Protein AF-0000000068881575 (afdb_homodimer)

InterPro domains:
  IPR038921 Uncharacterized protein YOR389W-like [PTHR35204] (37-245)
  IPR060533 YPL277C-like, N-terminal domain [PF27671] (41-251)

Foldseek 3Di:
DDPPPPPPPPPPPPPPPPPPPPPPPPPPFFDFDLVLLQVLLLVLLLQLQCPQAQLSLAVQQQFFKKWKKKFFAFQKWKAAEADQDDDAFKDKTFNFQLVRQLLAAFAQDDADPDPPDPLPPCVLLLVADASVCCSVVVHPPPPDPDRDTDFGHKMWMKGFRGIFTAMETTGQCVDPDQLANVQLLAQAQQLHPCNSSNCHDVNSLLSSLVRCVVLVGQFYWHHDLHIMTIGGGRVDRMDTPDMGTDDHPVPDPDNCPCSVVVSSVRRCVRNSRPDCNRMNTQQLLMQGPSRGPFQQAGPDPVCRVRTHPCNRPSVNSNSSNVSNSVSSNDDRDSQDSLNQLSVVVCVLPVLLLLQLQDPPRDLVSLLVSLCVSQVVLADQPPPNPALAFDDPVRLVSSLVCQLCPSCVRNVVRVVSGDPSNVSSSSSSSSLSSLVSCLSSVLNRQLSNQVNVCVVVVDPDDDGSNNVSSVVSSVSSNVSCVVSVHSVSVDDDQEPSQWDQAADDPQAAAPCRDVPTDTGGNVPGDDVRRNVCQVVPPPHDDPDPPPDD/DPPPPPPPPPPPPPPPPPPPPPPPPPPPFFDFDLVLLQVLLLVLLLQLQCPQAQQSLAVQQQFFKKWKKKFFAFQKWKAAEADQDDDAFKDKTFNFQLVRQLLAAFAQDDADPDPPDDLPPCVLLLVADASVCCSVVVHPPPPDPDRDTDFGHKMWMKGFRGIFTAMETTGQCVDPDPLANVQLLAQAQQLHSCVSRNCHDVNSLLSSLVRCVVLVGQFYWHHDLHIMTIGGGRVDRMDTPDMGTDDHPVPDPDNCPCSVVVSSVRRCVRNSRPDCNRMNTQQLLMQGPSRGPFAFAGPDPVCRVRTHPCNRPSVNSNSSNVSNSVSSNDDRDSQDSLNQLSVVVCVLPVLLLLLLQDPPRDLVSLLVSLCVSQVVLADQPPPNPALAFDDPVRLVSSLVCQLCPSCVRNVVRVVSGDPSNVSSSSSSSSLSSLVSCLSSVLNRQLSNQVNVCVVVVPPDDDGSNNVSSVVSSVSSNVSCVVSVHSVSVDDDQEPSQWDQAADDPQAAAPCSDVPTDTGGNVPGDDVRRNNCQVVPPPHPDPDPPPDD

Secondary structure (DSSP, 8-state):
---------------------------------HHHHHHTHHHHHHHHHHTT-HHHHHHT-EEEEEEEEEE-TT-EEEEEES-SSPPSS-EEEESSHHHHHTTT--------------SSTTSSSSTTS-HHHHHHH-----SSS---PPPP-EEEEEEESSPEEEEEEEESTT---SSSTTHIIIIIII-S--TT-TTHHHHHHHHHHHHHHTTT-SEEEEEESEEEEEES-TTSSEEEEEEEEPPPGGG-SS--TTHHHHHHHHHHTTTT---TTT-EE-GGG-EEGGGSS-----S-TT-TT---GGGG-HHHHHHHHHHHHHHHTSPP-----HHHHHHHHHHHHHHHHHHHTSTT--HHHHHHHHHHHHHTT----S-TT--PPPPHHHHHHHHHHHHHGGGHHHHTTGGG--HHHHHHHHHHHHHHHHHHHHHHHHHHHHHHHHHHHHHHT--SSS-HHHHHHHHHHHHHHHHHHHH--GGGGSPPSS-TTEEEE--BTTB--HHHHHS-EEEEGGG-STT--HHHHTTSTTS---------/---------------------------------HHHHHHTHHHHHHHHHHTT-HHHHHHT-EEEEEEEEEE-TT-EEEEEES-SSPPSS-EEEESSHHHHHTTT--------------SSTTTTTSTTS-HHHHHHH-----SSS---PPPP-EEEEEEESSPEEEEEEEESTT---SSSTTHIIIIIII-S--GGGTTHHHHHHHHHHHHHHTTT-SEEEEEESEEEEEES-TTSSEEEEEEEEPPPGGG-SS--TTHHHHHHHHHHTTTT---TTT-EE-GGG-EEGGGSS-----S-TT-TT---GGGG-HHHHHHHHHHHHHHHTSPP-----HHHHHHHHHHHHHHHHHHHTSTT--HHHHHHHHHHHHHTT----S-TT--PPPPHHHHHHHHHHHHHGGGHHHHTTGGG--HHHHHHHHHHHHHHHHHHHHHHHHHHHHHHHHHHHHHHT--SSS-HHHHHHHHHHHHHHHHHHHH--GGGGSPPSS-TTEEEE--BTTB--HHHHHS-EEEEGGG-STT--HHHHTTSTTS---------

pLDDT: mean 85.94, std 22.43, range [19.22, 98.94]

Radius of gyration: 34.03 Å; Cα contacts (8 Å, |Δi|>4): 2050; chains: 2; bounding box: 130×112×116 Å

Solvent-accessible surface area (backbone atoms only — not comparable to full-atom values): 57921 Å² total; per-residue (Å²): 136,81,82,74,76,77,75,76,75,78,75,75,75,72,74,73,68,76,74,72,68,69,73,70,69,74,75,82,67,80,55,70,38,65,66,28,13,53,76,35,10,56,64,52,46,49,54,48,58,16,59,67,14,52,47,36,15,42,74,45,26,50,20,54,35,40,28,40,28,33,32,40,49,23,37,66,31,18,33,33,27,80,54,72,64,78,66,83,42,59,48,66,27,18,72,43,62,50,55,13,39,69,54,10,55,18,56,76,66,85,60,77,81,66,81,85,66,79,69,72,74,55,58,72,62,54,73,29,46,39,69,63,42,36,67,71,53,54,58,56,70,65,63,82,94,54,83,63,57,46,70,40,10,13,42,29,36,34,29,28,73,38,68,38,38,26,42,35,40,33,29,20,33,57,22,93,44,66,79,26,18,30,26,48,54,25,30,29,66,62,64,45,77,54,82,75,35,71,72,20,52,67,52,50,50,51,53,39,38,63,53,42,44,75,37,63,29,48,29,36,33,31,18,34,61,39,50,35,36,36,38,44,45,49,85,48,66,46,43,78,78,44,61,26,39,42,39,27,54,69,17,48,86,42,84,64,77,46,55,50,33,53,30,51,52,58,36,52,67,19,32,89,31,66,43,62,78,54,50,34,72,20,57,35,52,39,42,46,59,58,29,29,90,60,52,40,53,43,88,41,86,94,38,70,84,47,46,18,59,59,59,38,34,60,70,58,31,44,52,47,35,61,54,51,44,54,47,48,65,43,79,89,69,59,70,37,65,60,44,60,34,47,45,52,50,42,66,68,40,48,66,57,50,53,36,51,48,42,90,79,58,50,69,65,58,45,41,34,51,33,45,61,78,32,48,85,35,40,62,44,55,96,60,28,51,48,37,60,43,67,54,72,69,57,45,51,51,17,36,51,46,49,41,46,56,59,43,40,46,46,55,65,47,50,91,70,54,41,74,42,34,50,36,52,50,49,8,46,47,52,48,41,38,54,52,30,46,53,44,46,51,33,40,36,45,31,24,39,22,45,37,50,35,61,75,63,66,63,85,64,98,78,44,50,37,54,55,32,47,54,50,34,39,50,52,48,39,52,47,52,64,65,61,59,60,59,73,78,54,52,70,62,66,41,60,77,64,32,40,78,40,55,42,27,46,76,38,19,34,56,55,25,66,80,55,30,41,65,39,44,45,89,66,41,43,89,84,30,21,52,48,49,40,84,42,30,82,84,48,85,72,82,74,80,81,73,83,125,136,82,78,76,77,77,76,76,76,75,75,75,74,72,74,74,68,75,75,72,69,69,73,69,68,75,76,84,66,81,57,71,39,64,66,28,14,53,75,35,11,55,62,50,46,48,54,49,57,17,59,66,14,50,46,37,14,41,73,45,26,49,19,51,37,40,30,42,27,34,33,40,48,22,39,67,32,18,31,33,27,80,53,73,63,77,66,84,44,60,49,66,27,18,69,43,62,50,55,13,39,69,54,10,53,18,57,74,68,86,60,76,84,68,80,86,66,80,71,74,75,55,59,70,63,55,73,27,44,38,70,66,41,35,67,71,51,54,56,52,67,63,62,82,93,53,83,63,59,46,70,41,10,14,42,31,36,33,28,29,73,38,68,38,38,26,40,34,41,34,28,19,35,55,24,93,46,71,78,27,20,30,27,48,54,26,30,30,66,61,62,44,82,53,73,88,36,68,71,19,52,66,54,49,48,49,54,39,36,62,53,41,43,77,36,64,29,49,29,38,33,30,20,32,63,36,51,35,34,36,38,45,45,48,85,49,67,45,42,79,78,45,61,26,37,43,39,27,55,68,17,48,86,42,85,63,76,46,56,52,33,54,30,50,52,57,37,52,68,19,33,88,31,67,44,63,78,53,49,34,71,20,58,34,51,38,43,44,60,57,29,28,90,62,52,40,52,43,87,42,87,92,38,69,84,47,44,18,60,60,59,39,35,59,71,58,31,44,52,47,36,60,54,50,44,54,48,50,63,43,80,87,68,59,69,38,65,59,43,60,35,46,45,50,50,43,65,68,40,48,66,56,50,52,37,52,47,43,90,80,58,49,70,65,58,46,41,34,50,35,47,61,77,33,48,85,36,39,61,42,56,96,60,28,51,48,38,59,43,67,54,72,68,57,46,52,51,17,36,50,45,50,42,44,56,60,43,40,46,48,55,64,48,50,92,68,53,41,74,42,35,51,36,52,50,49,8,45,47,52,48,42,38,54,53,30,45,54,43,46,51,34,39,34,45,31,23,39,21,44,38,49,35,61,74,63,65,64,84,64,98,78,44,50,38,55,55,33,46,54,50,36,41,50,52,46,40,52,47,52,64,66,61,59,62,58,72,78,53,52,70,61,66,42,60,75,64,32,40,79,39,56,41,29,47,76,37,20,34,55,54,24,66,80,56,30,40,65,39,45,47,87,68,41,42,89,82,31,21,52,48,49,42,84,43,32,85,84,47,84,74,84,72,79,80,72,84,124

Sequence (1096 aa):
MRLYSIANFVLAGCIWLPVQHAEGHTDDRLQPTVESARARAHPIFRAINNAGRQWGSAMNHNGFSFFPAIIPAGTVLYHGGLTEERPETFEWLAFEIEHAEAFAIDVAFPVAGGNDVQTEQKSSKMEGLSAAQKILGRRAQVTGGHERHHPAGYIQSHQATKDLHVLYIDGMSGGKTDMGTMDAELYVLYGKTNEDFEDGEFTRARKVCELITKWGYDGYVRMEIGFEYIHCDFSRDVDMIASVALYTHDGLVSDSSMVFFQWARAVAEDYDGIGSDRLRIDYSSMVSGLFYPINITTMDPERPDLMRLATAGMEDCQKLKPEVELLARQPRRFTANWQAVTDTIVRRFANRLDFMNTDDISQAHLLNELETASRTYIKAPGLKDSKSPLTPKLLDEAISRCIAQPLLPATYKKSQWSREDELIGVAIEVVIKNVCSVILQSYNAVRAATEKDILEGVDTTSTQVDKAAKRAHQDVKDLVATLGWSQWKKVQRCPHDELLFTIMWPLGNTEDYFHPGCLPIEKINQSRETYFRNNFAGGPRHGKEGGDMRLYSIANFVLAGCIWLPVQHAEGHTDDRLQPTVESARARAHPIFRAINNAGRQWGSAMNHNGFSFFPAIIPAGTVLYHGGLTEERPETFEWLAFEIEHAEAFAIDVAFPVAGGNDVQTEQKSSKMEGLSAAQKILGRRAQVTGGHERHHPAGYIQSHQATKDLHVLYIDGMSGGKTDMGTMDAELYVLYGKTNEDFEDGEFTRARKVCELITKWGYDGYVRMEIGFEYIHCDFSRDVDMIASVALYTHDGLVSDSSMVFFQWARAVAEDYDGIGSDRLRIDYSSMVSGLFYPINITTMDPERPDLMRLATAGMEDCQKLKPEVELLARQPRRFTANWQAVTDTIVRRFANRLDFMNTDDISQAHLLNELETASRTYIKAPGLKDSKSPLTPKLLDEAISRCIAQPLLPATYKKSQWSREDELIGVAIEVVIKNVCSVILQSYNAVRAATEKDILEGVDTTSTQVDKAAKRAHQDVKDLVATLGWSQWKKVQRCPHDELLFTIMWPLGNTEDYFHPGCLPIEKINQSRETYFRNNFAGGPRHGKEGGD

Structure (mmCIF, N/CA/C/O backbone):
data_AF-0000000068881575-model_v1
#
loop_
_entity.id
_entity.type
_entity.pdbx_description
1 polymer 'Uncharacterized protein'
#
loop_
_atom_site.group_PDB
_atom_site.id
_atom_site.type_symbol
_atom_site.label_atom_id
_atom_site.label_alt_id
_atom_site.label_comp_id
_atom_site.label_asym_id
_atom_site.label_entity_id
_atom_site.label_seq_id
_atom_site.pdbx_PDB_ins_code
_atom_site.Cartn_x
_atom_site.Cartn_y
_atom_site.Cartn_z
_atom_site.occupancy
_atom_site.B_iso_or_equiv
_atom_site.auth_seq_id
_atom_site.auth_comp_id
_atom_site.auth_asym_id
_atom_site.auth_atom_id
_atom_site.pdbx_PDB_model_num
ATOM 1 N N . MET A 1 1 ? 80.688 -4.188 72.312 1 23.83 1 MET A N 1
ATOM 2 C CA . MET A 1 1 ? 81.062 -4.457 70.938 1 23.83 1 MET A CA 1
ATOM 3 C C . MET A 1 1 ? 79.938 -5.043 70.125 1 23.83 1 MET A C 1
ATOM 5 O O . MET A 1 1 ? 79.438 -6.145 70.438 1 23.83 1 MET A O 1
ATOM 9 N N . ARG A 1 2 ? 79.062 -4.137 69.688 1 24.77 2 ARG A N 1
ATOM 10 C CA . ARG A 1 2 ? 77.688 -4.121 69.25 1 24.77 2 ARG A CA 1
ATOM 11 C C . ARG A 1 2 ? 77.5 -4.828 67.875 1 24.77 2 ARG A C 1
ATOM 13 O O . ARG A 1 2 ? 78.188 -4.469 66.938 1 24.77 2 ARG A O 1
ATOM 20 N N . LEU A 1 3 ? 77.375 -6.145 68 1 25.52 3 LEU A N 1
ATOM 21 C CA . LEU A 1 3 ? 77.25 -7.16 66.938 1 25.52 3 LEU A CA 1
ATOM 22 C C . LEU A 1 3 ? 76.25 -6.766 65.875 1 25.52 3 LEU A C 1
ATOM 24 O O . LEU A 1 3 ? 75.062 -6.543 66.188 1 25.52 3 LEU A O 1
ATOM 28 N N . TYR A 1 4 ? 76.625 -5.973 64.875 1 24.09 4 TYR A N 1
ATOM 29 C CA . TYR A 1 4 ? 76.062 -5.367 63.719 1 24.09 4 TYR A CA 1
ATOM 30 C C . TYR A 1 4 ? 75.438 -6.434 62.781 1 24.09 4 TYR A C 1
ATOM 32 O O . TYR A 1 4 ? 76.188 -7.258 62.25 1 24.09 4 TYR A O 1
ATOM 40 N N . SER A 1 5 ? 74.438 -7.125 63.25 1 24.8 5 SER A N 1
ATOM 41 C CA . SER A 1 5 ? 73.812 -8.211 62.5 1 24.8 5 SER A CA 1
ATOM 42 C C . SER A 1 5 ? 73.438 -7.75 61.094 1 24.8 5 SER A C 1
ATOM 44 O O . SER A 1 5 ? 72.812 -6.699 60.938 1 24.8 5 SER A O 1
ATOM 46 N N . ILE A 1 6 ? 74.25 -8.078 60.125 1 24.92 6 ILE A N 1
ATOM 47 C CA . ILE A 1 6 ? 74.312 -7.871 58.688 1 24.92 6 ILE A CA 1
ATOM 48 C C . ILE A 1 6 ? 73 -8.383 58.062 1 24.92 6 ILE A C 1
ATOM 50 O O . ILE A 1 6 ? 72.688 -9.57 58.125 1 24.92 6 ILE A O 1
ATOM 54 N N . ALA A 1 7 ? 71.875 -7.715 58.25 1 24.41 7 ALA A N 1
ATOM 55 C CA . ALA A 1 7 ? 70.562 -8.094 57.688 1 24.41 7 ALA A CA 1
ATOM 56 C C . ALA A 1 7 ? 70.625 -8.242 56.188 1 24.41 7 ALA A C 1
ATOM 58 O O . ALA A 1 7 ? 71 -7.297 55.469 1 24.41 7 ALA A O 1
ATOM 59 N N . ASN A 1 8 ? 71.125 -9.359 55.688 1 22.48 8 ASN A N 1
ATOM 60 C CA . ASN A 1 8 ? 71.25 -9.711 54.281 1 22.48 8 ASN A CA 1
ATOM 61 C C . ASN A 1 8 ? 69.938 -9.516 53.531 1 22.48 8 ASN A C 1
ATOM 63 O O . ASN A 1 8 ? 68.938 -10.141 53.875 1 22.48 8 ASN A O 1
ATOM 67 N N . PHE A 1 9 ? 69.562 -8.289 53.219 1 25.33 9 PHE A N 1
ATOM 68 C CA . PHE A 1 9 ? 68.375 -7.977 52.469 1 25.33 9 PHE A CA 1
ATOM 69 C C . PHE A 1 9 ? 68.375 -8.68 51.125 1 25.33 9 PHE A C 1
ATOM 71 O O . PHE A 1 9 ? 69.312 -8.492 50.344 1 25.33 9 PHE A O 1
ATOM 78 N N . VAL A 1 10 ? 68.062 -9.984 51.125 1 24.89 10 VAL A N 1
ATOM 79 C CA . VAL A 1 10 ? 67.875 -10.727 49.875 1 24.89 10 VAL A CA 1
ATOM 80 C C . VAL A 1 10 ? 67 -9.953 48.938 1 24.89 10 VAL A C 1
ATOM 82 O O . VAL A 1 10 ? 65.812 -9.625 49.25 1 24.89 10 VAL A O 1
ATOM 85 N N . LEU A 1 11 ? 67.562 -9.078 48.094 1 24.59 11 LEU A N 1
ATOM 86 C CA . LEU A 1 11 ? 67 -8.367 46.969 1 24.59 11 LEU A CA 1
ATOM 87 C C . LEU A 1 11 ? 66.25 -9.336 46.031 1 24.59 11 LEU A C 1
ATOM 89 O O . LEU A 1 11 ? 66.875 -10.203 45.438 1 24.59 11 LEU A O 1
ATOM 93 N N . ALA A 1 12 ? 65.125 -9.883 46.469 1 25.75 12 ALA A N 1
ATOM 94 C CA . ALA A 1 12 ? 64.312 -10.656 45.531 1 25.75 12 ALA A CA 1
ATOM 95 C C . ALA A 1 12 ? 64.125 -9.914 44.219 1 25.75 12 ALA A C 1
ATOM 97 O O . ALA A 1 12 ? 63.562 -8.805 44.188 1 25.75 12 ALA A O 1
ATOM 98 N N . GLY A 1 13 ? 65.062 -10 43.312 1 23.56 13 GLY A N 1
ATOM 99 C CA . GLY A 1 13 ? 64.938 -9.531 41.938 1 23.56 13 GLY A CA 1
ATOM 100 C C . GLY A 1 13 ? 63.656 -9.906 41.25 1 23.56 13 GLY A C 1
ATOM 101 O O . GLY A 1 13 ? 63.375 -11.086 41.062 1 23.56 13 GLY A O 1
ATOM 102 N N . CYS A 1 14 ? 62.562 -9.211 41.594 1 27.84 14 CYS A N 1
ATOM 103 C CA . CYS A 1 14 ? 61.344 -9.398 40.812 1 27.84 14 CYS A CA 1
ATOM 104 C C . CYS A 1 14 ? 61.625 -9.242 39.344 1 27.84 14 CYS A C 1
ATOM 106 O O . CYS A 1 14 ? 62.062 -8.188 38.875 1 27.84 14 CYS A O 1
ATOM 108 N N . ILE A 1 15 ? 62.125 -10.281 38.75 1 29.8 15 ILE A N 1
ATOM 109 C CA . ILE A 1 15 ? 62.219 -10.281 37.281 1 29.8 15 ILE A CA 1
ATOM 110 C C . ILE A 1 15 ? 60.875 -9.828 36.688 1 29.8 15 ILE A C 1
ATOM 112 O O . ILE A 1 15 ? 59.844 -10.453 36.938 1 29.8 15 ILE A O 1
ATOM 116 N N . TRP A 1 16 ? 60.719 -8.492 36.5 1 28.45 16 TRP A N 1
ATOM 117 C CA . TRP A 1 16 ? 59.656 -7.969 35.656 1 28.45 16 TRP A CA 1
ATOM 118 C C . TRP A 1 16 ? 59.625 -8.656 34.312 1 28.45 16 TRP A C 1
ATOM 120 O O . TRP A 1 16 ? 60.594 -8.57 33.562 1 28.45 16 TRP A O 1
ATOM 130 N N . LEU A 1 17 ? 59.156 -9.898 34.25 1 32.06 17 LEU A N 1
ATOM 131 C CA . LEU A 1 17 ? 58.938 -10.352 32.875 1 32.06 17 LEU A CA 1
ATOM 132 C C . LEU A 1 17 ? 58.094 -9.328 32.094 1 32.06 17 LEU A C 1
ATOM 134 O O . LEU A 1 17 ? 57.062 -8.867 32.562 1 32.06 17 LEU A O 1
ATOM 138 N N . PRO A 1 18 ? 58.781 -8.57 31.188 1 32.34 18 PRO A N 1
ATOM 139 C CA . PRO A 1 18 ? 57.969 -7.695 30.359 1 32.34 18 PRO A CA 1
ATOM 140 C C . PRO A 1 18 ? 56.781 -8.414 29.75 1 32.34 18 PRO A C 1
ATOM 142 O O . PRO A 1 18 ? 56.906 -9.539 29.266 1 32.34 18 PRO A O 1
ATOM 145 N N . VAL A 1 19 ? 55.625 -8.188 30.359 1 33.62 19 VAL A N 1
ATOM 146 C CA . VAL A 1 19 ? 54.438 -8.594 29.625 1 33.62 19 VAL A CA 1
ATOM 147 C C . VAL A 1 19 ? 54.531 -8.086 28.188 1 33.62 19 VAL A C 1
ATOM 149 O O . VAL A 1 19 ? 54.594 -6.875 27.953 1 33.62 19 VAL A O 1
ATOM 152 N N . GLN A 1 20 ? 55.156 -8.797 27.328 1 30.27 20 GLN A N 1
ATOM 153 C CA . GLN A 1 20 ? 54.969 -8.477 25.922 1 30.27 20 GLN A CA 1
ATOM 154 C C . GLN A 1 20 ? 53.5 -8.172 25.625 1 30.27 20 GLN A C 1
ATOM 156 O O . GLN A 1 20 ? 52.625 -9 25.875 1 30.27 20 GLN A O 1
ATOM 161 N N . HIS A 1 21 ? 53.156 -6.93 25.766 1 28.34 21 HIS A N 1
ATOM 162 C CA . HIS A 1 21 ? 51.875 -6.547 25.125 1 28.34 21 HIS A CA 1
ATOM 163 C C . HIS A 1 21 ? 51.781 -7.16 23.734 1 28.34 21 HIS A C 1
ATOM 165 O O . HIS A 1 21 ? 52.625 -6.945 22.891 1 28.34 21 HIS A O 1
ATOM 171 N N . ALA A 1 22 ? 51.219 -8.32 23.656 1 30.83 22 ALA A N 1
ATOM 172 C CA . ALA A 1 22 ? 50.781 -8.742 22.328 1 30.83 22 ALA A CA 1
ATOM 173 C C . ALA A 1 22 ? 50.312 -7.555 21.484 1 30.83 22 ALA A C 1
ATOM 175 O O . ALA A 1 22 ? 49.531 -6.734 21.953 1 30.83 22 ALA A O 1
ATOM 176 N N . GLU A 1 23 ? 51.156 -7.012 20.688 1 32.81 23 GLU A N 1
ATOM 177 C CA . GLU A 1 23 ? 50.719 -6.098 19.641 1 32.81 23 GLU A CA 1
ATOM 178 C C . GLU A 1 23 ? 49.25 -6.391 19.25 1 32.81 23 GLU A C 1
ATOM 180 O O . GLU A 1 23 ? 48.906 -7.535 18.984 1 32.81 23 GLU A O 1
ATOM 185 N N . GLY A 1 24 ? 48.375 -5.68 19.891 1 31.86 24 GLY A N 1
ATOM 186 C CA . GLY A 1 24 ? 47 -5.738 19.469 1 31.86 24 GLY A CA 1
ATOM 187 C C . GLY A 1 24 ? 46.844 -6.008 17.984 1 31.86 24 GLY A C 1
ATOM 188 O O . GLY A 1 24 ? 47.438 -5.328 17.156 1 31.86 24 GLY A O 1
ATOM 189 N N . HIS A 1 25 ? 46.812 -7.23 17.562 1 34.53 25 HIS A N 1
ATOM 190 C CA . HIS A 1 25 ? 46.312 -7.504 16.234 1 34.53 25 HIS A CA 1
ATOM 191 C C . HIS A 1 25 ? 45.375 -6.398 15.766 1 34.53 25 HIS A C 1
ATOM 193 O O . HIS A 1 25 ? 44.406 -6.082 16.453 1 34.53 25 HIS A O 1
ATOM 199 N N . THR A 1 26 ? 45.844 -5.266 15.25 1 38.78 26 THR A N 1
ATOM 200 C CA . THR A 1 26 ? 44.969 -4.41 14.469 1 38.78 26 THR A CA 1
ATOM 201 C C . THR A 1 26 ? 43.75 -5.203 13.945 1 38.78 26 THR A C 1
ATOM 203 O O . THR A 1 26 ? 43.906 -6.164 13.195 1 38.78 26 THR A O 1
ATOM 206 N N . ASP A 1 27 ? 42.812 -5.566 14.641 1 43.47 27 ASP A N 1
ATOM 207 C CA . ASP A 1 27 ? 41.531 -6.211 14.305 1 43.47 27 ASP A CA 1
ATOM 208 C C . ASP A 1 27 ? 41.094 -5.852 12.883 1 43.47 27 ASP A C 1
ATOM 210 O O . ASP A 1 27 ? 40.781 -4.695 12.602 1 43.47 27 ASP A O 1
ATOM 214 N N . ASP A 1 28 ? 41.688 -6.309 11.883 1 58.69 28 ASP A N 1
ATOM 215 C CA . ASP A 1 28 ? 41.469 -6.324 10.438 1 58.69 28 ASP A CA 1
ATOM 216 C C . ASP A 1 28 ? 40 -6.488 10.086 1 58.69 28 ASP A C 1
ATOM 218 O O . ASP A 1 28 ? 39.656 -6.805 8.945 1 58.69 28 ASP A O 1
ATOM 222 N N . ARG A 1 29 ? 39.125 -6.316 10.992 1 73.06 29 ARG A N 1
ATOM 223 C CA . ARG A 1 29 ? 37.719 -6.531 10.711 1 73.06 29 ARG A CA 1
ATOM 224 C C . ARG A 1 29 ? 37.062 -5.293 10.078 1 73.06 29 ARG A C 1
ATOM 226 O O . ARG A 1 29 ? 37.219 -4.18 10.586 1 73.06 29 ARG A O 1
ATOM 233 N N . LEU A 1 30 ? 36.562 -5.484 8.875 1 88 30 LEU A N 1
ATOM 234 C CA . LEU A 1 30 ? 35.75 -4.477 8.219 1 88 30 LEU A CA 1
ATOM 235 C C . LEU A 1 30 ? 34.531 -4.125 9.07 1 88 30 LEU A C 1
ATOM 237 O O . LEU A 1 30 ? 33.781 -5.012 9.477 1 88 30 LEU A O 1
ATOM 241 N N . GLN A 1 31 ? 34.594 -2.861 9.609 1 93.62 31 GLN A N 1
ATOM 242 C CA . GLN A 1 31 ? 33.469 -2.422 10.461 1 93.62 31 GLN A CA 1
ATOM 243 C C . GLN A 1 31 ? 32.625 -1.376 9.75 1 93.62 31 GLN A C 1
ATOM 245 O O . GLN A 1 31 ? 33.156 -0.537 9.008 1 93.62 31 GLN A O 1
ATOM 250 N N . PRO A 1 32 ? 31.328 -1.499 9.961 1 97.06 32 PRO A N 1
ATOM 251 C CA . PRO A 1 32 ? 30.5 -0.402 9.445 1 97.06 32 PRO A CA 1
ATOM 252 C C . PRO A 1 32 ? 30.766 0.922 10.156 1 97.06 32 PRO A C 1
ATOM 254 O O . PRO A 1 32 ? 31.141 0.933 11.328 1 97.06 32 PRO A O 1
ATOM 257 N N . THR A 1 33 ? 30.625 2.049 9.43 1 97.62 33 THR A N 1
ATOM 258 C CA . THR A 1 33 ? 30.938 3.344 10.023 1 97.62 33 THR A CA 1
ATOM 259 C C . THR A 1 33 ? 29.812 4.348 9.758 1 97.62 33 THR A C 1
ATOM 261 O O . THR A 1 33 ? 29.125 4.262 8.742 1 97.62 33 THR A O 1
ATOM 264 N N . VAL A 1 34 ? 29.703 5.25 10.648 1 98.19 34 VAL A N 1
ATOM 265 C CA . VAL A 1 34 ? 28.766 6.355 10.5 1 98.19 34 VAL A CA 1
ATOM 266 C C . VAL A 1 34 ? 29.141 7.191 9.281 1 98.19 34 VAL A C 1
ATOM 268 O O . VAL A 1 34 ? 28.266 7.691 8.562 1 98.19 34 VAL A O 1
ATOM 271 N N . GLU A 1 35 ? 30.438 7.336 8.977 1 98.12 35 GLU A N 1
ATOM 272 C CA . GLU A 1 35 ? 30.922 8.102 7.832 1 98.12 35 GLU A CA 1
ATOM 273 C C . GLU A 1 35 ? 30.453 7.488 6.516 1 98.12 35 GLU A C 1
ATOM 275 O O . GLU A 1 35 ? 30.016 8.203 5.617 1 98.12 35 GLU A O 1
ATOM 280 N N . SER A 1 36 ? 30.516 6.176 6.441 1 98.06 36 SER A N 1
ATOM 281 C CA . SER A 1 36 ? 30.047 5.5 5.238 1 98.06 36 SER A CA 1
ATOM 282 C C . SER A 1 36 ? 28.531 5.648 5.078 1 98.06 36 SER A C 1
ATOM 284 O O . SER A 1 36 ? 28.047 5.871 3.967 1 98.06 36 SER A O 1
ATOM 286 N N . ALA A 1 37 ? 27.844 5.512 6.215 1 98.56 37 ALA A N 1
ATOM 287 C CA . ALA A 1 37 ? 26.391 5.664 6.18 1 98.56 37 ALA A CA 1
ATOM 288 C C . ALA A 1 37 ? 25.984 7.062 5.715 1 98.56 37 ALA A C 1
ATOM 290 O O . ALA A 1 37 ? 25.031 7.223 4.949 1 98.56 37 ALA A O 1
ATOM 291 N N . ARG A 1 38 ? 26.734 8.086 6.145 1 98.5 38 ARG A N 1
ATOM 292 C CA . ARG A 1 38 ? 26.469 9.453 5.723 1 98.5 38 ARG A CA 1
ATOM 293 C C . ARG A 1 38 ? 26.766 9.641 4.238 1 98.5 38 ARG A C 1
ATOM 295 O O . ARG A 1 38 ? 25.984 10.258 3.516 1 98.5 38 ARG A O 1
ATOM 302 N N . ALA A 1 39 ? 27.875 9.094 3.816 1 97.88 39 ALA A N 1
ATOM 303 C CA . ALA A 1 39 ? 28.328 9.266 2.438 1 97.88 39 ALA A CA 1
ATOM 304 C C . ALA A 1 39 ? 27.391 8.562 1.46 1 97.88 39 ALA A C 1
ATOM 306 O O . ALA A 1 39 ? 27.25 8.992 0.314 1 97.88 39 ALA A O 1
ATOM 307 N N . ARG A 1 40 ? 26.719 7.543 1.953 1 98 40 ARG A N 1
ATOM 308 C CA . ARG A 1 40 ? 25.859 6.742 1.092 1 98 40 ARG A CA 1
ATOM 309 C C . ARG A 1 40 ? 24.406 6.828 1.543 1 98 40 ARG A C 1
ATOM 311 O O . ARG A 1 40 ? 23.672 5.848 1.456 1 98 40 ARG A O 1
ATOM 318 N N . ALA A 1 41 ? 24.016 7.93 2.023 1 98.81 41 ALA A N 1
ATOM 319 C CA . ALA A 1 41 ? 22.703 8.148 2.619 1 98.81 41 ALA A CA 1
ATOM 320 C C . ALA A 1 41 ? 21.594 7.883 1.605 1 98.81 41 ALA A C 1
ATOM 322 O O . ALA A 1 41 ? 20.625 7.195 1.909 1 98.81 41 ALA A O 1
ATOM 323 N N . HIS A 1 42 ? 21.766 8.398 0.38 1 98.25 42 HIS A N 1
ATOM 324 C CA . HIS A 1 42 ? 20.703 8.289 -0.616 1 98.25 42 HIS A CA 1
ATOM 325 C C . HIS A 1 42 ? 20.516 6.844 -1.073 1 98.25 42 HIS A C 1
ATOM 327 O O . HIS A 1 42 ? 19.391 6.34 -1.124 1 98.25 42 HIS A O 1
ATOM 333 N N . PRO A 1 43 ? 21.594 6.062 -1.33 1 97.75 43 PRO A N 1
ATOM 334 C CA . PRO A 1 43 ? 21.422 4.637 -1.627 1 97.75 43 PRO A CA 1
ATOM 335 C C . PRO A 1 43 ? 20.828 3.857 -0.461 1 97.75 43 PRO A C 1
ATOM 337 O O . PRO A 1 43 ? 20.016 2.941 -0.675 1 97.75 43 PRO A O 1
ATOM 340 N N . ILE A 1 44 ? 21.219 4.176 0.747 1 98.75 44 ILE A N 1
ATOM 341 C CA . ILE A 1 44 ? 20.656 3.502 1.917 1 98.75 44 ILE A CA 1
ATOM 342 C C . ILE A 1 44 ? 19.172 3.783 2.018 1 98.75 44 ILE A C 1
ATOM 344 O O . ILE A 1 44 ? 18.375 2.867 2.236 1 98.75 44 ILE A O 1
ATOM 348 N N . PHE A 1 45 ? 18.766 5.082 1.812 1 98.81 45 PHE A N 1
ATOM 349 C CA . PHE A 1 45 ? 17.359 5.465 1.819 1 98.81 45 PHE A CA 1
ATOM 350 C C . PHE A 1 45 ? 16.578 4.652 0.797 1 98.81 45 PHE A C 1
ATOM 352 O O . PHE A 1 45 ? 15.516 4.109 1.112 1 98.81 45 PHE A O 1
ATOM 359 N N . ARG A 1 46 ? 17.078 4.492 -0.389 1 98.19 46 ARG A N 1
ATOM 360 C CA . ARG A 1 46 ? 16.375 3.779 -1.457 1 98.19 46 ARG A CA 1
ATOM 361 C C . ARG A 1 46 ? 16.312 2.283 -1.171 1 98.19 46 ARG A C 1
ATOM 363 O O . ARG A 1 46 ? 15.312 1.632 -1.448 1 98.19 46 ARG A O 1
ATOM 370 N N . ALA A 1 47 ? 17.406 1.725 -0.625 1 98.38 47 ALA A N 1
ATOM 371 C CA . ALA A 1 47 ? 17.406 0.302 -0.295 1 98.38 47 ALA A CA 1
ATOM 372 C C . ALA A 1 47 ? 16.297 -0.037 0.692 1 98.38 47 ALA A C 1
ATOM 374 O O . ALA A 1 47 ? 15.594 -1.032 0.521 1 98.38 47 ALA A O 1
ATOM 375 N N . ILE A 1 48 ? 16.125 0.833 1.648 1 98.69 48 ILE A N 1
ATOM 376 C CA . ILE A 1 48 ? 15.109 0.621 2.672 1 98.69 48 ILE A CA 1
ATOM 377 C C . ILE A 1 48 ? 13.727 0.855 2.078 1 98.69 48 ILE A C 1
ATOM 379 O O . ILE A 1 48 ? 12.82 0.041 2.264 1 98.69 48 ILE A O 1
ATOM 383 N N . ASN A 1 49 ? 13.578 1.911 1.352 1 98.56 49 ASN A N 1
ATOM 384 C CA . ASN A 1 49 ? 12.273 2.273 0.795 1 98.56 49 ASN A CA 1
ATOM 385 C C . ASN A 1 49 ? 11.805 1.249 -0.233 1 98.56 49 ASN A C 1
ATOM 387 O O . ASN A 1 49 ? 10.602 0.991 -0.351 1 98.56 49 ASN A O 1
ATOM 391 N N . ASN A 1 50 ? 12.711 0.591 -0.907 1 98.19 50 ASN A N 1
ATOM 392 C CA . ASN A 1 50 ? 12.383 -0.307 -2.008 1 98.19 50 ASN A CA 1
ATOM 393 C C . ASN A 1 50 ? 12.266 -1.753 -1.535 1 98.19 50 ASN A C 1
ATOM 395 O O . ASN A 1 50 ? 11.766 -2.611 -2.266 1 98.19 50 ASN A O 1
ATOM 399 N N . ALA A 1 51 ? 12.711 -2.062 -0.351 1 98.44 51 ALA A N 1
ATOM 400 C CA . ALA A 1 51 ? 12.742 -3.443 0.123 1 98.44 51 ALA A CA 1
ATOM 401 C C . ALA A 1 51 ? 11.352 -4.07 0.082 1 98.44 51 ALA A C 1
ATOM 403 O O . ALA A 1 51 ? 10.391 -3.486 0.576 1 98.44 51 ALA A O 1
ATOM 404 N N . GLY A 1 52 ? 11.297 -5.234 -0.554 1 98.19 52 GLY A N 1
ATOM 405 C CA . GLY A 1 52 ? 10.031 -5.949 -0.643 1 98.19 52 GLY A CA 1
ATOM 406 C C . GLY A 1 52 ? 9.094 -5.379 -1.691 1 98.19 52 GLY A C 1
ATOM 407 O O . GLY A 1 52 ? 7.926 -5.773 -1.767 1 98.19 52 GLY A O 1
ATOM 408 N N . ARG A 1 53 ? 9.57 -4.414 -2.504 1 98.31 53 ARG A N 1
ATOM 409 C CA . ARG A 1 53 ? 8.766 -3.795 -3.551 1 98.31 53 ARG A CA 1
ATOM 410 C C . ARG A 1 53 ? 9.328 -4.109 -4.934 1 98.31 53 ARG A C 1
ATOM 412 O O . ARG A 1 53 ? 10.5 -3.836 -5.211 1 98.31 53 ARG A O 1
ATOM 419 N N . GLN A 1 54 ? 8.484 -4.668 -5.812 1 98.44 54 GLN A N 1
ATOM 420 C CA . GLN A 1 54 ? 8.914 -5.059 -7.152 1 98.44 54 GLN A CA 1
ATOM 421 C C . GLN A 1 54 ? 9.422 -3.852 -7.941 1 98.44 54 GLN A C 1
ATOM 423 O O . GLN A 1 54 ? 10.445 -3.934 -8.617 1 98.44 54 GLN A O 1
ATOM 428 N N . TRP A 1 55 ? 8.758 -2.682 -7.852 1 98.38 55 TRP A N 1
ATOM 429 C CA . TRP A 1 55 ? 9.078 -1.517 -8.672 1 98.38 55 TRP A CA 1
ATOM 430 C C . TRP A 1 55 ? 10.438 -0.942 -8.297 1 98.38 55 TRP A C 1
ATOM 432 O O . TRP A 1 55 ? 11.336 -0.84 -9.141 1 98.38 55 TRP A O 1
ATOM 442 N N . GLY A 1 56 ? 10.562 -0.614 -7.023 1 98.12 56 GLY A N 1
ATOM 443 C CA . GLY A 1 56 ? 11.805 -0.001 -6.574 1 98.12 56 GLY A CA 1
ATOM 444 C C . GLY A 1 56 ? 13.008 -0.913 -6.723 1 98.12 56 GLY A C 1
ATOM 445 O O . GLY A 1 56 ? 14.094 -0.46 -7.082 1 98.12 56 GLY A O 1
ATOM 446 N N . SER A 1 57 ? 12.812 -2.211 -6.469 1 98 57 SER A N 1
ATOM 447 C CA . SER A 1 57 ? 13.906 -3.176 -6.566 1 98 57 SER A CA 1
ATOM 448 C C . SER A 1 57 ? 14.305 -3.414 -8.016 1 98 57 SER A C 1
ATOM 450 O O . SER A 1 57 ? 15.453 -3.758 -8.305 1 98 57 SER A O 1
ATOM 452 N N . ALA A 1 58 ? 13.352 -3.219 -8.914 1 97.88 58 ALA A N 1
ATOM 453 C CA . ALA A 1 58 ? 13.68 -3.297 -10.336 1 97.88 58 ALA A CA 1
ATOM 454 C C . ALA A 1 58 ? 14.484 -2.08 -10.781 1 97.88 58 ALA A C 1
ATOM 456 O O . ALA A 1 58 ? 15.461 -2.209 -11.516 1 97.88 58 ALA A O 1
ATOM 457 N N . MET A 1 59 ? 14.164 -0.925 -10.25 1 96.38 59 MET A N 1
ATOM 458 C CA . MET A 1 59 ? 14.812 0.323 -10.648 1 96.38 59 MET A CA 1
ATOM 459 C C . MET A 1 59 ? 16.188 0.444 -10.023 1 96.38 59 MET A C 1
ATOM 461 O O . MET A 1 59 ? 17.094 1.074 -10.594 1 96.38 59 MET A O 1
ATOM 465 N N . ASN A 1 60 ? 16.281 -0.102 -8.875 1 95.94 60 ASN A N 1
ATOM 466 C CA . ASN A 1 60 ? 17.547 -0.223 -8.18 1 95.94 60 ASN A CA 1
ATOM 467 C C . ASN A 1 60 ? 17.969 -1.683 -8.016 1 95.94 60 ASN A C 1
ATOM 469 O O . ASN A 1 60 ? 18.078 -2.178 -6.895 1 95.94 60 ASN A O 1
ATOM 473 N N . HIS A 1 61 ? 18.281 -2.238 -9.164 1 96.94 61 HIS A N 1
ATOM 474 C CA . HIS A 1 61 ? 18.281 -3.695 -9.234 1 96.94 61 HIS A CA 1
ATOM 475 C C . HIS A 1 61 ? 19.531 -4.281 -8.609 1 96.94 61 HIS A C 1
ATOM 477 O O . HIS A 1 61 ? 19.578 -5.477 -8.305 1 96.94 61 HIS A O 1
ATOM 483 N N . ASN A 1 62 ? 20.641 -3.506 -8.406 1 97.06 62 ASN A N 1
ATOM 484 C CA . ASN A 1 62 ? 21.828 -4.008 -7.703 1 97.06 62 ASN A CA 1
ATOM 485 C C . ASN A 1 62 ? 21.719 -3.768 -6.199 1 97.06 62 ASN A C 1
ATOM 487 O O . ASN A 1 62 ? 21.953 -2.654 -5.727 1 97.06 62 ASN A O 1
ATOM 491 N N . GLY A 1 63 ? 21.406 -4.82 -5.504 1 97.44 63 GLY A N 1
ATOM 492 C CA . GLY A 1 63 ? 21.234 -4.734 -4.062 1 97.44 63 GLY A CA 1
ATOM 493 C C . GLY A 1 63 ? 22.531 -4.891 -3.299 1 97.44 63 GLY A C 1
ATOM 494 O O . GLY A 1 63 ? 23.422 -5.641 -3.719 1 97.44 63 GLY A O 1
ATOM 495 N N . PHE A 1 64 ? 22.609 -4.238 -2.15 1 97.62 64 PHE A N 1
ATOM 496 C CA . PHE A 1 64 ? 23.812 -4.246 -1.322 1 97.62 64 PHE A CA 1
ATOM 497 C C . PHE A 1 64 ? 23.516 -4.816 0.06 1 97.62 64 PHE A C 1
ATOM 499 O O . PHE A 1 64 ? 24.422 -4.957 0.888 1 97.62 64 PHE A O 1
ATOM 506 N N . SER A 1 65 ? 22.219 -5.168 0.287 1 98.56 65 SER A N 1
ATOM 507 C CA . SER A 1 65 ? 21.781 -5.387 1.664 1 98.56 65 SER A CA 1
ATOM 508 C C . SER A 1 65 ? 21.234 -6.797 1.854 1 98.56 65 SER A C 1
ATOM 510 O O . SER A 1 65 ? 20.766 -7.418 0.901 1 98.56 65 SER A O 1
ATOM 512 N N . PHE A 1 66 ? 21.422 -7.301 3.043 1 98.75 66 PHE A N 1
ATOM 513 C CA . PHE A 1 66 ? 20.812 -8.516 3.57 1 98.75 66 PHE A CA 1
ATOM 514 C C . PHE A 1 66 ? 19.859 -8.195 4.711 1 98.75 66 PHE A C 1
ATOM 516 O O . PHE A 1 66 ? 20.25 -7.59 5.707 1 98.75 66 PHE A O 1
ATOM 523 N N . PHE A 1 67 ? 18.578 -8.602 4.559 1 98.62 67 PHE A N 1
ATOM 524 C CA . PHE A 1 67 ? 17.562 -8.312 5.562 1 98.62 67 PHE A CA 1
ATOM 525 C C . PHE A 1 67 ? 17.094 -9.594 6.238 1 98.62 67 PHE A C 1
ATOM 527 O O . PHE A 1 67 ? 16.469 -10.445 5.598 1 98.62 67 PHE A O 1
ATOM 534 N N . PRO A 1 68 ? 17.344 -9.766 7.512 1 98.62 68 PRO A N 1
ATOM 535 C CA . PRO A 1 68 ? 16.562 -10.797 8.203 1 98.62 68 PRO A CA 1
ATOM 536 C C . PRO A 1 68 ? 15.062 -10.539 8.141 1 98.62 68 PRO A C 1
ATOM 538 O O . PRO A 1 68 ? 14.625 -9.391 8.242 1 98.62 68 PRO A O 1
ATOM 541 N N . ALA A 1 69 ? 14.297 -11.578 7.879 1 98.62 69 ALA A N 1
ATOM 542 C CA . ALA A 1 69 ? 12.852 -11.414 7.707 1 98.62 69 ALA A CA 1
ATOM 543 C C . ALA A 1 69 ? 12.102 -12.664 8.141 1 98.62 69 ALA A C 1
ATOM 545 O O . ALA A 1 69 ? 12.711 -13.68 8.477 1 98.62 69 ALA A O 1
ATOM 546 N N . ILE A 1 70 ? 10.789 -12.539 8.227 1 98.62 70 ILE A N 1
ATOM 547 C CA . ILE A 1 70 ? 9.898 -13.641 8.578 1 98.62 70 ILE A CA 1
ATOM 548 C C . ILE A 1 70 ? 8.812 -13.789 7.516 1 98.62 70 ILE A C 1
ATOM 550 O O . ILE A 1 70 ? 8.188 -12.805 7.117 1 98.62 70 ILE A O 1
ATOM 554 N N . ILE A 1 71 ? 8.648 -14.938 6.984 1 98.75 71 ILE A N 1
ATOM 555 C CA . ILE A 1 71 ? 7.398 -15.328 6.332 1 98.75 71 ILE A CA 1
ATOM 556 C C . ILE A 1 71 ? 6.449 -15.93 7.359 1 98.75 71 ILE A C 1
ATOM 558 O O . ILE A 1 71 ? 6.715 -17 7.91 1 98.75 71 ILE A O 1
ATOM 562 N N . PRO A 1 72 ? 5.375 -15.297 7.613 1 98.06 72 PRO A N 1
ATOM 563 C CA . PRO A 1 72 ? 4.52 -15.719 8.727 1 98.06 72 PRO A CA 1
ATOM 564 C C . PRO A 1 72 ? 3.914 -17.109 8.508 1 98.06 72 PRO A C 1
ATOM 566 O O . PRO A 1 72 ? 3.639 -17.5 7.367 1 98.06 72 PRO A O 1
ATOM 569 N N . ALA A 1 73 ? 3.656 -17.781 9.625 1 98 73 ALA A N 1
ATOM 570 C CA . ALA A 1 73 ? 2.947 -19.062 9.594 1 98 73 ALA A CA 1
ATOM 571 C C . ALA A 1 73 ? 1.608 -18.938 8.875 1 98 73 ALA A C 1
ATOM 573 O O . ALA A 1 73 ? 0.92 -17.922 9.008 1 98 73 ALA A O 1
ATOM 574 N N . GLY A 1 74 ? 1.266 -19.906 8.062 1 97.75 74 GLY A N 1
ATOM 575 C CA . GLY A 1 74 ? -0.001 -19.922 7.348 1 97.75 74 GLY A CA 1
ATOM 576 C C . GLY A 1 74 ? 0.102 -19.359 5.941 1 97.75 74 GLY A C 1
ATOM 577 O O . GLY A 1 74 ? -0.802 -19.547 5.125 1 97.75 74 GLY A O 1
ATOM 578 N N . THR A 1 75 ? 1.2 -18.688 5.629 1 98.25 75 THR A N 1
ATOM 579 C CA . THR A 1 75 ? 1.398 -18.141 4.289 1 98.25 75 THR A CA 1
ATOM 580 C C . THR A 1 75 ? 1.45 -19.25 3.254 1 98.25 75 THR A C 1
ATOM 582 O O . THR A 1 75 ? 2.049 -20.312 3.494 1 98.25 75 THR A O 1
ATOM 585 N N . VAL A 1 76 ? 0.832 -19.016 2.131 1 98.19 76 VAL A N 1
ATOM 586 C CA . VAL A 1 76 ? 0.816 -20 1.051 1 98.19 76 VAL A CA 1
ATOM 587 C C . VAL A 1 76 ? 1.728 -19.531 -0.083 1 98.19 76 VAL A C 1
ATOM 589 O O . VAL A 1 76 ? 1.658 -18.375 -0.509 1 98.19 76 VAL A O 1
ATOM 592 N N . LEU A 1 77 ? 2.578 -20.406 -0.476 1 98.56 77 LEU A N 1
ATOM 593 C CA . LEU A 1 77 ? 3.498 -20.188 -1.587 1 98.56 77 LEU A CA 1
ATOM 594 C C . LEU A 1 77 ? 3.352 -21.281 -2.643 1 98.56 77 LEU A C 1
ATOM 596 O O . LEU A 1 77 ? 2.734 -22.312 -2.389 1 98.56 77 LEU A O 1
ATOM 600 N N . TYR A 1 78 ? 3.938 -21.031 -3.797 1 98.31 78 TYR A N 1
ATOM 601 C CA . TYR A 1 78 ? 3.598 -21.906 -4.922 1 98.31 78 TYR A CA 1
ATOM 602 C C . TYR A 1 78 ? 4.855 -22.391 -5.629 1 98.31 78 TYR A C 1
ATOM 604 O O . TYR A 1 78 ? 5.867 -21.688 -5.668 1 98.31 78 TYR A O 1
ATOM 612 N N . HIS A 1 79 ? 4.773 -23.578 -6.16 1 97.88 79 HIS A N 1
ATOM 613 C CA . HIS A 1 79 ? 5.855 -24.188 -6.93 1 97.88 79 HIS A CA 1
ATOM 614 C C . HIS A 1 79 ? 5.328 -24.828 -8.211 1 97.88 79 HIS A C 1
ATOM 616 O O . HIS A 1 79 ? 4.273 -25.469 -8.203 1 97.88 79 HIS A O 1
ATOM 622 N N . GLY A 1 80 ? 5.945 -24.531 -9.328 1 96.5 80 GLY A N 1
ATOM 623 C CA . GLY A 1 80 ? 5.684 -25.219 -10.586 1 96.5 80 GLY A CA 1
ATOM 624 C C . GLY A 1 80 ? 6.82 -26.125 -11.016 1 96.5 80 GLY A C 1
ATOM 625 O O . GLY A 1 80 ? 7.992 -25.766 -10.875 1 96.5 80 GLY A O 1
ATOM 626 N N . GLY A 1 81 ? 6.48 -27.312 -11.422 1 92.75 81 GLY A N 1
ATOM 627 C CA . GLY A 1 81 ? 7.484 -28.266 -11.875 1 92.75 81 GLY A CA 1
ATOM 628 C C . GLY A 1 81 ? 6.891 -29.453 -12.609 1 92.75 81 GLY A C 1
ATOM 629 O O . GLY A 1 81 ? 5.703 -29.453 -12.938 1 92.75 81 GLY A O 1
ATOM 630 N N . LEU A 1 82 ? 7.746 -30.438 -12.906 1 91.19 82 LEU A N 1
ATOM 631 C CA . LEU A 1 82 ? 7.348 -31.562 -13.742 1 91.19 82 LEU A CA 1
ATOM 632 C C . LEU A 1 82 ? 6.859 -32.719 -12.891 1 91.19 82 LEU A C 1
ATOM 634 O O . LEU A 1 82 ? 6.273 -33.688 -13.414 1 91.19 82 LEU A O 1
ATOM 638 N N . THR A 1 83 ? 7.02 -32.594 -11.602 1 92.44 83 THR A N 1
ATOM 639 C CA . THR A 1 83 ? 6.676 -33.719 -10.742 1 92.44 83 THR A CA 1
ATOM 640 C C . THR A 1 83 ? 5.504 -33.375 -9.828 1 92.44 83 THR A C 1
ATOM 642 O O . THR A 1 83 ? 5.363 -32.219 -9.406 1 92.44 83 THR A O 1
ATOM 645 N N . GLU A 1 84 ? 4.707 -34.344 -9.5 1 94.88 84 GLU A N 1
ATOM 646 C CA . GLU A 1 84 ? 3.549 -34.188 -8.625 1 94.88 84 GLU A CA 1
ATOM 647 C C . GLU A 1 84 ? 3.967 -34.125 -7.156 1 94.88 84 GLU A C 1
ATOM 649 O O . GLU A 1 84 ? 3.318 -33.469 -6.344 1 94.88 84 GLU A O 1
ATOM 654 N N . GLU A 1 85 ? 4.996 -34.812 -6.824 1 96.31 85 GLU A N 1
ATOM 655 C CA . GLU A 1 85 ? 5.453 -34.938 -5.449 1 96.31 85 GLU A CA 1
ATOM 656 C C . GLU A 1 85 ? 6.16 -33.688 -4.965 1 96.31 85 GLU A C 1
ATOM 658 O O . GLU A 1 85 ? 6.707 -32.938 -5.77 1 96.31 85 GLU A O 1
ATOM 663 N N . ARG A 1 86 ? 6.102 -33.531 -3.674 1 95.62 86 ARG A N 1
ATOM 664 C CA . ARG A 1 86 ? 6.852 -32.438 -3.084 1 95.62 86 ARG A CA 1
ATOM 665 C C . ARG A 1 86 ? 8.336 -32.562 -3.393 1 95.62 86 ARG A C 1
ATOM 667 O O . ARG A 1 86 ? 8.883 -33.656 -3.447 1 95.62 86 ARG A O 1
ATOM 674 N N . PRO A 1 87 ? 9.016 -31.438 -3.49 1 94.94 87 PRO A N 1
ATOM 675 C CA . PRO A 1 87 ? 10.469 -31.516 -3.682 1 94.94 87 PRO A CA 1
ATOM 676 C C . PRO A 1 87 ? 11.172 -32.281 -2.568 1 94.94 87 PRO A C 1
ATOM 678 O O . PRO A 1 87 ? 10.75 -32.219 -1.41 1 94.94 87 PRO A O 1
ATOM 681 N N . GLU A 1 88 ? 12.242 -32.938 -2.875 1 92.19 88 GLU A N 1
ATOM 682 C CA . GLU A 1 88 ? 12.953 -33.812 -1.93 1 92.19 88 GLU A CA 1
ATOM 683 C C . GLU A 1 88 ? 13.93 -33 -1.079 1 92.19 88 GLU A C 1
ATOM 685 O O . GLU A 1 88 ? 14.211 -33.375 0.063 1 92.19 88 GLU A O 1
ATOM 690 N N . THR A 1 89 ? 14.492 -31.984 -1.607 1 93.38 89 THR A N 1
ATOM 691 C CA . THR A 1 89 ? 15.516 -31.203 -0.928 1 93.38 89 THR A CA 1
ATOM 692 C C . THR A 1 89 ? 15.109 -29.734 -0.865 1 93.38 89 THR A C 1
ATOM 694 O O . THR A 1 89 ? 13.984 -29.406 -0.464 1 93.38 89 THR A O 1
ATOM 697 N N . PHE A 1 90 ? 16.062 -28.891 -1.244 1 96 90 PHE A N 1
ATOM 698 C CA . PHE A 1 90 ? 15.734 -27.484 -1.35 1 96 90 PHE A CA 1
ATOM 699 C C . PHE A 1 90 ? 15.133 -27.172 -2.715 1 96 90 PHE A C 1
ATOM 701 O O . PHE A 1 90 ? 15.469 -27.812 -3.709 1 96 90 PHE A O 1
ATOM 708 N N . GLU A 1 91 ? 14.18 -26.234 -2.732 1 96.94 91 GLU A N 1
ATOM 709 C CA . GLU A 1 91 ? 13.562 -25.75 -3.963 1 96.94 91 GLU A CA 1
ATOM 710 C C . GLU A 1 91 ? 12.961 -24.359 -3.773 1 96.94 91 GLU A C 1
ATOM 712 O O . GLU A 1 91 ? 12.844 -23.875 -2.646 1 96.94 91 GLU A O 1
ATOM 717 N N . TRP A 1 92 ? 12.641 -23.75 -4.875 1 97.31 92 TRP A N 1
ATOM 718 C CA . TRP A 1 92 ? 12.062 -22.406 -4.84 1 97.31 92 TRP A CA 1
ATOM 719 C C . TRP A 1 92 ? 10.539 -22.484 -4.723 1 97.31 92 TRP A C 1
ATOM 721 O O . TRP A 1 92 ? 9.922 -23.453 -5.172 1 97.31 92 TRP A O 1
ATOM 731 N N . LEU A 1 93 ? 9.977 -21.5 -4.07 1 98.5 93 LEU A N 1
ATOM 732 C CA . LEU A 1 93 ? 8.547 -21.188 -3.986 1 98.5 93 LEU A CA 1
ATOM 733 C C . LEU A 1 93 ? 8.273 -19.75 -4.426 1 98.5 93 LEU A C 1
ATOM 735 O O . LEU A 1 93 ? 9.039 -18.844 -4.105 1 98.5 93 LEU A O 1
ATOM 739 N N . ALA A 1 94 ? 7.219 -19.578 -5.203 1 98.31 94 ALA A N 1
ATOM 740 C CA . ALA A 1 94 ? 6.832 -18.25 -5.672 1 98.31 94 ALA A CA 1
ATOM 741 C C . ALA A 1 94 ? 5.75 -17.656 -4.781 1 98.31 94 ALA A C 1
ATOM 743 O O . ALA A 1 94 ? 4.906 -18.375 -4.246 1 98.31 94 ALA A O 1
ATOM 744 N N . PHE A 1 95 ? 5.781 -16.328 -4.656 1 98.19 95 PHE A N 1
ATOM 745 C CA . PHE A 1 95 ? 4.715 -15.617 -3.953 1 98.19 95 PHE A CA 1
ATOM 746 C C . PHE A 1 95 ? 3.469 -15.508 -4.828 1 98.19 95 PHE A C 1
ATOM 748 O O . PHE A 1 95 ? 2.346 -15.492 -4.316 1 98.19 95 PHE A O 1
ATOM 755 N N . GLU A 1 96 ? 3.66 -15.383 -6.168 1 97.75 96 GLU A N 1
ATOM 756 C CA . GLU A 1 96 ? 2.539 -15.266 -7.098 1 97.75 96 GLU A CA 1
ATOM 757 C C . GLU A 1 96 ? 2.328 -16.562 -7.875 1 97.75 96 GLU A C 1
ATOM 759 O O . GLU A 1 96 ? 3.293 -17.203 -8.297 1 97.75 96 GLU A O 1
ATOM 764 N N . ILE A 1 97 ? 1.143 -16.938 -8.117 1 97.62 97 ILE A N 1
ATOM 765 C CA . ILE A 1 97 ? 0.729 -18.188 -8.734 1 97.62 97 ILE A CA 1
ATOM 766 C C . ILE A 1 97 ? 1.278 -18.266 -10.156 1 97.62 97 ILE A C 1
ATOM 768 O O . ILE A 1 97 ? 1.81 -19.312 -10.562 1 97.62 97 ILE A O 1
ATOM 772 N N . GLU A 1 98 ? 1.15 -17.203 -10.914 1 97.38 98 GLU A N 1
ATOM 773 C CA . GLU A 1 98 ? 1.549 -17.203 -12.32 1 97.38 98 GLU A CA 1
ATOM 774 C C . GLU A 1 98 ? 3.055 -17.391 -12.461 1 97.38 98 GLU A C 1
ATOM 776 O O . GLU A 1 98 ? 3.52 -17.969 -13.453 1 97.38 98 GLU A O 1
ATOM 781 N N . HIS A 1 99 ? 3.754 -16.922 -11.43 1 96.81 99 HIS A N 1
ATOM 782 C CA . HIS A 1 99 ? 5.184 -17.203 -11.398 1 96.81 99 HIS A CA 1
ATOM 783 C C . HIS A 1 99 ? 5.441 -18.703 -11.352 1 96.81 99 HIS A C 1
ATOM 785 O O . HIS A 1 99 ? 6.273 -19.219 -12.102 1 96.81 99 HIS A O 1
ATOM 791 N N . ALA A 1 100 ? 4.789 -19.438 -10.562 1 97 100 ALA A N 1
ATOM 792 C CA . ALA A 1 100 ? 4.906 -20.891 -10.477 1 97 100 ALA A CA 1
ATOM 793 C C . ALA A 1 100 ? 4.387 -21.547 -11.742 1 97 100 ALA A C 1
ATOM 795 O O . ALA A 1 100 ? 5.004 -22.484 -12.258 1 97 100 ALA A O 1
ATOM 796 N N . GLU A 1 101 ? 3.295 -21.047 -12.258 1 95.81 101 GLU A N 1
ATOM 797 C CA . GLU A 1 101 ? 2.695 -21.609 -13.461 1 95.81 101 GLU A CA 1
ATOM 798 C C . GLU A 1 101 ? 3.662 -21.562 -14.641 1 95.81 101 GLU A C 1
ATOM 800 O O . GLU A 1 101 ? 3.684 -22.469 -15.477 1 95.81 101 GLU A O 1
ATOM 805 N N . ALA A 1 102 ? 4.406 -20.547 -14.672 1 92.75 102 ALA A N 1
ATOM 806 C CA . ALA A 1 102 ? 5.34 -20.344 -15.781 1 92.75 102 ALA A CA 1
ATOM 807 C C . ALA A 1 102 ? 6.305 -21.531 -15.891 1 92.75 102 ALA A C 1
ATOM 809 O O . ALA A 1 102 ? 6.848 -21.797 -16.969 1 92.75 102 ALA A O 1
ATOM 810 N N . PHE A 1 103 ? 6.43 -22.297 -14.891 1 92.31 103 PHE A N 1
ATOM 811 C CA . PHE A 1 103 ? 7.387 -23.391 -14.883 1 92.31 103 PHE A CA 1
ATOM 812 C C . PHE A 1 103 ? 6.668 -24.734 -15.016 1 92.31 103 PHE A C 1
ATOM 814 O O . PHE A 1 103 ? 7.301 -25.797 -14.953 1 92.31 103 PHE A O 1
ATOM 821 N N . ALA A 1 104 ? 5.383 -24.641 -15.25 1 93.56 104 ALA A N 1
ATOM 822 C CA . ALA A 1 104 ? 4.617 -25.891 -15.32 1 93.56 104 ALA A CA 1
ATOM 823 C C . ALA A 1 104 ? 3.781 -25.938 -16.594 1 93.56 104 ALA A C 1
ATOM 825 O O . ALA A 1 104 ? 3.35 -27.016 -17.016 1 93.56 104 ALA A O 1
ATOM 826 N N . ILE A 1 105 ? 3.506 -24.828 -17.234 1 91.44 105 ILE A N 1
ATOM 827 C CA . ILE A 1 105 ? 2.605 -24.781 -18.375 1 91.44 105 ILE A CA 1
ATOM 828 C C . ILE A 1 105 ? 3.312 -25.328 -19.625 1 91.44 105 ILE A C 1
ATOM 830 O O . ILE A 1 105 ? 4.535 -25.203 -19.75 1 91.44 105 ILE A O 1
ATOM 834 N N . ASP A 1 106 ? 2.521 -25.938 -20.469 1 86.5 106 ASP A N 1
ATOM 835 C CA . ASP A 1 106 ? 2.963 -26.438 -21.766 1 86.5 106 ASP A CA 1
ATOM 836 C C . ASP A 1 106 ? 2.623 -25.453 -22.875 1 86.5 106 ASP A C 1
ATOM 838 O O . ASP A 1 106 ? 1.577 -25.562 -23.516 1 86.5 106 ASP A O 1
ATOM 842 N N . VAL A 1 107 ? 3.363 -24.484 -23.047 1 74.38 107 VAL A N 1
ATOM 843 C CA . VAL A 1 107 ? 3.131 -23.5 -24.094 1 74.38 107 VAL A CA 1
ATOM 844 C C . VAL A 1 107 ? 4.387 -23.344 -24.953 1 74.38 107 VAL A C 1
ATOM 846 O O . VAL A 1 107 ? 5.5 -23.594 -24.484 1 74.38 107 VAL A O 1
ATOM 849 N N . ALA A 1 108 ? 4.082 -23.188 -26.312 1 61.34 108 ALA A N 1
ATOM 850 C CA . ALA A 1 108 ? 5.184 -22.953 -27.25 1 61.34 108 ALA A CA 1
ATOM 851 C C . ALA A 1 108 ? 5.715 -21.531 -27.109 1 61.34 108 ALA A C 1
ATOM 853 O O . ALA A 1 108 ? 4.938 -20.578 -27.047 1 61.34 108 ALA A O 1
ATOM 854 N N . PHE A 1 109 ? 6.836 -21.406 -26.703 1 56.44 109 PHE A N 1
ATOM 855 C CA . PHE A 1 109 ? 7.43 -20.078 -26.75 1 56.44 109 PHE A CA 1
ATOM 856 C C . PHE A 1 109 ? 8.156 -19.859 -28.062 1 56.44 109 PHE A C 1
ATOM 858 O O . PHE A 1 109 ? 8.789 -20.766 -28.609 1 56.44 109 PHE A O 1
ATOM 865 N N . PRO A 1 110 ? 7.629 -18.828 -28.922 1 49.75 110 PRO A N 1
ATOM 866 C CA . PRO A 1 110 ? 8.234 -18.625 -30.25 1 49.75 110 PRO A CA 1
ATOM 867 C C . PRO A 1 110 ? 9.758 -18.656 -30.203 1 49.75 110 PRO A C 1
ATOM 869 O O . PRO A 1 110 ? 10.367 -18.156 -29.25 1 49.75 110 PRO A O 1
ATOM 872 N N . VAL A 1 111 ? 10.344 -19.609 -30.906 1 40.5 111 VAL A N 1
ATOM 873 C CA . VAL A 1 111 ? 11.789 -19.656 -31.078 1 40.5 111 VAL A CA 1
ATOM 874 C C . VAL A 1 111 ? 12.25 -18.469 -31.938 1 40.5 111 VAL A C 1
ATOM 876 O O . VAL A 1 111 ? 11.633 -18.156 -32.938 1 40.5 111 VAL A O 1
ATOM 879 N N . ALA A 1 112 ? 12.906 -17.578 -31.438 1 38.97 112 ALA A N 1
ATOM 880 C CA . ALA A 1 112 ? 13.562 -16.641 -32.344 1 38.97 112 ALA A CA 1
ATOM 881 C C . ALA A 1 112 ? 14.32 -17.391 -33.438 1 38.97 112 ALA A C 1
ATOM 883 O O . ALA A 1 112 ? 14.953 -18.406 -33.188 1 38.97 112 ALA A O 1
ATOM 884 N N . GLY A 1 113 ? 13.859 -17.297 -34.656 1 35.91 113 GLY A N 1
ATOM 885 C CA . GLY A 1 113 ? 14.516 -17.797 -35.844 1 35.91 113 GLY A CA 1
ATOM 886 C C . GLY A 1 113 ? 16.016 -17.547 -35.844 1 35.91 113 GLY A C 1
ATOM 887 O O . GLY A 1 113 ? 16.484 -16.578 -36.438 1 35.91 113 GLY A O 1
ATOM 888 N N . GLY A 1 114 ? 16.781 -17.531 -34.781 1 34.09 114 GLY A N 1
ATOM 889 C CA . GLY A 1 114 ? 18.172 -17.375 -35.219 1 34.09 114 GLY A CA 1
ATOM 890 C C . GLY A 1 114 ? 18.609 -18.453 -36.188 1 34.09 114 GLY A C 1
ATOM 891 O O . GLY A 1 114 ? 17.984 -19.516 -36.281 1 34.09 114 GLY A O 1
ATOM 892 N N . ASN A 1 115 ? 19.484 -18.094 -37.25 1 32 115 ASN A N 1
ATOM 893 C CA . ASN A 1 115 ? 20.25 -18.953 -38.156 1 32 115 ASN A CA 1
ATOM 894 C C . ASN A 1 115 ? 20.766 -20.203 -37.438 1 32 115 ASN A C 1
ATOM 896 O O . ASN A 1 115 ? 21 -20.172 -36.25 1 32 115 ASN A O 1
ATOM 900 N N . ASP A 1 116 ? 20.703 -21.391 -38.094 1 32.31 116 ASP A N 1
ATOM 901 C CA . ASP A 1 116 ? 21.25 -22.734 -37.875 1 32.31 116 ASP A CA 1
ATOM 902 C C . ASP A 1 116 ? 22.656 -22.656 -37.281 1 32.31 116 ASP A C 1
ATOM 904 O O . ASP A 1 116 ? 23.641 -22.984 -37.938 1 32.31 116 ASP A O 1
ATOM 908 N N . VAL A 1 117 ? 23.203 -21.672 -36.688 1 33.44 117 VAL A N 1
ATOM 909 C CA . VAL A 1 117 ? 24.578 -22.016 -36.312 1 33.44 117 VAL A CA 1
ATOM 910 C C . VAL A 1 117 ? 24.594 -23.312 -35.5 1 33.44 117 VAL A C 1
ATOM 912 O O . VAL A 1 117 ? 23.609 -23.641 -34.844 1 33.44 117 VAL A O 1
ATOM 915 N N . GLN A 1 118 ? 25.844 -24.078 -35.562 1 33.94 118 GLN A N 1
ATOM 916 C CA . GLN A 1 118 ? 26.25 -25.422 -35.156 1 33.94 118 GLN A CA 1
ATOM 917 C C . GLN A 1 118 ? 25.781 -25.703 -33.719 1 33.94 118 GLN A C 1
ATOM 919 O O . GLN A 1 118 ? 26.141 -24.984 -32.781 1 33.94 118 GLN A O 1
ATOM 924 N N . THR A 1 119 ? 24.688 -26.375 -33.562 1 35.62 119 THR A N 1
ATOM 925 C CA . THR A 1 119 ? 23.906 -26.984 -32.469 1 35.62 119 THR A CA 1
ATOM 926 C C . THR A 1 119 ? 24.828 -27.641 -31.453 1 35.62 119 THR A C 1
ATOM 928 O O . THR A 1 119 ? 24.406 -27.891 -30.312 1 35.62 119 THR A O 1
ATOM 931 N N . GLU A 1 120 ? 26.047 -28.141 -31.938 1 32.88 120 GLU A N 1
ATOM 932 C CA . GLU A 1 120 ? 26.812 -29.062 -31.094 1 32.88 120 GLU A CA 1
ATOM 933 C C . GLU A 1 120 ? 27.328 -28.359 -29.844 1 32.88 120 GLU A C 1
ATOM 935 O O . GLU A 1 120 ? 27.391 -28.953 -28.766 1 32.88 120 GLU A O 1
ATOM 940 N N . GLN A 1 121 ? 28.016 -27.234 -30.047 1 31.31 121 GLN A N 1
ATOM 941 C CA . GLN A 1 121 ? 28.797 -26.719 -28.922 1 31.31 121 GLN A CA 1
ATOM 942 C C . GLN A 1 121 ? 27.891 -26.047 -27.891 1 31.31 121 GLN A C 1
ATOM 944 O O . GLN A 1 121 ? 28.328 -25.703 -26.797 1 31.31 121 GLN A O 1
ATOM 949 N N . LYS A 1 122 ? 26.688 -25.734 -28.234 1 37.94 122 LYS A N 1
ATOM 950 C CA . LYS A 1 122 ? 25.875 -24.906 -27.344 1 37.94 122 LYS A CA 1
ATOM 951 C C . LYS A 1 122 ? 25.078 -25.781 -26.375 1 37.94 122 LYS A C 1
ATOM 953 O O . LYS A 1 122 ? 24.312 -25.281 -25.562 1 37.94 122 LYS A O 1
ATOM 958 N N . SER A 1 123 ? 25.062 -27.094 -26.562 1 35.22 123 SER A N 1
ATOM 959 C CA . SER A 1 123 ? 24.406 -27.984 -25.625 1 35.22 123 SER A CA 1
ATOM 960 C C . SER A 1 123 ? 25.047 -27.906 -24.25 1 35.22 123 SER A C 1
ATOM 962 O O . SER A 1 123 ? 24.375 -28.141 -23.234 1 35.22 123 SER A O 1
ATOM 964 N N . SER A 1 124 ? 26.391 -27.812 -24.203 1 34 124 SER A N 1
ATOM 965 C CA . SER A 1 124 ? 27.031 -27.812 -22.891 1 34 124 SER A CA 1
ATOM 966 C C . SER A 1 124 ? 26.703 -26.547 -22.109 1 34 124 SER A C 1
ATOM 968 O O . SER A 1 124 ? 26.797 -26.516 -20.875 1 34 124 SER A O 1
ATOM 970 N N . LYS A 1 125 ? 26.406 -25.484 -22.844 1 41.53 125 LYS A N 1
ATOM 971 C CA . LYS A 1 125 ? 26.219 -24.219 -22.141 1 41.53 125 LYS A CA 1
ATOM 972 C C . LYS A 1 125 ? 24.812 -24.094 -21.578 1 41.53 125 LYS A C 1
ATOM 974 O O . LYS A 1 125 ? 24.5 -23.141 -20.844 1 41.53 125 LYS A O 1
ATOM 979 N N . MET A 1 126 ? 23.938 -24.844 -22.062 1 38.66 126 MET A N 1
ATOM 980 C CA . MET A 1 126 ? 22.562 -24.812 -21.547 1 38.66 126 MET A CA 1
ATOM 981 C C . MET A 1 126 ? 22.5 -25.469 -20.172 1 38.66 126 MET A C 1
ATOM 983 O O . MET A 1 126 ? 21.484 -25.359 -19.484 1 38.66 126 MET A O 1
ATOM 987 N N . GLU A 1 127 ? 23.328 -26.391 -19.844 1 40.84 127 GLU A N 1
ATOM 988 C CA . GLU A 1 127 ? 23.266 -27.062 -18.547 1 40.84 127 GLU A CA 1
ATOM 989 C C . GLU A 1 127 ? 23.344 -26.047 -17.406 1 40.84 127 GLU A C 1
ATOM 991 O O . GLU A 1 127 ? 23 -26.359 -16.266 1 40.84 127 GLU A O 1
ATOM 996 N N . GLY A 1 128 ? 23.828 -24.891 -17.672 1 41.09 128 GLY A N 1
ATOM 997 C CA . GLY A 1 128 ? 24.047 -23.953 -16.594 1 41.09 128 GLY A CA 1
ATOM 998 C C . GLY A 1 128 ? 22.938 -22.922 -16.469 1 41.09 128 GLY A C 1
ATOM 999 O O . GLY A 1 128 ? 23.016 -22.016 -15.648 1 41.09 128 GLY A O 1
ATOM 1000 N N . LEU A 1 129 ? 22.047 -22.938 -17.391 1 46.12 129 LEU A N 1
ATOM 1001 C CA . LEU A 1 129 ? 21.016 -21.891 -17.359 1 46.12 129 LEU A CA 1
ATOM 1002 C C . LEU A 1 129 ? 19.922 -22.25 -16.359 1 46.12 129 LEU A C 1
ATOM 1004 O O . LEU A 1 129 ? 19.656 -23.422 -16.125 1 46.12 129 LEU A O 1
ATOM 1008 N N . SER A 1 130 ? 19.562 -21.297 -15.547 1 46.25 130 SER A N 1
ATOM 1009 C CA . SER A 1 130 ? 18.5 -21.469 -14.562 1 46.25 130 SER A CA 1
ATOM 1010 C C . SER A 1 130 ? 17.219 -21.953 -15.227 1 46.25 130 SER A C 1
ATOM 1012 O O . SER A 1 130 ? 17.047 -21.828 -16.438 1 46.25 130 SER A O 1
ATOM 1014 N N . ALA A 1 131 ? 16.438 -22.719 -14.547 1 44.44 131 ALA A N 1
ATOM 1015 C CA . ALA A 1 131 ? 15.164 -23.219 -15.039 1 44.44 131 ALA A CA 1
ATOM 1016 C C . ALA A 1 131 ? 14.375 -22.125 -15.734 1 44.44 131 ALA A C 1
ATOM 1018 O O . ALA A 1 131 ? 13.766 -22.344 -16.781 1 44.44 131 ALA A O 1
ATOM 1019 N N . ALA A 1 132 ? 14.359 -20.953 -15.18 1 46.5 132 ALA A N 1
ATOM 1020 C CA . ALA A 1 132 ? 13.68 -19.828 -15.797 1 46.5 132 ALA A CA 1
ATOM 1021 C C . ALA A 1 132 ? 14.32 -19.469 -17.141 1 46.5 132 ALA A C 1
ATOM 1023 O O . ALA A 1 132 ? 13.617 -19.219 -18.125 1 46.5 132 ALA A O 1
ATOM 1024 N N . GLN A 1 133 ? 15.648 -19.391 -17.125 1 47.53 133 GLN A N 1
ATOM 1025 C CA . GLN A 1 133 ? 16.375 -19.125 -18.375 1 47.53 133 GLN A CA 1
ATOM 1026 C C . GLN A 1 133 ? 16.156 -20.25 -19.375 1 47.53 133 GLN A C 1
ATOM 1028 O O . GLN A 1 133 ? 16.078 -20.016 -20.578 1 47.53 133 GLN A O 1
ATOM 1033 N N . LYS A 1 134 ? 16.156 -21.406 -18.844 1 48.75 134 LYS A N 1
ATOM 1034 C CA . LYS A 1 134 ? 15.875 -22.562 -19.703 1 48.75 134 LYS A CA 1
ATOM 1035 C C . LYS A 1 134 ? 14.445 -22.5 -20.234 1 48.75 134 LYS A C 1
ATOM 1037 O O . LYS A 1 134 ? 14.195 -22.828 -21.391 1 48.75 134 LYS A O 1
ATOM 1042 N N . ILE A 1 135 ? 13.672 -22.078 -19.281 1 47.62 135 ILE A N 1
ATOM 1043 C CA . ILE A 1 135 ? 12.297 -21.828 -19.703 1 47.62 135 ILE A CA 1
ATOM 1044 C C . ILE A 1 135 ? 12.266 -20.688 -20.719 1 47.62 135 ILE A C 1
ATOM 1046 O O . ILE A 1 135 ? 11.602 -20.797 -21.766 1 47.62 135 ILE A O 1
ATOM 1050 N N . LEU A 1 136 ? 13.109 -19.609 -20.328 1 45.88 136 LEU A N 1
ATOM 1051 C CA . LEU A 1 136 ? 13.18 -18.469 -21.234 1 45.88 136 LEU A CA 1
ATOM 1052 C C . LEU A 1 136 ? 14.141 -18.75 -22.391 1 45.88 136 LEU A C 1
ATOM 1054 O O . LEU A 1 136 ? 13.984 -18.203 -23.484 1 45.88 136 LEU A O 1
ATOM 1058 N N . GLY A 1 137 ? 15.359 -19.375 -22.047 1 42.78 137 GLY A N 1
ATOM 1059 C CA . GLY A 1 137 ? 16.359 -19.734 -23.031 1 42.78 137 GLY A CA 1
ATOM 1060 C C . GLY A 1 137 ? 16.078 -21.062 -23.719 1 42.78 137 GLY A C 1
ATOM 1061 O O . GLY A 1 137 ? 16.906 -21.562 -24.484 1 42.78 137 GLY A O 1
ATOM 1062 N N . ARG A 1 138 ? 15.422 -21.875 -23.016 1 40.94 138 ARG A N 1
ATOM 1063 C CA . ARG A 1 138 ? 15.195 -23.109 -23.781 1 40.94 138 ARG A CA 1
ATOM 1064 C C . ARG A 1 138 ? 14.93 -22.781 -25.25 1 40.94 138 ARG A C 1
ATOM 1066 O O . ARG A 1 138 ? 13.82 -22.391 -25.609 1 40.94 138 ARG A O 1
ATOM 1073 N N . ARG A 1 139 ? 15.961 -22.359 -25.75 1 38 139 ARG A N 1
ATOM 1074 C CA . ARG A 1 139 ? 16.125 -22.422 -27.203 1 38 139 ARG A CA 1
ATOM 1075 C C . ARG A 1 139 ? 15.602 -23.734 -27.766 1 38 139 ARG A C 1
ATOM 1077 O O . ARG A 1 139 ? 15.891 -24.812 -27.219 1 38 139 ARG A O 1
ATOM 1084 N N . ALA A 1 140 ? 14.727 -23.594 -28.578 1 35.69 140 ALA A N 1
ATOM 1085 C CA . ALA A 1 140 ? 14.258 -24.688 -29.438 1 35.69 140 ALA A CA 1
ATOM 1086 C C . ALA A 1 140 ? 15.422 -25.562 -29.906 1 35.69 140 ALA A C 1
ATOM 1088 O O . ALA A 1 140 ? 16.266 -25.094 -30.672 1 35.69 140 ALA A O 1
ATOM 1089 N N . GLN A 1 141 ? 16.094 -26.297 -29.125 1 33.66 141 GLN A N 1
ATOM 1090 C CA . GLN A 1 141 ? 16.812 -27.281 -29.938 1 33.66 141 GLN A CA 1
ATOM 1091 C C . GLN A 1 141 ? 16 -27.656 -31.172 1 33.66 141 GLN A C 1
ATOM 1093 O O . GLN A 1 141 ? 14.93 -28.266 -31.062 1 33.66 141 GLN A O 1
ATOM 1098 N N . VAL A 1 142 ? 16.016 -26.75 -32.125 1 34.75 142 VAL A N 1
ATOM 1099 C CA . VAL A 1 142 ? 15.57 -27.047 -33.469 1 34.75 142 VAL A CA 1
ATOM 1100 C C . VAL A 1 142 ? 16.109 -28.406 -33.906 1 34.75 142 VAL A C 1
ATOM 1102 O O . VAL A 1 142 ? 17.25 -28.516 -34.375 1 34.75 142 VAL A O 1
ATOM 1105 N N . THR A 1 143 ? 16.406 -29.484 -33.125 1 33.88 143 THR A N 1
ATOM 1106 C CA . THR A 1 143 ? 16.594 -30.438 -34.219 1 33.88 143 THR A CA 1
ATOM 1107 C C . THR A 1 143 ? 15.508 -30.25 -35.281 1 33.88 143 THR A C 1
ATOM 1109 O O . THR A 1 143 ? 14.664 -29.359 -35.156 1 33.88 143 THR A O 1
ATOM 1112 N N . GLY A 1 144 ? 14.742 -31.312 -35.938 1 32.69 144 GLY A N 1
ATOM 1113 C CA . GLY A 1 144 ? 13.75 -31.547 -36.969 1 32.69 144 GLY A CA 1
ATOM 1114 C C . GLY A 1 144 ? 12.398 -30.938 -36.625 1 32.69 144 GLY A C 1
ATOM 1115 O O . GLY A 1 144 ? 11.914 -31.031 -35.5 1 32.69 144 GLY A O 1
ATOM 1116 N N . GLY A 1 145 ? 11.922 -29.75 -37.281 1 37.69 145 GLY A N 1
ATOM 1117 C CA . GLY A 1 145 ? 10.711 -28.953 -37.406 1 37.69 145 GLY A CA 1
ATOM 1118 C C . GLY A 1 145 ? 9.852 -28.938 -36.156 1 37.69 145 GLY A C 1
ATOM 1119 O O . GLY A 1 145 ? 8.695 -28.516 -36.188 1 37.69 145 GLY A O 1
ATOM 1120 N N . HIS A 1 146 ? 10.008 -29.703 -35.125 1 39.81 146 HIS A N 1
ATOM 1121 C CA . HIS A 1 146 ? 8.977 -29.891 -34.094 1 39.81 146 HIS A CA 1
ATOM 1122 C C . HIS A 1 146 ? 9.125 -28.859 -32.969 1 39.81 146 HIS A C 1
ATOM 1124 O O . HIS A 1 146 ? 10.227 -28.609 -32.5 1 39.81 146 HIS A O 1
ATOM 1130 N N . GLU A 1 147 ? 8.219 -27.875 -32.844 1 48.09 147 GLU A N 1
ATOM 1131 C CA . GLU A 1 147 ? 7.914 -26.984 -31.734 1 48.09 147 GLU A CA 1
ATOM 1132 C C . GLU A 1 147 ? 8.172 -27.656 -30.391 1 48.09 147 GLU A C 1
ATOM 1134 O O . GLU A 1 147 ? 7.719 -28.781 -30.156 1 48.09 147 GLU A O 1
ATOM 1139 N N . ARG A 1 148 ? 9.312 -27.594 -29.734 1 48.19 148 ARG A N 1
ATOM 1140 C CA . ARG A 1 148 ? 9.586 -28.203 -28.422 1 48.19 148 ARG A CA 1
ATOM 1141 C C . ARG A 1 148 ? 8.633 -27.656 -27.359 1 48.19 148 ARG A C 1
ATOM 1143 O O . ARG A 1 148 ? 8.57 -26.453 -27.141 1 48.19 148 ARG A O 1
ATOM 1150 N N . HIS A 1 149 ? 7.527 -28.297 -27.047 1 59.28 149 HIS A N 1
ATOM 1151 C CA . HIS A 1 149 ? 6.605 -28.078 -25.938 1 59.28 149 HIS A CA 1
ATOM 1152 C C . HIS A 1 149 ? 7.191 -28.578 -24.625 1 59.28 149 HIS A C 1
ATOM 1154 O O . HIS A 1 149 ? 7.906 -29.578 -24.594 1 59.28 149 HIS A O 1
ATOM 1160 N N . HIS A 1 150 ? 7.285 -27.672 -23.625 1 63.28 150 HIS A N 1
ATOM 1161 C CA . HIS A 1 150 ? 7.477 -28.203 -22.281 1 63.28 150 HIS A CA 1
ATOM 1162 C C . HIS A 1 150 ? 6.324 -29.109 -21.875 1 63.28 150 HIS A C 1
ATOM 1164 O O . HIS A 1 150 ? 5.16 -28.797 -22.125 1 63.28 150 HIS A O 1
ATOM 1170 N N . PRO A 1 151 ? 6.785 -30.328 -21.484 1 78.69 151 PRO A N 1
ATOM 1171 C CA . PRO A 1 151 ? 5.656 -31.141 -21.031 1 78.69 151 PRO A CA 1
ATOM 1172 C C . PRO A 1 151 ? 4.859 -30.469 -19.906 1 78.69 151 PRO A C 1
ATOM 1174 O O . PRO A 1 151 ? 5.414 -29.703 -19.125 1 78.69 151 PRO A O 1
ATOM 1177 N N . ALA A 1 152 ? 3.619 -30.641 -19.953 1 86.19 152 ALA A N 1
ATOM 1178 C CA . ALA A 1 152 ? 2.76 -30.141 -18.891 1 86.19 152 ALA A CA 1
ATOM 1179 C C . ALA A 1 152 ? 3.166 -30.703 -17.531 1 86.19 152 ALA A C 1
ATOM 1181 O O . ALA A 1 152 ? 3.479 -31.891 -17.422 1 86.19 152 ALA A O 1
ATOM 1182 N N . GLY A 1 153 ? 3.299 -29.781 -16.594 1 93.62 153 GLY A N 1
ATOM 1183 C CA . GLY A 1 153 ? 3.723 -30.172 -15.266 1 93.62 153 GLY A CA 1
ATOM 1184 C C . GLY A 1 153 ? 2.631 -30.016 -14.227 1 93.62 153 GLY A C 1
ATOM 1185 O O . GLY A 1 153 ? 1.464 -30.312 -14.492 1 93.62 153 GLY A O 1
ATOM 1186 N N . TYR A 1 154 ? 3.068 -29.75 -12.992 1 95.69 154 TYR A N 1
ATOM 1187 C CA . TYR A 1 154 ? 2.201 -29.625 -11.828 1 95.69 154 TYR A CA 1
ATOM 1188 C C . TYR A 1 154 ? 2.395 -28.281 -11.148 1 95.69 154 TYR A C 1
ATOM 1190 O O . TYR A 1 154 ? 3.51 -27.75 -11.109 1 95.69 154 TYR A O 1
ATOM 1198 N N . ILE A 1 155 ? 1.332 -27.719 -10.664 1 97.06 155 ILE A N 1
ATOM 1199 C CA . ILE A 1 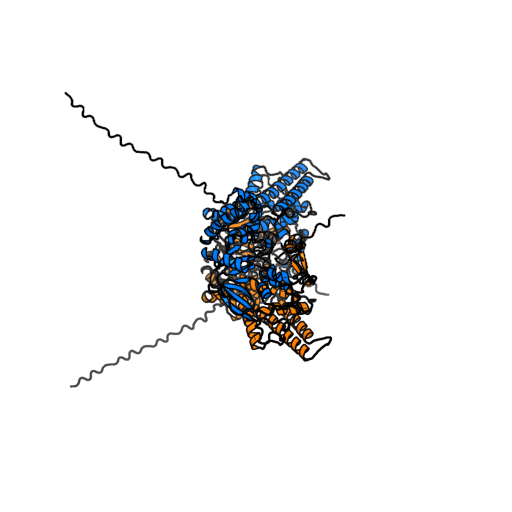155 ? 1.396 -26.578 -9.758 1 97.06 155 ILE A CA 1
ATOM 1200 C C . ILE A 1 155 ? 1.116 -27.031 -8.328 1 97.06 155 ILE A C 1
ATOM 1202 O O . ILE A 1 155 ? 0.086 -27.656 -8.055 1 97.06 155 ILE A O 1
ATOM 1206 N N . GLN A 1 156 ? 2.029 -26.703 -7.473 1 97.75 156 GLN A N 1
ATOM 1207 C CA . GLN A 1 156 ? 1.913 -27.078 -6.07 1 97.75 156 GLN A CA 1
ATOM 1208 C C . GLN A 1 156 ? 1.676 -25.859 -5.188 1 97.75 156 GLN A C 1
ATOM 1210 O O . GLN A 1 156 ? 2.211 -24.781 -5.449 1 97.75 156 GLN A O 1
ATOM 1215 N N . SER A 1 157 ? 0.831 -26.016 -4.184 1 97.94 157 SER A N 1
ATOM 1216 C CA . SER A 1 157 ? 0.65 -25.047 -3.109 1 97.94 157 SER A CA 1
ATOM 1217 C C . SER A 1 157 ? 1.235 -25.562 -1.797 1 97.94 157 SER A C 1
ATOM 1219 O O . SER A 1 157 ? 0.915 -26.672 -1.358 1 97.94 157 SER A O 1
ATOM 1221 N N . HIS A 1 158 ? 2.141 -24.797 -1.251 1 98.44 158 HIS A N 1
ATOM 1222 C CA . HIS A 1 158 ? 2.787 -25.125 0.012 1 98.44 158 HIS A CA 1
ATOM 1223 C C . HIS A 1 158 ? 2.475 -24.078 1.084 1 98.44 158 HIS A C 1
ATOM 1225 O O . HIS A 1 158 ? 2.529 -22.875 0.822 1 98.44 158 HIS A O 1
ATOM 1231 N N . GLN A 1 159 ? 2.104 -24.531 2.275 1 98.56 159 GLN A N 1
ATOM 1232 C CA . GLN A 1 159 ? 1.751 -23.641 3.365 1 98.56 159 GLN A CA 1
ATOM 1233 C C . GLN A 1 159 ? 2.764 -23.719 4.504 1 98.56 159 GLN A C 1
ATOM 1235 O O . GLN A 1 159 ? 3.092 -24.828 4.961 1 98.56 159 GLN A O 1
ATOM 1240 N N . ALA A 1 160 ? 3.273 -22.531 4.941 1 98.75 160 ALA A N 1
ATOM 1241 C CA . ALA A 1 160 ? 4.195 -22.5 6.074 1 98.75 160 ALA A CA 1
ATOM 1242 C C . ALA A 1 160 ? 3.514 -22.969 7.355 1 98.75 160 ALA A C 1
ATOM 1244 O O . ALA A 1 160 ? 2.42 -22.516 7.695 1 98.75 160 ALA A O 1
ATOM 1245 N N . THR A 1 161 ? 4.176 -23.844 8.125 1 98.12 161 THR A N 1
ATOM 1246 C CA . THR A 1 161 ? 3.574 -24.422 9.32 1 98.12 161 THR A CA 1
ATOM 1247 C C . THR A 1 161 ? 4.121 -23.734 10.578 1 98.12 161 THR A C 1
ATOM 1249 O O . THR A 1 161 ? 3.805 -24.141 11.695 1 98.12 161 THR A O 1
ATOM 1252 N N . LYS A 1 162 ? 4.941 -22.797 10.438 1 98.06 162 LYS A N 1
ATOM 1253 C CA . LYS A 1 162 ? 5.5 -21.906 11.445 1 98.06 162 LYS A CA 1
ATOM 1254 C C . LYS A 1 162 ? 5.984 -20.594 10.812 1 98.06 162 LYS A C 1
ATOM 1256 O O . LYS A 1 162 ? 5.934 -20.438 9.594 1 98.06 162 LYS A O 1
ATOM 1261 N N . ASP A 1 163 ? 6.355 -19.719 11.648 1 97.88 163 ASP A N 1
ATOM 1262 C CA . ASP A 1 163 ? 7.09 -18.578 11.125 1 97.88 163 ASP A CA 1
ATOM 1263 C C . ASP A 1 163 ? 8.414 -19.016 10.5 1 97.88 163 ASP A C 1
ATOM 1265 O O . ASP A 1 163 ? 9.266 -19.594 11.172 1 97.88 163 ASP A O 1
ATOM 1269 N N . LEU A 1 164 ? 8.547 -18.766 9.203 1 98.75 164 LEU A N 1
ATOM 1270 C CA . LEU A 1 164 ? 9.812 -19.078 8.539 1 98.75 164 LEU A CA 1
ATOM 1271 C C . LEU A 1 164 ? 10.805 -17.922 8.695 1 98.75 164 LEU A C 1
ATOM 1273 O O . LEU A 1 164 ? 10.508 -16.797 8.312 1 98.75 164 LEU A O 1
ATOM 1277 N N . HIS A 1 165 ? 11.945 -18.219 9.344 1 98.69 165 HIS A N 1
ATOM 1278 C CA . HIS A 1 165 ? 13.039 -17.25 9.414 1 98.69 165 HIS A CA 1
ATOM 1279 C C . HIS A 1 165 ? 13.859 -17.25 8.133 1 98.69 165 HIS A C 1
ATOM 1281 O O . HIS A 1 165 ? 14.477 -18.266 7.785 1 98.69 165 HIS A O 1
ATOM 1287 N N . VAL A 1 166 ? 13.891 -16.094 7.438 1 98.81 166 VAL A N 1
ATOM 1288 C CA . VAL A 1 166 ? 14.469 -16.094 6.098 1 98.81 166 VAL A CA 1
ATOM 1289 C C . VAL A 1 166 ? 15.438 -14.922 5.953 1 98.81 166 VAL A C 1
ATOM 1291 O O . VAL A 1 166 ? 15.375 -13.961 6.727 1 98.81 166 VAL A O 1
ATOM 1294 N N . LEU A 1 167 ? 16.375 -15.07 5.059 1 98.88 167 LEU A N 1
ATOM 1295 C CA . LEU A 1 167 ? 17.266 -13.992 4.637 1 98.88 167 LEU A CA 1
ATOM 1296 C C . LEU A 1 167 ? 16.781 -13.375 3.326 1 98.88 167 LEU A C 1
ATOM 1298 O O . LEU A 1 167 ? 16.75 -14.047 2.293 1 98.88 167 LEU A O 1
ATOM 1302 N N . TYR A 1 168 ? 16.328 -12.141 3.381 1 98.81 168 TYR A N 1
ATOM 1303 C CA . TYR A 1 168 ? 15.938 -11.43 2.172 1 98.81 168 TYR A CA 1
ATOM 1304 C C . TYR A 1 168 ? 17.125 -10.688 1.566 1 98.81 168 TYR A C 1
ATOM 1306 O O . TYR A 1 168 ? 17.703 -9.812 2.211 1 98.81 168 TYR A O 1
ATOM 1314 N N . ILE A 1 169 ? 17.453 -11.023 0.31 1 98.75 169 ILE A N 1
ATOM 1315 C CA . ILE A 1 169 ? 18.562 -10.398 -0.397 1 98.75 169 ILE A CA 1
ATOM 1316 C C . ILE A 1 169 ? 18.047 -9.25 -1.256 1 98.75 169 ILE A C 1
ATOM 1318 O O . ILE A 1 169 ? 17.156 -9.438 -2.102 1 98.75 169 ILE A O 1
ATOM 1322 N N . ASP A 1 170 ? 18.609 -8.164 -1.131 1 96.69 170 ASP A N 1
ATOM 1323 C CA . ASP A 1 170 ? 18.219 -6.859 -1.657 1 96.69 170 ASP A CA 1
ATOM 1324 C C . ASP A 1 170 ? 18.281 -6.844 -3.184 1 96.69 170 ASP A C 1
ATOM 1326 O O . ASP A 1 170 ? 19 -7.641 -3.791 1 96.69 170 ASP A O 1
ATOM 1330 N N . GLY A 1 171 ? 17.422 -5.926 -3.816 1 97.94 171 GLY A N 1
ATOM 1331 C CA . GLY A 1 171 ? 17.469 -5.695 -5.254 1 97.94 171 GLY A CA 1
ATOM 1332 C C . GLY A 1 171 ? 16.859 -6.828 -6.059 1 97.94 171 GLY A C 1
ATOM 1333 O O . GLY A 1 171 ? 15.938 -7.492 -5.598 1 97.94 171 GLY A O 1
ATOM 1334 N N . MET A 1 172 ? 17.234 -6.914 -7.293 1 97.88 172 MET A N 1
ATOM 1335 C CA . MET A 1 172 ? 16.844 -8.008 -8.18 1 97.88 172 MET A CA 1
ATOM 1336 C C . MET A 1 172 ? 17.844 -9.156 -8.094 1 97.88 172 MET A C 1
ATOM 1338 O O . MET A 1 172 ? 18.375 -9.586 -9.117 1 97.88 172 MET A O 1
ATOM 1342 N N . SER A 1 173 ? 17.938 -9.688 -6.973 1 97.31 173 SER A N 1
ATOM 1343 C CA . SER A 1 173 ? 19.047 -10.57 -6.617 1 97.31 173 SER A CA 1
ATOM 1344 C C . SER A 1 173 ? 18.859 -11.961 -7.223 1 97.31 173 SER A C 1
ATOM 1346 O O . SER A 1 173 ? 19.75 -12.812 -7.125 1 97.31 173 SER A O 1
ATOM 1348 N N . GLY A 1 174 ? 17.75 -12.242 -7.809 1 95.25 174 GLY A N 1
ATOM 1349 C CA . GLY A 1 174 ? 17.547 -13.477 -8.555 1 95.25 174 GLY A CA 1
ATOM 1350 C C . GLY A 1 174 ? 17.812 -13.32 -10.039 1 95.25 174 GLY A C 1
ATOM 1351 O O . GLY A 1 174 ? 17.75 -14.297 -10.789 1 95.25 174 GLY A O 1
ATOM 1352 N N . GLY A 1 175 ? 18.094 -12.062 -10.461 1 94 175 GLY A N 1
ATOM 1353 C CA . GLY A 1 175 ? 18.359 -11.82 -11.867 1 94 175 GLY A CA 1
ATOM 1354 C C . GLY A 1 175 ? 19.75 -12.281 -12.297 1 94 175 GLY A C 1
ATOM 1355 O O . GLY A 1 175 ? 20.75 -11.695 -11.906 1 94 175 GLY A O 1
ATOM 1356 N N . LYS A 1 176 ? 19.797 -13.281 -13.102 1 90.69 176 LYS A N 1
ATOM 1357 C CA . LYS A 1 176 ? 21.078 -13.844 -13.555 1 90.69 176 LYS A CA 1
ATOM 1358 C C . LYS A 1 176 ? 21.672 -13.016 -14.695 1 90.69 176 LYS A C 1
ATOM 1360 O O . LYS A 1 176 ? 21.562 -13.398 -15.859 1 90.69 176 LYS A O 1
ATOM 1365 N N . THR A 1 177 ? 22.312 -11.953 -14.25 1 88.56 177 THR A N 1
ATOM 1366 C CA . THR A 1 177 ? 22.953 -11.039 -15.195 1 88.56 177 THR A CA 1
ATOM 1367 C C . THR A 1 177 ? 24.344 -10.656 -14.719 1 88.56 177 THR A C 1
ATOM 1369 O O . THR A 1 177 ? 24.688 -10.875 -13.555 1 88.56 177 THR A O 1
ATOM 1372 N N . ASP A 1 178 ? 25.062 -10.117 -15.617 1 84.94 178 ASP A N 1
ATOM 1373 C CA . ASP A 1 178 ? 26.406 -9.656 -15.258 1 84.94 178 ASP A CA 1
ATOM 1374 C C . ASP A 1 178 ? 26.391 -8.18 -14.867 1 84.94 178 ASP A C 1
ATOM 1376 O O . ASP A 1 178 ? 27.453 -7.551 -14.766 1 84.94 178 ASP A O 1
ATOM 1380 N N . MET A 1 179 ? 25.234 -7.629 -14.633 1 91.19 179 MET A N 1
ATOM 1381 C CA . MET A 1 179 ? 25.109 -6.199 -14.352 1 91.19 179 MET A CA 1
ATOM 1382 C C . MET A 1 179 ? 25.328 -5.918 -12.867 1 91.19 179 MET A C 1
ATOM 1384 O O . MET A 1 179 ? 25.484 -4.762 -12.469 1 91.19 179 MET A O 1
ATOM 1388 N N . GLY A 1 180 ? 25.359 -6.926 -12.062 1 93.25 180 GLY A N 1
ATOM 1389 C CA . GLY A 1 180 ? 25.594 -6.734 -10.641 1 93.25 180 GLY A CA 1
ATOM 1390 C C . GLY A 1 180 ? 24.406 -7.133 -9.781 1 93.25 180 GLY A C 1
ATOM 1391 O O . GLY A 1 180 ? 24.469 -7.031 -8.555 1 93.25 180 GLY A O 1
ATOM 1392 N N . THR A 1 181 ? 23.328 -7.707 -10.375 1 95 181 THR A N 1
ATOM 1393 C CA . THR A 1 181 ? 22.109 -8.078 -9.656 1 95 181 THR A CA 1
ATOM 1394 C C . THR A 1 181 ? 22.406 -9.164 -8.625 1 95 181 THR A C 1
ATOM 1396 O O . THR A 1 181 ? 21.797 -9.188 -7.551 1 95 181 THR A O 1
ATOM 1399 N N . MET A 1 182 ? 23.406 -10.016 -8.828 1 94.5 182 MET A N 1
ATOM 1400 C CA . MET A 1 182 ? 23.656 -11.172 -7.973 1 94.5 182 MET A CA 1
ATOM 1401 C C . MET A 1 182 ? 24.906 -10.961 -7.121 1 94.5 182 MET A C 1
ATOM 1403 O O . MET A 1 182 ? 25.391 -11.883 -6.465 1 94.5 182 MET A O 1
ATOM 1407 N N . ASP A 1 183 ? 25.453 -9.742 -7.102 1 95.94 183 ASP A N 1
ATOM 1408 C CA . ASP A 1 183 ? 26.703 -9.5 -6.398 1 95.94 183 ASP A CA 1
ATOM 1409 C C . ASP A 1 183 ? 26.609 -9.945 -4.938 1 95.94 183 ASP A C 1
ATOM 1411 O O . ASP A 1 183 ? 27.516 -10.609 -4.426 1 95.94 183 ASP A O 1
ATOM 1415 N N . ALA A 1 184 ? 25.578 -9.594 -4.285 1 97 184 ALA A N 1
ATOM 1416 C CA . ALA A 1 184 ? 25.422 -9.93 -2.873 1 97 184 ALA A CA 1
ATOM 1417 C C . ALA A 1 184 ? 25.422 -11.445 -2.666 1 97 184 ALA A C 1
ATOM 1419 O O . ALA A 1 184 ? 26.078 -11.953 -1.752 1 97 184 ALA A O 1
ATOM 1420 N N . GLU A 1 185 ? 24.703 -12.18 -3.49 1 95.94 185 GLU A N 1
ATOM 1421 C CA . GLU A 1 185 ? 24.641 -13.633 -3.373 1 95.94 185 GLU A CA 1
ATOM 1422 C C . GLU A 1 185 ? 25.984 -14.273 -3.732 1 95.94 185 GLU A C 1
ATOM 1424 O O . GLU A 1 185 ? 26.469 -15.148 -3.02 1 95.94 185 GLU A O 1
ATOM 1429 N N . LEU A 1 186 ? 26.641 -13.828 -4.785 1 95.62 186 LEU A N 1
ATOM 1430 C CA . LEU A 1 186 ? 27.828 -14.469 -5.32 1 95.62 186 LEU A CA 1
ATOM 1431 C C . LEU A 1 186 ? 29.047 -14.133 -4.469 1 95.62 186 LEU A C 1
ATOM 1433 O O . LEU A 1 186 ? 29.812 -15.031 -4.082 1 95.62 186 LEU A O 1
ATOM 1437 N N . TYR A 1 187 ? 29.219 -12.891 -4.145 1 96 187 TYR A N 1
ATOM 1438 C CA . TYR A 1 187 ? 30.484 -12.461 -3.557 1 96 187 TYR A CA 1
ATOM 1439 C C . TYR A 1 187 ? 30.453 -12.578 -2.037 1 96 187 TYR A C 1
ATOM 1441 O O . TYR A 1 187 ? 31.484 -12.781 -1.399 1 96 187 TYR A O 1
ATOM 1449 N N . VAL A 1 188 ? 29.281 -12.469 -1.441 1 97.19 188 VAL A N 1
ATOM 1450 C CA . VAL A 1 188 ? 29.219 -12.5 0.016 1 97.19 188 VAL A CA 1
ATOM 1451 C C . VAL A 1 188 ? 28.812 -13.891 0.485 1 97.19 188 VAL A C 1
ATOM 1453 O O . VAL A 1 188 ? 29.516 -14.523 1.28 1 97.19 188 VAL A O 1
ATOM 1456 N N . LEU A 1 189 ? 27.781 -14.445 -0.023 1 97.44 189 LEU A N 1
ATOM 1457 C CA . LEU A 1 189 ? 27.266 -15.711 0.488 1 97.44 189 LEU A CA 1
ATOM 1458 C C . LEU A 1 189 ? 27.984 -16.891 -0.167 1 97.44 189 LEU A C 1
ATOM 1460 O O . LEU A 1 189 ? 28.578 -17.719 0.521 1 97.44 189 LEU A O 1
ATOM 1464 N N . TYR A 1 190 ? 27.938 -16.922 -1.51 1 95.56 190 TYR A N 1
ATOM 1465 C CA . TYR A 1 190 ? 28.5 -18.031 -2.254 1 95.56 190 TYR A CA 1
ATOM 1466 C C . TYR A 1 190 ? 30.016 -18.031 -2.172 1 95.56 190 TYR A C 1
ATOM 1468 O O . TYR A 1 190 ? 30.656 -19.078 -2.055 1 95.56 190 TYR A O 1
ATOM 1476 N N . GLY A 1 191 ? 30.672 -16.844 -2.314 1 92.88 191 GLY A N 1
ATOM 1477 C CA . GLY A 1 191 ? 32.094 -16.688 -2.164 1 92.88 191 GLY A CA 1
ATOM 1478 C C . GLY A 1 191 ? 32.875 -17.016 -3.428 1 92.88 191 GLY A C 1
ATOM 1479 O O . GLY A 1 191 ? 34.031 -17.406 -3.363 1 92.88 191 GLY A O 1
ATOM 1480 N N . LYS A 1 192 ? 32.094 -16.891 -4.574 1 91.38 192 LYS A N 1
ATOM 1481 C CA . LYS A 1 192 ? 32.719 -17.094 -5.875 1 91.38 192 LYS A CA 1
ATOM 1482 C C . LYS A 1 192 ? 32.125 -16.188 -6.934 1 91.38 192 LYS A C 1
ATOM 1484 O O . LYS A 1 192 ? 30.922 -15.938 -6.922 1 91.38 192 LYS A O 1
ATOM 1489 N N . THR A 1 193 ? 32.844 -15.461 -7.867 1 82.56 193 THR A N 1
ATOM 1490 C CA . THR A 1 193 ? 32.406 -14.531 -8.898 1 82.56 193 THR A CA 1
ATOM 1491 C C . THR A 1 193 ? 31.453 -15.234 -9.875 1 82.56 193 THR A C 1
ATOM 1493 O O . THR A 1 193 ? 30.438 -14.672 -10.273 1 82.56 193 THR A O 1
ATOM 1496 N N . ASN A 1 194 ? 31.406 -16.234 -10.031 1 69.75 194 ASN A N 1
ATOM 1497 C CA . ASN A 1 194 ? 30.656 -17.078 -10.969 1 69.75 194 ASN A CA 1
ATOM 1498 C C . ASN A 1 194 ? 30.172 -16.281 -12.164 1 69.75 194 ASN A C 1
ATOM 1500 O O . ASN A 1 194 ? 28.953 -16.172 -12.383 1 69.75 194 ASN A O 1
ATOM 1504 N N . GLU A 1 195 ? 31.047 -15.57 -12.945 1 63.84 195 GLU A N 1
ATOM 1505 C CA . GLU A 1 195 ? 30.781 -14.625 -14.023 1 63.84 195 GLU A CA 1
ATOM 1506 C C . GLU A 1 195 ? 29.891 -15.234 -15.094 1 63.84 195 GLU A C 1
ATOM 1508 O O . GLU A 1 195 ? 29 -14.562 -15.617 1 63.84 195 GLU A O 1
ATOM 1513 N N . ASP A 1 196 ? 29.953 -16.516 -15.266 1 65.5 196 ASP A N 1
ATOM 1514 C CA . ASP A 1 196 ? 29.141 -17.141 -16.312 1 65.5 196 ASP A CA 1
ATOM 1515 C C . ASP A 1 196 ? 28.141 -18.125 -15.703 1 65.5 196 ASP A C 1
ATOM 1517 O O . ASP A 1 196 ? 27.5 -18.891 -16.422 1 65.5 196 ASP A O 1
ATOM 1521 N N . PHE A 1 197 ? 28.031 -17.938 -14.531 1 72.06 197 PHE A N 1
ATOM 1522 C CA . PHE A 1 197 ? 27.109 -18.797 -13.789 1 72.06 197 PHE A CA 1
ATOM 1523 C C . PHE A 1 197 ? 27.391 -20.266 -14.078 1 72.06 197 PHE A C 1
ATOM 1525 O O . PHE A 1 197 ? 26.453 -21.062 -14.195 1 72.06 197 PHE A O 1
ATOM 1532 N N . GLU A 1 198 ? 28.594 -20.562 -14.242 1 70.5 198 GLU A N 1
ATOM 1533 C CA . GLU A 1 198 ? 29.078 -21.875 -14.672 1 70.5 198 GLU A CA 1
ATOM 1534 C C . GLU A 1 198 ? 28.703 -22.953 -13.672 1 70.5 198 GLU A C 1
ATOM 1536 O O . GLU A 1 198 ? 28.484 -24.109 -14.047 1 70.5 198 GLU A O 1
ATOM 1541 N N . ASP A 1 199 ? 28.609 -22.562 -12.445 1 81.88 199 ASP A N 1
ATOM 1542 C CA . ASP A 1 199 ? 28.297 -23.562 -11.422 1 81.88 199 ASP A CA 1
ATOM 1543 C C . ASP A 1 199 ? 26.812 -23.953 -11.477 1 81.88 199 ASP A C 1
ATOM 1545 O O . ASP A 1 199 ? 26.422 -24.984 -10.93 1 81.88 199 ASP A O 1
ATOM 1549 N N . GLY A 1 200 ? 26.047 -23.109 -12.148 1 85.12 200 GLY A N 1
ATOM 1550 C CA . GLY A 1 200 ? 24.625 -23.375 -12.242 1 85.12 200 GLY A CA 1
ATOM 1551 C C . GLY A 1 200 ? 23.859 -22.891 -11.023 1 85.12 200 GLY A C 1
ATOM 1552 O O . GLY A 1 200 ? 24.406 -22.812 -9.922 1 85.12 200 GLY A O 1
ATOM 1553 N N . GLU A 1 201 ? 22.641 -22.719 -11.195 1 88.12 201 GLU A N 1
ATOM 1554 C CA . GLU A 1 201 ? 21.75 -22.188 -10.164 1 88.12 201 GLU A CA 1
ATOM 1555 C C . GLU A 1 201 ? 21.562 -23.188 -9.023 1 88.12 201 GLU A C 1
ATOM 1557 O O . GLU A 1 201 ? 21.531 -22.797 -7.855 1 88.12 201 GLU A O 1
ATOM 1562 N N . PHE A 1 202 ? 21.391 -24.422 -9.367 1 89.81 202 PHE A N 1
ATOM 1563 C CA . PHE A 1 202 ? 21.141 -25.469 -8.375 1 89.81 202 PHE A CA 1
ATOM 1564 C C . PHE A 1 202 ? 22.328 -25.594 -7.422 1 89.81 202 PHE A C 1
ATOM 1566 O O . PHE A 1 202 ? 22.141 -25.688 -6.207 1 89.81 202 PHE A O 1
ATOM 1573 N N . THR A 1 203 ? 23.5 -25.609 -7.996 1 92.88 203 THR A N 1
ATOM 1574 C CA . THR A 1 203 ? 24.703 -25.734 -7.18 1 92.88 203 THR A CA 1
ATOM 1575 C C . THR A 1 203 ? 24.844 -24.531 -6.246 1 92.88 203 THR A C 1
ATOM 1577 O O . THR A 1 203 ? 25.141 -24.688 -5.062 1 92.88 203 THR A O 1
ATOM 1580 N N . ARG A 1 204 ? 24.641 -23.359 -6.711 1 94.25 204 ARG A N 1
ATOM 1581 C CA . ARG A 1 204 ? 24.766 -22.156 -5.898 1 94.25 204 ARG A CA 1
ATOM 1582 C C . ARG A 1 204 ? 23.719 -22.141 -4.785 1 94.25 204 ARG A C 1
ATOM 1584 O O . ARG A 1 204 ? 24.047 -21.859 -3.631 1 94.25 204 ARG A O 1
ATOM 1591 N N . ALA A 1 205 ? 22.5 -22.484 -5.18 1 95.38 205 ALA A N 1
ATOM 1592 C CA . ALA A 1 205 ? 21.438 -22.5 -4.191 1 95.38 205 ALA A CA 1
ATOM 1593 C C . ALA A 1 205 ? 21.719 -23.531 -3.1 1 95.38 205 ALA A C 1
ATOM 1595 O O . ALA A 1 205 ? 21.438 -23.297 -1.923 1 95.38 205 ALA A O 1
ATOM 1596 N N . ARG A 1 206 ? 22.219 -24.703 -3.512 1 96.12 206 ARG A N 1
ATOM 1597 C CA . ARG A 1 206 ? 22.578 -25.734 -2.541 1 96.12 206 ARG A CA 1
ATOM 1598 C C . ARG A 1 206 ? 23.609 -25.219 -1.547 1 96.12 206 ARG A C 1
ATOM 1600 O O . ARG A 1 206 ? 23.453 -25.406 -0.337 1 96.12 206 ARG A O 1
ATOM 1607 N N . LYS A 1 207 ? 24.609 -24.578 -2.076 1 96.19 207 LYS A N 1
ATOM 1608 C CA . LYS A 1 207 ? 25.688 -24.078 -1.231 1 96.19 207 LYS A CA 1
ATOM 1609 C C . LYS A 1 207 ? 25.188 -22.969 -0.307 1 96.19 207 LYS A C 1
ATOM 1611 O O . LYS A 1 207 ? 25.578 -22.906 0.863 1 96.19 207 LYS A O 1
ATOM 1616 N N . VAL A 1 208 ? 24.391 -22.094 -0.809 1 97.56 208 VAL A N 1
ATOM 1617 C CA . VAL A 1 208 ? 23.828 -21.016 0.003 1 97.56 208 VAL A CA 1
ATOM 1618 C C . VAL A 1 208 ? 22.938 -21.594 1.09 1 97.56 208 VAL A C 1
ATOM 1620 O O . VAL A 1 208 ? 23 -21.188 2.25 1 97.56 208 VAL A O 1
ATOM 1623 N N . CYS A 1 209 ? 22.078 -22.578 0.751 1 98.31 209 CYS A N 1
ATOM 1624 C CA . CYS A 1 209 ? 21.203 -23.234 1.726 1 98.31 209 CYS A CA 1
ATOM 1625 C C . CYS A 1 209 ? 22.031 -23.906 2.816 1 98.31 209 CYS A C 1
ATOM 1627 O O . CYS A 1 209 ? 21.703 -23.797 4 1 98.31 209 CYS A O 1
ATOM 1629 N N . GLU A 1 210 ? 23.109 -24.625 2.4 1 97.94 210 GLU A N 1
ATOM 1630 C CA . GLU A 1 210 ? 23.984 -25.281 3.367 1 97.94 210 GLU A CA 1
ATOM 1631 C C . GLU A 1 210 ? 24.578 -24.281 4.348 1 97.94 210 GLU A C 1
ATOM 1633 O O . GLU A 1 210 ? 24.719 -24.562 5.539 1 97.94 210 GLU A O 1
ATOM 1638 N N . LEU A 1 211 ? 24.859 -23.188 3.834 1 98.12 211 LEU A N 1
ATOM 1639 C CA . LEU A 1 211 ? 25.484 -22.125 4.621 1 98.12 211 LEU A CA 1
ATOM 1640 C C . LEU A 1 211 ? 24.484 -21.516 5.598 1 98.12 211 LEU A C 1
ATOM 1642 O O . LEU A 1 211 ? 24.719 -21.5 6.809 1 98.12 211 LEU A O 1
ATOM 1646 N N . ILE A 1 212 ? 23.344 -21.031 5.152 1 98.5 212 ILE A N 1
ATOM 1647 C CA . ILE A 1 212 ? 22.484 -20.172 5.953 1 98.5 212 ILE A CA 1
ATOM 1648 C C . ILE A 1 212 ? 21.641 -21 6.906 1 98.5 212 ILE A C 1
ATOM 1650 O O . ILE A 1 212 ? 21.156 -20.5 7.922 1 98.5 212 ILE A O 1
ATOM 1654 N N . THR A 1 213 ? 21.391 -22.281 6.562 1 98.19 213 THR A N 1
ATOM 1655 C CA . THR A 1 213 ? 20.688 -23.141 7.5 1 98.19 213 THR A CA 1
ATOM 1656 C C . THR A 1 213 ? 21.469 -23.297 8.797 1 98.19 213 THR A C 1
ATOM 1658 O O . THR A 1 213 ? 20.891 -23.406 9.875 1 98.19 213 THR A O 1
ATOM 1661 N N . LYS A 1 214 ? 22.797 -23.281 8.68 1 97.94 214 LYS A N 1
ATOM 1662 C CA . LYS A 1 214 ? 23.656 -23.328 9.867 1 97.94 214 LYS A CA 1
ATOM 1663 C C . LYS A 1 214 ? 23.484 -22.078 10.711 1 97.94 214 LYS A C 1
ATOM 1665 O O . LYS A 1 214 ? 23.797 -22.078 11.906 1 97.94 214 LYS A O 1
ATOM 1670 N N . TRP A 1 215 ? 23.078 -21.047 10.055 1 98.19 215 TRP A N 1
ATOM 1671 C CA . TRP A 1 215 ? 22.906 -19.781 10.75 1 98.19 215 TRP A CA 1
ATOM 1672 C C . TRP A 1 215 ? 21.5 -19.672 11.352 1 98.19 215 TRP A C 1
ATOM 1674 O O . TRP A 1 215 ? 21.219 -18.719 12.094 1 98.19 215 TRP A O 1
ATOM 1684 N N . GLY A 1 216 ? 20.578 -20.594 11.031 1 97.44 216 GLY A N 1
ATOM 1685 C CA . GLY A 1 216 ? 19.25 -20.609 11.625 1 97.44 216 GLY A CA 1
ATOM 1686 C C . GLY A 1 216 ? 18.156 -20.203 10.656 1 97.44 216 GLY A C 1
ATOM 1687 O O . GLY A 1 216 ? 17 -20.078 11.039 1 97.44 216 GLY A O 1
ATOM 1688 N N . TYR A 1 217 ? 18.5 -20 9.414 1 98.5 217 TYR A N 1
ATOM 1689 C CA . TYR A 1 217 ? 17.5 -19.625 8.43 1 98.5 217 TYR A CA 1
ATOM 1690 C C . TYR A 1 217 ? 16.844 -20.859 7.809 1 98.5 217 TYR A C 1
ATOM 1692 O O . TYR A 1 217 ? 17.516 -21.875 7.586 1 98.5 217 TYR A O 1
ATOM 1700 N N . ASP A 1 218 ? 15.562 -20.75 7.547 1 98.69 218 ASP A N 1
ATOM 1701 C CA . ASP A 1 218 ? 14.828 -21.797 6.836 1 98.69 218 ASP A CA 1
ATOM 1702 C C . ASP A 1 218 ? 15.031 -21.672 5.324 1 98.69 218 ASP A C 1
ATOM 1704 O O . ASP A 1 218 ? 14.797 -22.641 4.586 1 98.69 218 ASP A O 1
ATOM 1708 N N . GLY A 1 219 ? 15.398 -20.578 4.82 1 98.81 219 GLY A N 1
ATOM 1709 C CA . GLY A 1 219 ? 15.625 -20.281 3.412 1 98.81 219 GLY A CA 1
ATOM 1710 C C . GLY A 1 219 ? 15.922 -18.812 3.148 1 98.81 219 GLY A C 1
ATOM 1711 O O . GLY A 1 219 ? 16.266 -18.062 4.07 1 98.81 219 GLY A O 1
ATOM 1712 N N . TYR A 1 220 ? 15.922 -18.359 1.9 1 98.81 220 TYR A N 1
ATOM 1713 C CA . TYR A 1 220 ? 16.156 -16.969 1.56 1 98.81 220 TYR A CA 1
ATOM 1714 C C . TYR A 1 220 ? 15.242 -16.516 0.438 1 98.81 220 TYR A C 1
ATOM 1716 O O . TYR A 1 220 ? 14.75 -17.328 -0.344 1 98.81 220 TYR A O 1
ATOM 1724 N N . VAL A 1 221 ? 14.922 -15.211 0.435 1 98.81 221 VAL A N 1
ATOM 1725 C CA . VAL A 1 221 ? 14.039 -14.57 -0.535 1 98.81 221 VAL A CA 1
ATOM 1726 C C . VAL A 1 221 ? 14.859 -13.727 -1.503 1 98.81 221 VAL A C 1
ATOM 1728 O O . VAL A 1 221 ? 15.82 -13.062 -1.099 1 98.81 221 VAL A O 1
ATOM 1731 N N . ARG A 1 222 ? 14.539 -13.727 -2.742 1 98.31 222 ARG A N 1
ATOM 1732 C CA . ARG A 1 222 ? 15.125 -12.875 -3.768 1 98.31 222 ARG A CA 1
ATOM 1733 C C . ARG A 1 222 ? 14.094 -12.5 -4.828 1 98.31 222 ARG A C 1
ATOM 1735 O O . ARG A 1 222 ? 12.945 -12.93 -4.758 1 98.31 222 ARG A O 1
ATOM 1742 N N . MET A 1 223 ? 14.516 -11.609 -5.773 1 97.94 223 MET A N 1
ATOM 1743 C CA . MET A 1 223 ? 13.523 -11.07 -6.699 1 97.94 223 MET A CA 1
ATOM 1744 C C . MET A 1 223 ? 14.016 -11.148 -8.141 1 97.94 223 MET A C 1
ATOM 1746 O O . MET A 1 223 ? 15.203 -10.93 -8.406 1 97.94 223 MET A O 1
ATOM 1750 N N . GLU A 1 224 ? 13.273 -11.516 -9.094 1 96.81 224 GLU A N 1
ATOM 1751 C CA . GLU A 1 224 ? 13.352 -11.406 -10.547 1 96.81 224 GLU A CA 1
ATOM 1752 C C . GLU A 1 224 ? 12.023 -10.938 -11.141 1 96.81 224 GLU A C 1
ATOM 1754 O O . GLU A 1 224 ? 11.516 -9.875 -10.773 1 96.81 224 GLU A O 1
ATOM 1759 N N . ILE A 1 225 ? 11.406 -11.664 -12.039 1 97.12 225 ILE A N 1
ATOM 1760 C CA . ILE A 1 225 ? 10.008 -11.406 -12.375 1 97.12 225 ILE A CA 1
ATOM 1761 C C . ILE A 1 225 ? 9.102 -12.016 -11.312 1 97.12 225 ILE A C 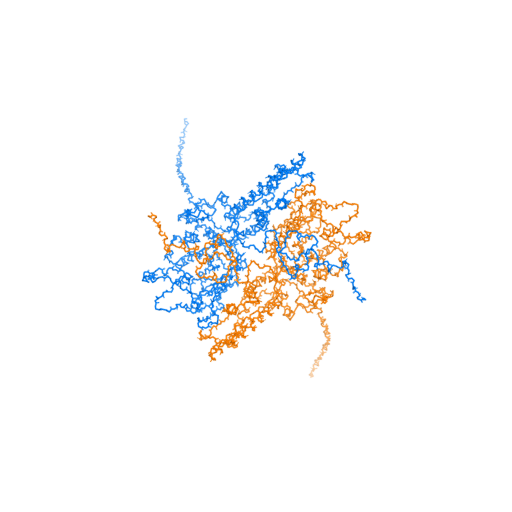1
ATOM 1763 O O . ILE A 1 225 ? 8.5 -13.07 -11.531 1 97.12 225 ILE A O 1
ATOM 1767 N N . GLY A 1 226 ? 9.07 -11.234 -10.148 1 98 226 GLY A N 1
ATOM 1768 C CA . GLY A 1 226 ? 8.391 -11.688 -8.945 1 98 226 GLY A CA 1
ATOM 1769 C C . GLY A 1 226 ? 9.352 -12.094 -7.84 1 98 226 GLY A C 1
ATOM 1770 O O . GLY A 1 226 ? 10.539 -12.305 -8.086 1 98 226 GLY A O 1
ATOM 1771 N N . PHE A 1 227 ? 8.852 -12.203 -6.672 1 98.38 227 PHE A N 1
ATOM 1772 C CA . PHE A 1 227 ? 9.633 -12.664 -5.531 1 98.38 227 PHE A CA 1
ATOM 1773 C C . PHE A 1 227 ? 9.57 -14.188 -5.414 1 98.38 227 PHE A C 1
ATOM 1775 O O . PHE A 1 227 ? 8.531 -14.789 -5.672 1 98.38 227 PHE A O 1
ATOM 1782 N N . GLU A 1 228 ? 10.695 -14.781 -5.121 1 98.19 228 GLU A N 1
ATOM 1783 C CA . GLU A 1 228 ? 10.734 -16.219 -4.836 1 98.19 228 GLU A CA 1
ATOM 1784 C C . GLU A 1 228 ? 11.43 -16.5 -3.506 1 98.19 228 GLU A C 1
ATOM 1786 O O . GLU A 1 228 ? 12.25 -15.695 -3.051 1 98.19 228 GLU A O 1
ATOM 1791 N N . TYR A 1 229 ? 10.984 -17.469 -2.896 1 98.69 229 TYR A N 1
ATOM 1792 C CA . TYR A 1 229 ? 11.523 -18.016 -1.651 1 98.69 229 TYR A CA 1
ATOM 1793 C C . TYR A 1 229 ? 12.164 -19.375 -1.876 1 98.69 229 TYR A C 1
ATOM 1795 O O . TYR A 1 229 ? 11.492 -20.312 -2.307 1 98.69 229 TYR A O 1
ATOM 1803 N N . ILE A 1 230 ? 13.484 -19.422 -1.665 1 98.69 230 ILE A N 1
ATOM 1804 C CA . ILE A 1 230 ? 14.148 -20.719 -1.685 1 98.69 230 ILE A CA 1
ATOM 1805 C C . ILE A 1 230 ? 14.047 -21.375 -0.308 1 98.69 230 ILE A C 1
ATOM 1807 O O . ILE A 1 230 ? 14.695 -20.938 0.644 1 98.69 230 ILE A O 1
ATOM 1811 N N . HIS A 1 231 ? 13.242 -22.375 -0.223 1 98.81 231 HIS A N 1
ATOM 1812 C CA . HIS A 1 231 ? 13.133 -23.156 1.007 1 98.81 231 HIS A CA 1
ATOM 1813 C C . HIS A 1 231 ? 14.195 -24.25 1.066 1 98.81 231 HIS A C 1
ATOM 1815 O O . HIS A 1 231 ? 14.289 -25.078 0.162 1 98.81 231 HIS A O 1
ATOM 1821 N N . CYS A 1 232 ? 14.961 -24.281 2.102 1 98.56 232 CYS A N 1
ATOM 1822 C CA . CYS A 1 232 ? 16.203 -25.062 2.094 1 98.56 232 CYS A CA 1
ATOM 1823 C C . CYS A 1 232 ? 15.938 -26.516 2.441 1 98.56 232 CYS A C 1
ATOM 1825 O O . CYS A 1 232 ? 16.797 -27.375 2.217 1 98.56 232 CYS A O 1
ATOM 1827 N N . ASP A 1 233 ? 14.781 -26.812 2.986 1 98 233 ASP A N 1
ATOM 1828 C CA . ASP A 1 233 ? 14.484 -28.203 3.344 1 98 233 ASP A CA 1
ATOM 1829 C C . ASP A 1 233 ? 12.984 -28.469 3.314 1 98 233 ASP A C 1
ATOM 1831 O O . ASP A 1 233 ? 12.281 -28.203 4.293 1 98 233 ASP A O 1
ATOM 1835 N N . PHE A 1 234 ? 12.492 -29.156 2.303 1 97.69 234 PHE A N 1
ATOM 1836 C CA . PHE A 1 234 ? 11.062 -29.359 2.098 1 97.69 234 PHE A CA 1
ATOM 1837 C C . PHE A 1 234 ? 10.539 -30.484 2.998 1 97.69 234 PHE A C 1
ATOM 1839 O O . PHE A 1 234 ? 9.336 -30.703 3.076 1 97.69 234 PHE A O 1
ATOM 1846 N N . SER A 1 235 ? 11.359 -31.125 3.684 1 96 235 SER A N 1
ATOM 1847 C CA . SER A 1 235 ? 10.914 -32.188 4.586 1 96 235 SER A CA 1
ATOM 1848 C C . SER A 1 235 ? 10.312 -31.609 5.859 1 96 235 SER A C 1
ATOM 1850 O O . SER A 1 235 ? 9.664 -32.312 6.629 1 96 235 SER A O 1
ATOM 1852 N N . ARG A 1 236 ? 10.508 -30.344 6.02 1 96.19 236 ARG A N 1
ATOM 1853 C CA . ARG A 1 236 ? 9.992 -29.75 7.254 1 96.19 236 ARG A CA 1
ATOM 1854 C C . ARG A 1 236 ? 9.477 -28.344 7.016 1 96.19 236 ARG A C 1
ATOM 1856 O O . ARG A 1 236 ? 9.812 -27.719 6.008 1 96.19 236 ARG A O 1
ATOM 1863 N N . ASP A 1 237 ? 8.594 -27.828 7.859 1 97.62 237 ASP A N 1
ATOM 1864 C CA . ASP A 1 237 ? 8.195 -26.438 8.102 1 97.62 237 ASP A CA 1
ATOM 1865 C C . ASP A 1 237 ? 7.234 -25.953 7.027 1 97.62 237 ASP A C 1
ATOM 1867 O O . ASP A 1 237 ? 6.742 -24.812 7.098 1 97.62 237 ASP A O 1
ATOM 1871 N N . VAL A 1 238 ? 6.984 -26.688 5.953 1 98.25 238 VAL A N 1
ATOM 1872 C CA . VAL A 1 238 ? 5.957 -26.406 4.957 1 98.25 238 VAL A CA 1
ATOM 1873 C C . VAL A 1 238 ? 5.16 -27.672 4.668 1 98.25 238 VAL A C 1
ATOM 1875 O O . VAL A 1 238 ? 5.723 -28.766 4.621 1 98.25 238 VAL A O 1
ATOM 1878 N N . ASP A 1 239 ? 3.877 -27.531 4.473 1 97.75 239 ASP A N 1
ATOM 1879 C CA . ASP A 1 239 ? 3.002 -28.625 4.066 1 97.75 239 ASP A CA 1
ATOM 1880 C C . ASP A 1 239 ? 2.479 -28.406 2.646 1 97.75 239 ASP A C 1
ATOM 1882 O O . ASP A 1 239 ? 2.008 -27.312 2.311 1 97.75 239 ASP A O 1
ATOM 1886 N N . MET A 1 240 ? 2.662 -29.375 1.821 1 97.5 240 MET A N 1
ATOM 1887 C CA . MET A 1 240 ? 2.023 -29.312 0.51 1 97.5 240 MET A CA 1
ATOM 1888 C C . MET A 1 240 ? 0.514 -29.5 0.631 1 97.5 240 MET A C 1
ATOM 1890 O O . MET A 1 240 ? 0.046 -30.562 1.029 1 97.5 240 MET A O 1
ATOM 1894 N N . ILE A 1 241 ? -0.246 -28.562 0.234 1 96 241 ILE A N 1
ATOM 1895 C CA . ILE A 1 241 ? -1.694 -28.562 0.413 1 96 241 ILE A CA 1
ATOM 1896 C C . ILE A 1 241 ? -2.369 -29.047 -0.869 1 96 241 ILE A C 1
ATOM 1898 O O . ILE A 1 241 ? -3.516 -29.5 -0.841 1 96 241 ILE A O 1
ATOM 1902 N N . ALA A 1 242 ? -1.703 -28.828 -1.975 1 95.69 242 ALA A N 1
ATOM 1903 C CA . ALA A 1 242 ? -2.256 -29.25 -3.256 1 95.69 242 ALA A CA 1
ATOM 1904 C C . ALA A 1 242 ? -1.152 -29.469 -4.289 1 95.69 242 ALA A C 1
ATOM 1906 O O . ALA A 1 242 ? -0.099 -28.828 -4.219 1 95.69 242 ALA A O 1
ATOM 1907 N N . SER A 1 243 ? -1.31 -30.359 -5.156 1 96.12 243 SER A N 1
ATOM 1908 C CA . SER A 1 243 ? -0.533 -30.594 -6.367 1 96.12 243 SER A CA 1
ATOM 1909 C C . SER A 1 243 ? -1.44 -30.891 -7.559 1 96.12 243 SER A C 1
ATOM 1911 O O . SER A 1 243 ? -2.047 -31.953 -7.637 1 96.12 243 SER A O 1
ATOM 1913 N N . VAL A 1 244 ? -1.499 -29.953 -8.492 1 95.25 244 VAL A N 1
ATOM 1914 C CA . VAL A 1 244 ? -2.488 -30 -9.562 1 95.25 244 VAL A CA 1
ATOM 1915 C C . VAL A 1 244 ? -1.789 -30.203 -10.898 1 95.25 244 VAL A C 1
ATOM 1917 O O . VAL A 1 244 ? -0.908 -29.422 -11.273 1 95.25 244 VAL A O 1
ATOM 1920 N N . ALA A 1 245 ? -2.246 -31.297 -11.625 1 95.69 245 ALA A N 1
ATOM 1921 C CA . ALA A 1 245 ? -1.724 -31.547 -12.961 1 95.69 245 ALA A CA 1
ATOM 1922 C C . ALA A 1 245 ? -2.299 -30.547 -13.969 1 95.69 245 ALA A C 1
ATOM 1924 O O . ALA A 1 245 ? -3.494 -30.25 -13.945 1 95.69 245 ALA A O 1
ATOM 1925 N N . LEU A 1 246 ? -1.472 -30.047 -14.875 1 95.19 246 LEU A N 1
ATOM 1926 C CA . LEU A 1 246 ? -1.916 -29.094 -15.891 1 95.19 246 LEU A CA 1
ATOM 1927 C C . LEU A 1 246 ? -2.182 -29.797 -17.219 1 95.19 246 LEU A C 1
ATOM 1929 O O . LEU A 1 246 ? -1.68 -30.891 -17.453 1 95.19 246 LEU A O 1
ATOM 1933 N N . TYR A 1 247 ? -3.02 -29.188 -18.078 1 93.75 247 TYR A N 1
ATOM 1934 C CA . TYR A 1 247 ? -3.256 -29.672 -19.422 1 93.75 247 TYR A CA 1
ATOM 1935 C C . TYR A 1 247 ? -2.012 -29.5 -20.297 1 93.75 247 TYR A C 1
ATOM 1937 O O . TYR A 1 247 ? -1.224 -28.578 -20.078 1 93.75 247 TYR A O 1
ATOM 1945 N N . THR A 1 248 ? -1.869 -30.422 -21.25 1 91.88 248 THR A N 1
ATOM 1946 C CA . THR A 1 248 ? -0.881 -30.188 -22.297 1 91.88 248 THR A CA 1
ATOM 1947 C C . THR A 1 248 ? -1.344 -29.078 -23.234 1 91.88 248 THR A C 1
ATOM 1949 O O . THR A 1 248 ? -2.486 -28.625 -23.156 1 91.88 248 THR A O 1
ATOM 1952 N N . HIS A 1 249 ? -0.482 -28.656 -24.031 1 88.62 249 HIS A N 1
ATOM 1953 C CA . HIS A 1 249 ? -0.783 -27.609 -25.016 1 88.62 249 HIS A CA 1
ATOM 1954 C C . HIS A 1 249 ? -2.061 -27.938 -25.781 1 88.62 249 HIS A C 1
ATOM 1956 O O . HIS A 1 249 ? -2.881 -27.047 -26.031 1 88.62 249 HIS A O 1
ATOM 1962 N N . ASP A 1 250 ? -2.223 -29.172 -26.203 1 88.94 250 ASP A N 1
ATOM 1963 C CA . ASP A 1 250 ? -3.359 -29.594 -27.016 1 88.94 250 ASP A CA 1
ATOM 1964 C C . ASP A 1 250 ? -4.656 -29.547 -26.203 1 88.94 250 ASP A C 1
ATOM 1966 O O . ASP A 1 250 ? -5.746 -29.516 -26.781 1 88.94 250 ASP A O 1
ATOM 1970 N N . GLY A 1 251 ? -4.496 -29.578 -24.922 1 92.12 251 GLY A N 1
ATOM 1971 C CA . GLY A 1 251 ? -5.672 -29.547 -24.062 1 92.12 251 GLY A CA 1
ATOM 1972 C C . GLY A 1 251 ? -6.121 -28.156 -23.703 1 92.12 251 GLY A C 1
ATOM 1973 O O . GLY A 1 251 ? -7.152 -27.969 -23.047 1 92.12 251 GLY A O 1
ATOM 1974 N N . LEU A 1 252 ? -5.406 -27.172 -24.078 1 91.69 252 LEU A N 1
ATOM 1975 C CA . LEU A 1 252 ? -5.75 -25.781 -23.797 1 91.69 252 LEU A CA 1
ATOM 1976 C C . LEU A 1 252 ? -6.816 -25.281 -24.766 1 91.69 252 LEU A C 1
ATOM 1978 O O . LEU A 1 252 ? -6.883 -25.734 -25.922 1 91.69 252 LEU A O 1
ATOM 1982 N N . VAL A 1 253 ? -7.625 -24.406 -24.266 1 92.69 253 VAL A N 1
ATOM 1983 C CA . VAL A 1 253 ? -8.672 -23.812 -25.094 1 92.69 253 VAL A CA 1
ATOM 1984 C C . VAL A 1 253 ? -8.195 -22.484 -25.656 1 92.69 253 VAL A C 1
ATOM 1986 O O . VAL A 1 253 ? -8.539 -22.125 -26.781 1 92.69 253 VAL A O 1
ATOM 1989 N N . SER A 1 254 ? -7.422 -21.734 -24.922 1 92.88 254 SER A N 1
ATOM 1990 C CA . SER A 1 254 ? -6.891 -20.453 -25.359 1 92.88 254 SER A CA 1
ATOM 1991 C C . SER A 1 254 ? -5.68 -20.641 -26.266 1 92.88 254 SER A C 1
ATOM 1993 O O . SER A 1 254 ? -5.156 -21.75 -26.391 1 92.88 254 SER A O 1
ATOM 1995 N N . ASP A 1 255 ? -5.301 -19.562 -26.922 1 91.38 255 ASP A N 1
ATOM 1996 C CA . ASP A 1 255 ? -4.109 -19.578 -27.766 1 91.38 255 ASP A CA 1
ATOM 1997 C C . ASP A 1 255 ? -2.859 -19.25 -26.953 1 91.38 255 ASP A C 1
ATOM 1999 O O . ASP A 1 255 ? -1.771 -19.109 -27.516 1 91.38 255 ASP A O 1
ATOM 2003 N N . SER A 1 256 ? -2.963 -19.031 -25.625 1 91.31 256 SER A N 1
ATOM 2004 C CA . SER A 1 256 ? -1.873 -18.812 -24.688 1 91.31 256 SER A CA 1
ATOM 2005 C C . SER A 1 256 ? -1.088 -17.547 -25.047 1 91.31 256 SER A C 1
ATOM 2007 O O . SER A 1 256 ? 0.082 -17.422 -24.688 1 91.31 256 SER A O 1
ATOM 2009 N N . SER A 1 257 ? -1.731 -16.609 -25.75 1 91.62 257 SER A N 1
ATOM 2010 C CA . SER A 1 257 ? -1.038 -15.43 -26.25 1 91.62 257 SER A CA 1
ATOM 2011 C C . SER A 1 257 ? -0.759 -14.445 -25.109 1 91.62 257 SER A C 1
ATOM 2013 O O . SER A 1 257 ? 0.059 -13.531 -25.266 1 91.62 257 SER A O 1
ATOM 2015 N N . MET A 1 258 ? -1.388 -14.656 -23.922 1 95.62 258 MET A N 1
ATOM 2016 C CA . MET A 1 258 ? -1.292 -13.648 -22.875 1 95.62 258 MET A CA 1
ATOM 2017 C C . MET A 1 258 ? -0.442 -14.148 -21.703 1 95.62 258 MET A C 1
ATOM 2019 O O . MET A 1 258 ? -0.347 -13.484 -20.672 1 95.62 258 MET A O 1
ATOM 2023 N N . VAL A 1 259 ? 0.212 -15.258 -21.828 1 93.62 259 VAL A N 1
ATOM 2024 C CA . VAL A 1 259 ? 0.852 -15.938 -20.703 1 93.62 259 VAL A CA 1
ATOM 2025 C C . VAL A 1 259 ? 1.868 -15 -20.047 1 93.62 259 VAL A C 1
ATOM 2027 O O . VAL A 1 259 ? 1.871 -14.836 -18.828 1 93.62 259 VAL A O 1
ATOM 2030 N N . PHE A 1 260 ? 2.693 -14.312 -20.812 1 94.56 260 PHE A N 1
ATOM 2031 C CA . PHE A 1 260 ? 3.727 -13.438 -20.25 1 94.56 260 PHE A CA 1
ATOM 2032 C C . PHE A 1 260 ? 3.113 -12.18 -19.672 1 94.56 260 PHE A C 1
ATOM 2034 O O . PHE A 1 260 ? 3.547 -11.703 -18.625 1 94.56 260 PHE A O 1
ATOM 2041 N N . PHE A 1 261 ? 2.143 -11.68 -20.328 1 97.12 261 PHE A N 1
ATOM 2042 C CA . PHE A 1 261 ? 1.43 -10.508 -19.828 1 97.12 261 PHE A CA 1
ATOM 2043 C C . PHE A 1 261 ? 0.788 -10.797 -18.484 1 97.12 261 PHE A C 1
ATOM 2045 O O . PHE A 1 261 ? 0.891 -9.992 -17.562 1 97.12 261 PHE A O 1
ATOM 2052 N N . GLN A 1 262 ? 0.117 -11.938 -18.406 1 97.69 262 GLN A N 1
ATOM 2053 C CA . GLN A 1 262 ? -0.59 -12.305 -17.188 1 97.69 262 GLN A CA 1
ATOM 2054 C C . GLN A 1 262 ? 0.388 -12.586 -16.047 1 97.69 262 GLN A C 1
ATOM 2056 O O . GLN A 1 262 ? 0.101 -12.273 -14.883 1 97.69 262 GLN A O 1
ATOM 2061 N N . TRP A 1 263 ? 1.54 -13.148 -16.359 1 97.25 263 TRP A N 1
ATOM 2062 C CA . TRP A 1 263 ? 2.604 -13.305 -15.375 1 97.25 263 TRP A CA 1
ATOM 2063 C C . TRP A 1 263 ? 3.104 -11.953 -14.875 1 97.25 263 TRP A C 1
ATOM 2065 O O . TRP A 1 263 ? 3.141 -11.703 -13.672 1 97.25 263 TRP A O 1
ATOM 2075 N N . ALA A 1 264 ? 3.406 -11.07 -15.797 1 98.12 264 ALA A N 1
ATOM 2076 C CA . ALA A 1 264 ? 3.9 -9.742 -15.453 1 98.12 264 ALA A CA 1
ATOM 2077 C C . ALA A 1 264 ? 2.871 -8.969 -14.641 1 98.12 264 ALA A C 1
ATOM 2079 O O . ALA A 1 264 ? 3.223 -8.266 -13.688 1 98.12 264 ALA A O 1
ATOM 2080 N N . ARG A 1 265 ? 1.645 -9.07 -15.008 1 97.94 265 ARG A N 1
ATOM 2081 C CA . ARG A 1 265 ? 0.59 -8.367 -14.289 1 97.94 265 ARG A CA 1
ATOM 2082 C C . ARG A 1 265 ? 0.477 -8.875 -12.852 1 97.94 265 ARG A C 1
ATOM 2084 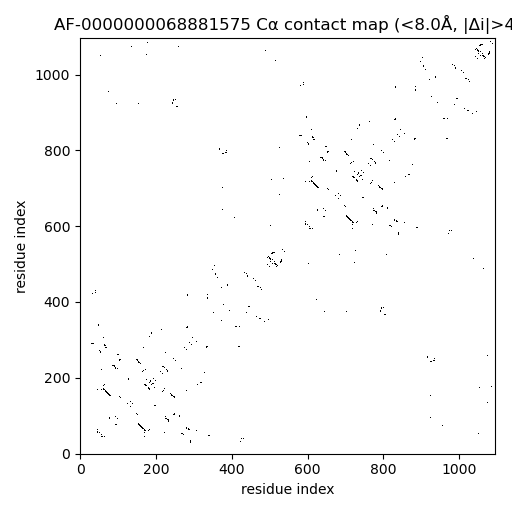O O . ARG A 1 265 ? 0.293 -8.086 -11.922 1 97.94 265 ARG A O 1
ATOM 2091 N N . ALA A 1 266 ? 0.542 -10.227 -12.68 1 98 266 ALA A N 1
ATOM 2092 C CA . ALA A 1 266 ? 0.479 -10.797 -11.336 1 98 266 ALA A CA 1
ATOM 2093 C C . ALA A 1 266 ? 1.615 -10.273 -10.469 1 98 266 ALA A C 1
ATOM 2095 O O . ALA A 1 266 ? 1.398 -9.906 -9.312 1 98 266 ALA A O 1
ATOM 2096 N N . VAL A 1 267 ? 2.75 -10.18 -11.023 1 97.69 267 VAL A N 1
ATOM 2097 C CA . VAL A 1 267 ? 3.932 -9.703 -10.312 1 97.69 267 VAL A CA 1
ATOM 2098 C C . VAL A 1 267 ? 3.803 -8.211 -10.039 1 97.69 267 VAL A C 1
ATOM 2100 O O . VAL A 1 267 ? 4.207 -7.73 -8.977 1 97.69 267 VAL A O 1
ATOM 2103 N N . ALA A 1 268 ? 3.234 -7.477 -10.953 1 97.81 268 ALA A N 1
ATOM 2104 C CA . ALA A 1 268 ? 3.082 -6.027 -10.844 1 97.81 268 ALA A CA 1
ATOM 2105 C C . ALA A 1 268 ? 2.139 -5.66 -9.703 1 97.81 268 ALA A C 1
ATOM 2107 O O . ALA A 1 268 ? 2.137 -4.52 -9.227 1 97.81 268 ALA A O 1
ATOM 2108 N N . GLU A 1 269 ? 1.326 -6.617 -9.234 1 96.94 269 GLU A N 1
ATOM 2109 C CA . GLU A 1 269 ? 0.495 -6.367 -8.055 1 96.94 269 GLU A CA 1
ATOM 2110 C C . GLU A 1 269 ? 1.351 -6.094 -6.824 1 96.94 269 GLU A C 1
ATOM 2112 O O . GLU A 1 269 ? 0.86 -5.559 -5.828 1 96.94 269 GLU A O 1
ATOM 2117 N N . ASP A 1 270 ? 2.658 -6.414 -6.902 1 97.44 270 ASP A N 1
ATOM 2118 C CA . ASP A 1 270 ? 3.576 -6.199 -5.789 1 97.44 270 ASP A CA 1
ATOM 2119 C C . ASP A 1 270 ? 4.5 -5.016 -6.059 1 97.44 270 ASP A C 1
ATOM 2121 O O . ASP A 1 270 ? 5.539 -4.871 -5.41 1 97.44 270 ASP A O 1
ATOM 2125 N N . TYR A 1 271 ? 4.152 -4.152 -7.035 1 97.69 271 TYR A N 1
ATOM 2126 C CA . TYR A 1 271 ? 4.98 -2.982 -7.312 1 97.69 271 TYR A CA 1
ATOM 2127 C C . TYR A 1 271 ? 5.227 -2.178 -6.043 1 97.69 271 TYR A C 1
ATOM 2129 O O . TYR A 1 271 ? 6.336 -1.695 -5.809 1 97.69 271 TYR A O 1
ATOM 2137 N N . ASP A 1 272 ? 4.211 -2.102 -5.223 1 95.75 272 ASP A N 1
ATOM 2138 C CA . ASP A 1 272 ? 4.316 -1.229 -4.059 1 95.75 272 ASP A CA 1
ATOM 2139 C C . ASP A 1 272 ? 4.508 -2.043 -2.779 1 95.75 272 ASP A C 1
ATOM 2141 O O . ASP A 1 272 ? 4.434 -1.501 -1.675 1 95.75 272 ASP A O 1
ATOM 2145 N N . GLY A 1 273 ? 4.629 -3.357 -2.992 1 95.75 273 GLY A N 1
ATOM 2146 C CA . GLY A 1 273 ? 5.051 -4.148 -1.846 1 95.75 273 GLY A CA 1
ATOM 2147 C C . GLY A 1 273 ? 4.367 -5.5 -1.77 1 95.75 273 GLY A C 1
ATOM 2148 O O . GLY A 1 273 ? 3.162 -5.605 -2.004 1 95.75 273 GLY A O 1
ATOM 2149 N N . ILE A 1 274 ? 5.078 -6.465 -1.324 1 95.44 274 ILE A N 1
ATOM 2150 C CA . ILE A 1 274 ? 4.566 -7.812 -1.088 1 95.44 274 ILE A CA 1
ATOM 2151 C C . ILE A 1 274 ? 3.695 -7.82 0.166 1 95.44 274 ILE A C 1
ATOM 2153 O O . ILE A 1 274 ? 2.809 -8.664 0.306 1 95.44 274 ILE A O 1
ATOM 2157 N N . GLY A 1 275 ? 3.963 -6.855 1.021 1 93.25 275 GLY A N 1
ATOM 2158 C CA . GLY A 1 275 ? 3.195 -6.734 2.25 1 93.25 275 GLY A CA 1
ATOM 2159 C C . GLY A 1 275 ? 3.836 -7.453 3.426 1 93.25 275 GLY A C 1
ATOM 2160 O O . GLY A 1 275 ? 4.43 -8.516 3.26 1 93.25 275 GLY A O 1
ATOM 2161 N N . SER A 1 276 ? 3.648 -6.93 4.617 1 93.81 276 SER A N 1
ATOM 2162 C CA . SER A 1 276 ? 4.258 -7.484 5.82 1 93.81 276 SER A CA 1
ATOM 2163 C C . SER A 1 276 ? 3.547 -8.758 6.266 1 93.81 276 SER A C 1
ATOM 2165 O O . SER A 1 276 ? 4.07 -9.516 7.086 1 93.81 276 SER A O 1
ATOM 2167 N N . ASP A 1 277 ? 2.334 -9.008 5.73 1 94.19 277 ASP A N 1
ATOM 2168 C CA . ASP A 1 277 ? 1.594 -10.227 6.043 1 94.19 277 ASP A CA 1
ATOM 2169 C C . ASP A 1 277 ? 2.201 -11.43 5.34 1 94.19 277 ASP A C 1
ATOM 2171 O O . ASP A 1 277 ? 1.917 -12.578 5.699 1 94.19 277 ASP A O 1
ATOM 2175 N N . ARG A 1 278 ? 3.037 -11.156 4.359 1 97.5 278 ARG A N 1
ATOM 2176 C CA . ARG A 1 278 ? 3.66 -12.25 3.621 1 97.5 278 ARG A CA 1
ATOM 2177 C C . ARG A 1 278 ? 5.172 -12.258 3.824 1 97.5 278 ARG A C 1
ATOM 2179 O O . ARG A 1 278 ? 5.805 -13.312 3.76 1 97.5 278 ARG A O 1
ATOM 2186 N N . LEU A 1 279 ? 5.758 -11.086 4.031 1 98.38 279 LEU A N 1
ATOM 2187 C CA . LEU A 1 279 ? 7.184 -10.93 4.297 1 98.38 279 LEU A CA 1
ATOM 2188 C C . LEU A 1 279 ? 7.438 -9.766 5.25 1 98.38 279 LEU A C 1
ATOM 2190 O O . LEU A 1 279 ? 7.445 -8.609 4.832 1 98.38 279 LEU A O 1
ATOM 2194 N N . ARG A 1 280 ? 7.691 -10.102 6.5 1 97.94 280 ARG A N 1
ATOM 2195 C CA . ARG A 1 280 ? 7.977 -9.078 7.508 1 97.94 280 ARG A CA 1
ATOM 2196 C C . ARG A 1 280 ? 9.477 -8.867 7.656 1 97.94 280 ARG A C 1
ATOM 2198 O O . ARG A 1 280 ? 10.195 -9.75 8.141 1 97.94 280 ARG A O 1
ATOM 2205 N N . ILE A 1 281 ? 10 -7.668 7.336 1 98.44 281 ILE A N 1
ATOM 2206 C CA . ILE A 1 281 ? 11.43 -7.402 7.246 1 98.44 281 ILE A CA 1
ATOM 2207 C C . ILE A 1 281 ? 11.914 -6.738 8.531 1 98.44 281 ILE A C 1
ATOM 2209 O O . ILE A 1 281 ? 11.273 -5.816 9.039 1 98.44 281 ILE A O 1
ATOM 2213 N N . ASP A 1 282 ? 12.977 -7.215 9.094 1 98.5 282 ASP A N 1
ATOM 2214 C CA . ASP A 1 282 ? 13.617 -6.645 10.273 1 98.5 282 ASP A CA 1
ATOM 2215 C C . ASP A 1 282 ? 14.758 -5.711 9.883 1 98.5 282 ASP A C 1
ATOM 2217 O O . ASP A 1 282 ? 15.922 -6.117 9.867 1 98.5 282 ASP A O 1
ATOM 2221 N N . TYR A 1 283 ? 14.508 -4.523 9.758 1 98.31 283 TYR A N 1
ATOM 2222 C CA . TYR A 1 283 ? 15.492 -3.531 9.336 1 98.31 283 TYR A CA 1
ATOM 2223 C C . TYR A 1 283 ? 16.547 -3.318 10.414 1 98.31 283 TYR A C 1
ATOM 2225 O O . TYR A 1 283 ? 17.703 -2.98 10.109 1 98.31 283 TYR A O 1
ATOM 2233 N N . SER A 1 284 ? 16.219 -3.553 11.586 1 98.19 284 SER A N 1
ATOM 2234 C CA . SER A 1 284 ? 17.094 -3.291 12.727 1 98.19 284 SER A CA 1
ATOM 2235 C C . SER A 1 284 ? 18.234 -4.297 12.789 1 98.19 284 SER A C 1
ATOM 2237 O O . SER A 1 284 ? 19.188 -4.113 13.539 1 98.19 284 SER A O 1
ATOM 2239 N N . SER A 1 285 ? 18.172 -5.309 11.906 1 97.81 285 SER A N 1
ATOM 2240 C CA . SER A 1 285 ? 19.203 -6.336 11.852 1 97.81 285 SER A CA 1
ATOM 2241 C C . SER A 1 285 ? 19.797 -6.461 10.453 1 97.81 285 SER A C 1
ATOM 2243 O O . SER A 1 285 ? 20.344 -7.5 10.094 1 97.81 285 SER A O 1
ATOM 2245 N N . MET A 1 286 ? 19.656 -5.453 9.68 1 97.88 286 MET A N 1
ATOM 2246 C CA . MET A 1 286 ? 20.125 -5.516 8.297 1 97.88 286 MET A CA 1
ATOM 2247 C C . MET A 1 286 ? 21.656 -5.43 8.234 1 97.88 286 MET A C 1
ATOM 2249 O O . MET A 1 286 ? 22.281 -4.805 9.094 1 97.88 286 MET A O 1
ATOM 2253 N N . VAL A 1 287 ? 22.266 -6.086 7.293 1 98.12 287 VAL A N 1
ATOM 2254 C CA . VAL A 1 287 ? 23.656 -5.895 6.906 1 98.12 287 VAL A CA 1
ATOM 2255 C C . VAL A 1 287 ? 23.719 -5.336 5.488 1 98.12 287 VAL A C 1
ATOM 2257 O O . VAL A 1 287 ? 23.047 -5.832 4.582 1 98.12 287 VAL A O 1
ATOM 2260 N N . SER A 1 288 ? 24.484 -4.273 5.332 1 98.44 288 SER A N 1
ATOM 2261 C CA . SER A 1 288 ? 24.547 -3.672 4.004 1 98.44 288 SER A CA 1
ATOM 2262 C C . SER A 1 288 ? 25.969 -3.246 3.66 1 98.44 288 SER A C 1
ATOM 2264 O O . SER A 1 288 ? 26.656 -2.623 4.477 1 98.44 288 SER A O 1
ATOM 2266 N N . GLY A 1 289 ? 26.391 -3.604 2.465 1 98.25 289 GLY A N 1
ATOM 2267 C CA . GLY A 1 289 ? 27.672 -3.102 1.98 1 98.25 289 GLY A CA 1
ATOM 2268 C C . GLY A 1 289 ? 27.75 -1.587 1.983 1 98.25 289 GLY A C 1
ATOM 2269 O O . GLY A 1 289 ? 28.859 -1.022 2.006 1 98.25 289 GLY A O 1
ATOM 2270 N N . LEU A 1 290 ? 26.688 -0.912 2.07 1 98.38 290 LEU A N 1
ATOM 2271 C CA . LEU A 1 290 ? 26.609 0.545 2.029 1 98.38 290 LEU A CA 1
ATOM 2272 C C . LEU A 1 290 ? 27.125 1.148 3.336 1 98.38 290 LEU A C 1
ATOM 2274 O O . LEU A 1 290 ? 27.469 2.33 3.385 1 98.38 290 LEU A O 1
ATOM 2278 N N . PHE A 1 291 ? 27.156 0.34 4.414 1 98.44 291 PHE A N 1
ATOM 2279 C CA . PHE A 1 291 ? 27.547 0.822 5.73 1 98.44 291 PHE A CA 1
ATOM 2280 C C . PHE A 1 291 ? 29.062 0.777 5.887 1 98.44 291 PHE A C 1
ATOM 2282 O O . PHE A 1 291 ? 29.609 1.317 6.848 1 98.44 291 PHE A O 1
ATOM 2289 N N . TYR A 1 292 ? 29.812 0.167 4.961 1 97.81 292 TYR A N 1
ATOM 2290 C CA . TYR A 1 292 ? 31.219 -0.139 5.137 1 97.81 292 TYR A CA 1
ATOM 2291 C C . TYR A 1 292 ? 32.094 0.702 4.199 1 97.81 292 TYR A C 1
ATOM 2293 O O . TYR A 1 292 ? 31.656 1.062 3.104 1 97.81 292 TYR A O 1
ATOM 2301 N N . PRO A 1 293 ? 33.25 1.054 4.645 1 97.19 293 PRO A N 1
ATOM 2302 C CA . PRO A 1 293 ? 34.156 1.829 3.793 1 97.19 293 PRO A CA 1
ATOM 2303 C C . PRO A 1 293 ? 34.812 0.981 2.705 1 97.19 293 PRO A C 1
ATOM 2305 O O . PRO A 1 293 ? 36.062 0.83 2.691 1 97.19 293 PRO A O 1
ATOM 2308 N N . ILE A 1 294 ? 34 0.533 1.786 1 97 294 ILE A N 1
ATOM 2309 C CA . ILE A 1 294 ? 34.469 -0.271 0.659 1 97 294 ILE A CA 1
ATOM 2310 C C . ILE A 1 294 ? 34.125 0.436 -0.651 1 97 294 ILE A C 1
ATOM 2312 O O . ILE A 1 294 ? 33.281 1.318 -0.683 1 97 294 ILE A O 1
ATOM 2316 N N . ASN A 1 295 ? 34.844 0.072 -1.684 1 96.38 295 ASN A N 1
ATOM 2317 C CA . ASN A 1 295 ? 34.562 0.637 -3 1 96.38 295 ASN A CA 1
ATOM 2318 C C . ASN A 1 295 ? 33.344 -0.023 -3.645 1 96.38 295 ASN A C 1
ATOM 2320 O O . ASN A 1 295 ? 33.312 -1.243 -3.809 1 96.38 295 ASN A O 1
ATOM 2324 N N . ILE A 1 296 ? 32.312 0.745 -4.008 1 95.44 296 ILE A N 1
ATOM 2325 C CA . ILE A 1 296 ? 31.109 0.176 -4.602 1 95.44 296 ILE A CA 1
ATOM 2326 C C . ILE A 1 296 ? 30.812 0.883 -5.922 1 95.44 296 ILE A C 1
ATOM 2328 O O . ILE A 1 296 ? 29.656 0.914 -6.363 1 95.44 296 ILE A O 1
ATOM 2332 N N . THR A 1 297 ? 31.75 1.545 -6.531 1 94.69 297 THR A N 1
ATOM 2333 C CA . THR A 1 297 ? 31.547 2.258 -7.789 1 94.69 297 THR A CA 1
ATOM 2334 C C . THR A 1 297 ? 31.25 1.282 -8.922 1 94.69 297 THR A C 1
ATOM 2336 O O . THR A 1 297 ? 31.281 0.066 -8.727 1 94.69 297 THR A O 1
ATOM 2339 N N . THR A 1 298 ? 30.938 1.801 -10.078 1 92.12 298 THR A N 1
ATOM 2340 C CA . THR A 1 298 ? 30.578 0.996 -11.242 1 92.12 298 THR A CA 1
ATOM 2341 C C . THR A 1 298 ? 31.797 0.241 -11.766 1 92.12 298 THR A C 1
ATOM 2343 O O . THR A 1 298 ? 32.938 0.654 -11.539 1 92.12 298 THR A O 1
ATOM 2346 N N . MET A 1 299 ? 31.469 -0.856 -12.336 1 89.38 299 MET A N 1
ATOM 2347 C CA . MET A 1 299 ? 32.5 -1.601 -13.062 1 89.38 299 MET A CA 1
ATOM 2348 C C . MET A 1 299 ? 32.375 -1.356 -14.562 1 89.38 299 MET A C 1
ATOM 2350 O O . MET A 1 299 ? 33.219 -1.812 -15.336 1 89.38 299 MET A O 1
ATOM 2354 N N . ASP A 1 300 ? 31.297 -0.677 -14.953 1 87.62 300 ASP A N 1
ATOM 2355 C CA . ASP A 1 300 ? 31.031 -0.336 -16.344 1 87.62 300 ASP A CA 1
ATOM 2356 C C . ASP A 1 300 ? 31.078 1.175 -16.562 1 87.62 300 ASP A C 1
ATOM 2358 O O . ASP A 1 300 ? 30.172 1.897 -16.156 1 87.62 300 ASP A O 1
ATOM 2362 N N . PRO A 1 301 ? 32.062 1.641 -17.281 1 89.56 301 PRO A N 1
ATOM 2363 C CA . PRO A 1 301 ? 32.188 3.086 -17.484 1 89.56 301 PRO A CA 1
ATOM 2364 C C . PRO A 1 301 ? 30.984 3.689 -18.219 1 89.56 301 PRO A C 1
ATOM 2366 O O . PRO A 1 301 ? 30.719 4.887 -18.078 1 89.56 301 PRO A O 1
ATOM 2369 N N . GLU A 1 302 ? 30.328 2.859 -19.016 1 88.81 302 GLU A N 1
ATOM 2370 C CA . GLU A 1 302 ? 29.172 3.359 -19.781 1 88.81 302 GLU A CA 1
ATOM 2371 C C . GLU A 1 302 ? 27.938 3.461 -18.891 1 88.81 302 GLU A C 1
ATOM 2373 O O . GLU A 1 302 ? 26.938 4.078 -19.281 1 88.81 302 GLU A O 1
ATOM 2378 N N . ARG A 1 303 ? 28.078 2.939 -17.703 1 91.19 303 ARG A N 1
ATOM 2379 C CA . ARG A 1 303 ? 26.969 2.969 -16.75 1 91.19 303 ARG A CA 1
ATOM 2380 C C . ARG A 1 303 ? 27.438 3.455 -15.383 1 91.19 303 ARG A C 1
ATOM 2382 O O . ARG A 1 303 ? 27.422 2.699 -14.414 1 91.19 303 ARG A O 1
ATOM 2389 N N . PRO A 1 304 ? 27.781 4.684 -15.344 1 89.31 304 PRO A N 1
ATOM 2390 C CA . PRO A 1 304 ? 28.281 5.215 -14.07 1 89.31 304 PRO A CA 1
ATOM 2391 C C . PRO A 1 304 ? 27.219 5.188 -12.969 1 89.31 304 PRO A C 1
ATOM 2393 O O . PRO A 1 304 ? 27.547 5.301 -11.781 1 89.31 304 PRO A O 1
ATOM 2396 N N . ASP A 1 305 ? 26.016 5.012 -13.344 1 87.12 305 ASP A N 1
ATOM 2397 C CA . ASP A 1 305 ? 24.906 4.996 -12.391 1 87.12 305 ASP A CA 1
ATOM 2398 C C . ASP A 1 305 ? 24.812 3.641 -11.695 1 87.12 305 ASP A C 1
ATOM 2400 O O . ASP A 1 305 ? 24.141 3.516 -10.664 1 87.12 305 ASP A O 1
ATOM 2404 N N . LEU A 1 306 ? 25.5 2.639 -12.18 1 93.31 306 LEU A N 1
ATOM 2405 C CA . LEU A 1 306 ? 25.328 1.278 -11.68 1 93.31 306 LEU A CA 1
ATOM 2406 C C . LEU A 1 306 ? 26.422 0.918 -10.688 1 93.31 306 LEU A C 1
ATOM 2408 O O . LEU A 1 306 ? 27.422 0.28 -11.062 1 93.31 306 LEU A O 1
ATOM 2412 N N . MET A 1 307 ? 26.172 1.182 -9.477 1 95.12 307 MET A N 1
ATOM 2413 C CA . MET A 1 307 ? 27.078 0.754 -8.414 1 95.12 307 MET A CA 1
ATOM 2414 C C . MET A 1 307 ? 27.047 -0.763 -8.258 1 95.12 307 MET A C 1
ATOM 2416 O O . MET A 1 307 ? 26.016 -1.396 -8.477 1 95.12 307 MET A O 1
ATOM 2420 N N . ARG A 1 308 ? 28.25 -1.315 -7.832 1 96.06 308 ARG A N 1
ATOM 2421 C CA . ARG A 1 308 ? 28.375 -2.764 -7.699 1 96.06 308 ARG A CA 1
ATOM 2422 C C . ARG A 1 308 ? 29.062 -3.145 -6.398 1 96.06 308 ARG A C 1
ATOM 2424 O O . ARG A 1 308 ? 30.094 -2.568 -6.047 1 96.06 308 ARG A O 1
ATOM 2431 N N . LEU A 1 309 ? 28.469 -4.102 -5.719 1 96.75 309 LEU A N 1
ATOM 2432 C CA . LEU A 1 309 ? 29.125 -4.645 -4.539 1 96.75 309 LEU A CA 1
ATOM 2433 C C . LEU A 1 309 ? 30.406 -5.367 -4.922 1 96.75 309 LEU A C 1
ATOM 2435 O O . LEU A 1 309 ? 31.391 -5.344 -4.172 1 96.75 309 LEU A O 1
ATOM 2439 N N . ALA A 1 310 ? 30.469 -5.906 -6.074 1 95.25 310 ALA A N 1
ATOM 2440 C CA . ALA A 1 310 ? 31.609 -6.68 -6.57 1 95.25 310 ALA A CA 1
ATOM 2441 C C . ALA A 1 310 ? 32.844 -5.805 -6.711 1 95.25 310 ALA A C 1
ATOM 2443 O O . ALA A 1 310 ? 33.969 -6.309 -6.699 1 95.25 310 ALA A O 1
ATOM 2444 N N . THR A 1 311 ? 32.656 -4.512 -6.91 1 96.06 311 THR A N 1
ATOM 2445 C CA . THR A 1 311 ? 33.781 -3.604 -7.066 1 96.06 311 THR A CA 1
ATOM 2446 C C . THR A 1 311 ? 34.656 -3.604 -5.816 1 96.06 311 THR A C 1
ATOM 2448 O O . THR A 1 311 ? 35.875 -3.328 -5.887 1 96.06 311 THR A O 1
ATOM 2451 N N . ALA A 1 312 ? 34.125 -3.957 -4.672 1 96.56 312 ALA A N 1
ATOM 2452 C CA . ALA A 1 312 ? 34.875 -4.035 -3.422 1 96.56 312 ALA A CA 1
ATOM 2453 C C . ALA A 1 312 ? 35.906 -5.16 -3.469 1 96.56 312 ALA A C 1
ATOM 2455 O O . ALA A 1 312 ? 36.906 -5.133 -2.732 1 96.56 312 ALA A O 1
ATOM 2456 N N . GLY A 1 313 ? 35.688 -6.148 -4.301 1 95.31 313 GLY A N 1
ATOM 2457 C CA . GLY A 1 313 ? 36.531 -7.324 -4.375 1 95.31 313 GLY A CA 1
ATOM 2458 C C . GLY A 1 313 ? 36.094 -8.445 -3.455 1 95.31 313 GLY A C 1
ATOM 2459 O O . GLY A 1 313 ? 35.406 -8.203 -2.461 1 95.31 313 GLY A O 1
ATOM 2460 N N . MET A 1 314 ? 36.531 -9.641 -3.758 1 95.19 314 MET A N 1
ATOM 2461 C CA . MET A 1 314 ? 36.125 -10.844 -3.033 1 95.19 314 MET A CA 1
ATOM 2462 C C . MET A 1 314 ? 36.562 -10.766 -1.57 1 95.19 314 MET A C 1
ATOM 2464 O O . MET A 1 314 ? 35.781 -11.148 -0.68 1 95.19 314 MET A O 1
ATOM 2468 N N . GLU A 1 315 ? 37.688 -10.273 -1.328 1 95.06 315 GLU A N 1
ATOM 2469 C CA . GLU A 1 315 ? 38.219 -10.219 0.03 1 95.06 315 GLU A CA 1
ATOM 2470 C C . GLU A 1 315 ? 37.344 -9.375 0.939 1 95.06 315 GLU A C 1
ATOM 2472 O O . GLU A 1 315 ? 36.938 -9.828 2.012 1 95.06 315 GLU A O 1
ATOM 2477 N N . ASP A 1 316 ? 37.031 -8.195 0.493 1 95.75 316 ASP A N 1
ATOM 2478 C CA . ASP A 1 316 ? 36.219 -7.301 1.295 1 95.75 316 ASP A CA 1
ATOM 2479 C C . ASP A 1 316 ? 34.781 -7.84 1.413 1 95.75 316 ASP A C 1
ATOM 2481 O O . ASP A 1 316 ? 34.156 -7.738 2.473 1 95.75 316 ASP A O 1
ATOM 2485 N N . CYS A 1 317 ? 34.25 -8.383 0.364 1 96.88 317 CYS A N 1
ATOM 2486 C CA . CYS A 1 317 ? 32.906 -8.945 0.389 1 96.88 317 CYS A CA 1
ATOM 2487 C C . CYS A 1 317 ? 32.844 -10.102 1.377 1 96.88 317 CYS A C 1
ATOM 2489 O O . CYS A 1 317 ? 31.844 -10.234 2.1 1 96.88 317 CYS A O 1
ATOM 2491 N N . GLN A 1 318 ? 33.844 -10.898 1.447 1 96.81 318 GLN A N 1
ATOM 2492 C CA . GLN A 1 318 ? 33.844 -12.055 2.338 1 96.81 318 GLN A CA 1
ATOM 2493 C C . GLN A 1 318 ? 33.938 -11.625 3.799 1 96.81 318 GLN A C 1
ATOM 2495 O O . GLN A 1 318 ? 33.562 -12.375 4.699 1 96.81 318 GLN A O 1
ATOM 2500 N N . LYS A 1 319 ? 34.375 -10.43 3.99 1 96.06 319 LYS A N 1
ATOM 2501 C CA . LYS A 1 319 ? 34.406 -9.891 5.348 1 96.06 319 LYS A CA 1
ATOM 2502 C C . LYS A 1 319 ? 33 -9.531 5.824 1 96.06 319 LYS A C 1
ATOM 2504 O O . LYS A 1 319 ? 32.75 -9.383 7.023 1 96.06 319 LYS A O 1
ATOM 2509 N N . LEU A 1 320 ? 32.062 -9.359 4.926 1 97 320 LEU A N 1
ATOM 2510 C CA . LEU A 1 320 ? 30.672 -9.078 5.285 1 97 320 LEU A CA 1
ATOM 2511 C C . LEU A 1 320 ? 29.969 -10.344 5.762 1 97 320 LEU A C 1
ATOM 2513 O O . LEU A 1 320 ? 29.016 -10.273 6.535 1 97 320 LEU A O 1
ATOM 2517 N N . LYS A 1 321 ? 30.422 -11.469 5.324 1 97 321 LYS A N 1
ATOM 2518 C CA . LYS A 1 321 ? 29.766 -12.75 5.566 1 97 321 LYS A CA 1
ATOM 2519 C C . LYS A 1 321 ? 29.656 -13.039 7.059 1 97 321 LYS A C 1
ATOM 2521 O O . LYS A 1 321 ? 28.594 -13.406 7.551 1 97 321 LYS A O 1
ATOM 2526 N N . PRO A 1 322 ? 30.703 -12.867 7.855 1 96.56 322 PRO A N 1
ATOM 2527 C CA . PRO A 1 322 ? 30.562 -13.102 9.297 1 96.56 322 PRO A CA 1
ATOM 2528 C C . PRO A 1 322 ? 29.547 -12.172 9.953 1 96.56 322 PRO A C 1
ATOM 2530 O O . PRO A 1 322 ? 28.922 -12.547 10.938 1 96.56 322 PRO A O 1
ATOM 2533 N N . GLU A 1 323 ? 29.438 -10.969 9.398 1 96.44 323 GLU A N 1
ATOM 2534 C CA . GLU A 1 323 ? 28.438 -10.039 9.93 1 96.44 323 GLU A CA 1
ATOM 2535 C C . GLU A 1 323 ? 27.031 -10.539 9.672 1 96.44 323 GLU A C 1
ATOM 2537 O O . GLU A 1 323 ? 26.156 -10.414 10.523 1 96.44 323 GLU A O 1
ATOM 2542 N N . VAL A 1 324 ? 26.797 -11.047 8.477 1 98 324 VAL A N 1
ATOM 2543 C CA . VAL A 1 324 ? 25.5 -11.617 8.141 1 98 324 VAL A CA 1
ATOM 2544 C C . VAL A 1 324 ? 25.188 -12.789 9.07 1 98 324 VAL A C 1
ATOM 2546 O O . VAL A 1 324 ? 24.078 -12.922 9.578 1 98 324 VAL A O 1
ATOM 2549 N N . GLU A 1 325 ? 26.219 -13.602 9.328 1 97.94 325 GLU A N 1
ATOM 2550 C CA . GLU A 1 325 ? 26.062 -14.734 10.234 1 97.94 325 GLU A CA 1
ATOM 2551 C C . GLU A 1 325 ? 25.734 -14.266 11.656 1 97.94 325 GLU A C 1
ATOM 2553 O O . GLU A 1 325 ? 24.859 -14.812 12.312 1 97.94 325 GLU A O 1
ATOM 2558 N N . LEU A 1 326 ? 26.484 -13.312 12.047 1 96.25 326 LEU A N 1
ATOM 2559 C CA . LEU A 1 326 ? 26.312 -12.797 13.406 1 96.25 326 LEU A CA 1
ATOM 2560 C C . LEU A 1 326 ? 24.875 -12.32 13.633 1 96.25 326 LEU A C 1
ATOM 2562 O O . LEU A 1 326 ? 24.266 -12.664 14.641 1 96.25 326 LEU A O 1
ATOM 2566 N N . LEU A 1 327 ? 24.359 -11.602 12.719 1 95.19 327 LEU A N 1
ATOM 2567 C CA . LEU A 1 327 ? 23.016 -11.039 12.883 1 95.19 327 LEU A CA 1
ATOM 2568 C C . LEU A 1 327 ? 21.953 -12.109 12.672 1 95.19 327 LEU A C 1
ATOM 2570 O O . LEU A 1 327 ? 20.844 -12.008 13.227 1 95.19 327 LEU A O 1
ATOM 2574 N N . ALA A 1 328 ? 22.266 -13.094 11.898 1 96.31 328 ALA A N 1
ATOM 2575 C CA . ALA A 1 328 ? 21.344 -14.219 11.703 1 96.31 328 ALA A CA 1
ATOM 2576 C C . ALA A 1 328 ? 21.078 -14.938 13.016 1 96.31 328 ALA A C 1
ATOM 2578 O O . ALA A 1 328 ? 19.969 -15.422 13.258 1 96.31 328 ALA A O 1
ATOM 2579 N N . ARG A 1 329 ? 22.062 -14.969 13.875 1 95.25 329 ARG A N 1
ATOM 2580 C CA . ARG A 1 329 ? 21.984 -15.758 15.102 1 95.25 329 ARG A CA 1
ATOM 2581 C C . ARG A 1 329 ? 21.344 -14.969 16.234 1 95.25 329 ARG A C 1
ATOM 2583 O O . ARG A 1 329 ? 21 -15.531 17.266 1 95.25 329 ARG A O 1
ATOM 2590 N N . GLN A 1 330 ? 21.125 -13.758 15.977 1 94.5 330 GLN A N 1
ATOM 2591 C CA . GLN A 1 330 ? 20.438 -12.93 16.969 1 94.5 330 GLN A CA 1
ATOM 2592 C C . GLN A 1 330 ? 18.922 -13 16.797 1 94.5 330 GLN A C 1
ATOM 2594 O O . GLN A 1 330 ? 18.438 -13.234 15.688 1 94.5 330 GLN A O 1
ATOM 2599 N N . PRO A 1 331 ? 18.234 -12.836 17.922 1 94.12 331 PRO A N 1
ATOM 2600 C CA . PRO A 1 331 ? 16.781 -12.75 17.766 1 94.12 331 PRO A CA 1
ATOM 2601 C C . PRO A 1 331 ? 16.344 -11.578 16.891 1 94.12 331 PRO A C 1
ATOM 2603 O O . PRO A 1 331 ? 17 -10.539 16.875 1 94.12 331 PRO A O 1
ATOM 2606 N N . ARG A 1 332 ? 15.195 -11.828 16.188 1 94.12 332 ARG A N 1
ATOM 2607 C CA . ARG A 1 332 ? 14.625 -10.719 15.43 1 94.12 332 ARG A CA 1
ATOM 2608 C C . ARG A 1 332 ? 14.266 -9.555 16.344 1 94.12 332 ARG A C 1
ATOM 2610 O O . ARG A 1 332 ? 13.742 -9.758 17.453 1 94.12 332 ARG A O 1
ATOM 2617 N N . ARG A 1 333 ? 14.5 -8.328 15.859 1 94.62 333 ARG A N 1
ATOM 2618 C CA . ARG A 1 333 ? 14.328 -7.156 16.719 1 94.62 333 ARG A CA 1
ATOM 2619 C C . ARG A 1 333 ? 13.055 -6.398 16.359 1 94.62 333 ARG A C 1
ATOM 2621 O O . ARG A 1 333 ? 12.18 -6.211 17.203 1 94.62 333 ARG A O 1
ATOM 2628 N N . PHE A 1 334 ? 12.875 -6.043 15.164 1 95.69 334 PHE A N 1
ATOM 2629 C CA . PHE A 1 334 ? 11.75 -5.242 14.695 1 95.69 334 PHE A CA 1
ATOM 2630 C C . PHE A 1 334 ? 11.594 -3.979 15.531 1 95.69 334 PHE A C 1
ATOM 2632 O O . PHE A 1 334 ? 10.469 -3.564 15.836 1 95.69 334 PHE A O 1
ATOM 2639 N N . THR A 1 335 ? 12.695 -3.342 15.906 1 96.69 335 THR A N 1
ATOM 2640 C CA . THR A 1 335 ? 12.695 -2.184 16.797 1 96.69 335 THR A CA 1
ATOM 2641 C C . THR A 1 335 ? 12.102 -0.964 16.094 1 96.69 335 THR A C 1
ATOM 2643 O O . THR A 1 335 ? 11.141 -0.367 16.578 1 96.69 335 THR A O 1
ATOM 2646 N N . ALA A 1 336 ? 12.727 -0.603 15.031 1 96.19 336 ALA A N 1
ATOM 2647 C CA . ALA A 1 336 ? 12.227 0.53 14.25 1 96.19 336 ALA A CA 1
ATOM 2648 C C . ALA A 1 336 ? 11.742 0.081 12.883 1 96.19 336 ALA A C 1
ATOM 2650 O O . ALA A 1 336 ? 12.398 -0.714 12.211 1 96.19 336 ALA A O 1
ATOM 2651 N N . ASN A 1 337 ? 10.492 0.517 12.531 1 96.81 337 ASN A N 1
ATOM 2652 C CA . ASN A 1 337 ? 10.016 0.32 11.172 1 96.81 337 ASN A CA 1
ATOM 2653 C C . ASN A 1 337 ? 10.555 1.39 10.227 1 96.81 337 ASN A C 1
ATOM 2655 O O . ASN A 1 337 ? 9.828 2.309 9.836 1 96.81 337 ASN A O 1
ATOM 2659 N N . TRP A 1 338 ? 11.773 1.235 9.773 1 98.62 338 TRP A N 1
ATOM 2660 C CA . TRP A 1 338 ? 12.484 2.248 8.992 1 98.62 338 TRP A CA 1
ATOM 2661 C C . TRP A 1 338 ? 11.82 2.451 7.637 1 98.62 338 TRP A C 1
ATOM 2663 O O . TRP A 1 338 ? 11.898 3.535 7.055 1 98.62 338 TRP A O 1
ATOM 2673 N N . GLN A 1 339 ? 11.18 1.422 7.082 1 98.25 339 GLN A N 1
ATOM 2674 C CA . GLN A 1 339 ? 10.461 1.637 5.828 1 98.25 339 GLN A CA 1
ATOM 2675 C C . GLN A 1 339 ? 9.266 2.564 6.027 1 98.25 339 GLN A C 1
ATOM 2677 O O . GLN A 1 339 ? 8.969 3.398 5.168 1 98.25 339 GLN A O 1
ATOM 2682 N N . ALA A 1 340 ? 8.586 2.455 7.168 1 97.56 340 ALA A N 1
ATOM 2683 C CA . ALA A 1 340 ? 7.5 3.387 7.477 1 97.56 340 ALA A CA 1
ATOM 2684 C C . ALA A 1 340 ? 8.016 4.82 7.566 1 97.56 340 ALA A C 1
ATOM 2686 O O . ALA A 1 340 ? 7.328 5.762 7.164 1 97.56 340 ALA A O 1
ATOM 2687 N N . VAL A 1 341 ? 9.227 5.004 8.086 1 98.5 341 VAL A N 1
ATOM 2688 C CA . VAL A 1 341 ? 9.836 6.324 8.18 1 98.5 341 VAL A CA 1
ATOM 2689 C C . VAL A 1 341 ? 10.094 6.879 6.781 1 98.5 341 VAL A C 1
ATOM 2691 O O . VAL A 1 341 ? 9.711 8.016 6.48 1 98.5 341 VAL A O 1
ATOM 2694 N N . THR A 1 342 ? 10.711 6.074 5.906 1 98.62 342 THR A N 1
ATOM 2695 C CA . THR A 1 342 ? 10.969 6.539 4.547 1 98.62 342 THR A CA 1
ATOM 2696 C C . THR A 1 342 ? 9.664 6.785 3.797 1 98.62 342 THR A C 1
ATOM 2698 O O . THR A 1 342 ? 9.562 7.727 3.008 1 98.62 342 THR A O 1
ATOM 2701 N N . ASP A 1 343 ? 8.664 5.949 4.062 1 97.62 343 ASP A N 1
ATOM 2702 C CA . ASP A 1 343 ? 7.355 6.156 3.436 1 97.62 343 ASP A CA 1
ATOM 2703 C C . ASP A 1 343 ? 6.742 7.48 3.871 1 97.62 343 ASP A C 1
ATOM 2705 O O . ASP A 1 343 ? 6.062 8.148 3.084 1 97.62 343 ASP A O 1
ATOM 2709 N N . THR A 1 344 ? 6.902 7.816 5.113 1 97.69 344 THR A N 1
ATOM 2710 C CA . THR A 1 344 ? 6.395 9.086 5.613 1 97.69 344 THR A CA 1
ATOM 2711 C C . THR A 1 344 ? 7.031 10.258 4.863 1 97.69 344 THR A C 1
ATOM 2713 O O . THR A 1 344 ? 6.348 11.211 4.496 1 97.69 344 THR A O 1
ATOM 2716 N N . ILE A 1 345 ? 8.281 10.164 4.617 1 98.62 345 ILE A N 1
ATOM 2717 C CA . ILE A 1 345 ? 9.016 11.195 3.902 1 98.62 345 ILE A CA 1
ATOM 2718 C C . ILE A 1 345 ? 8.547 11.25 2.451 1 98.62 345 ILE A C 1
ATOM 2720 O O . ILE A 1 345 ? 8.227 12.328 1.937 1 98.62 345 ILE A O 1
ATOM 2724 N N . VAL A 1 346 ? 8.406 10.117 1.839 1 98.19 346 VAL A N 1
ATOM 2725 C CA . VAL A 1 346 ? 7.996 10.039 0.442 1 98.19 346 VAL A CA 1
ATOM 2726 C C . VAL A 1 346 ? 6.559 10.531 0.3 1 98.19 346 VAL A C 1
ATOM 2728 O O . VAL A 1 346 ? 6.246 11.305 -0.612 1 98.19 346 VAL A O 1
ATOM 2731 N N . ARG A 1 347 ? 5.719 10.133 1.179 1 96.44 347 ARG A N 1
ATOM 2732 C CA . ARG A 1 347 ? 4.32 10.531 1.158 1 96.44 347 ARG A CA 1
ATOM 2733 C C . ARG A 1 347 ? 4.184 12.047 1.228 1 96.44 347 ARG A C 1
ATOM 2735 O O . ARG A 1 347 ? 3.346 12.633 0.54 1 96.44 347 ARG A O 1
ATOM 2742 N N . ARG A 1 348 ? 4.98 12.656 1.966 1 97.44 348 ARG A N 1
ATOM 2743 C CA . ARG A 1 348 ? 4.859 14.094 2.16 1 97.44 348 ARG A CA 1
ATOM 2744 C C . ARG A 1 348 ? 5.453 14.859 0.98 1 97.44 348 ARG A C 1
ATOM 2746 O O . ARG A 1 348 ? 4.891 15.867 0.541 1 97.44 348 ARG A O 1
ATOM 2753 N N . PHE A 1 349 ? 6.57 14.367 0.354 1 98.5 349 PHE A N 1
ATOM 2754 C CA . PHE A 1 349 ? 7.355 15.273 -0.477 1 98.5 349 PHE A CA 1
ATOM 2755 C C . PHE A 1 349 ? 7.371 14.797 -1.926 1 98.5 349 PHE A C 1
ATOM 2757 O O . PHE A 1 349 ? 7.641 15.586 -2.836 1 98.5 349 PHE A O 1
ATOM 2764 N N . ALA A 1 350 ? 7.113 13.508 -2.184 1 98.12 350 ALA A N 1
ATOM 2765 C CA . ALA A 1 350 ? 7.355 12.969 -3.521 1 98.12 350 ALA A CA 1
ATOM 2766 C C . ALA A 1 350 ? 6.527 13.711 -4.566 1 98.12 350 ALA A C 1
ATOM 2768 O O . ALA A 1 350 ? 7.066 14.219 -5.551 1 98.12 350 ALA A O 1
ATOM 2769 N N . ASN A 1 351 ? 5.23 13.82 -4.383 1 97.56 351 ASN A N 1
ATOM 2770 C CA . ASN A 1 351 ? 4.363 14.453 -5.367 1 97.56 351 ASN A CA 1
ATOM 2771 C C . ASN A 1 351 ? 4.582 15.961 -5.418 1 97.56 351 ASN A C 1
ATOM 2773 O O . ASN A 1 351 ? 4.48 16.578 -6.484 1 97.56 351 ASN A O 1
ATOM 2777 N N . ARG A 1 352 ? 4.891 16.578 -4.281 1 98.06 352 ARG A N 1
ATOM 2778 C CA . ARG A 1 352 ? 5.195 18.016 -4.234 1 98.06 352 ARG A CA 1
ATOM 2779 C C . ARG A 1 352 ? 6.441 18.328 -5.055 1 98.06 352 ARG A C 1
ATOM 2781 O O . ARG A 1 352 ? 6.438 19.25 -5.867 1 98.06 352 ARG A O 1
ATOM 2788 N N . LEU A 1 353 ? 7.414 17.547 -4.789 1 98.75 353 LEU A N 1
ATOM 2789 C CA . LEU A 1 353 ? 8.68 17.766 -5.492 1 98.75 353 LEU A CA 1
ATOM 2790 C C . LEU A 1 353 ? 8.523 17.484 -6.984 1 98.75 353 LEU A C 1
ATOM 2792 O O . LEU A 1 353 ? 9.086 18.203 -7.812 1 98.75 353 LEU A O 1
ATOM 2796 N N . ASP A 1 354 ? 7.77 16.469 -7.281 1 98.19 354 ASP A N 1
ATOM 2797 C CA . ASP A 1 354 ? 7.535 16.125 -8.68 1 98.19 354 ASP A CA 1
ATOM 2798 C C . ASP A 1 354 ? 6.832 17.266 -9.414 1 98.19 354 ASP A C 1
ATOM 2800 O O . ASP A 1 354 ? 7.211 17.625 -10.531 1 98.19 354 ASP A O 1
ATOM 2804 N N . PHE A 1 355 ? 5.84 17.859 -8.836 1 98.5 355 PHE A N 1
ATOM 2805 C CA . PHE A 1 355 ? 5.117 18.984 -9.422 1 98.5 355 PHE A CA 1
ATOM 2806 C C . PHE A 1 355 ? 6.031 20.188 -9.586 1 98.5 355 PHE A C 1
ATOM 2808 O O . PHE A 1 355 ? 6.086 20.797 -10.656 1 98.5 355 PHE A O 1
ATOM 2815 N N . MET A 1 356 ? 6.84 20.484 -8.578 1 98.69 356 MET A N 1
ATOM 2816 C CA . MET A 1 356 ? 7.75 21.625 -8.625 1 98.69 356 MET A CA 1
ATOM 2817 C C . MET A 1 356 ? 8.859 21.406 -9.648 1 98.69 356 MET A C 1
ATOM 2819 O O . MET A 1 356 ? 9.453 22.359 -10.148 1 98.69 356 MET A O 1
ATOM 2823 N N . ASN A 1 357 ? 9.07 20.172 -9.953 1 98.38 357 ASN A N 1
ATOM 2824 C CA . ASN A 1 357 ? 10.133 19.781 -10.867 1 98.38 357 ASN A CA 1
ATOM 2825 C C . ASN A 1 357 ? 9.719 19.969 -12.328 1 98.38 357 ASN A C 1
ATOM 2827 O O . ASN A 1 357 ? 10.555 19.906 -13.227 1 98.38 357 ASN A O 1
ATOM 2831 N N . THR A 1 358 ? 8.398 20.094 -12.586 1 98 358 THR A N 1
ATOM 2832 C CA . THR A 1 358 ? 7.941 20.219 -13.961 1 98 358 THR A CA 1
ATOM 2833 C C . THR A 1 358 ? 8.461 21.516 -14.586 1 98 358 THR A C 1
ATOM 2835 O O . THR A 1 358 ? 8.562 22.531 -13.906 1 98 358 THR A O 1
ATOM 2838 N N . ASP A 1 359 ? 8.688 21.547 -15.867 1 96.69 359 ASP A N 1
ATOM 2839 C CA . ASP A 1 359 ? 9.289 22.688 -16.547 1 96.69 359 ASP A CA 1
ATOM 2840 C C . ASP A 1 359 ? 8.289 23.844 -16.688 1 96.69 359 ASP A C 1
ATOM 2842 O O . ASP A 1 359 ? 8.68 25.016 -16.703 1 96.69 359 ASP A O 1
ATOM 2846 N N . ASP A 1 360 ? 7.09 23.531 -16.734 1 95.69 360 ASP A N 1
ATOM 2847 C CA . ASP A 1 360 ? 6.098 24.562 -17.062 1 95.69 360 ASP A CA 1
ATOM 2848 C C . ASP A 1 360 ? 5.312 24.984 -15.828 1 95.69 360 ASP A C 1
ATOM 2850 O O . ASP A 1 360 ? 4.242 25.594 -15.945 1 95.69 360 ASP A O 1
ATOM 2854 N N . ILE A 1 361 ? 5.742 24.672 -14.617 1 97.81 361 ILE A N 1
ATOM 2855 C CA . ILE A 1 361 ? 5.027 25.078 -13.414 1 97.81 361 ILE A CA 1
ATOM 2856 C C . ILE A 1 361 ? 4.957 26.609 -13.359 1 97.81 361 ILE A C 1
ATOM 2858 O O . ILE A 1 361 ? 5.941 27.297 -13.648 1 97.81 361 ILE A O 1
ATOM 2862 N N . SER A 1 362 ? 3.791 27.141 -13 1 97.5 362 SER A N 1
ATOM 2863 C CA . SER A 1 362 ? 3.676 28.578 -12.836 1 97.5 362 SER A CA 1
ATOM 2864 C C . SER A 1 362 ? 4.383 29.047 -11.562 1 97.5 362 SER A C 1
ATOM 2866 O O . SER A 1 362 ? 4.559 28.266 -10.625 1 97.5 362 SER A O 1
ATOM 2868 N N . GLN A 1 363 ? 4.809 30.281 -11.555 1 96.75 363 GLN A N 1
ATOM 2869 C CA . GLN A 1 363 ? 5.418 30.844 -10.359 1 96.75 363 GLN A CA 1
ATOM 2870 C C . GLN A 1 363 ? 4.469 30.766 -9.164 1 96.75 363 GLN A C 1
ATOM 2872 O O . GLN A 1 363 ? 4.891 30.453 -8.047 1 96.75 363 GLN A O 1
ATOM 2877 N N . ALA A 1 364 ? 3.197 31.062 -9.367 1 96.81 364 ALA A N 1
ATOM 2878 C CA . ALA A 1 364 ? 2.199 31.016 -8.305 1 96.81 364 ALA A CA 1
ATOM 2879 C C . ALA A 1 364 ? 2.127 29.625 -7.68 1 96.81 364 ALA A C 1
ATOM 2881 O O . ALA A 1 364 ? 2.088 29.484 -6.453 1 96.81 364 ALA A O 1
ATOM 2882 N N . HIS A 1 365 ? 2.1 28.578 -8.508 1 98.06 365 HIS A N 1
ATOM 2883 C CA . HIS A 1 365 ? 2.033 27.219 -8.008 1 98.06 365 HIS A CA 1
ATOM 2884 C C . HIS A 1 365 ? 3.311 26.828 -7.273 1 98.06 365 HIS A C 1
ATOM 2886 O O . HIS A 1 365 ? 3.262 26.141 -6.258 1 98.06 365 HIS A O 1
ATOM 2892 N N . LEU A 1 366 ? 4.449 27.25 -7.828 1 98.62 366 LEU A N 1
ATOM 2893 C CA . LEU A 1 366 ? 5.723 26.984 -7.176 1 98.62 366 LEU A CA 1
ATOM 2894 C C . LEU A 1 366 ? 5.754 27.594 -5.777 1 98.62 366 LEU A C 1
ATOM 2896 O O . LEU A 1 366 ? 6.164 26.938 -4.816 1 98.62 366 LEU A O 1
ATOM 2900 N N . LEU A 1 367 ? 5.316 28.859 -5.641 1 98 367 LEU A N 1
ATOM 2901 C CA . LEU A 1 367 ? 5.316 29.547 -4.355 1 98 367 LEU A CA 1
ATOM 2902 C C . LEU A 1 367 ? 4.344 28.891 -3.383 1 98 367 LEU A C 1
ATOM 2904 O O . LEU A 1 367 ? 4.641 28.766 -2.191 1 98 367 LEU A O 1
ATOM 2908 N N . ASN A 1 368 ? 3.166 28.453 -3.879 1 97.75 368 ASN A N 1
ATOM 2909 C CA . ASN A 1 368 ? 2.211 27.734 -3.049 1 97.75 368 ASN A CA 1
ATOM 2910 C C . ASN A 1 368 ? 2.811 26.438 -2.5 1 97.75 368 ASN A C 1
ATOM 2912 O O . ASN A 1 368 ? 2.635 26.125 -1.323 1 97.75 368 ASN A O 1
ATOM 2916 N N . GLU A 1 369 ? 3.523 25.688 -3.312 1 98.56 369 GLU A N 1
ATOM 2917 C CA . GLU A 1 369 ? 4.137 24.438 -2.889 1 98.56 369 GLU A CA 1
ATOM 2918 C C . GLU A 1 369 ? 5.199 24.672 -1.816 1 98.56 369 GLU A C 1
ATOM 2920 O O . GLU A 1 369 ? 5.211 24 -0.786 1 98.56 369 GLU A O 1
ATOM 2925 N N . LEU A 1 370 ? 6.043 25.672 -2.074 1 98.62 370 LEU A N 1
ATOM 2926 C CA . LEU A 1 370 ? 7.113 25.969 -1.132 1 98.62 370 LEU A CA 1
ATOM 2927 C C . LEU A 1 370 ? 6.551 26.406 0.214 1 98.62 370 LEU A C 1
ATOM 2929 O O . LEU A 1 370 ? 7.02 25.969 1.265 1 98.62 370 LEU A O 1
ATOM 2933 N N . GLU A 1 371 ? 5.609 27.219 0.157 1 97.56 371 GLU A N 1
ATOM 2934 C CA . GLU A 1 371 ? 5.016 27.766 1.377 1 97.56 371 GLU A CA 1
ATOM 2935 C C . GLU A 1 371 ? 4.34 26.656 2.193 1 97.56 371 GLU A C 1
ATOM 2937 O O . GLU A 1 371 ? 4.555 26.562 3.402 1 97.56 371 GLU A O 1
ATOM 2942 N N . THR A 1 372 ? 3.539 25.828 1.536 1 97.44 372 THR A N 1
ATOM 2943 C CA . THR A 1 372 ? 2.83 24.766 2.244 1 97.44 372 THR A CA 1
ATOM 2944 C C . THR A 1 372 ? 3.811 23.719 2.783 1 97.44 372 THR A C 1
ATOM 2946 O O . THR A 1 372 ? 3.652 23.234 3.904 1 97.44 372 THR A O 1
ATOM 2949 N N . ALA A 1 373 ? 4.789 23.375 2.012 1 98.25 373 ALA A N 1
ATOM 2950 C CA . ALA A 1 373 ? 5.781 22.391 2.438 1 98.25 373 ALA A CA 1
ATOM 2951 C C . ALA A 1 373 ? 6.574 22.906 3.639 1 98.25 373 ALA A C 1
ATOM 2953 O O . ALA A 1 373 ? 7.129 22.109 4.402 1 98.25 373 ALA A O 1
ATOM 2954 N N . SER A 1 374 ? 6.605 24.25 3.902 1 97.94 374 SER A N 1
ATOM 2955 C CA . SER A 1 374 ? 7.422 24.859 4.945 1 97.94 374 SER A CA 1
ATOM 2956 C C . SER A 1 374 ? 6.586 25.203 6.168 1 97.94 374 SER A C 1
ATOM 2958 O O . SER A 1 374 ? 7.113 25.344 7.277 1 97.94 374 SER A O 1
ATOM 2960 N N . ARG A 1 375 ? 5.352 25.344 6.035 1 95.69 375 ARG A N 1
ATOM 2961 C CA . ARG A 1 375 ? 4.438 26.031 6.941 1 95.69 375 ARG A CA 1
ATOM 2962 C C . ARG A 1 375 ? 4.504 25.438 8.344 1 95.69 375 ARG A C 1
ATOM 2964 O O . ARG A 1 375 ? 4.637 26.172 9.328 1 95.69 375 ARG A O 1
ATOM 2971 N N . THR A 1 376 ? 4.508 24.141 8.414 1 95.56 376 THR A N 1
ATOM 2972 C CA . THR A 1 376 ? 4.375 23.453 9.695 1 95.56 376 THR A CA 1
ATOM 2973 C C . THR A 1 376 ? 5.691 23.5 10.469 1 95.56 376 THR A C 1
ATOM 2975 O O . THR A 1 376 ? 5.723 23.219 11.664 1 95.56 376 THR A O 1
ATOM 2978 N N . TYR A 1 377 ? 6.75 23.969 9.859 1 97.62 377 TYR A N 1
ATOM 2979 C CA . TYR A 1 377 ? 8.055 23.938 10.508 1 97.62 377 TYR A CA 1
ATOM 2980 C C . TYR A 1 377 ? 8.5 25.328 10.922 1 97.62 377 TYR A C 1
ATOM 2982 O O . TYR A 1 377 ? 9.438 25.484 11.711 1 97.62 377 TYR A O 1
ATOM 2990 N N . ILE A 1 378 ? 7.836 26.359 10.375 1 96.75 378 ILE A N 1
ATOM 2991 C CA . ILE A 1 378 ? 8.219 27.75 10.609 1 96.75 378 ILE A CA 1
ATOM 2992 C C . ILE A 1 378 ? 7.383 28.312 11.75 1 96.75 378 ILE A C 1
ATOM 2994 O O . ILE A 1 378 ? 6.152 28.328 11.688 1 96.75 378 ILE A O 1
ATOM 2998 N N . LYS A 1 379 ? 8.031 28.797 12.742 1 94.12 379 LYS A N 1
ATOM 2999 C CA . LYS A 1 379 ? 7.367 29.594 13.773 1 94.12 379 LYS A CA 1
ATOM 3000 C C . LYS A 1 379 ? 7.34 31.078 13.383 1 94.12 379 LYS A C 1
ATOM 3002 O O . LYS A 1 379 ? 8.367 31.75 13.422 1 94.12 379 LYS A O 1
ATOM 3007 N N . ALA A 1 380 ? 6.137 31.5 13 1 91.81 380 ALA A N 1
ATOM 3008 C CA . ALA A 1 380 ? 6.02 32.906 12.609 1 91.81 380 ALA A CA 1
ATOM 3009 C C . ALA A 1 380 ? 6.438 33.812 13.75 1 91.81 380 ALA A C 1
ATOM 3011 O O . ALA A 1 380 ? 5.98 33.656 14.883 1 91.81 380 ALA A O 1
ATOM 3012 N N . PRO A 1 381 ? 7.27 34.75 13.398 1 84.06 381 PRO A N 1
ATOM 3013 C CA . PRO A 1 381 ? 7.719 35.688 14.445 1 84.06 381 PRO A CA 1
ATOM 3014 C C . PRO A 1 381 ? 6.617 36.625 14.914 1 84.06 381 PRO A C 1
ATOM 3016 O O . PRO A 1 381 ? 5.492 36.562 14.406 1 84.06 381 PRO A O 1
ATOM 3019 N N . GLY A 1 382 ? 6.887 37.438 15.906 1 75.5 382 GLY A N 1
ATOM 3020 C CA . GLY A 1 382 ? 5.941 38.344 16.547 1 75.5 382 GLY A CA 1
ATOM 3021 C C . GLY A 1 382 ? 5.152 39.188 15.547 1 75.5 382 GLY A C 1
ATOM 3022 O O . GLY A 1 382 ? 3.98 39.469 15.781 1 75.5 382 GLY A O 1
ATOM 3023 N N . LEU A 1 383 ? 5.727 39.5 14.43 1 71.44 383 LEU A N 1
ATOM 3024 C CA . LEU A 1 383 ? 4.992 40.219 13.383 1 71.44 383 LEU A CA 1
ATOM 3025 C C . LEU A 1 383 ? 4.434 39.219 12.359 1 71.44 383 LEU A C 1
ATOM 3027 O O . LEU A 1 383 ? 5.016 39.062 11.281 1 71.44 383 LEU A O 1
ATOM 3031 N N . LYS A 1 384 ? 3.4 38.688 12.602 1 82.06 384 LYS A N 1
ATOM 3032 C CA . LYS A 1 384 ? 2.84 37.562 11.844 1 82.06 384 LYS A CA 1
ATOM 3033 C C . LYS A 1 384 ? 2.326 38.031 10.484 1 82.06 384 LYS A C 1
ATOM 3035 O O . LYS A 1 384 ? 2.047 37.219 9.609 1 82.06 384 LYS A O 1
ATOM 3040 N N . ASP A 1 385 ? 2.385 39.344 10.25 1 86.75 385 ASP A N 1
ATOM 3041 C CA . ASP A 1 385 ? 1.895 39.875 8.992 1 86.75 385 ASP A CA 1
ATOM 3042 C C . ASP A 1 385 ? 3.053 40.281 8.078 1 86.75 385 ASP A C 1
ATOM 3044 O O . ASP A 1 385 ? 2.834 40.781 6.969 1 86.75 385 ASP A O 1
ATOM 3048 N N . SER A 1 386 ? 4.23 40.062 8.57 1 89.31 386 SER A N 1
ATOM 3049 C CA . SER A 1 386 ? 5.406 40.438 7.797 1 89.31 386 SER A CA 1
ATOM 3050 C C . SER A 1 386 ? 5.781 39.375 6.797 1 89.31 386 SER A C 1
ATOM 3052 O O . SER A 1 386 ? 5.699 38.156 7.105 1 89.31 386 SER A O 1
ATOM 3054 N N . LYS A 1 387 ? 6.238 39.781 5.668 1 91.94 387 LYS A N 1
ATOM 3055 C CA . LYS A 1 387 ? 6.727 38.875 4.652 1 91.94 387 LYS A CA 1
ATOM 3056 C C . LYS A 1 387 ? 8.25 38.781 4.672 1 91.94 387 LYS A C 1
ATOM 3058 O O . LYS A 1 387 ? 8.852 38.156 3.787 1 91.94 387 LYS A O 1
ATOM 3063 N N . SER A 1 388 ? 8.883 39.375 5.672 1 93.44 388 SER A N 1
ATOM 3064 C CA . SER A 1 388 ? 10.336 39.375 5.816 1 93.44 388 SER A CA 1
ATOM 3065 C C . SER A 1 388 ? 10.859 37.938 5.977 1 93.44 388 SER A C 1
ATOM 3067 O O . SER A 1 388 ? 10.156 37.062 6.492 1 93.44 388 SER A O 1
ATOM 3069 N N . PRO A 1 389 ? 12.062 37.688 5.492 1 95.75 389 PRO A N 1
ATOM 3070 C CA . PRO A 1 389 ? 12.656 36.375 5.727 1 95.75 389 PRO A CA 1
ATOM 3071 C C . PRO A 1 389 ? 12.914 36.094 7.207 1 95.75 389 PRO A C 1
ATOM 3073 O O . PRO A 1 389 ? 13 37.031 8.008 1 95.75 389 PRO A O 1
ATOM 3076 N N . LEU A 1 390 ? 12.992 34.844 7.516 1 96.38 390 LEU A N 1
ATOM 3077 C CA . LEU A 1 390 ? 13.391 34.438 8.859 1 96.38 390 LEU A CA 1
ATOM 3078 C C . LEU A 1 390 ? 14.828 34.844 9.148 1 96.38 390 LEU A C 1
ATOM 3080 O O . LEU A 1 390 ? 15.664 34.844 8.25 1 96.38 390 LEU A O 1
ATOM 3084 N N . THR A 1 391 ? 15.086 35.188 10.438 1 95.56 391 THR A N 1
ATOM 3085 C CA . THR A 1 391 ? 16.484 35.281 10.852 1 95.56 391 THR A CA 1
ATOM 3086 C C . THR A 1 391 ? 17.188 33.969 10.688 1 95.56 391 THR A C 1
ATOM 3088 O O . THR A 1 391 ? 16.547 32.906 10.641 1 95.56 391 THR A O 1
ATOM 3091 N N . PRO A 1 392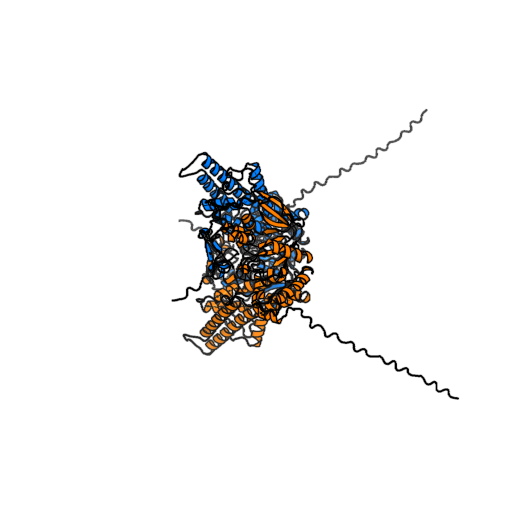 ? 18.5 33.969 10.57 1 96.88 392 PRO A N 1
ATOM 3092 C CA . PRO A 1 392 ? 19.234 32.719 10.445 1 96.88 392 PRO A CA 1
ATOM 3093 C C . PRO A 1 392 ? 18.906 31.719 11.562 1 96.88 392 PRO A C 1
ATOM 3095 O O . PRO A 1 392 ? 18.781 30.516 11.305 1 96.88 392 PRO A O 1
ATOM 3098 N N . LYS A 1 393 ? 18.766 32.188 12.766 1 96.88 393 LYS A N 1
ATOM 3099 C CA . LYS A 1 393 ? 18.453 31.312 13.898 1 96.88 393 LYS A CA 1
ATOM 3100 C C . LYS A 1 393 ? 17.094 30.641 13.719 1 96.88 393 LYS A C 1
ATOM 3102 O O . LYS A 1 393 ? 16.969 29.438 13.922 1 96.88 393 LYS A O 1
ATOM 3107 N N . LEU A 1 394 ? 16.062 31.406 13.352 1 96 394 LEU A N 1
ATOM 3108 C CA . LEU A 1 394 ? 14.719 30.875 13.172 1 96 394 LEU A CA 1
ATOM 3109 C C . LEU A 1 394 ? 14.664 29.906 12 1 96 394 LEU A C 1
ATOM 3111 O O . LEU A 1 394 ? 13.922 28.922 12.031 1 96 394 LEU A O 1
ATOM 3115 N N . LEU A 1 395 ? 15.414 30.234 10.961 1 98 395 LEU A N 1
ATOM 3116 C CA . LEU A 1 395 ? 15.484 29.328 9.812 1 98 395 LEU A CA 1
ATOM 3117 C C . LEU A 1 395 ? 16.109 28 10.211 1 98 395 LEU A C 1
ATOM 3119 O O . LEU A 1 395 ? 15.609 26.938 9.82 1 98 395 LEU A O 1
ATOM 3123 N N . ASP A 1 396 ? 17.188 28.047 10.977 1 98.19 396 ASP A N 1
ATOM 3124 C CA . ASP A 1 396 ? 17.844 26.828 11.438 1 98.19 396 ASP A CA 1
ATOM 3125 C C . ASP A 1 396 ? 16.922 26 12.32 1 98.19 396 ASP A C 1
ATOM 3127 O O . ASP A 1 396 ? 16.922 24.766 12.25 1 98.19 396 ASP A O 1
ATOM 3131 N N . GLU A 1 397 ? 16.172 26.672 13.156 1 97.62 397 GLU A N 1
ATOM 3132 C CA . GLU A 1 397 ? 15.211 25.984 13.992 1 97.62 397 GLU A CA 1
ATOM 3133 C C . GLU A 1 397 ? 14.133 25.297 13.148 1 97.62 397 GLU A C 1
ATOM 3135 O O . GLU A 1 397 ? 13.727 24.172 13.445 1 97.62 397 GLU A O 1
ATOM 3140 N N . ALA A 1 398 ? 13.656 26 12.148 1 98.25 398 ALA A N 1
ATOM 3141 C CA . ALA A 1 398 ? 12.656 25.422 11.25 1 98.25 398 ALA A CA 1
ATOM 3142 C C . ALA A 1 398 ? 13.195 24.188 10.531 1 98.25 398 ALA A C 1
ATOM 3144 O O . ALA A 1 398 ? 12.508 23.172 10.422 1 98.25 398 ALA A O 1
ATOM 3145 N N . ILE A 1 399 ? 14.398 24.312 10.031 1 98.75 399 ILE A N 1
ATOM 3146 C CA . ILE A 1 399 ? 15.031 23.203 9.344 1 98.75 399 ILE A CA 1
ATOM 3147 C C . ILE A 1 399 ? 15.188 22.016 10.305 1 98.75 399 ILE A C 1
ATOM 3149 O O . ILE A 1 399 ? 14.914 20.875 9.945 1 98.75 399 ILE A O 1
ATOM 3153 N N . SER A 1 400 ? 15.578 22.266 11.523 1 98.38 400 SER A N 1
ATOM 3154 C CA . SER A 1 400 ? 15.742 21.219 12.531 1 98.38 400 SER A CA 1
ATOM 3155 C C . SER A 1 400 ? 14.414 20.531 12.828 1 98.38 400 SER A C 1
ATOM 3157 O O . SER A 1 400 ? 14.367 19.312 12.977 1 98.38 400 SER A O 1
ATOM 3159 N N . ARG A 1 401 ? 13.344 21.266 12.93 1 97.69 401 ARG A N 1
ATOM 3160 C CA . ARG A 1 401 ? 12.023 20.688 13.156 1 97.69 401 ARG A CA 1
ATOM 3161 C C . ARG A 1 401 ? 11.602 19.797 11.992 1 97.69 401 ARG A C 1
ATOM 3163 O O . ARG A 1 401 ? 11.039 18.719 12.195 1 97.69 401 ARG A O 1
ATOM 3170 N N . CYS A 1 402 ? 11.859 20.297 10.82 1 98.38 402 CYS A N 1
ATOM 3171 C CA . CYS A 1 402 ? 11.547 19.562 9.602 1 98.38 402 CYS A CA 1
ATOM 3172 C C . CYS A 1 402 ? 12.281 18.234 9.562 1 98.38 402 CYS A C 1
ATOM 3174 O O . CYS A 1 402 ? 11.703 17.203 9.203 1 98.38 402 CYS A O 1
ATOM 3176 N N . ILE A 1 403 ? 13.539 18.219 9.961 1 98.62 403 ILE A N 1
ATOM 3177 C CA . ILE A 1 403 ? 14.367 17.016 9.961 1 98.62 403 ILE A CA 1
ATOM 3178 C C . ILE A 1 403 ? 13.859 16.031 11.008 1 98.62 403 ILE A C 1
ATOM 3180 O O . ILE A 1 403 ? 13.758 14.836 10.75 1 98.62 403 ILE A O 1
ATOM 3184 N N . ALA A 1 404 ? 13.477 16.469 12.125 1 97.94 404 ALA A N 1
ATOM 3185 C CA . ALA A 1 404 ? 13.133 15.625 13.266 1 97.94 404 ALA A CA 1
ATOM 3186 C C . ALA A 1 404 ? 11.781 14.953 13.062 1 97.94 404 ALA A C 1
ATOM 3188 O O . ALA A 1 404 ? 11.57 13.82 13.508 1 97.94 404 ALA A O 1
ATOM 3189 N N . GLN A 1 405 ? 10.945 15.609 12.438 1 97.25 405 GLN A N 1
ATOM 3190 C CA . GLN A 1 405 ? 9.531 15.25 12.445 1 97.25 405 GLN A CA 1
ATOM 3191 C C . GLN A 1 405 ? 9.32 13.836 11.914 1 97.25 405 GLN A C 1
ATOM 3193 O O . GLN A 1 405 ? 8.688 13.008 12.57 1 97.25 405 GLN A O 1
ATOM 3198 N N . PRO A 1 406 ? 9.797 13.445 10.742 1 97.56 406 PRO A N 1
ATOM 3199 C CA . PRO A 1 406 ? 9.531 12.094 10.234 1 97.56 406 PRO A CA 1
ATOM 3200 C C . PRO A 1 406 ? 10.281 11.016 11.016 1 97.56 406 PRO A C 1
ATOM 3202 O O . PRO A 1 406 ? 9.961 9.828 10.891 1 97.56 406 PRO A O 1
ATOM 3205 N N . LEU A 1 407 ? 11.242 11.367 11.844 1 98.31 407 LEU A N 1
ATOM 3206 C CA . LEU A 1 407 ? 12.086 10.414 12.555 1 98.31 407 LEU A CA 1
ATOM 3207 C C . LEU A 1 407 ? 11.516 10.109 13.938 1 98.31 407 LEU A C 1
ATOM 3209 O O . LEU A 1 407 ? 11.938 9.164 14.602 1 98.31 407 LEU A O 1
ATOM 3213 N N . LEU A 1 408 ? 10.523 10.867 14.328 1 97.94 408 LEU A N 1
ATOM 3214 C CA . LEU A 1 408 ? 10.039 10.836 15.703 1 97.94 408 LEU A CA 1
ATOM 3215 C C . LEU A 1 408 ? 9.555 9.445 16.078 1 97.94 408 LEU A C 1
ATOM 3217 O O . LEU A 1 408 ? 9.891 8.938 17.156 1 97.94 408 LEU A O 1
ATOM 3221 N N . PRO A 1 409 ? 8.82 8.719 15.188 1 97.25 409 PRO A N 1
ATOM 3222 C CA . PRO A 1 409 ? 8.383 7.375 15.578 1 97.25 409 PRO A CA 1
ATOM 3223 C C . PRO A 1 409 ? 9.547 6.422 15.828 1 97.25 409 PRO A C 1
ATOM 3225 O O . PRO A 1 409 ? 9.484 5.578 16.719 1 97.25 409 PRO A O 1
ATOM 3228 N N . ALA A 1 410 ? 10.578 6.535 15.055 1 97.94 410 ALA A N 1
ATOM 3229 C CA . ALA A 1 410 ? 11.742 5.672 15.227 1 97.94 410 ALA A CA 1
ATOM 3230 C C . ALA A 1 410 ? 12.555 6.086 16.453 1 97.94 410 ALA A C 1
ATOM 3232 O O . ALA A 1 410 ? 13.039 5.234 17.203 1 97.94 410 ALA A O 1
ATOM 3233 N N . THR A 1 411 ? 12.703 7.422 16.672 1 97.38 411 THR A N 1
ATOM 3234 C CA . THR A 1 411 ? 13.547 7.898 17.766 1 97.38 411 THR A CA 1
ATOM 3235 C C . THR A 1 411 ? 12.852 7.703 19.109 1 97.38 411 THR A C 1
ATOM 3237 O O . THR A 1 411 ? 13.5 7.738 20.156 1 97.38 411 THR A O 1
ATOM 3240 N N . TYR A 1 412 ? 11.539 7.52 19.047 1 96.81 412 TYR A N 1
ATOM 3241 C CA . TYR A 1 412 ? 10.805 7.188 20.266 1 96.81 412 TYR A CA 1
ATOM 3242 C C . TYR A 1 412 ? 11.383 5.953 20.938 1 96.81 412 TYR A C 1
ATOM 3244 O O . TYR A 1 412 ? 11.367 5.844 22.172 1 96.81 412 TYR A O 1
ATOM 3252 N N . LYS A 1 413 ? 11.992 5.051 20.188 1 95.94 413 LYS A N 1
ATOM 3253 C CA . LYS A 1 413 ? 12.586 3.816 20.703 1 95.94 413 LYS A CA 1
ATOM 3254 C C . LYS A 1 413 ? 14.109 3.865 20.609 1 95.94 413 LYS A C 1
ATOM 3256 O O . LYS A 1 413 ? 14.758 2.832 20.453 1 95.94 413 LYS A O 1
ATOM 3261 N N . LYS A 1 414 ? 14.688 4.949 20.719 1 97.31 414 LYS A N 1
ATOM 3262 C CA . LYS A 1 414 ? 16.109 5.145 20.469 1 97.31 414 LYS A CA 1
ATOM 3263 C C . LYS A 1 414 ? 16.953 4.316 21.438 1 97.31 414 LYS A C 1
ATOM 3265 O O . LYS A 1 414 ? 18.016 3.809 21.078 1 97.31 414 LYS A O 1
ATOM 3270 N N . SER A 1 415 ? 16.547 4.09 22.656 1 97.38 415 SER A N 1
ATOM 3271 C CA . SER A 1 415 ? 17.297 3.352 23.672 1 97.38 415 SER A CA 1
ATOM 3272 C C . SER A 1 415 ? 17.438 1.88 23.297 1 97.38 415 SER A C 1
ATOM 3274 O O . SER A 1 415 ? 18.328 1.183 23.797 1 97.38 415 SER A O 1
ATOM 3276 N N . GLN A 1 416 ? 16.594 1.447 22.375 1 97.62 416 GLN A N 1
ATOM 3277 C CA . GLN A 1 416 ? 16.594 0.045 21.969 1 97.62 416 GLN A CA 1
ATOM 3278 C C . GLN A 1 416 ? 17.266 -0.129 20.609 1 97.62 416 GLN A C 1
ATOM 3280 O O . GLN A 1 416 ? 17.312 -1.233 20.062 1 97.62 416 GLN A O 1
ATOM 3285 N N . TRP A 1 417 ? 17.828 0.927 2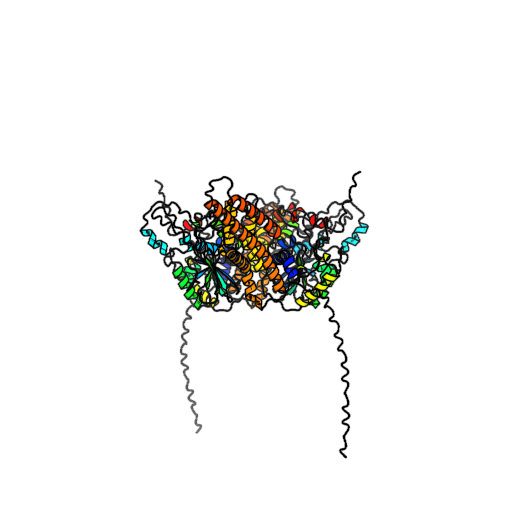0.094 1 98 417 TRP A N 1
ATOM 3286 C CA . TRP A 1 417 ? 18.422 0.881 18.766 1 98 417 TRP A CA 1
ATOM 3287 C C . TRP A 1 417 ? 19.641 -0.04 18.75 1 98 417 TRP A C 1
ATOM 3289 O O . TRP A 1 417 ? 20.438 -0.052 19.688 1 98 417 TRP A O 1
ATOM 3299 N N . SER A 1 418 ? 19.719 -0.778 17.688 1 97.62 418 SER A N 1
ATOM 3300 C CA . SER A 1 418 ? 20.953 -1.496 17.359 1 97.62 418 SER A CA 1
ATOM 3301 C C . SER A 1 418 ? 21.969 -0.588 16.672 1 97.62 418 SER A C 1
ATOM 3303 O O . SER A 1 418 ? 21.656 0.571 16.375 1 97.62 418 SER A O 1
ATOM 3305 N N . ARG A 1 419 ? 23.125 -1.138 16.453 1 96.88 419 ARG A N 1
ATOM 3306 C CA . ARG A 1 419 ? 24.125 -0.447 15.648 1 96.88 419 ARG A CA 1
ATOM 3307 C C . ARG A 1 419 ? 23.594 -0.137 14.258 1 96.88 419 ARG A C 1
ATOM 3309 O O . ARG A 1 419 ? 23.828 0.945 13.719 1 96.88 419 ARG A O 1
ATOM 3316 N N . GLU A 1 420 ? 22.906 -1.12 13.695 1 97.81 420 GLU A N 1
ATOM 3317 C CA . GLU A 1 420 ? 22.312 -0.964 12.367 1 97.81 420 GLU A CA 1
ATOM 3318 C C . GLU A 1 420 ? 21.25 0.125 12.359 1 97.81 420 GLU A C 1
ATOM 3320 O O . GLU A 1 420 ? 21.141 0.894 11.398 1 97.81 420 GLU A O 1
ATOM 3325 N N . ASP A 1 421 ? 20.469 0.219 13.406 1 98.56 421 ASP A N 1
ATOM 3326 C CA . ASP A 1 421 ? 19.5 1.295 13.523 1 98.56 421 ASP A CA 1
ATOM 3327 C C . ASP A 1 421 ? 20.172 2.662 13.484 1 98.56 421 ASP A C 1
ATOM 3329 O O . ASP A 1 421 ? 19.672 3.592 12.852 1 98.56 421 ASP A O 1
ATOM 3333 N N . GLU A 1 422 ? 21.25 2.77 14.195 1 98.56 422 GLU A N 1
ATOM 3334 C CA . GLU A 1 422 ? 21.984 4.031 14.227 1 98.56 422 GLU A CA 1
ATOM 3335 C C . GLU A 1 422 ? 22.484 4.422 12.836 1 98.56 422 GLU A C 1
ATOM 3337 O O . GLU A 1 422 ? 22.375 5.586 12.438 1 98.56 422 GLU A O 1
ATOM 3342 N N . LEU A 1 423 ? 23 3.465 12.109 1 98.81 423 LEU A N 1
ATOM 3343 C CA . LEU A 1 423 ? 23.5 3.713 10.758 1 98.81 423 LEU A CA 1
ATOM 3344 C C . LEU A 1 423 ? 22.375 4.117 9.82 1 98.81 423 LEU A C 1
ATOM 3346 O O . LEU A 1 423 ? 22.531 5.051 9.031 1 98.81 423 LEU A O 1
ATOM 3350 N N . ILE A 1 424 ? 21.219 3.43 9.898 1 98.88 424 ILE A N 1
ATOM 3351 C CA . ILE A 1 424 ? 20.062 3.777 9.094 1 98.88 424 ILE A CA 1
ATOM 3352 C C . ILE A 1 424 ? 19.578 5.18 9.461 1 98.88 424 ILE A C 1
ATOM 3354 O O . ILE A 1 424 ? 19.312 6.004 8.578 1 98.88 424 ILE A O 1
ATOM 3358 N N . GLY A 1 425 ? 19.516 5.445 10.805 1 98.75 425 GLY A N 1
ATOM 3359 C CA . GLY A 1 425 ? 19.062 6.742 11.273 1 98.75 425 GLY A CA 1
ATOM 3360 C C . GLY A 1 425 ? 19.891 7.898 10.742 1 98.75 425 GLY A C 1
ATOM 3361 O O . GLY A 1 425 ? 19.328 8.906 10.289 1 98.75 425 GLY A O 1
ATOM 3362 N N . VAL A 1 426 ? 21.156 7.715 10.703 1 98.44 426 VAL A N 1
ATOM 3363 C CA . VAL A 1 426 ? 22.062 8.766 10.234 1 98.44 426 VAL A CA 1
ATOM 3364 C C . VAL A 1 426 ? 21.859 8.992 8.742 1 98.44 426 VAL A C 1
ATOM 3366 O O . VAL A 1 426 ? 21.844 10.133 8.281 1 98.44 426 VAL A O 1
ATOM 3369 N N . ALA A 1 427 ? 21.734 7.922 8 1 98.88 427 ALA A N 1
ATOM 3370 C CA . ALA A 1 427 ? 21.531 8.031 6.555 1 98.88 427 ALA A CA 1
ATOM 3371 C C . ALA A 1 427 ? 20.219 8.75 6.234 1 98.88 427 ALA A C 1
ATOM 3373 O O . ALA A 1 427 ? 20.203 9.664 5.41 1 98.88 427 ALA A O 1
ATOM 3374 N N . ILE A 1 428 ? 19.141 8.367 6.898 1 98.94 428 ILE A N 1
ATOM 3375 C CA . ILE A 1 428 ? 17.844 8.953 6.629 1 98.94 428 ILE A CA 1
ATOM 3376 C C . ILE A 1 428 ? 17.828 10.422 7.047 1 98.94 428 ILE A C 1
ATOM 3378 O O . ILE A 1 428 ? 17.219 11.266 6.387 1 98.94 428 ILE A O 1
ATOM 3382 N N . GLU A 1 429 ? 18.547 10.742 8.094 1 98.81 429 GLU A N 1
ATOM 3383 C CA . GLU A 1 429 ? 18.688 12.125 8.523 1 98.81 429 GLU A CA 1
ATOM 3384 C C . GLU A 1 429 ? 19.328 12.984 7.445 1 98.81 429 GLU A C 1
ATOM 3386 O O . GLU A 1 429 ? 18.906 14.125 7.215 1 98.81 429 GLU A O 1
ATOM 3391 N N . VAL A 1 430 ? 20.344 12.492 6.793 1 98.88 430 VAL A N 1
ATOM 3392 C CA . VAL A 1 430 ? 21 13.219 5.715 1 98.88 430 VAL A CA 1
ATOM 3393 C C . VAL A 1 430 ? 20.016 13.492 4.59 1 98.88 430 VAL A C 1
ATOM 3395 O O . VAL A 1 430 ? 19.953 14.609 4.055 1 98.88 430 VAL A O 1
ATOM 3398 N N . VAL A 1 431 ? 19.234 12.5 4.207 1 98.94 431 VAL A N 1
ATOM 3399 C CA . VAL A 1 431 ? 18.297 12.633 3.102 1 98.94 431 VAL A CA 1
ATOM 3400 C C . VAL A 1 431 ? 17.25 13.68 3.443 1 98.94 431 VAL A C 1
ATOM 3402 O O . VAL A 1 431 ? 16.984 14.586 2.648 1 98.94 431 VAL A O 1
ATOM 3405 N N . ILE A 1 432 ? 16.625 13.57 4.641 1 98.88 432 ILE A N 1
ATOM 3406 C CA . ILE A 1 432 ? 15.578 14.508 5.008 1 98.88 432 ILE A CA 1
ATOM 3407 C C . ILE A 1 432 ? 16.172 15.898 5.227 1 98.88 432 ILE A C 1
ATOM 3409 O O . ILE A 1 432 ? 15.531 16.906 4.93 1 98.88 432 ILE A O 1
ATOM 3413 N N . LYS A 1 433 ? 17.391 15.984 5.668 1 98.81 433 LYS A N 1
ATOM 3414 C CA . LYS A 1 433 ? 18.062 17.281 5.773 1 98.81 433 LYS A CA 1
ATOM 3415 C C . LYS A 1 433 ? 18.203 17.938 4.406 1 98.81 433 LYS A C 1
ATOM 3417 O O . LYS A 1 433 ? 18.016 19.156 4.277 1 98.81 433 LYS A O 1
ATOM 3422 N N . ASN A 1 434 ? 18.562 17.188 3.402 1 98.81 434 ASN A N 1
ATOM 3423 C CA . ASN A 1 434 ? 18.641 17.719 2.047 1 98.81 434 ASN A CA 1
ATOM 3424 C C . ASN A 1 434 ? 17.297 18.297 1.591 1 98.81 434 ASN A C 1
ATOM 3426 O O . ASN A 1 434 ? 17.25 19.391 1.042 1 98.81 434 ASN A O 1
ATOM 3430 N N . VAL A 1 435 ? 16.25 17.562 1.852 1 98.94 435 VAL A N 1
ATOM 3431 C CA . VAL A 1 435 ? 14.906 17.984 1.452 1 98.94 435 VAL A CA 1
ATOM 3432 C C . VAL A 1 435 ? 14.523 19.25 2.217 1 98.94 435 VAL A C 1
ATOM 3434 O O . VAL A 1 435 ? 14.141 20.25 1.611 1 98.94 435 VAL A O 1
ATOM 3437 N N . CYS A 1 436 ? 14.672 19.219 3.545 1 98.88 436 CYS A N 1
ATOM 3438 C CA . CYS A 1 436 ? 14.25 20.312 4.418 1 98.88 436 CYS A CA 1
ATOM 3439 C C . CYS A 1 436 ? 15.047 21.578 4.121 1 98.88 436 CYS A C 1
ATOM 3441 O O . CYS A 1 436 ? 14.484 22.672 4.074 1 98.88 436 CYS A O 1
ATOM 3443 N N . SER A 1 437 ? 16.344 21.406 3.887 1 98.88 437 SER A N 1
ATOM 3444 C CA . SER A 1 437 ? 17.188 22.562 3.611 1 98.88 437 SER A CA 1
ATOM 3445 C C . SER A 1 437 ? 16.781 23.25 2.314 1 98.88 437 SER A C 1
ATOM 3447 O O . SER A 1 437 ? 16.625 24.484 2.279 1 98.88 437 SER A O 1
ATOM 3449 N N . VAL A 1 438 ? 16.625 22.484 1.26 1 98.88 438 VAL A N 1
ATOM 3450 C CA . VAL A 1 438 ? 16.266 23.078 -0.03 1 98.88 438 VAL A CA 1
ATOM 3451 C C . VAL A 1 438 ? 14.914 23.75 0.063 1 98.88 438 VAL A C 1
ATOM 3453 O O . VAL A 1 438 ? 14.75 24.891 -0.38 1 98.88 438 VAL A O 1
ATOM 3456 N N . ILE A 1 439 ? 13.93 23.141 0.665 1 98.88 439 ILE A N 1
ATOM 3457 C CA . ILE A 1 439 ? 12.562 23.656 0.729 1 98.88 439 ILE A CA 1
ATOM 3458 C C . ILE A 1 439 ? 12.531 24.922 1.571 1 98.88 439 ILE A C 1
ATOM 3460 O O . ILE A 1 439 ? 12.039 25.969 1.118 1 98.88 439 ILE A O 1
ATOM 3464 N N . LEU A 1 440 ? 13.094 24.875 2.746 1 98.88 440 LEU A N 1
ATOM 3465 C CA . LEU A 1 440 ? 12.977 25.984 3.689 1 98.88 440 LEU A CA 1
ATOM 3466 C C . LEU A 1 440 ? 13.883 27.141 3.283 1 98.88 440 LEU A C 1
ATOM 3468 O O . LEU A 1 440 ? 13.516 28.312 3.439 1 98.88 440 LEU A O 1
ATOM 3472 N N . GLN A 1 441 ? 15.078 26.891 2.734 1 98.81 441 GLN A N 1
ATOM 3473 C CA . GLN A 1 441 ? 15.961 27.953 2.264 1 98.81 441 GLN A CA 1
ATOM 3474 C C . GLN A 1 441 ? 15.383 28.641 1.025 1 98.81 441 GLN A C 1
ATOM 3476 O O . GLN A 1 441 ? 15.477 29.859 0.882 1 98.81 441 GLN A O 1
ATOM 3481 N N . SER A 1 442 ? 14.844 27.828 0.112 1 98.81 442 SER A N 1
ATOM 3482 C CA . SER A 1 442 ? 14.211 28.391 -1.068 1 98.81 442 SER A CA 1
ATOM 3483 C C . SER A 1 442 ? 13.031 29.281 -0.684 1 98.81 442 SER A C 1
ATOM 3485 O O . SER A 1 442 ? 12.875 30.391 -1.214 1 98.81 442 SER A O 1
ATOM 3487 N N . TYR A 1 443 ? 12.211 28.828 0.204 1 98.44 443 TYR A N 1
ATOM 3488 C CA . TYR A 1 443 ? 11.07 29.625 0.641 1 98.44 443 TYR A CA 1
ATOM 3489 C C . TYR A 1 443 ? 11.523 30.906 1.32 1 98.44 443 TYR A C 1
ATOM 3491 O O . TYR A 1 443 ? 10.961 31.984 1.086 1 98.44 443 TYR A O 1
ATOM 3499 N N . ASN A 1 444 ? 12.523 30.75 2.168 1 98.19 444 ASN A N 1
ATOM 3500 C CA . ASN A 1 444 ? 13.055 31.922 2.857 1 98.19 444 ASN A CA 1
ATOM 3501 C C . ASN A 1 444 ? 13.633 32.938 1.876 1 98.19 444 ASN A C 1
ATOM 3503 O O . ASN A 1 444 ? 13.523 34.156 2.09 1 98.19 444 ASN A O 1
ATOM 3507 N N . ALA A 1 445 ? 14.312 32.469 0.827 1 98.25 445 ALA A N 1
ATOM 3508 C CA . ALA A 1 445 ? 14.844 33.344 -0.211 1 98.25 445 ALA A CA 1
ATOM 3509 C C . ALA A 1 445 ? 13.719 34.062 -0.934 1 98.25 445 ALA A C 1
ATOM 3511 O O . ALA A 1 445 ? 13.852 35.25 -1.273 1 98.25 445 ALA A O 1
ATOM 3512 N N . VAL A 1 446 ? 12.672 33.375 -1.184 1 97.44 446 VAL A N 1
ATOM 3513 C CA . VAL A 1 446 ? 11.516 34 -1.833 1 97.44 446 VAL A CA 1
ATOM 3514 C C . VAL A 1 446 ? 10.914 35.062 -0.924 1 97.44 446 VAL A C 1
ATOM 3516 O O . VAL A 1 446 ? 10.516 36.125 -1.394 1 97.44 446 VAL A O 1
ATOM 3519 N N . ARG A 1 447 ? 10.805 34.812 0.377 1 96.5 447 ARG A N 1
ATOM 3520 C CA . ARG A 1 447 ? 10.328 35.812 1.333 1 96.5 447 ARG A CA 1
ATOM 3521 C C . ARG A 1 447 ? 11.211 37.062 1.324 1 96.5 447 ARG A C 1
ATOM 3523 O O . ARG A 1 447 ? 10.711 38.188 1.3 1 96.5 447 ARG A O 1
ATOM 3530 N N . ALA A 1 448 ? 12.516 36.844 1.313 1 96.69 448 ALA A N 1
ATOM 3531 C CA . ALA A 1 448 ? 13.461 37.938 1.265 1 96.69 448 ALA A CA 1
ATOM 3532 C C . ALA A 1 448 ? 13.25 38.781 0.011 1 96.69 448 ALA A C 1
ATOM 3534 O O . ALA A 1 448 ? 13.281 40.031 0.073 1 96.69 448 ALA A O 1
ATOM 3535 N N . ALA A 1 449 ? 13.117 38.094 -1.079 1 96.19 449 ALA A N 1
ATOM 3536 C CA . ALA A 1 449 ? 12.906 38.781 -2.348 1 96.19 449 ALA A CA 1
ATOM 3537 C C . ALA A 1 449 ? 11.594 39.562 -2.338 1 96.19 449 ALA A C 1
ATOM 3539 O O . ALA A 1 449 ? 11.516 40.688 -2.857 1 96.19 449 ALA A O 1
ATOM 3540 N N . THR A 1 450 ? 10.57 38.938 -1.8 1 93.81 450 THR A N 1
ATOM 3541 C CA . THR A 1 450 ? 9.266 39.594 -1.71 1 93.81 450 THR A CA 1
ATOM 3542 C C . THR A 1 450 ? 9.344 40.875 -0.872 1 93.81 450 THR A C 1
ATOM 3544 O O . THR A 1 450 ? 8.805 41.906 -1.256 1 93.81 450 THR A O 1
ATOM 3547 N N . GLU A 1 451 ? 9.992 40.781 0.258 1 91.62 451 GLU A N 1
ATOM 3548 C CA . GLU A 1 451 ? 10.172 41.938 1.131 1 91.62 451 GLU A CA 1
ATOM 3549 C C . GLU A 1 451 ? 10.922 43.062 0.419 1 91.62 451 GLU A C 1
ATOM 3551 O O . GLU A 1 451 ? 10.57 44.219 0.546 1 91.62 451 GLU A O 1
ATOM 3556 N N . LYS A 1 452 ? 11.898 42.688 -0.258 1 92.62 452 LYS A N 1
ATOM 3557 C CA . LYS A 1 452 ? 12.688 43.688 -1.004 1 92.62 452 LYS A CA 1
ATOM 3558 C C . LYS A 1 452 ? 11.836 44.375 -2.072 1 92.62 452 LYS A C 1
ATOM 3560 O O . LYS A 1 452 ? 11.938 45.562 -2.27 1 92.62 452 LYS A O 1
ATOM 3565 N N . ASP A 1 453 ? 11.117 43.562 -2.818 1 91.19 453 ASP A N 1
ATOM 3566 C CA . ASP A 1 453 ? 10.25 44.156 -3.842 1 91.19 453 ASP A CA 1
ATOM 3567 C C . ASP A 1 453 ? 9.242 45.125 -3.23 1 91.19 453 ASP A C 1
ATOM 3569 O O . ASP A 1 453 ? 8.945 46.156 -3.816 1 91.19 453 ASP A O 1
ATOM 3573 N N . ILE A 1 454 ? 8.688 44.781 -2.082 1 88.31 454 ILE A N 1
ATOM 3574 C CA . ILE A 1 454 ? 7.738 45.656 -1.38 1 88.31 454 ILE A CA 1
ATOM 3575 C C . ILE A 1 454 ? 8.422 46.938 -0.986 1 88.31 454 ILE A C 1
ATOM 3577 O O . ILE A 1 454 ? 7.879 48.031 -1.21 1 88.31 454 ILE A O 1
ATOM 3581 N N . LEU A 1 455 ? 9.531 46.938 -0.477 1 88.25 455 LEU A N 1
ATOM 3582 C CA . LEU A 1 455 ? 10.273 48.094 -0.002 1 88.25 455 LEU A CA 1
ATOM 3583 C C . LEU A 1 455 ? 10.672 49 -1.165 1 88.25 455 LEU A C 1
ATOM 3585 O O . LEU A 1 455 ? 10.719 50.219 -1.018 1 88.25 455 LEU A O 1
ATOM 3589 N N . GLU A 1 456 ? 10.93 48.344 -2.271 1 87.62 456 GLU A N 1
ATOM 3590 C CA . GLU A 1 456 ? 11.383 49.094 -3.432 1 87.62 456 GLU A CA 1
ATOM 3591 C C . GLU A 1 456 ? 10.203 49.625 -4.254 1 87.62 456 GLU A C 1
ATOM 3593 O O . GLU A 1 456 ? 10.383 50.406 -5.172 1 87.62 456 GLU A O 1
ATOM 3598 N N . GLY A 1 457 ? 8.984 49.375 -3.887 1 78.06 457 GLY A N 1
ATOM 3599 C CA . GLY A 1 457 ? 7.816 49.844 -4.621 1 78.06 457 GLY A CA 1
ATOM 3600 C C . GLY A 1 457 ? 7.785 49.344 -6.055 1 78.06 457 GLY A C 1
ATOM 3601 O O . GLY A 1 457 ? 7.391 50.094 -6.961 1 78.06 457 GLY A O 1
ATOM 3602 N N . VAL A 1 458 ? 8.5 48.281 -6.395 1 64.25 458 VAL A N 1
ATOM 3603 C CA . VAL A 1 458 ? 8.766 47.812 -7.742 1 64.25 458 VAL A CA 1
ATOM 3604 C C . VAL A 1 458 ? 7.453 47.375 -8.398 1 64.25 458 VAL A C 1
ATOM 3606 O O . VAL A 1 458 ? 6.688 46.594 -7.828 1 64.25 458 VAL A O 1
ATOM 3609 N N . ASP A 1 459 ? 6.809 48.219 -9.203 1 57.41 459 ASP A N 1
ATOM 3610 C CA . ASP A 1 459 ? 5.738 47.906 -10.141 1 57.41 459 ASP A CA 1
ATOM 3611 C C . ASP A 1 459 ? 6.238 46.969 -11.242 1 57.41 459 ASP A C 1
ATOM 3613 O O . ASP A 1 459 ? 5.512 46.656 -12.195 1 57.41 459 ASP A O 1
ATOM 3617 N N . THR A 1 460 ? 7.582 46.688 -11.516 1 52.34 460 THR A N 1
ATOM 3618 C CA . THR A 1 460 ? 8.219 46.344 -12.781 1 52.34 460 THR A CA 1
ATOM 3619 C C . THR A 1 460 ? 8.078 44.875 -13.078 1 52.34 460 THR A C 1
ATOM 3621 O O . THR A 1 460 ? 7.727 44.062 -12.195 1 52.34 460 THR A O 1
ATOM 3624 N N . THR A 1 461 ? 8.477 44.469 -14.508 1 53.59 461 THR A N 1
ATOM 3625 C CA . THR A 1 461 ? 8.359 43.281 -15.359 1 53.59 461 THR A CA 1
ATOM 3626 C C . THR A 1 461 ? 9.125 42.094 -14.758 1 53.59 461 THR A C 1
ATOM 3628 O O . THR A 1 461 ? 8.789 40.938 -14.992 1 53.59 461 THR A O 1
ATOM 3631 N N . SER A 1 462 ? 10.273 42.375 -14.188 1 63.62 462 SER A N 1
ATOM 3632 C CA . SER A 1 462 ? 11.055 41.312 -13.555 1 63.62 462 SER A CA 1
ATOM 3633 C C . SER A 1 462 ? 11.359 41.656 -12.102 1 63.62 462 SER A C 1
ATOM 3635 O O . SER A 1 462 ? 12.219 42.5 -11.82 1 63.62 462 SER A O 1
ATOM 3637 N N . THR A 1 463 ? 10.695 41.062 -11.156 1 82.38 463 THR A N 1
ATOM 3638 C CA . THR A 1 463 ? 10.766 41.344 -9.727 1 82.38 463 THR A CA 1
ATOM 3639 C C . THR A 1 463 ? 11.789 40.438 -9.055 1 82.38 463 THR A C 1
ATOM 3641 O O . THR A 1 463 ? 12.297 39.5 -9.664 1 82.38 463 THR A O 1
ATOM 3644 N N . GLN A 1 464 ? 12.391 40.875 -8.031 1 92.12 464 GLN A N 1
ATOM 3645 C CA . GLN A 1 464 ? 13.266 40.031 -7.223 1 92.12 464 GLN A CA 1
ATOM 3646 C C . GLN A 1 464 ? 12.625 38.688 -6.938 1 92.12 464 GLN A C 1
ATOM 3648 O O . GLN A 1 464 ? 13.312 37.688 -6.848 1 92.12 464 GLN A O 1
ATOM 3653 N N . VAL A 1 465 ? 11.398 38.688 -6.848 1 94.25 465 VAL A N 1
ATOM 3654 C CA . VAL A 1 465 ? 10.68 37.438 -6.582 1 94.25 465 VAL A CA 1
ATOM 3655 C C . VAL A 1 465 ? 10.805 36.5 -7.781 1 94.25 465 VAL A C 1
ATOM 3657 O O . VAL A 1 465 ? 10.922 35.281 -7.617 1 94.25 465 VAL A O 1
ATOM 3660 N N . ASP A 1 466 ? 10.781 37.062 -9.008 1 94.94 466 ASP A N 1
ATOM 3661 C CA . ASP A 1 466 ? 10.945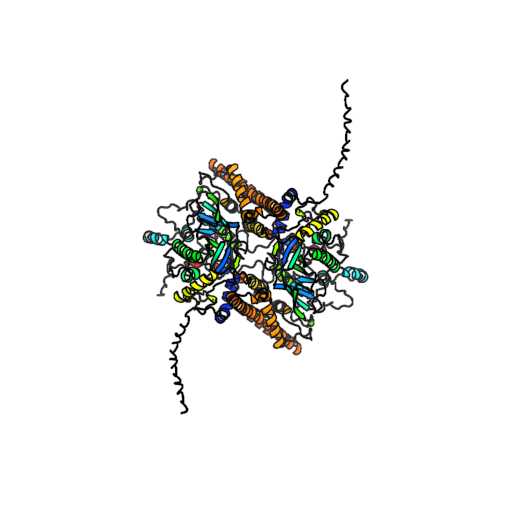 36.25 -10.211 1 94.94 466 ASP A CA 1
ATOM 3662 C C . ASP A 1 466 ? 12.289 35.531 -10.211 1 94.94 466 ASP A C 1
ATOM 3664 O O . ASP A 1 466 ? 12.359 34.312 -10.531 1 94.94 466 ASP A O 1
ATOM 3668 N N . LYS A 1 467 ? 13.281 36.25 -9.859 1 96.06 467 LYS A N 1
ATOM 3669 C CA . LYS A 1 467 ? 14.617 35.688 -9.82 1 96.06 467 LYS A CA 1
ATOM 3670 C C . LYS A 1 467 ? 14.727 34.625 -8.734 1 96.06 467 LYS A C 1
ATOM 3672 O O . LYS A 1 467 ? 15.312 33.562 -8.953 1 96.06 467 LYS A O 1
ATOM 3677 N N . ALA A 1 468 ? 14.195 34.938 -7.559 1 97.62 468 ALA A N 1
ATOM 3678 C CA . ALA A 1 468 ? 14.234 33.969 -6.449 1 97.62 468 ALA A CA 1
ATOM 3679 C C . ALA A 1 468 ? 13.453 32.719 -6.785 1 97.62 468 ALA A C 1
ATOM 3681 O O . ALA A 1 468 ? 13.867 31.609 -6.422 1 97.62 468 ALA A O 1
ATOM 3682 N N . ALA A 1 469 ? 12.352 32.875 -7.434 1 97.81 469 ALA A N 1
ATOM 3683 C CA . ALA A 1 469 ? 11.531 31.734 -7.836 1 97.81 469 ALA A CA 1
ATOM 3684 C C . ALA A 1 469 ? 12.266 30.844 -8.836 1 97.81 469 ALA A C 1
ATOM 3686 O O . ALA A 1 469 ? 12.203 29.625 -8.75 1 97.81 469 ALA A O 1
ATOM 3687 N N . LYS A 1 470 ? 12.875 31.484 -9.805 1 97.88 470 LYS A N 1
ATOM 3688 C CA . LYS A 1 470 ? 13.648 30.734 -10.797 1 97.88 470 LYS A CA 1
ATOM 3689 C C . LYS A 1 470 ? 14.773 29.938 -10.133 1 97.88 470 LYS A C 1
ATOM 3691 O O . LYS A 1 470 ? 15.023 28.797 -10.492 1 97.88 470 LYS A O 1
ATOM 3696 N N . ARG A 1 471 ? 15.422 30.578 -9.219 1 98.44 471 ARG A N 1
ATOM 3697 C CA . ARG A 1 471 ? 16.484 29.891 -8.484 1 98.44 471 ARG A CA 1
ATOM 3698 C C . ARG A 1 471 ? 15.922 28.734 -7.664 1 98.44 471 ARG A C 1
ATOM 3700 O O . ARG A 1 471 ? 16.5 27.656 -7.633 1 98.44 471 ARG A O 1
ATOM 3707 N N . ALA A 1 472 ? 14.828 29 -6.953 1 98.69 472 ALA A N 1
ATOM 3708 C CA . ALA A 1 472 ? 14.172 27.953 -6.172 1 98.69 472 ALA A CA 1
ATOM 3709 C C . ALA A 1 472 ? 13.797 26.766 -7.059 1 98.69 472 ALA A C 1
ATOM 3711 O O . ALA A 1 472 ? 13.953 25.609 -6.656 1 98.69 472 ALA A O 1
ATOM 3712 N N . HIS A 1 473 ? 13.266 27.047 -8.203 1 98.81 473 HIS A N 1
ATOM 3713 C CA . HIS A 1 473 ? 12.898 26.016 -9.164 1 98.81 473 HIS A CA 1
ATOM 3714 C C . HIS A 1 473 ? 14.109 25.156 -9.531 1 98.81 473 HIS A C 1
ATOM 3716 O O . HIS A 1 473 ? 14.023 23.922 -9.531 1 98.81 473 HIS A O 1
ATOM 3722 N N . GLN A 1 474 ? 15.234 25.797 -9.797 1 98.69 474 GLN A N 1
ATOM 3723 C CA . GLN A 1 474 ? 16.453 25.078 -10.133 1 98.69 474 GLN A CA 1
ATOM 3724 C C . GLN A 1 474 ? 16.953 24.25 -8.953 1 98.69 474 GLN A C 1
ATOM 3726 O O . GLN A 1 474 ? 17.422 23.109 -9.133 1 98.69 474 GLN A O 1
ATOM 3731 N N . ASP A 1 475 ? 16.891 24.828 -7.758 1 98.75 475 ASP A N 1
ATOM 3732 C CA . ASP A 1 475 ? 17.297 24.094 -6.562 1 98.75 475 ASP A CA 1
ATOM 3733 C C . ASP A 1 475 ? 16.469 22.828 -6.383 1 98.75 475 ASP A C 1
ATOM 3735 O O . ASP A 1 475 ? 17 21.781 -6 1 98.75 475 ASP A O 1
ATOM 3739 N N . VAL A 1 476 ? 15.172 22.922 -6.621 1 98.81 476 VAL A N 1
ATOM 3740 C CA . VAL A 1 476 ? 14.289 21.766 -6.508 1 98.81 476 VAL A CA 1
ATOM 3741 C C . VAL A 1 476 ? 14.656 20.719 -7.57 1 98.81 476 VAL A C 1
ATOM 3743 O O . VAL A 1 476 ? 14.672 19.531 -7.293 1 98.81 476 VAL A O 1
ATOM 3746 N N . LYS A 1 477 ? 14.891 21.172 -8.773 1 98.69 477 LYS A N 1
ATOM 3747 C CA . LYS A 1 477 ? 15.289 20.266 -9.844 1 98.69 477 LYS A CA 1
ATOM 3748 C C . LYS A 1 477 ? 16.562 19.5 -9.469 1 98.69 477 LYS A C 1
ATOM 3750 O O . LYS A 1 477 ? 16.641 18.281 -9.664 1 98.69 477 LYS A O 1
ATOM 3755 N N . ASP A 1 478 ? 17.531 20.219 -8.898 1 98.69 478 ASP A N 1
ATOM 3756 C CA . ASP A 1 478 ? 18.766 19.578 -8.453 1 98.69 478 ASP A CA 1
ATOM 3757 C C . ASP A 1 478 ? 18.5 18.594 -7.324 1 98.69 478 ASP A C 1
ATOM 3759 O O . ASP A 1 478 ? 19.125 17.531 -7.266 1 98.69 478 ASP A O 1
ATOM 3763 N N . LEU A 1 479 ? 17.609 18.969 -6.414 1 98.81 479 LEU A N 1
ATOM 3764 C CA . LEU A 1 479 ? 17.25 18.094 -5.305 1 98.81 479 LEU A CA 1
ATOM 3765 C C . LEU A 1 479 ? 16.625 16.797 -5.816 1 98.81 479 LEU A C 1
ATOM 3767 O O . LEU A 1 479 ? 17 15.711 -5.363 1 98.81 479 LEU A O 1
ATOM 3771 N N . VAL A 1 480 ? 15.656 16.891 -6.746 1 98.69 480 VAL A N 1
ATOM 3772 C CA . VAL A 1 480 ? 14.977 15.727 -7.305 1 98.69 480 VAL A CA 1
ATOM 3773 C C . VAL A 1 480 ? 15.992 14.805 -7.969 1 98.69 480 VAL A C 1
ATOM 3775 O O . VAL A 1 480 ? 15.93 13.586 -7.801 1 98.69 480 VAL A O 1
ATOM 3778 N N . ALA A 1 481 ? 16.953 15.406 -8.68 1 97.44 481 ALA A N 1
ATOM 3779 C CA . ALA A 1 481 ? 18.016 14.625 -9.32 1 97.44 481 ALA A CA 1
ATOM 3780 C C . ALA A 1 481 ? 18.859 13.898 -8.289 1 97.44 481 ALA A C 1
ATOM 3782 O O . ALA A 1 481 ? 19.25 12.742 -8.492 1 97.44 481 ALA A O 1
ATOM 3783 N N . THR A 1 482 ? 19.125 14.539 -7.207 1 97.38 482 THR A N 1
ATOM 3784 C CA . THR A 1 482 ? 19.953 13.977 -6.141 1 97.38 482 THR A CA 1
ATOM 3785 C C . THR A 1 482 ? 19.203 12.844 -5.434 1 97.38 482 THR A C 1
ATOM 3787 O O . THR A 1 482 ? 19.797 11.797 -5.148 1 97.38 482 THR A O 1
ATOM 3790 N N . LEU A 1 483 ? 17.922 13.047 -5.098 1 98.25 483 LEU A N 1
ATOM 3791 C CA . LEU A 1 483 ? 17.141 12.047 -4.383 1 98.25 483 LEU A CA 1
ATOM 3792 C C . LEU A 1 483 ? 16.938 10.797 -5.234 1 98.25 483 LEU A C 1
ATOM 3794 O O . LEU A 1 483 ? 17.156 9.68 -4.758 1 98.25 483 LEU A O 1
ATOM 3798 N N . GLY A 1 484 ? 16.562 10.953 -6.516 1 96.5 484 GLY A N 1
ATOM 3799 C CA . GLY A 1 484 ? 16.438 9.852 -7.461 1 96.5 484 GLY A CA 1
ATOM 3800 C C . GLY A 1 484 ? 15.422 8.812 -7.043 1 96.5 484 GLY A C 1
ATOM 3801 O O . GLY A 1 484 ? 15.656 7.613 -7.188 1 96.5 484 GLY A O 1
ATOM 3802 N N . TRP A 1 485 ? 14.312 9.203 -6.488 1 97.81 485 TRP A N 1
ATOM 3803 C CA . TRP A 1 485 ? 13.305 8.25 -6.023 1 97.81 485 TRP A CA 1
ATOM 3804 C C . TRP A 1 485 ? 12.625 7.559 -7.199 1 97.81 485 TRP A C 1
ATOM 3806 O O . TRP A 1 485 ? 12.266 8.203 -8.188 1 97.81 485 TRP A O 1
ATOM 3816 N N . SER A 1 486 ? 12.422 6.211 -7.066 1 95.25 486 SER A N 1
ATOM 3817 C CA . SER A 1 486 ? 11.953 5.391 -8.172 1 95.25 486 SER A CA 1
ATOM 3818 C C . SER A 1 486 ? 10.508 5.723 -8.539 1 95.25 486 SER A C 1
ATOM 3820 O O . SER A 1 486 ? 10.086 5.516 -9.68 1 95.25 486 SER A O 1
ATOM 3822 N N . GLN A 1 487 ? 9.75 6.246 -7.629 1 94.38 487 GLN A N 1
ATOM 3823 C CA . GLN A 1 487 ? 8.344 6.523 -7.879 1 94.38 487 GLN A CA 1
ATOM 3824 C C . GLN A 1 487 ? 8.164 7.539 -9 1 94.38 487 GLN A C 1
ATOM 3826 O O . GLN A 1 487 ? 7.137 7.559 -9.68 1 94.38 487 GLN A O 1
ATOM 3831 N N . TRP A 1 488 ? 9.172 8.422 -9.227 1 96.75 488 TRP A N 1
ATOM 3832 C CA . TRP A 1 488 ? 9.062 9.477 -10.227 1 96.75 488 TRP A CA 1
ATOM 3833 C C . TRP A 1 488 ? 9.188 8.906 -11.641 1 96.75 488 TRP A C 1
ATOM 3835 O O . TRP A 1 488 ? 8.891 9.586 -12.617 1 96.75 488 TRP A O 1
ATOM 3845 N N . LYS A 1 489 ? 9.516 7.559 -11.695 1 95.44 489 LYS A N 1
ATOM 3846 C CA . LYS A 1 489 ? 9.617 6.906 -13 1 95.44 489 LYS A CA 1
ATOM 3847 C C . LYS A 1 489 ? 8.297 6.262 -13.398 1 95.44 489 LYS A C 1
ATOM 3849 O O . LYS A 1 489 ? 8.117 5.855 -14.547 1 95.44 489 LYS A O 1
ATOM 3854 N N . LYS A 1 490 ? 7.379 6.172 -12.523 1 95.44 490 LYS A N 1
ATOM 3855 C CA . LYS A 1 490 ? 6.066 5.613 -12.844 1 95.44 490 LYS A CA 1
ATOM 3856 C C . LYS A 1 490 ? 5.277 6.551 -13.75 1 95.44 490 LYS A C 1
ATOM 3858 O O . LYS A 1 490 ? 5.348 7.773 -13.602 1 95.44 490 LYS A O 1
ATOM 3863 N N . VAL A 1 491 ? 4.512 5.914 -14.617 1 94 491 VAL A N 1
ATOM 3864 C CA . VAL A 1 491 ? 3.488 6.684 -15.32 1 94 491 VAL A CA 1
ATOM 3865 C C . VAL A 1 491 ? 2.471 7.223 -14.312 1 94 491 VAL A C 1
ATOM 3867 O O . VAL A 1 491 ? 1.963 6.477 -13.477 1 94 491 VAL A O 1
ATOM 3870 N N . GLN A 1 492 ? 2.254 8.492 -14.422 1 92.06 492 GLN A N 1
ATOM 3871 C CA . GLN A 1 492 ? 1.307 9.102 -13.5 1 92.06 492 GLN A CA 1
ATOM 3872 C C . GLN A 1 492 ? -0.133 8.836 -13.93 1 92.06 492 GLN A C 1
ATOM 3874 O O . GLN A 1 492 ? -0.439 8.82 -15.125 1 92.06 492 GLN A O 1
ATOM 3879 N N . ARG A 1 493 ? -0.973 8.547 -12.945 1 92.88 493 ARG A N 1
ATOM 3880 C CA . ARG A 1 493 ? -2.396 8.367 -13.203 1 92.88 493 ARG A CA 1
ATOM 3881 C C . ARG A 1 493 ? -3.029 9.648 -13.727 1 92.88 493 ARG A C 1
ATOM 3883 O O . ARG A 1 493 ? -3.93 9.609 -14.57 1 92.88 493 ARG A O 1
ATOM 3890 N N . CYS A 1 494 ? -2.668 10.797 -13.086 1 96.5 494 CYS A N 1
ATOM 3891 C CA . CYS A 1 494 ? -3.117 12.141 -13.453 1 96.5 494 CYS A CA 1
ATOM 3892 C C . CYS A 1 494 ? -1.932 13.062 -13.695 1 96.5 494 CYS A C 1
ATOM 3894 O O . CYS A 1 494 ? -0.843 12.836 -13.164 1 96.5 494 CYS A O 1
ATOM 3896 N N . PRO A 1 495 ? -2.174 14.102 -14.531 1 95.62 495 PRO A N 1
ATOM 3897 C CA . PRO A 1 495 ? -1.139 15.133 -14.641 1 95.62 495 PRO A CA 1
ATOM 3898 C C . PRO A 1 495 ? -0.741 15.719 -13.281 1 95.62 495 PRO A C 1
ATOM 3900 O O . PRO A 1 495 ? -1.502 15.617 -12.32 1 95.62 495 PRO A O 1
ATOM 3903 N N . HIS A 1 496 ? 0.418 16.359 -13.219 1 95.81 496 HIS A N 1
ATOM 3904 C CA . HIS A 1 496 ? 0.987 16.844 -11.961 1 95.81 496 HIS A CA 1
ATOM 3905 C C . HIS A 1 496 ? 0.097 17.891 -11.32 1 95.81 496 HIS A C 1
ATOM 3907 O O . HIS A 1 496 ? 0.108 18.062 -10.102 1 95.81 496 HIS A O 1
ATOM 3913 N N . ASP A 1 497 ? -0.633 18.625 -12.102 1 96.88 497 ASP A N 1
ATOM 3914 C CA . ASP A 1 497 ? -1.486 19.688 -11.594 1 96.88 497 ASP A CA 1
ATOM 3915 C C . ASP A 1 497 ? -2.928 19.219 -11.43 1 96.88 497 ASP A C 1
ATOM 3917 O O . ASP A 1 497 ? -3.855 20.031 -11.391 1 96.88 497 ASP A O 1
ATOM 3921 N N . GLU A 1 498 ? -3.105 17.922 -11.453 1 97.81 498 GLU A N 1
ATOM 3922 C CA . GLU A 1 498 ? -4.406 17.297 -11.219 1 97.81 498 GLU A CA 1
ATOM 3923 C C . GLU A 1 498 ? -4.324 16.234 -10.125 1 97.81 498 GLU A C 1
ATOM 3925 O O . GLU A 1 498 ? -3.234 15.781 -9.773 1 97.81 498 GLU A O 1
ATOM 3930 N N . LEU A 1 499 ? -5.453 15.922 -9.539 1 98.12 499 LEU A N 1
ATOM 3931 C CA . LEU A 1 499 ? -5.582 14.898 -8.5 1 98.12 499 LEU A CA 1
ATOM 3932 C C . LEU A 1 499 ? -6.727 13.945 -8.82 1 98.12 499 LEU A C 1
ATOM 3934 O O . LEU A 1 499 ? -7.82 14.383 -9.188 1 98.12 499 LEU A O 1
ATOM 3938 N N . LEU A 1 500 ? -6.43 12.625 -8.852 1 98.19 500 LEU A N 1
ATOM 3939 C CA . LEU A 1 500 ? -7.566 11.711 -8.789 1 98.19 500 LEU A CA 1
ATOM 3940 C C . LEU A 1 500 ? -8.438 12 -7.574 1 98.19 500 LEU A C 1
ATOM 3942 O O . LEU A 1 500 ? -8.023 11.773 -6.438 1 98.19 500 LEU A O 1
ATOM 3946 N N . PHE A 1 501 ? -9.641 12.5 -7.871 1 98.38 501 PHE A N 1
ATOM 3947 C CA . PHE A 1 501 ? -10.438 13.047 -6.785 1 98.38 501 PHE A CA 1
ATOM 3948 C C . PHE A 1 501 ? -11.75 12.297 -6.641 1 98.38 501 PHE A C 1
ATOM 3950 O O . PHE A 1 501 ? -12.383 11.938 -7.641 1 98.38 501 PHE A O 1
ATOM 3957 N N . THR A 1 502 ? -12.086 11.898 -5.418 1 98 502 THR A N 1
ATOM 3958 C CA . THR A 1 502 ? -13.406 11.398 -5.047 1 98 502 THR A CA 1
ATOM 3959 C C . THR A 1 502 ? -13.984 12.211 -3.896 1 98 502 THR A C 1
ATOM 3961 O O . THR A 1 502 ? -13.367 13.164 -3.426 1 98 502 THR A O 1
ATOM 3964 N N . ILE A 1 503 ? -15.195 11.875 -3.48 1 97.19 503 ILE A N 1
ATOM 3965 C CA . ILE A 1 503 ? -15.859 12.625 -2.418 1 97.19 503 ILE A CA 1
ATOM 3966 C C . ILE A 1 503 ? -15.109 12.43 -1.103 1 97.19 503 ILE A C 1
ATOM 3968 O O . ILE A 1 503 ? -14.688 11.312 -0.782 1 97.19 503 ILE A O 1
ATOM 3972 N N . MET A 1 504 ? -14.875 13.469 -0.431 1 96.69 504 MET A N 1
ATOM 3973 C CA . MET A 1 504 ? -14.312 13.547 0.913 1 96.69 504 MET A CA 1
ATOM 3974 C C . MET A 1 504 ? -14.938 14.688 1.704 1 96.69 504 MET A C 1
ATOM 3976 O O . MET A 1 504 ? -14.477 15.828 1.619 1 96.69 504 MET A O 1
ATOM 3980 N N . TRP A 1 505 ? -15.906 14.43 2.496 1 95 505 TRP A N 1
ATOM 3981 C CA . TRP A 1 505 ? -16.688 15.469 3.16 1 95 505 TRP A CA 1
ATOM 3982 C C . TRP A 1 505 ? -15.781 16.516 3.789 1 95 505 TRP A C 1
ATOM 3984 O O . TRP A 1 505 ? -14.852 16.188 4.523 1 95 505 TRP A O 1
ATOM 3994 N N . PRO A 1 506 ? -16.047 17.75 3.49 1 93.25 506 PRO A N 1
ATOM 3995 C CA . PRO A 1 506 ? -17.234 18.297 2.836 1 93.25 506 PRO A CA 1
ATOM 3996 C C . PRO A 1 506 ? -17.047 18.5 1.334 1 93.25 506 PRO A C 1
ATOM 3998 O O . PRO A 1 506 ? -17.938 19.047 0.666 1 93.25 506 PRO A O 1
ATOM 4001 N N . LEU A 1 507 ? -15.938 18.016 0.847 1 95.19 507 LEU A N 1
ATOM 4002 C CA . LEU A 1 507 ? -15.664 18.266 -0.563 1 95.19 507 LEU A CA 1
ATOM 4003 C C . LEU A 1 507 ? -16.219 17.141 -1.431 1 95.19 507 LEU A C 1
ATOM 4005 O O . LEU A 1 507 ? -16.141 15.969 -1.054 1 95.19 507 LEU A O 1
ATOM 4009 N N . GLY A 1 508 ? -16.797 17.531 -2.561 1 96.56 508 GLY A N 1
ATOM 4010 C CA . GLY A 1 508 ? -17.188 16.562 -3.576 1 96.56 508 GLY A CA 1
ATOM 4011 C C . GLY A 1 508 ? -18.484 16.922 -4.273 1 96.56 508 GLY A C 1
ATOM 4012 O O . GLY A 1 508 ? -19.469 17.297 -3.619 1 96.56 508 GLY A O 1
ATOM 4013 N N . ASN A 1 509 ? -18.438 16.938 -5.559 1 96.38 509 ASN A N 1
ATOM 4014 C CA . ASN A 1 509 ? -19.656 17.016 -6.359 1 96.38 509 ASN A CA 1
ATOM 4015 C C . ASN A 1 509 ? -20.219 15.625 -6.668 1 96.38 509 ASN A C 1
ATOM 4017 O O . ASN A 1 509 ? -19.547 14.617 -6.438 1 96.38 509 ASN A O 1
ATOM 4021 N N . THR A 1 510 ? -21.406 15.578 -7.188 1 94.81 510 THR A N 1
ATOM 4022 C CA . THR A 1 510 ? -22.078 14.32 -7.492 1 94.81 510 THR A CA 1
ATOM 4023 C C . THR A 1 510 ? -21.25 13.477 -8.445 1 94.81 510 THR A C 1
ATOM 4025 O O . THR A 1 510 ? -21.141 12.258 -8.273 1 94.81 510 THR A O 1
ATOM 4028 N N . GLU A 1 511 ? -20.625 14.086 -9.406 1 96.06 511 GLU A N 1
ATOM 4029 C CA . GLU A 1 511 ? -19.812 13.359 -10.383 1 96.06 511 GLU A CA 1
ATOM 4030 C C . GLU A 1 511 ? -18.594 12.719 -9.727 1 96.06 511 GLU A C 1
ATOM 4032 O O . GLU A 1 511 ? -18.109 11.68 -10.18 1 96.06 511 GLU A O 1
ATOM 4037 N N . ASP A 1 512 ? -18.125 13.297 -8.625 1 97.38 512 ASP A N 1
ATOM 4038 C CA . ASP A 1 512 ? -16.938 12.797 -7.949 1 97.38 512 ASP A CA 1
ATOM 4039 C C . ASP A 1 512 ? -17.234 11.477 -7.234 1 97.38 512 ASP A C 1
ATOM 4041 O O . ASP A 1 512 ? -16.312 10.734 -6.887 1 97.38 512 ASP A O 1
ATOM 4045 N N . TYR A 1 513 ? -18.5 11.172 -6.953 1 96.31 513 TYR A N 1
ATOM 4046 C CA . TYR A 1 513 ? -18.906 9.898 -6.375 1 96.31 513 TYR A CA 1
ATOM 4047 C C . TYR A 1 513 ? -19.172 8.859 -7.465 1 96.31 513 TYR A C 1
ATOM 4049 O O . TYR A 1 513 ? -18.672 7.73 -7.383 1 96.31 513 TYR A O 1
ATOM 4057 N N . PHE A 1 514 ? -19.875 9.234 -8.469 1 95.12 514 PHE A N 1
ATOM 4058 C CA . PHE A 1 514 ? -20.359 8.273 -9.453 1 95.12 514 PHE A CA 1
ATOM 4059 C C . PHE A 1 514 ? -19.312 8.039 -10.531 1 95.12 514 PHE A C 1
ATOM 4061 O O . PHE A 1 514 ? -19.219 6.953 -11.102 1 95.12 514 PHE A O 1
ATOM 4068 N N . HIS A 1 515 ? -18.5 9.109 -10.82 1 95.56 515 HIS A N 1
ATOM 4069 C CA . HIS A 1 515 ? -17.484 9.047 -11.852 1 95.56 515 HIS A CA 1
ATOM 4070 C C . HIS A 1 515 ? -16.234 9.812 -11.445 1 95.56 515 HIS A C 1
ATOM 4072 O O . HIS A 1 515 ? -15.844 10.789 -12.094 1 95.56 515 HIS A O 1
ATOM 4078 N N . PRO A 1 516 ? -15.547 9.281 -10.414 1 97.62 516 PRO A N 1
ATOM 4079 C CA . PRO A 1 516 ? -14.32 9.977 -10.016 1 97.62 516 PRO A CA 1
ATOM 4080 C C . PRO A 1 516 ? -13.312 10.102 -11.148 1 97.62 516 PRO A C 1
ATOM 4082 O O . PRO A 1 516 ? -13.219 9.211 -12 1 97.62 516 PRO A O 1
ATOM 4085 N N . GLY A 1 517 ? -12.602 11.195 -11.211 1 97.75 517 GLY A N 1
ATOM 4086 C CA . GLY A 1 517 ? -11.617 11.477 -12.242 1 97.75 517 GLY A CA 1
ATOM 4087 C C . GLY A 1 517 ? -10.516 12.406 -11.781 1 97.75 517 GLY A C 1
ATOM 4088 O O . GLY A 1 517 ? -10.414 12.719 -10.594 1 97.75 517 GLY A O 1
ATOM 4089 N N . CYS A 1 518 ? -9.625 12.742 -12.703 1 98.06 518 CYS A N 1
ATOM 4090 C CA . CYS A 1 518 ? -8.555 13.695 -12.43 1 98.06 518 CYS A CA 1
ATOM 4091 C C . CYS A 1 518 ? -9.07 15.125 -12.461 1 98.06 518 CYS A C 1
ATOM 4093 O O . CYS A 1 518 ? -9.586 15.586 -13.484 1 98.06 518 CYS A O 1
ATOM 4095 N N . LEU A 1 519 ? -8.891 15.797 -11.391 1 98.38 519 LEU A N 1
ATOM 4096 C CA . LEU A 1 519 ? -9.367 17.172 -11.289 1 98.38 519 LEU A CA 1
ATOM 4097 C C . LEU A 1 519 ? -8.195 18.156 -11.211 1 98.38 519 LEU A C 1
ATOM 4099 O O . LEU A 1 519 ? -7.254 17.938 -10.445 1 98.38 519 LEU A O 1
ATOM 4103 N N . PRO A 1 520 ? -8.258 19.219 -11.953 1 98 520 PRO A N 1
ATOM 4104 C CA . PRO A 1 520 ? -7.203 20.219 -11.859 1 98 520 PRO A CA 1
ATOM 4105 C C . PRO A 1 520 ? -7.258 21.016 -10.555 1 98 520 PRO A C 1
ATOM 4107 O O . PRO A 1 520 ? -8.297 21.031 -9.883 1 98 520 PRO A O 1
ATOM 4110 N N . ILE A 1 521 ? -6.223 21.688 -10.227 1 97.75 521 ILE A N 1
ATOM 4111 C CA . ILE A 1 521 ? -6.016 22.453 -9 1 97.75 521 ILE A CA 1
ATOM 4112 C C . ILE A 1 521 ? -7.184 23.406 -8.789 1 97.75 521 ILE A C 1
ATOM 4114 O O . ILE A 1 521 ? -7.754 23.469 -7.695 1 97.75 521 ILE A O 1
ATOM 4118 N N . GLU A 1 522 ? -7.656 24.094 -9.797 1 95.56 522 GLU A N 1
ATOM 4119 C CA . GLU A 1 522 ? -8.625 25.188 -9.68 1 95.56 522 GLU A CA 1
ATOM 4120 C C . GLU A 1 522 ? -10.023 24.641 -9.383 1 95.56 522 GLU A C 1
ATOM 4122 O O . GLU A 1 522 ? -10.891 25.375 -8.906 1 95.56 522 GLU A O 1
ATOM 4127 N N . LYS A 1 523 ? -10.164 23.328 -9.625 1 97.06 523 LYS A N 1
ATOM 4128 C CA . LYS A 1 523 ? -11.492 22.75 -9.445 1 97.06 523 LYS A CA 1
ATOM 4129 C C . LYS A 1 523 ? -11.648 22.141 -8.055 1 97.06 523 LYS A C 1
ATOM 4131 O O . LYS A 1 523 ? -12.75 21.75 -7.66 1 97.06 523 LYS A O 1
ATOM 4136 N N . ILE A 1 524 ? -10.602 22.062 -7.34 1 96.75 524 ILE A N 1
ATOM 4137 C CA . ILE A 1 524 ? -10.664 21.547 -5.977 1 96.75 524 ILE A CA 1
ATOM 4138 C C . ILE A 1 524 ? -10.664 22.719 -4.984 1 96.75 524 ILE A C 1
ATOM 4140 O O . ILE A 1 524 ? -9.602 23.188 -4.582 1 96.75 524 ILE A O 1
ATOM 4144 N N . ASN A 1 525 ? -11.859 23.094 -4.629 1 91.75 525 ASN A N 1
ATOM 4145 C CA . ASN A 1 525 ? -12.047 24.219 -3.727 1 91.75 525 ASN A CA 1
ATOM 4146 C C . ASN A 1 525 ? -13.32 24.062 -2.895 1 91.75 525 ASN A C 1
ATOM 4148 O O . ASN A 1 525 ? -14.008 23.047 -2.992 1 91.75 525 ASN A O 1
ATOM 4152 N N . GLN A 1 526 ? -13.625 25 -2.16 1 85.5 526 GLN A N 1
ATOM 4153 C CA . GLN A 1 526 ? -14.688 24.906 -1.159 1 85.5 526 GLN A CA 1
ATOM 4154 C C . GLN A 1 526 ? -16.062 24.828 -1.817 1 85.5 526 GLN A C 1
ATOM 4156 O O . GLN A 1 526 ? -17.031 24.391 -1.194 1 85.5 526 GLN A O 1
ATOM 4161 N N . SER A 1 527 ? -16.188 25.25 -3.031 1 87.44 527 SER A N 1
ATOM 4162 C CA . SER A 1 527 ? -17.484 25.266 -3.697 1 87.44 527 SER A CA 1
ATOM 4163 C C . SER A 1 527 ? -17.844 23.891 -4.25 1 87.44 527 SER A C 1
ATOM 4165 O O . SER A 1 527 ? -18.984 23.656 -4.648 1 87.44 527 SER A O 1
ATOM 4167 N N . ARG A 1 528 ? -16.922 22.984 -4.191 1 92 528 ARG A N 1
ATOM 4168 C CA . ARG A 1 528 ? -17.156 21.641 -4.699 1 92 528 ARG A CA 1
ATOM 4169 C C . ARG A 1 528 ? -17.797 20.766 -3.633 1 92 528 ARG A C 1
ATOM 4171 O O . ARG A 1 528 ? -17.109 19.953 -2.994 1 92 528 ARG A O 1
ATOM 4178 N N . GLU A 1 529 ? -19.062 20.812 -3.453 1 90.81 529 GLU A N 1
ATOM 4179 C CA . GLU A 1 529 ? -19.672 20.156 -2.301 1 90.81 529 GLU A CA 1
ATOM 4180 C C . GLU A 1 529 ? -21.078 19.672 -2.625 1 90.81 529 GLU A C 1
ATOM 4182 O O . GLU A 1 529 ? -21.859 19.375 -1.72 1 90.81 529 GLU A O 1
ATOM 4187 N N . THR A 1 530 ? -21.453 19.547 -3.865 1 91.44 530 THR A N 1
ATOM 4188 C CA . THR A 1 530 ? -22.844 19.344 -4.246 1 91.44 530 THR A CA 1
ATOM 4189 C C . THR A 1 530 ? -23.281 17.922 -3.889 1 91.44 530 THR A C 1
ATOM 4191 O O . THR A 1 530 ? -24.484 17.656 -3.742 1 91.44 530 THR A O 1
ATOM 4194 N N . TYR A 1 531 ? -22.438 17.031 -3.771 1 94.12 531 TYR A N 1
ATOM 4195 C CA . TYR A 1 531 ? -22.812 15.672 -3.385 1 94.12 531 TYR A CA 1
ATOM 4196 C C . TYR A 1 531 ? -23.438 15.656 -1.998 1 94.12 531 TYR A C 1
ATOM 4198 O O . TYR A 1 531 ? -24.391 14.906 -1.752 1 94.12 531 TYR A O 1
ATOM 4206 N N . PHE A 1 532 ? -22.938 16.422 -1.11 1 87.81 532 PHE A N 1
ATOM 4207 C CA . PHE A 1 532 ? -23.391 16.406 0.278 1 87.81 532 PHE A CA 1
ATOM 4208 C C . PHE A 1 532 ? -24.469 17.453 0.513 1 87.81 532 PHE A C 1
ATOM 4210 O O . PHE A 1 532 ? -25.297 17.312 1.422 1 87.81 532 PHE A O 1
ATOM 4217 N N . ARG A 1 533 ? -24.359 18.688 -0.063 1 70.31 533 ARG A N 1
ATOM 4218 C CA . ARG A 1 533 ? -25.312 19.797 0.112 1 70.31 533 ARG A CA 1
ATOM 4219 C C . ARG A 1 533 ? -26.719 19.375 -0.312 1 70.31 533 ARG A C 1
ATOM 4221 O O . ARG A 1 533 ? -27.688 19.672 0.379 1 70.31 533 ARG A O 1
ATOM 4228 N N . ASN A 1 534 ? -26.719 18.938 -1.609 1 56.59 534 ASN A N 1
ATOM 4229 C CA . ASN A 1 534 ? -28.062 18.594 -2.039 1 56.59 534 ASN A CA 1
ATOM 4230 C C . ASN A 1 534 ? -28.703 17.562 -1.101 1 56.59 534 ASN A C 1
ATOM 4232 O O . ASN A 1 534 ? -29.906 17.281 -1.209 1 56.59 534 ASN A O 1
ATOM 4236 N N . ASN A 1 535 ? -27.906 17.203 -0.199 1 49.5 535 ASN A N 1
ATOM 4237 C CA . ASN A 1 535 ? -28.406 16.234 0.775 1 49.5 535 ASN A CA 1
ATOM 4238 C C . ASN A 1 535 ? -28.172 16.719 2.205 1 49.5 535 ASN A C 1
ATOM 4240 O O . ASN A 1 535 ? -28.172 15.914 3.141 1 49.5 535 ASN A O 1
ATOM 4244 N N . PHE A 1 536 ? -27.844 18.078 2.191 1 49.31 536 PHE A N 1
ATOM 4245 C CA . PHE A 1 536 ? -27.703 18.656 3.52 1 49.31 536 PHE A CA 1
ATOM 4246 C C . PHE A 1 536 ? -29.062 19.094 4.062 1 49.31 536 PHE A C 1
ATOM 4248 O O . PHE A 1 536 ? -29.906 19.609 3.314 1 49.31 536 PHE A O 1
ATOM 4255 N N . ALA A 1 537 ? -29.562 18.75 5.02 1 44.38 537 ALA A N 1
ATOM 4256 C CA . ALA A 1 537 ? -30.859 19.094 5.594 1 44.38 537 ALA A CA 1
ATOM 4257 C C . ALA A 1 537 ? -31.188 20.578 5.398 1 44.38 537 ALA A C 1
ATOM 4259 O O . ALA A 1 537 ? -32.344 20.938 5.184 1 44.38 537 ALA A O 1
ATOM 4260 N N . GLY A 1 538 ? -30.312 21.562 5.492 1 38.5 538 GLY A N 1
ATOM 4261 C CA . GLY A 1 538 ? -30.656 22.969 5.508 1 38.5 538 GLY A CA 1
ATOM 4262 C C . GLY A 1 538 ? -30.562 23.625 4.141 1 38.5 538 GLY A C 1
ATOM 4263 O O . GLY A 1 538 ? -30.609 24.859 4.031 1 38.5 538 GLY A O 1
ATOM 4264 N N . GLY A 1 539 ? -30.141 22.875 3.092 1 38.81 539 GLY A N 1
ATOM 4265 C CA . GLY A 1 539 ? -30.156 23.562 1.807 1 38.81 539 GLY A CA 1
ATOM 4266 C C . GLY A 1 539 ? -31.547 23.734 1.244 1 38.81 539 GLY A C 1
ATOM 4267 O O . GLY A 1 539 ? -32.5 23.109 1.719 1 38.81 539 GLY A O 1
ATOM 4268 N N . PRO A 1 540 ? -31.844 24.891 0.454 1 35.28 540 PRO A N 1
ATOM 4269 C CA . PRO A 1 540 ? -33.188 25.109 -0.115 1 35.28 540 PRO A CA 1
ATOM 4270 C C . PRO A 1 540 ? -33.75 23.844 -0.785 1 35.28 540 PRO A C 1
ATOM 4272 O O . PRO A 1 540 ? -33 23.109 -1.426 1 35.28 540 PRO A O 1
ATOM 4275 N N . ARG A 1 541 ? -34.781 23.25 -0.264 1 35.41 541 ARG A N 1
ATOM 4276 C CA . ARG A 1 541 ? -35.625 22.281 -0.962 1 35.41 541 ARG A CA 1
ATOM 4277 C C . ARG A 1 541 ? -35.906 22.734 -2.389 1 35.41 541 ARG A C 1
ATOM 4279 O O . ARG A 1 541 ? -36.312 23.875 -2.613 1 35.41 541 ARG A O 1
ATOM 4286 N N . HIS A 1 542 ? -35.344 22.219 -3.479 1 34.59 542 HIS A N 1
ATOM 4287 C CA . HIS A 1 542 ? -35.906 22.484 -4.805 1 34.59 542 HIS A CA 1
ATOM 4288 C C . HIS A 1 542 ? -37.406 22.297 -4.82 1 34.59 542 HIS A C 1
ATOM 4290 O O . HIS A 1 542 ? -37.938 21.234 -4.469 1 34.59 542 HIS A O 1
ATOM 4296 N N . GLY A 1 543 ? -38.219 23.359 -4.633 1 29.19 543 GLY A N 1
ATOM 4297 C CA . GLY A 1 543 ? -39.625 23.391 -4.934 1 29.19 543 GLY A CA 1
ATOM 4298 C C . GLY A 1 543 ? -39.969 22.797 -6.281 1 29.19 543 GLY A C 1
ATOM 4299 O O . GLY A 1 543 ? -39.188 22.859 -7.219 1 29.19 543 GLY A O 1
ATOM 4300 N N . LYS A 1 544 ? -41.031 21.828 -6.398 1 31.45 544 LYS A N 1
ATOM 4301 C CA . LYS A 1 544 ? -41.781 21.312 -7.539 1 31.45 544 LYS A CA 1
ATOM 4302 C C . LYS A 1 544 ? -42.25 22.438 -8.445 1 31.45 544 LYS A C 1
ATOM 4304 O O . LYS A 1 544 ? -43.031 23.281 -8.023 1 31.45 544 LYS A O 1
ATOM 4309 N N . GLU A 1 545 ? -41.562 23.031 -9.375 1 28.16 545 GLU A N 1
ATOM 4310 C CA . GLU A 1 545 ? -42.281 23.75 -10.43 1 28.16 545 GLU A CA 1
ATOM 4311 C C . GLU A 1 545 ? -43.406 22.938 -11 1 28.16 545 GLU A C 1
ATOM 4313 O O . GLU A 1 545 ? -43.219 21.812 -11.469 1 28.16 545 GLU A O 1
ATOM 4318 N N . GLY A 1 546 ? -44.625 22.953 -10.367 1 23.86 546 GLY A N 1
ATOM 4319 C CA . GLY A 1 546 ? -45.938 22.672 -10.945 1 23.86 546 GLY A CA 1
ATOM 4320 C C . GLY A 1 546 ? -46.094 23.203 -12.359 1 23.86 546 GLY A C 1
ATOM 4321 O O . GLY A 1 546 ? -45.719 24.344 -12.633 1 23.86 546 GLY A O 1
ATOM 4322 N N . GLY A 1 547 ? -45.906 22.391 -13.422 1 22.48 547 GLY A N 1
ATOM 4323 C CA . GLY A 1 547 ? -46.5 22.609 -14.727 1 22.48 547 GLY A CA 1
ATOM 4324 C C . GLY A 1 547 ? -47.938 23.109 -14.656 1 22.48 547 GLY A C 1
ATOM 4325 O O . GLY A 1 547 ? -48.781 22.438 -14.086 1 22.48 547 GLY A O 1
ATOM 4326 N N . ASP A 1 548 ? -48.219 24.422 -14.484 1 19.22 548 ASP A N 1
ATOM 4327 C CA . ASP A 1 548 ? -49.25 24.906 -15.414 1 19.22 548 ASP A CA 1
ATOM 4328 C C . ASP A 1 548 ? -48.688 24.969 -16.844 1 19.22 548 ASP A C 1
ATOM 4330 O O . ASP A 1 548 ? -47.531 25.312 -17.047 1 19.22 548 ASP A O 1
ATOM 4334 N N . MET B 1 1 ? -44.656 -63.531 72.5 1 22.91 1 MET B N 1
ATOM 4335 C CA . MET B 1 1 ? -45.281 -62.219 72.438 1 22.91 1 MET B CA 1
ATOM 4336 C C . MET B 1 1 ? -44.5 -61.312 71.5 1 22.91 1 MET B C 1
ATOM 4338 O O . MET B 1 1 ? -43.438 -60.812 71.875 1 22.91 1 MET B O 1
ATOM 4342 N N . ARG B 1 2 ? -44.5 -61.656 70.25 1 24.73 2 ARG B N 1
ATOM 4343 C CA . ARG B 1 2 ? -43.688 -61.375 69.062 1 24.73 2 ARG B CA 1
ATOM 4344 C C . ARG B 1 2 ? -43.938 -59.969 68.562 1 24.73 2 ARG B C 1
ATOM 4346 O O . ARG B 1 2 ? -45.062 -59.625 68.125 1 24.73 2 ARG B O 1
ATOM 4353 N N . LEU B 1 3 ? -43.406 -59 69.375 1 25.09 3 LEU B N 1
ATOM 4354 C CA . LEU B 1 3 ? -43.625 -57.562 69.312 1 25.09 3 LEU B CA 1
ATOM 4355 C C . LEU B 1 3 ? -43.281 -57 67.938 1 25.09 3 LEU B C 1
ATOM 4357 O O . LEU B 1 3 ? -42.156 -57.188 67.438 1 25.09 3 LEU B O 1
ATOM 4361 N N . TYR B 1 4 ? -44.281 -57.062 67 1 24.38 4 TYR B N 1
ATOM 4362 C CA . TYR B 1 4 ? -44.406 -56.656 65.625 1 24.38 4 TYR B CA 1
ATOM 4363 C C . TYR B 1 4 ? -44.125 -55.156 65.438 1 24.38 4 TYR B C 1
ATOM 4365 O O . TYR B 1 4 ? -44.875 -54.344 66 1 24.38 4 TYR B O 1
ATOM 4373 N N . SER B 1 5 ? -42.875 -54.75 65.688 1 24.41 5 SER B N 1
ATOM 4374 C CA . SER B 1 5 ? -42.531 -53.344 65.688 1 24.41 5 SER B CA 1
ATOM 4375 C C . SER B 1 5 ? -42.906 -52.688 64.375 1 24.41 5 SER B C 1
ATOM 4377 O O . SER B 1 5 ? -42.531 -53.188 63.312 1 24.41 5 SER B O 1
ATOM 4379 N N . ILE B 1 6 ? -44.094 -52.125 64.312 1 25 6 ILE B N 1
ATOM 4380 C CA . ILE B 1 6 ? -44.812 -51.406 63.25 1 25 6 ILE B CA 1
ATOM 4381 C C . ILE B 1 6 ? -43.906 -50.25 62.719 1 25 6 ILE B C 1
ATOM 4383 O O . ILE B 1 6 ? -43.562 -49.344 63.469 1 25 6 ILE B O 1
ATOM 4387 N N . ALA B 1 7 ? -42.906 -50.562 61.969 1 24.84 7 ALA B N 1
ATOM 4388 C CA . ALA B 1 7 ? -42 -49.562 61.406 1 24.84 7 ALA B CA 1
ATOM 4389 C C . ALA B 1 7 ? -42.75 -48.5 60.625 1 24.84 7 ALA B C 1
ATOM 4391 O O . ALA B 1 7 ? -43.438 -48.844 59.656 1 24.84 7 ALA B O 1
ATOM 4392 N N . ASN B 1 8 ? -43.344 -47.531 61.281 1 22.62 8 ASN B N 1
ATOM 4393 C CA . ASN B 1 8 ? -44.094 -46.406 60.719 1 22.62 8 ASN B CA 1
ATOM 4394 C C . ASN B 1 8 ? -43.312 -45.719 59.594 1 22.62 8 ASN B C 1
ATOM 4396 O O . ASN B 1 8 ? -42.188 -45.219 59.844 1 22.62 8 ASN B O 1
ATOM 4400 N N . PHE B 1 9 ? -43.344 -46.219 58.375 1 25.75 9 PHE B N 1
ATOM 4401 C CA . PHE B 1 9 ? -42.75 -45.656 57.188 1 25.75 9 PHE B CA 1
ATOM 4402 C C . PHE B 1 9 ? -43.25 -44.25 56.938 1 25.75 9 PHE B C 1
ATOM 4404 O O . PHE B 1 9 ? -44.438 -44.031 56.719 1 25.75 9 PHE B O 1
ATOM 4411 N N . VAL B 1 10 ? -42.812 -43.312 57.781 1 25.22 10 VAL B N 1
ATOM 4412 C CA . VAL B 1 10 ? -43.188 -41.906 57.562 1 25.22 10 VAL B CA 1
ATOM 4413 C C . VAL B 1 10 ? -42.906 -41.531 56.094 1 25.22 10 VAL B C 1
ATOM 4415 O O . VAL B 1 10 ? -41.781 -41.656 55.625 1 25.22 10 VAL B O 1
ATOM 4418 N N . LEU B 1 11 ? -43.906 -41.688 55.25 1 25.33 11 LEU B N 1
ATOM 4419 C CA . LEU B 1 11 ? -43.969 -41.219 53.875 1 25.33 11 LEU B CA 1
ATOM 4420 C C . LEU B 1 11 ? -43.625 -39.75 53.781 1 25.33 11 LEU B C 1
ATOM 4422 O O . LEU B 1 11 ? -44.344 -38.906 54.312 1 25.33 11 LEU B O 1
ATOM 4426 N N . ALA B 1 12 ? -42.344 -39.375 54 1 25.86 12 ALA B N 1
ATOM 4427 C CA . ALA B 1 12 ? -41.938 -38 53.781 1 25.86 12 ALA B CA 1
ATOM 4428 C C . ALA B 1 12 ? -42.438 -37.469 52.438 1 25.86 12 ALA B C 1
ATOM 4430 O O . ALA B 1 12 ? -42.094 -38.031 51.406 1 25.86 12 ALA B O 1
ATOM 4431 N N . GLY B 1 13 ? -43.688 -37.062 52.375 1 23.78 13 GLY B N 1
ATOM 4432 C CA . GLY B 1 13 ? -44.25 -36.375 51.219 1 23.78 13 GLY B CA 1
ATOM 4433 C C . GLY B 1 13 ? -43.344 -35.281 50.656 1 23.78 13 GLY B C 1
ATOM 4434 O O . GLY B 1 13 ? -43.062 -34.312 51.344 1 23.78 13 GLY B O 1
ATOM 4435 N N . CYS B 1 14 ? -42.312 -35.688 49.938 1 28.08 14 CYS B N 1
ATOM 4436 C CA . CYS B 1 14 ? -41.5 -34.719 49.219 1 28.08 14 CYS B CA 1
ATOM 4437 C C . CYS B 1 14 ? -42.375 -33.781 48.406 1 28.08 14 CYS B C 1
ATOM 4439 O O . CYS B 1 14 ? -43.125 -34.219 47.5 1 28.08 14 CYS B O 1
ATOM 4441 N N . ILE B 1 15 ? -42.969 -32.812 49.062 1 30.44 15 ILE B N 1
ATOM 4442 C CA . ILE B 1 15 ? -43.656 -31.766 48.312 1 30.44 15 ILE B CA 1
ATOM 4443 C C . ILE B 1 15 ? -42.75 -31.281 47.156 1 30.44 15 ILE B C 1
ATOM 4445 O O . ILE B 1 15 ? -41.625 -30.812 47.406 1 30.44 15 ILE B O 1
ATOM 4449 N N . TRP B 1 16 ? -42.906 -31.953 46 1 28.66 16 TRP B N 1
ATOM 4450 C CA . TRP B 1 16 ? -42.344 -31.422 44.75 1 28.66 16 TRP B CA 1
ATOM 4451 C C . TRP B 1 16 ? -42.75 -29.969 44.531 1 28.66 16 TRP B C 1
ATOM 4453 O O . TRP B 1 16 ? -43.938 -29.672 44.406 1 28.66 16 TRP B O 1
ATOM 4463 N N . LEU B 1 17 ? -42.188 -29.062 45.344 1 32.75 17 LEU B N 1
ATOM 4464 C CA . LEU B 1 17 ? -42.469 -27.719 44.844 1 32.75 17 LEU B CA 1
ATOM 4465 C C . LEU B 1 17 ? -42.156 -27.578 43.375 1 32.75 17 LEU B C 1
ATOM 4467 O O . LEU B 1 17 ? -41.062 -27.984 42.938 1 32.75 17 LEU B O 1
ATOM 4471 N N . PRO B 1 18 ? -43.219 -27.531 42.531 1 32.44 18 PRO B N 1
ATOM 4472 C CA . PRO B 1 18 ? -42.906 -27.266 41.125 1 32.44 18 PRO B CA 1
ATOM 4473 C C . PRO B 1 18 ? -41.906 -26.109 40.969 1 32.44 18 PRO B C 1
ATOM 4475 O O . PRO B 1 18 ? -42.062 -25.062 41.594 1 32.44 18 PRO B O 1
ATOM 4478 N N . VAL B 1 19 ? -40.688 -26.469 40.781 1 33.78 19 VAL B N 1
ATOM 4479 C CA . VAL B 1 19 ? -39.781 -25.406 40.312 1 33.78 19 VAL B CA 1
ATOM 4480 C C . VAL B 1 19 ? -40.438 -24.656 39.156 1 33.78 19 VAL B C 1
ATOM 4482 O O . VAL B 1 19 ? -40.75 -25.25 38.125 1 33.78 19 VAL B O 1
ATOM 4485 N N . GLN B 1 20 ? -41.281 -23.719 39.469 1 30.84 20 GLN B N 1
ATOM 4486 C CA . GLN B 1 20 ? -41.625 -22.812 38.375 1 30.84 20 GLN B CA 1
ATOM 4487 C C . GLN B 1 20 ? -40.438 -22.516 37.5 1 30.84 20 GLN B C 1
ATOM 4489 O O . GLN B 1 20 ? -39.406 -22.016 37.969 1 30.84 20 GLN B O 1
ATOM 4494 N N . HIS B 1 21 ? -40.188 -23.344 36.5 1 28.72 21 HIS B N 1
ATOM 4495 C CA . HIS B 1 21 ? -39.312 -22.875 35.438 1 28.72 21 HIS B CA 1
ATOM 4496 C C . HIS B 1 21 ? -39.594 -21.406 35.094 1 28.72 21 HIS B C 1
ATOM 4498 O O . HIS B 1 21 ? -40.719 -21.062 34.719 1 28.72 21 HIS B O 1
ATOM 4504 N N . ALA B 1 22 ? -38.969 -20.516 35.812 1 31.14 22 ALA B N 1
ATOM 4505 C CA . ALA B 1 22 ? -39 -19.172 35.219 1 31.14 22 ALA B CA 1
ATOM 4506 C C . ALA B 1 22 ? -38.969 -19.234 33.688 1 31.14 22 ALA B C 1
ATOM 4508 O O . ALA B 1 22 ? -38.188 -19.953 33.094 1 31.14 22 ALA B O 1
ATOM 4509 N N . GLU B 1 23 ? -40.094 -19.141 33.062 1 32.91 23 GLU B N 1
ATOM 4510 C CA . GLU B 1 23 ? -40.094 -18.859 31.641 1 32.91 23 GLU B CA 1
ATOM 4511 C C . GLU B 1 23 ? -38.844 -18.125 31.203 1 32.91 23 GLU B C 1
ATOM 4513 O O . GLU B 1 23 ? -38.469 -17.109 31.797 1 32.91 23 GLU B O 1
ATOM 4518 N N . GLY B 1 24 ? -37.875 -18.906 30.828 1 31.88 24 GLY B N 1
ATOM 4519 C CA . GLY B 1 24 ? -36.719 -18.297 30.219 1 31.88 24 GLY B CA 1
ATOM 4520 C C . GLY B 1 24 ? -37.031 -17 29.484 1 31.88 24 GLY B C 1
ATOM 4521 O O . GLY B 1 24 ? -37.938 -16.953 28.656 1 31.88 24 GLY B O 1
ATOM 4522 N N . HIS B 1 25 ? -37 -15.906 30.156 1 34.66 25 HIS B N 1
ATOM 4523 C CA . HIS B 1 25 ? -36.938 -14.656 29.406 1 34.66 25 HIS B CA 1
ATOM 4524 C C . HIS B 1 25 ? -36.312 -14.875 28.031 1 34.66 25 HIS B C 1
ATOM 4526 O O . HIS B 1 25 ? -35.219 -15.422 27.906 1 34.66 25 HIS B O 1
ATOM 4532 N N . THR B 1 26 ? -37.062 -15.32 27.031 1 38.72 26 THR B N 1
ATOM 4533 C CA . THR B 1 26 ? -36.594 -15.141 25.656 1 38.72 26 THR B CA 1
ATOM 4534 C C . THR B 1 26 ? -35.531 -14.047 25.594 1 38.72 26 THR B C 1
ATOM 4536 O O . THR B 1 26 ? -35.812 -12.883 25.906 1 38.72 26 THR B O 1
ATOM 4539 N N . ASP B 1 27 ? -34.375 -14.156 26.016 1 43.09 27 ASP B N 1
ATOM 4540 C CA . ASP B 1 27 ? -33.219 -13.266 25.922 1 43.09 27 ASP B CA 1
ATOM 4541 C C . ASP B 1 27 ? -33.312 -12.383 24.672 1 43.09 27 ASP B C 1
ATOM 4543 O O . ASP B 1 27 ? -33.25 -12.875 23.547 1 43.09 27 ASP B O 1
ATOM 4547 N N . ASP B 1 28 ? -34.094 -11.422 24.609 1 58 28 ASP B N 1
ATOM 4548 C CA . ASP B 1 28 ? -34.344 -10.305 23.703 1 58 28 ASP B CA 1
ATOM 4549 C C . ASP B 1 28 ? -33.062 -9.711 23.156 1 58 28 ASP B C 1
ATOM 4551 O O . ASP B 1 28 ? -33.031 -8.602 22.625 1 58 28 ASP B O 1
ATOM 4555 N N . ARG B 1 29 ? -31.969 -10.367 23.281 1 72.94 29 ARG B N 1
ATOM 4556 C CA . ARG B 1 29 ? -30.703 -9.805 22.844 1 72.94 29 ARG B CA 1
ATOM 4557 C C . ARG B 1 29 ? -30.484 -10.039 21.344 1 72.94 29 ARG B C 1
ATOM 4559 O O . ARG B 1 29 ? -30.641 -11.164 20.859 1 72.94 29 ARG B O 1
ATOM 4566 N N . LEU B 1 30 ? -30.375 -8.969 20.641 1 87.88 30 LEU B N 1
ATOM 4567 C CA . LEU B 1 30 ? -29.969 -9.008 19.234 1 87.88 30 LEU B CA 1
ATOM 4568 C C . LEU B 1 30 ? -28.609 -9.695 19.094 1 87.88 30 LEU B C 1
ATOM 4570 O O . LEU B 1 30 ? -27.641 -9.32 19.766 1 87.88 30 LEU B O 1
ATOM 4574 N N . GLN B 1 31 ? -28.672 -10.922 18.469 1 93.56 31 GLN B N 1
ATOM 4575 C CA . GLN B 1 31 ? -27.438 -11.672 18.281 1 93.56 31 GLN B CA 1
ATOM 4576 C C . GLN B 1 31 ? -27.016 -11.688 16.812 1 93.56 31 GLN B C 1
ATOM 4578 O O . GLN B 1 31 ? -27.859 -11.758 15.922 1 93.56 31 GLN B O 1
ATOM 4583 N N . PRO B 1 32 ? -25.703 -11.578 16.609 1 97.12 32 PRO B N 1
ATOM 4584 C CA . PRO B 1 32 ? -25.266 -11.781 15.234 1 97.12 32 PRO B CA 1
ATOM 4585 C C . PRO B 1 32 ? -25.484 -13.211 14.742 1 97.12 32 PRO B C 1
ATOM 4587 O O . PRO B 1 32 ? -25.469 -14.148 15.539 1 97.12 32 PRO B O 1
ATOM 4590 N N . THR B 1 33 ? -25.75 -13.375 13.438 1 97.62 33 THR B N 1
ATOM 4591 C CA . THR B 1 33 ? -26.047 -14.703 12.914 1 97.62 33 THR B CA 1
ATOM 4592 C C . THR B 1 33 ? -25.234 -14.992 11.656 1 97.62 33 THR B C 1
ATOM 4594 O O . THR B 1 33 ? -24.891 -14.07 10.906 1 97.62 33 THR B O 1
ATOM 4597 N N . VAL B 1 34 ? -24.984 -16.219 11.477 1 98.25 34 VAL B N 1
ATOM 4598 C CA . VAL B 1 34 ? -24.312 -16.672 10.258 1 98.25 34 VAL B CA 1
ATOM 4599 C C . VAL B 1 34 ? -25.172 -16.359 9.047 1 98.25 34 VAL B C 1
ATOM 4601 O O . VAL B 1 34 ? -24.656 -16.031 7.977 1 98.25 34 VAL B O 1
ATOM 4604 N N . GLU B 1 35 ? -26.5 -16.438 9.164 1 98.12 35 GLU B N 1
ATOM 4605 C CA . GLU B 1 35 ? -27.438 -16.156 8.078 1 98.12 35 GLU B CA 1
ATOM 4606 C C . GLU B 1 35 ? -27.328 -14.695 7.621 1 98.12 35 GLU B C 1
ATOM 4608 O O . GLU B 1 35 ? -27.297 -14.422 6.422 1 98.12 35 GLU B O 1
ATOM 4613 N N . SER B 1 36 ? -27.219 -13.805 8.578 1 98.06 36 SER B N 1
ATOM 4614 C CA . SER B 1 36 ? -27.062 -12.391 8.234 1 98.06 36 SER B CA 1
ATOM 4615 C C . SER B 1 36 ? -25.719 -12.141 7.547 1 98.06 36 SER B C 1
ATOM 4617 O O . SER B 1 36 ? -25.641 -11.383 6.574 1 98.06 36 SER B O 1
ATOM 4619 N N . ALA B 1 37 ? -24.672 -12.797 8.094 1 98.56 37 ALA B N 1
ATOM 4620 C CA . ALA B 1 37 ? -23.344 -12.656 7.504 1 98.56 37 ALA B CA 1
ATOM 4621 C C . ALA B 1 37 ? -23.328 -13.156 6.062 1 98.56 37 ALA B C 1
ATOM 4623 O O . ALA B 1 37 ? -22.703 -12.539 5.191 1 98.56 37 ALA B O 1
ATOM 4624 N N . ARG B 1 38 ? -24.047 -14.242 5.785 1 98.5 38 ARG B N 1
ATOM 4625 C CA . ARG B 1 38 ? -24.125 -14.773 4.43 1 98.5 38 ARG B CA 1
ATOM 4626 C C . ARG B 1 38 ? -24.906 -13.828 3.52 1 98.5 38 ARG B C 1
ATOM 4628 O O . ARG B 1 38 ? -24.5 -13.57 2.385 1 98.5 38 ARG B O 1
ATOM 4635 N N . ALA B 1 39 ? -26.016 -13.336 4.023 1 97.88 39 ALA B N 1
ATOM 4636 C CA . ALA B 1 39 ? -26.891 -12.484 3.23 1 97.88 39 ALA B CA 1
ATOM 4637 C C . ALA B 1 39 ? -26.219 -11.164 2.889 1 97.88 39 ALA B C 1
ATOM 4639 O O . ALA B 1 39 ? -26.516 -10.562 1.851 1 97.88 39 ALA B O 1
ATOM 4640 N N . ARG B 1 40 ? -25.281 -10.766 3.729 1 98 40 ARG B N 1
ATOM 4641 C CA . ARG B 1 40 ? -24.641 -9.469 3.551 1 98 40 ARG B CA 1
ATOM 4642 C C . ARG B 1 40 ? -23.141 -9.641 3.293 1 98 40 ARG B C 1
ATOM 4644 O O . ARG B 1 40 ? -22.328 -8.828 3.74 1 98 40 ARG B O 1
ATOM 4651 N N . ALA B 1 41 ? -22.797 -10.656 2.627 1 98.81 41 ALA B N 1
ATOM 4652 C CA . ALA B 1 41 ? -21.406 -11.047 2.4 1 98.81 41 ALA B CA 1
ATOM 4653 C C . ALA B 1 41 ? -20.641 -9.953 1.652 1 98.81 41 ALA B C 1
ATOM 4655 O O . ALA B 1 41 ? -19.531 -9.586 2.035 1 98.81 41 ALA B O 1
ATOM 4656 N N . HIS B 1 42 ? -21.266 -9.391 0.601 1 98.25 42 HIS B N 1
ATOM 4657 C CA . HIS B 1 42 ? -20.562 -8.422 -0.235 1 98.25 42 HIS B CA 1
ATOM 4658 C C . HIS B 1 42 ? -20.328 -7.117 0.52 1 98.25 42 HIS B C 1
ATOM 4660 O O . HIS B 1 42 ? -19.219 -6.586 0.512 1 98.25 42 HIS B O 1
ATOM 4666 N N . PRO B 1 43 ? -21.297 -6.578 1.291 1 97.75 43 PRO B N 1
ATOM 4667 C CA . PRO B 1 43 ? -21.031 -5.406 2.131 1 97.75 43 PRO B CA 1
ATOM 4668 C C . PRO B 1 43 ? -19.984 -5.68 3.203 1 97.75 43 PRO B C 1
ATOM 4670 O O . PRO B 1 43 ? -19.156 -4.809 3.512 1 97.75 43 PRO B O 1
ATOM 4673 N N . ILE B 1 44 ? -20 -6.852 3.795 1 98.75 44 ILE B N 1
ATOM 4674 C CA . ILE B 1 44 ? -19.016 -7.207 4.809 1 98.75 44 ILE B CA 1
ATOM 4675 C C . ILE B 1 44 ? -17.625 -7.238 4.188 1 98.75 44 ILE B C 1
ATOM 4677 O O . ILE B 1 44 ? -16.672 -6.691 4.746 1 98.75 44 ILE B O 1
ATOM 4681 N N . PHE B 1 45 ? -17.516 -7.867 2.977 1 98.81 45 PHE B N 1
ATOM 4682 C CA . PHE B 1 45 ? -16.25 -7.914 2.25 1 98.81 45 PHE B CA 1
ATOM 4683 C C . PHE B 1 45 ? -15.719 -6.508 2.008 1 98.81 45 PHE B C 1
ATOM 4685 O O . PHE B 1 45 ? -14.547 -6.23 2.262 1 98.81 45 PHE B O 1
ATOM 4692 N N . ARG B 1 46 ? -16.547 -5.59 1.592 1 98.19 46 ARG B N 1
ATOM 4693 C CA . ARG B 1 46 ? -16.125 -4.227 1.278 1 98.19 46 ARG B CA 1
ATOM 4694 C C . ARG B 1 46 ? -15.75 -3.463 2.545 1 98.19 46 ARG B C 1
ATOM 4696 O O . ARG B 1 46 ? -14.797 -2.682 2.551 1 98.19 46 ARG B O 1
ATOM 4703 N N . ALA B 1 47 ? -16.516 -3.67 3.625 1 98.38 47 ALA B N 1
ATOM 4704 C CA . ALA B 1 47 ? -16.203 -2.996 4.883 1 98.38 47 ALA B CA 1
ATOM 4705 C C . ALA B 1 47 ? -14.797 -3.348 5.363 1 98.38 47 ALA B C 1
ATOM 4707 O O . ALA B 1 47 ? -14.039 -2.469 5.781 1 98.38 47 ALA B O 1
ATOM 4708 N N . ILE B 1 48 ? -14.461 -4.602 5.215 1 98.69 48 ILE B N 1
ATOM 4709 C CA . ILE B 1 48 ? -13.156 -5.078 5.652 1 98.69 48 ILE B CA 1
ATOM 4710 C C . ILE B 1 48 ? -12.078 -4.578 4.688 1 98.69 48 ILE B C 1
ATOM 4712 O O . ILE B 1 48 ? -11.047 -4.055 5.121 1 98.69 48 ILE B O 1
ATOM 4716 N N . ASN B 1 49 ? -12.328 -4.695 3.428 1 98.56 49 ASN B N 1
ATOM 4717 C CA . ASN B 1 49 ? -11.344 -4.316 2.422 1 98.56 49 ASN B CA 1
ATOM 4718 C C . ASN B 1 49 ? -11.07 -2.812 2.439 1 98.56 49 ASN B C 1
ATOM 4720 O O . ASN B 1 49 ? -9.945 -2.377 2.189 1 98.56 49 ASN B O 1
ATOM 4724 N N . ASN B 1 50 ? -12.039 -2.02 2.83 1 98.19 50 ASN B N 1
ATOM 4725 C CA . ASN B 1 50 ? -11.953 -0.565 2.756 1 98.19 50 ASN B CA 1
ATOM 4726 C C . ASN B 1 50 ? -11.477 0.035 4.078 1 98.19 50 ASN B C 1
ATOM 4728 O O . ASN B 1 50 ? -11.117 1.213 4.133 1 98.19 50 ASN B O 1
ATOM 4732 N N . ALA B 1 51 ? -11.461 -0.72 5.141 1 98.44 51 ALA B N 1
ATOM 4733 C CA . ALA B 1 51 ? -11.133 -0.187 6.461 1 98.44 51 ALA B CA 1
ATOM 4734 C C . ALA B 1 51 ? -9.75 0.46 6.465 1 98.44 51 ALA B C 1
ATOM 4736 O O . ALA B 1 51 ? -8.773 -0.143 6.012 1 98.44 51 ALA B O 1
ATOM 4737 N N . GLY B 1 52 ? -9.727 1.707 6.938 1 98.19 52 GLY B N 1
ATOM 4738 C CA . GLY B 1 52 ? -8.469 2.428 7.02 1 98.19 52 GLY B CA 1
ATOM 4739 C C . GLY B 1 52 ? -8.008 2.982 5.684 1 98.19 52 GLY B C 1
ATOM 4740 O O . GLY B 1 52 ? -6.883 3.471 5.562 1 98.19 52 GLY B O 1
ATOM 4741 N N . ARG B 1 53 ? -8.852 2.887 4.641 1 98.31 53 ARG B N 1
ATOM 4742 C CA . ARG B 1 53 ? -8.523 3.385 3.307 1 98.31 53 ARG B CA 1
ATOM 4743 C C . ARG B 1 53 ? -9.445 4.535 2.912 1 98.31 53 ARG B C 1
ATOM 4745 O O . ARG B 1 53 ? -10.672 4.391 2.924 1 98.31 53 ARG B O 1
ATOM 4752 N N . GLN B 1 54 ? -8.852 5.684 2.549 1 98.44 54 GLN B N 1
ATOM 4753 C CA . GLN B 1 54 ? -9.617 6.871 2.193 1 98.44 54 GLN B CA 1
ATOM 4754 C C . GLN B 1 54 ? -10.523 6.598 0.995 1 98.44 54 GLN B C 1
ATOM 4756 O O . GLN B 1 54 ? -11.695 7 0.989 1 98.44 54 GLN B O 1
ATOM 4761 N N . TRP B 1 55 ? -10.055 5.875 -0.034 1 98.44 55 TRP B N 1
ATOM 4762 C CA . TRP B 1 55 ? -10.781 5.688 -1.282 1 98.44 55 TRP B CA 1
ATOM 4763 C C . TRP B 1 55 ? -12.031 4.832 -1.062 1 98.44 55 TRP B C 1
ATOM 4765 O O . TRP B 1 55 ? -13.148 5.266 -1.351 1 98.44 55 TRP B O 1
ATOM 4775 N N . GLY B 1 56 ? -11.797 3.646 -0.53 1 98.12 56 GLY B N 1
ATOM 4776 C CA . GLY B 1 56 ? -12.906 2.729 -0.332 1 98.12 56 GLY B CA 1
ATOM 4777 C C . GLY B 1 56 ? -13.945 3.252 0.641 1 98.12 56 GLY B C 1
ATOM 4778 O O . GLY B 1 56 ? -15.148 3.066 0.432 1 98.12 56 GLY B O 1
ATOM 4779 N N . SER B 1 57 ? -13.492 3.928 1.694 1 98 57 SER B N 1
ATOM 4780 C CA . SER B 1 57 ? -14.398 4.461 2.701 1 98 57 SER B CA 1
ATOM 4781 C C . SER B 1 57 ? -15.203 5.641 2.152 1 98 57 SER B C 1
ATOM 4783 O O . SER B 1 57 ? -16.312 5.898 2.598 1 98 57 SER B O 1
ATOM 4785 N N . ALA B 1 58 ? -14.609 6.336 1.185 1 97.88 58 ALA B N 1
ATOM 4786 C CA . ALA B 1 58 ? -15.359 7.398 0.518 1 97.88 58 ALA B CA 1
ATOM 4787 C C . ALA B 1 58 ? -16.438 6.82 -0.397 1 97.88 58 ALA B C 1
ATOM 4789 O O . ALA B 1 58 ? -17.562 7.312 -0.423 1 97.88 58 ALA B O 1
ATOM 4790 N N . MET B 1 59 ? -16.141 5.719 -1.043 1 96.38 59 MET B N 1
ATOM 4791 C CA . MET B 1 59 ? -17.047 5.109 -2.006 1 96.38 59 MET B CA 1
ATOM 4792 C C . MET B 1 59 ? -18.172 4.348 -1.295 1 96.38 59 MET B C 1
ATOM 4794 O O . MET B 1 59 ? -19.266 4.211 -1.826 1 96.38 59 MET B O 1
ATOM 4798 N N . ASN B 1 60 ? -17.812 3.848 -0.183 1 95.94 60 ASN B N 1
ATOM 4799 C CA . ASN B 1 60 ? -18.766 3.205 0.716 1 95.94 60 ASN B CA 1
ATOM 4800 C C . ASN B 1 60 ? -18.891 3.963 2.035 1 95.94 60 ASN B C 1
ATOM 4802 O O . ASN B 1 60 ? -18.578 3.422 3.098 1 95.94 60 ASN B O 1
ATOM 4806 N N . HIS B 1 61 ? -19.453 5.133 1.88 1 96.94 61 HIS B N 1
ATOM 4807 C CA . HIS B 1 61 ? -19.25 6.133 2.924 1 96.94 61 HIS B CA 1
ATOM 4808 C C . HIS B 1 61 ? -20.141 5.852 4.129 1 96.94 61 HIS B C 1
ATOM 4810 O O . HIS B 1 61 ? -19.906 6.395 5.215 1 96.94 61 HIS B O 1
ATOM 4816 N N . ASN B 1 62 ? -21.219 5.039 4.023 1 97.06 62 ASN B N 1
ATOM 4817 C CA . ASN B 1 62 ? -22.031 4.664 5.184 1 97.06 62 ASN B CA 1
ATOM 4818 C C . ASN B 1 62 ? -21.484 3.402 5.852 1 97.06 62 ASN B C 1
ATOM 4820 O O . ASN B 1 62 ? -21.75 2.289 5.387 1 97.06 62 ASN B O 1
ATOM 4824 N N . GLY B 1 63 ? -20.812 3.609 6.938 1 97.44 63 GLY B N 1
ATOM 4825 C CA . GLY B 1 63 ? -20.203 2.5 7.66 1 97.44 63 GLY B CA 1
ATOM 4826 C C . GLY B 1 63 ? -21.156 1.84 8.641 1 97.44 63 GLY B C 1
ATOM 4827 O O . GLY B 1 63 ? -22 2.508 9.234 1 97.44 63 GLY B O 1
ATOM 4828 N N . PHE B 1 64 ? -20.969 0.551 8.844 1 97.5 64 PHE B N 1
ATOM 4829 C CA . PHE B 1 64 ? -21.844 -0.242 9.719 1 97.5 64 PHE B CA 1
ATOM 4830 C C . PHE B 1 64 ? -21.031 -0.86 10.852 1 97.5 64 PHE B C 1
ATOM 4832 O O . PHE B 1 64 ? -21.594 -1.518 11.734 1 97.5 64 PHE B O 1
ATOM 4839 N N . SER B 1 65 ? -19.688 -0.612 10.828 1 98.5 65 SER B N 1
ATOM 4840 C CA . SER B 1 65 ? -18.828 -1.436 11.664 1 98.5 65 SER B CA 1
ATOM 4841 C C . SER B 1 65 ? -18.047 -0.583 12.656 1 98.5 65 SER B C 1
ATOM 4843 O O . SER B 1 65 ? -17.812 0.602 12.414 1 98.5 65 SER B O 1
ATOM 4845 N N . PHE B 1 66 ? -17.75 -1.18 13.789 1 98.75 66 PHE B N 1
ATOM 4846 C CA . PHE B 1 66 ? -16.828 -0.695 14.812 1 98.75 66 PHE B CA 1
ATOM 4847 C C . PHE B 1 66 ? -15.625 -1.612 14.93 1 98.75 66 PHE B C 1
ATOM 4849 O O . PHE B 1 66 ? -15.773 -2.811 15.188 1 98.75 66 PHE B O 1
ATOM 4856 N N . PHE B 1 67 ? -14.422 -1.041 14.742 1 98.62 67 PHE B N 1
ATOM 4857 C CA . PHE B 1 67 ? -13.195 -1.825 14.789 1 98.62 67 PHE B CA 1
ATOM 4858 C C . PHE B 1 67 ? -12.344 -1.43 15.992 1 98.62 67 PHE B C 1
ATOM 4860 O O . PHE B 1 67 ? -11.836 -0.308 16.062 1 98.62 67 PHE B O 1
ATOM 4867 N N . PRO B 1 68 ? -12.156 -2.307 16.938 1 98.62 68 PRO B N 1
ATOM 4868 C CA . PRO B 1 68 ? -11.055 -2.043 17.875 1 98.62 68 PRO B CA 1
ATOM 4869 C C . PRO B 1 68 ? -9.703 -1.934 17.156 1 98.62 68 PRO B C 1
ATOM 4871 O O . PRO B 1 68 ? -9.438 -2.684 16.219 1 98.62 68 PRO B O 1
ATOM 4874 N N . ALA B 1 69 ? -8.914 -0.958 17.547 1 98.62 69 ALA B N 1
ATOM 4875 C CA . ALA B 1 69 ? -7.645 -0.724 16.859 1 98.62 69 ALA B CA 1
ATOM 4876 C C . ALA B 1 69 ? -6.613 -0.121 17.812 1 98.62 69 ALA B C 1
ATOM 4878 O O . ALA B 1 69 ? -6.93 0.187 18.969 1 98.62 69 ALA B O 1
ATOM 4879 N N . ILE B 1 70 ? -5.367 -0.068 17.359 1 98.69 70 ILE B N 1
ATOM 4880 C CA . ILE B 1 70 ? -4.262 0.519 18.094 1 98.69 70 ILE B CA 1
ATOM 4881 C C . ILE B 1 70 ? -3.562 1.573 17.25 1 98.69 70 ILE B C 1
ATOM 4883 O O . ILE B 1 70 ? -3.25 1.327 16.078 1 98.69 70 ILE B O 1
ATOM 4887 N N . ILE B 1 71 ? -3.396 2.734 17.734 1 98.75 71 ILE B N 1
ATOM 4888 C CA . ILE B 1 71 ? -2.379 3.66 17.25 1 98.75 71 ILE B CA 1
ATOM 4889 C C . ILE B 1 71 ? -1.07 3.428 18 1 98.75 71 ILE B C 1
ATOM 4891 O O . ILE B 1 71 ? -0.986 3.674 19.203 1 98.75 71 ILE B O 1
ATOM 4895 N N . PRO B 1 72 ? -0.083 2.98 17.344 1 98.12 72 PRO B N 1
ATOM 4896 C CA . PRO B 1 72 ? 1.136 2.557 18.031 1 98.12 72 PRO B CA 1
ATOM 4897 C C . PRO B 1 72 ? 1.842 3.707 18.75 1 98.12 72 PRO B C 1
ATOM 4899 O O . PRO B 1 72 ? 1.798 4.848 18.281 1 98.12 72 PRO B O 1
ATOM 4902 N N . ALA B 1 73 ? 2.533 3.359 19.828 1 98.06 73 ALA B N 1
ATOM 4903 C CA . ALA B 1 73 ? 3.375 4.316 20.531 1 98.06 73 ALA B CA 1
ATOM 4904 C C . ALA B 1 73 ? 4.383 4.973 19.594 1 98.06 73 ALA B C 1
ATOM 4906 O O . ALA B 1 73 ? 4.914 4.316 18.688 1 98.06 73 ALA B O 1
ATOM 4907 N N . GLY B 1 74 ? 4.594 6.258 19.75 1 97.81 74 GLY B N 1
ATOM 4908 C CA . GLY B 1 74 ? 5.555 6.992 18.938 1 97.81 74 GLY B CA 1
ATOM 4909 C C . GLY B 1 74 ? 4.926 7.66 17.719 1 97.81 74 GLY B C 1
ATOM 4910 O O . GLY B 1 74 ? 5.539 8.531 17.094 1 97.81 74 GLY B O 1
ATOM 4911 N N . THR B 1 75 ? 3.699 7.289 17.375 1 98.25 75 THR B N 1
ATOM 4912 C CA . THR B 1 75 ? 3.006 7.906 16.25 1 98.25 75 THR B CA 1
ATOM 4913 C C . THR B 1 75 ? 2.797 9.398 16.5 1 98.25 75 THR B C 1
ATOM 4915 O O . THR B 1 75 ? 2.471 9.805 17.625 1 98.25 75 THR B O 1
ATOM 4918 N N . VAL B 1 76 ? 2.986 10.18 15.469 1 98.25 76 VAL B N 1
ATOM 4919 C CA . VAL B 1 76 ? 2.803 11.625 15.57 1 98.25 76 VAL B CA 1
ATOM 4920 C C . VAL B 1 76 ? 1.52 12.031 14.852 1 98.25 76 VAL B C 1
ATOM 4922 O O . VAL B 1 76 ? 1.277 11.617 13.711 1 98.25 76 VAL B O 1
ATOM 4925 N N . LEU B 1 77 ? 0.724 12.766 15.547 1 98.56 77 LEU B N 1
ATOM 4926 C CA . LEU B 1 77 ? -0.524 13.312 15.023 1 98.56 77 LEU B CA 1
ATOM 4927 C C . LEU B 1 77 ? -0.558 14.828 15.172 1 98.56 77 LEU B C 1
ATOM 4929 O O . LEU B 1 77 ? 0.258 15.406 15.898 1 98.56 77 LEU B O 1
ATOM 4933 N N . TYR B 1 78 ? -1.507 15.445 14.508 1 98.31 78 TYR B N 1
ATOM 4934 C CA . TYR B 1 78 ? -1.417 16.891 14.383 1 98.31 78 TYR B CA 1
ATOM 4935 C C . TYR B 1 78 ? -2.744 17.562 14.742 1 98.31 78 TYR B C 1
ATOM 4937 O O . TYR B 1 78 ? -3.811 16.984 14.516 1 98.31 78 TYR B O 1
ATOM 4945 N N . HIS B 1 79 ? -2.658 18.734 15.289 1 97.94 79 HIS B N 1
ATOM 4946 C CA . HIS B 1 79 ? -3.826 19.547 15.625 1 97.94 79 HIS B CA 1
ATOM 4947 C C . HIS B 1 79 ? -3.643 21 15.195 1 97.94 79 HIS B C 1
ATOM 4949 O O . HIS B 1 79 ? -2.555 21.562 15.344 1 97.94 79 HIS B O 1
ATOM 4955 N N . GLY B 1 80 ? -4.621 21.547 14.516 1 96.5 80 GLY B N 1
ATOM 4956 C CA . GLY B 1 80 ? -4.672 22.969 14.219 1 96.5 80 GLY B CA 1
ATOM 4957 C C . GLY B 1 80 ? -5.738 23.703 15.008 1 96.5 80 GLY B C 1
ATOM 4958 O O . GLY B 1 80 ? -6.844 23.203 15.195 1 96.5 80 GLY B O 1
ATOM 4959 N N . GLY B 1 81 ? -5.387 24.844 15.547 1 92.75 81 GLY B N 1
ATOM 4960 C CA . GLY B 1 81 ? -6.324 25.641 16.312 1 92.75 81 GLY B CA 1
ATOM 4961 C C . GLY B 1 81 ? -5.828 27.047 16.594 1 92.75 81 GLY B C 1
ATOM 4962 O O . GLY B 1 81 ? -4.82 27.484 16.016 1 92.75 81 GLY B O 1
ATOM 4963 N N . LEU B 1 82 ? -6.574 27.766 17.422 1 91.19 82 LEU B N 1
ATOM 4964 C CA . LEU B 1 82 ? -6.301 29.188 17.656 1 91.19 82 LEU B CA 1
ATOM 4965 C C . LEU B 1 82 ? -5.398 29.375 18.859 1 91.19 82 LEU B C 1
ATOM 4967 O O . LEU B 1 82 ? -4.879 30.484 19.094 1 91.19 82 LEU B O 1
ATOM 4971 N N . THR B 1 83 ? -5.152 28.312 19.562 1 92.38 83 THR B N 1
ATOM 4972 C CA . THR B 1 83 ? -4.387 28.453 20.797 1 92.38 83 THR B CA 1
ATOM 4973 C C . THR B 1 83 ? -3.057 27.703 20.703 1 92.38 83 THR B C 1
ATOM 4975 O O . THR B 1 83 ? -2.969 26.672 20.047 1 92.38 83 THR B O 1
ATOM 4978 N N . GLU B 1 84 ? -2.059 28.203 21.359 1 94.94 84 GLU B N 1
ATOM 4979 C CA . GLU B 1 84 ? -0.722 27.625 21.391 1 94.94 84 GLU B CA 1
ATOM 4980 C C . GLU B 1 84 ? -0.655 26.438 22.344 1 94.94 84 GLU B C 1
ATOM 4982 O O . GLU B 1 84 ? 0.112 25.5 22.109 1 94.94 84 GLU B O 1
ATOM 4987 N N . GLU B 1 85 ? -1.404 26.469 23.359 1 96.31 85 GLU B N 1
ATOM 4988 C CA . GLU B 1 85 ? -1.376 25.469 24.422 1 96.31 85 GLU B CA 1
ATOM 4989 C C . GLU B 1 85 ? -2.072 24.188 23.984 1 96.31 85 GLU B C 1
ATOM 4991 O O . GLU B 1 85 ? -2.951 24.219 23.125 1 96.31 85 GLU B O 1
ATOM 4996 N N . ARG B 1 86 ? -1.639 23.141 24.609 1 95.69 86 ARG B N 1
ATOM 4997 C CA . ARG B 1 86 ? -2.316 21.859 24.359 1 95.69 86 ARG B CA 1
ATOM 4998 C C . ARG B 1 86 ? -3.791 21.953 24.75 1 95.69 86 ARG B C 1
ATOM 5000 O O . ARG B 1 86 ? -4.148 22.625 25.719 1 95.69 86 ARG B O 1
ATOM 5007 N N . PRO B 1 87 ? -4.621 21.203 24.078 1 94.94 87 PRO B N 1
ATOM 5008 C CA . PRO B 1 87 ? -6.027 21.172 24.484 1 94.94 87 PRO B CA 1
ATOM 5009 C C . PRO B 1 87 ? -6.211 20.734 25.938 1 94.94 87 PRO B C 1
ATOM 5011 O O . PRO B 1 87 ? -5.449 19.891 26.422 1 94.94 87 PRO B O 1
ATOM 5014 N N . GLU B 1 88 ? -7.223 21.219 26.594 1 92.25 88 GLU B N 1
ATOM 5015 C CA . GLU B 1 88 ? -7.449 20.953 28 1 92.25 88 GLU B CA 1
ATOM 5016 C C . GLU B 1 88 ? -8.227 19.656 28.219 1 92.25 88 GLU B C 1
ATOM 5018 O O . GLU B 1 88 ? -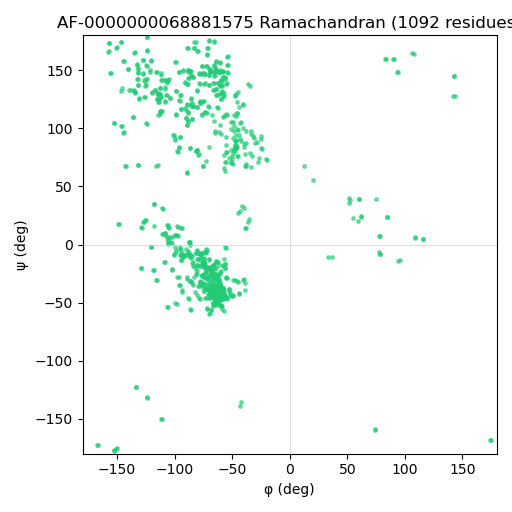8.07 19 29.25 1 92.25 88 GLU B O 1
ATOM 5023 N N . THR B 1 89 ? -9.062 19.312 27.328 1 93.5 89 THR B N 1
ATOM 5024 C CA . THR B 1 89 ? -9.922 18.141 27.469 1 93.5 89 THR B CA 1
ATOM 5025 C C . THR B 1 89 ? -9.734 17.203 26.281 1 93.5 89 THR B C 1
ATOM 5027 O O . THR B 1 89 ? -8.609 16.859 25.922 1 93.5 89 THR B O 1
ATOM 5030 N N . PHE B 1 90 ? -10.883 16.812 25.734 1 96 90 PHE B N 1
ATOM 5031 C CA . PHE B 1 90 ? -10.812 16.031 24.5 1 96 90 PHE B CA 1
ATOM 5032 C C . PHE B 1 90 ? -10.734 16.938 23.281 1 96 90 PHE B C 1
ATOM 5034 O O . PHE B 1 90 ? -11.266 18.047 23.297 1 96 90 PHE B O 1
ATOM 5041 N N . GLU B 1 91 ? -9.992 16.484 22.266 1 96.94 91 GLU B N 1
ATOM 5042 C CA . GLU B 1 91 ? -9.867 17.188 21 1 96.94 91 GLU B CA 1
ATOM 5043 C C . GLU B 1 91 ? -9.453 16.234 19.875 1 96.94 91 GLU B C 1
ATOM 5045 O O . GLU B 1 91 ? -9.055 15.102 20.141 1 96.94 91 GLU B O 1
ATOM 5050 N N . TRP B 1 92 ? -9.594 16.703 18.672 1 97.31 92 TRP B N 1
ATOM 5051 C CA . TRP B 1 92 ? -9.227 15.906 17.5 1 97.31 92 TRP B CA 1
ATOM 5052 C C . TRP B 1 92 ? -7.758 16.094 17.156 1 97.31 92 TRP B C 1
ATOM 5054 O O . TRP B 1 92 ? -7.18 17.141 17.406 1 97.31 92 TRP B O 1
ATOM 5064 N N . LEU B 1 93 ? -7.172 15.047 16.609 1 98.5 93 LEU B N 1
ATOM 5065 C CA . LEU B 1 93 ? -5.859 15 15.984 1 98.5 93 LEU B CA 1
ATOM 5066 C C . LEU B 1 93 ? -5.953 14.438 14.57 1 98.5 93 LEU B C 1
ATOM 5068 O O . LEU B 1 93 ? -6.691 13.484 14.32 1 98.5 93 LEU B O 1
ATOM 5072 N N . ALA B 1 94 ? -5.246 15.07 13.648 1 98.38 94 ALA B N 1
ATOM 5073 C CA . ALA B 1 94 ? -5.23 14.617 12.266 1 98.38 94 ALA B CA 1
ATOM 5074 C C . ALA B 1 94 ? -4.027 13.727 11.992 1 98.38 94 ALA B C 1
ATOM 5076 O O . ALA B 1 94 ? -2.955 13.922 12.57 1 98.38 94 ALA B O 1
ATOM 5077 N N . PHE B 1 95 ? -4.211 12.766 11.07 1 98.19 95 PHE B N 1
ATOM 5078 C CA . PHE B 1 95 ? -3.098 11.945 10.609 1 98.19 95 PHE B CA 1
ATOM 5079 C C . PHE B 1 95 ? -2.227 12.711 9.625 1 98.19 95 PHE B C 1
ATOM 5081 O O . PHE B 1 95 ? -1.013 12.508 9.57 1 98.19 95 PHE B O 1
ATOM 5088 N N . GLU B 1 96 ? -2.848 13.602 8.805 1 97.75 96 GLU B N 1
ATOM 5089 C CA . GLU B 1 96 ? -2.109 14.391 7.82 1 97.75 96 GLU B CA 1
ATOM 5090 C C . GLU B 1 96 ? -1.963 15.844 8.273 1 97.75 96 GLU B C 1
ATOM 5092 O O . GLU B 1 96 ? -2.902 16.422 8.82 1 97.75 96 GLU B O 1
ATOM 5097 N N . ILE B 1 97 ? -0.881 16.438 8.031 1 97.62 97 ILE B N 1
ATOM 5098 C CA . ILE B 1 97 ? -0.501 17.766 8.484 1 97.62 97 ILE B CA 1
ATOM 5099 C C . ILE B 1 97 ? -1.455 18.812 7.887 1 97.62 97 ILE B C 1
ATOM 5101 O O . ILE B 1 97 ? -1.926 19.703 8.594 1 97.62 97 ILE B O 1
ATOM 5105 N N . GLU B 1 98 ? -1.738 18.703 6.598 1 97.38 98 GLU B N 1
ATOM 5106 C CA . GLU B 1 98 ? -2.559 19.688 5.906 1 97.38 98 GLU B CA 1
ATOM 5107 C C . GLU B 1 98 ? -3.986 19.703 6.449 1 97.38 98 GLU B C 1
ATOM 5109 O O . GLU B 1 98 ? -4.648 20.734 6.445 1 97.38 98 GLU B O 1
ATOM 5114 N N . HIS B 1 99 ? -4.371 18.516 6.922 1 96.75 99 HIS B N 1
ATOM 5115 C CA . HIS B 1 99 ? -5.656 18.469 7.609 1 96.75 99 HIS B CA 1
ATOM 5116 C C . HIS B 1 99 ? -5.656 19.375 8.844 1 96.75 99 HIS B C 1
ATOM 5118 O O . HIS B 1 99 ? -6.598 20.141 9.055 1 96.75 99 HIS B O 1
ATOM 5124 N N . ALA B 1 100 ? -4.695 19.344 9.625 1 97 100 ALA B N 1
ATOM 5125 C CA . ALA B 1 100 ? -4.559 20.203 10.805 1 97 100 ALA B CA 1
ATOM 5126 C C . ALA B 1 100 ? -4.371 21.656 10.398 1 97 100 ALA B C 1
ATOM 5128 O O . ALA B 1 100 ? -4.969 22.562 10.992 1 97 100 ALA B O 1
ATOM 5129 N N . GLU B 1 101 ? -3.594 21.875 9.375 1 95.75 101 GLU B N 1
ATOM 5130 C CA . GLU B 1 101 ? -3.322 23.234 8.906 1 95.75 101 GLU B CA 1
ATOM 5131 C C . GLU B 1 101 ? -4.609 23.938 8.484 1 95.75 101 GLU B C 1
ATOM 5133 O O . GLU B 1 101 ? -4.754 25.141 8.68 1 95.75 101 GLU B O 1
ATOM 5138 N N . ALA B 1 102 ? -5.469 23.203 7.934 1 92.62 102 ALA B N 1
ATOM 5139 C CA . ALA B 1 102 ? -6.719 23.766 7.438 1 92.62 102 ALA B CA 1
ATOM 5140 C C . ALA B 1 102 ? -7.484 24.469 8.555 1 92.62 102 ALA B C 1
ATOM 5142 O O . ALA B 1 102 ? -8.289 25.359 8.297 1 92.62 102 ALA B O 1
ATOM 5143 N N . PHE B 1 103 ? -7.172 24.203 9.758 1 92.25 103 PHE B N 1
ATOM 5144 C CA . PHE B 1 103 ? -7.902 24.766 10.891 1 92.25 103 PHE B CA 1
ATOM 5145 C C . PHE B 1 103 ? -7.074 25.828 11.586 1 92.25 103 PHE B C 1
ATOM 5147 O O . PHE B 1 103 ? -7.492 26.375 12.609 1 92.25 103 PHE B O 1
ATOM 5154 N N . ALA B 1 104 ? -5.961 26.141 10.969 1 93.5 104 ALA B N 1
ATOM 5155 C CA . ALA B 1 104 ? -5.078 27.109 11.609 1 93.5 104 ALA B CA 1
ATOM 5156 C C . ALA B 1 104 ? -4.691 28.234 10.648 1 93.5 104 ALA B C 1
ATOM 5158 O O . ALA B 1 104 ? -4.262 29.297 11.07 1 93.5 104 ALA B O 1
ATOM 5159 N N . ILE B 1 105 ? -4.816 28.031 9.359 1 91.44 105 ILE B N 1
ATOM 5160 C CA . ILE B 1 105 ? -4.344 28.984 8.367 1 91.44 105 ILE B CA 1
ATOM 5161 C C . ILE B 1 105 ? -5.316 30.156 8.266 1 91.44 105 ILE B C 1
ATOM 5163 O O . ILE B 1 105 ? -6.52 29.984 8.492 1 91.44 105 ILE B O 1
ATOM 5167 N N . ASP B 1 106 ? -4.742 31.312 7.996 1 86.62 106 ASP B N 1
ATOM 5168 C CA . ASP B 1 106 ? -5.496 32.531 7.75 1 86.62 106 ASP B CA 1
ATOM 5169 C C . ASP B 1 106 ? -5.68 32.781 6.254 1 86.62 106 ASP B C 1
ATOM 5171 O O . ASP B 1 106 ? -4.895 33.5 5.633 1 86.62 106 ASP B O 1
ATOM 5175 N N . VAL B 1 107 ? -6.57 32.156 5.66 1 75.06 107 VAL B N 1
ATOM 5176 C CA . VAL B 1 107 ? -6.84 32.312 4.238 1 75.06 107 VAL B CA 1
ATOM 5177 C C . VAL B 1 107 ? -8.312 32.656 4.031 1 75.06 107 VAL B C 1
ATOM 5179 O O . VAL B 1 107 ? -9.164 32.281 4.848 1 75.06 107 VAL B O 1
ATOM 5182 N N . ALA B 1 108 ? -8.469 33.625 3.035 1 62 108 ALA B N 1
ATOM 5183 C CA . ALA B 1 108 ? -9.836 34 2.672 1 62 108 ALA B CA 1
ATOM 5184 C C . ALA B 1 108 ? -10.508 32.906 1.863 1 62 108 ALA B C 1
ATOM 5186 O O . ALA B 1 108 ? -9.906 32.344 0.938 1 62 108 ALA B O 1
ATOM 5187 N N . PHE B 1 109 ? -11.445 32.344 2.383 1 56.66 109 PHE B N 1
ATOM 5188 C CA . PHE B 1 109 ? -12.211 31.422 1.562 1 56.66 109 PHE B CA 1
ATOM 5189 C C . PHE B 1 109 ? -13.367 32.156 0.873 1 56.66 109 PHE B C 1
ATOM 5191 O O . PHE B 1 109 ? -14 33.031 1.463 1 56.66 109 PHE B O 1
ATOM 5198 N N . PRO B 1 110 ? -13.328 32.188 -0.563 1 48.44 110 PRO B N 1
ATOM 5199 C CA . PRO B 1 110 ? -14.367 32.938 -1.274 1 48.44 110 PRO B CA 1
ATOM 5200 C C . PRO B 1 110 ? -15.766 32.656 -0.733 1 48.44 110 PRO B C 1
ATOM 5202 O O . PRO B 1 110 ? -16.062 31.531 -0.311 1 48.44 110 PRO B O 1
ATOM 5205 N N . VAL B 1 111 ? -16.453 33.688 -0.315 1 39.19 111 VAL B N 1
ATOM 5206 C CA . VAL B 1 111 ? -17.844 33.562 0.076 1 39.19 111 VAL B CA 1
ATOM 5207 C C . VAL B 1 111 ? -18.719 33.344 -1.158 1 39.19 111 VAL B C 1
ATOM 5209 O O . VAL B 1 111 ? -18.516 33.969 -2.199 1 39.19 111 VAL B O 1
ATOM 5212 N N . ALA B 1 112 ? -19.281 32.281 -1.3 1 39.66 112 ALA B N 1
ATOM 5213 C CA . ALA B 1 112 ? -20.328 32.188 -2.32 1 39.66 112 ALA B CA 1
ATOM 5214 C C . ALA B 1 112 ? -21.297 33.375 -2.234 1 39.66 112 ALA B C 1
ATOM 5216 O O . ALA B 1 112 ? -21.656 33.781 -1.138 1 39.66 112 ALA B O 1
ATOM 5217 N N . GLY B 1 113 ? -21.266 34.25 -3.219 1 33.38 113 GLY B N 1
ATOM 5218 C CA . GLY B 1 113 ? -22.203 35.375 -3.371 1 33.38 113 GLY B CA 1
ATOM 5219 C C . GLY B 1 113 ? -23.625 35 -3.002 1 33.38 113 GLY B C 1
ATOM 5220 O O . GLY B 1 113 ? -24.438 34.656 -3.877 1 33.38 113 GLY B O 1
ATOM 5221 N N . GLY B 1 114 ? -23.984 34.125 -2.094 1 33.81 114 GLY B N 1
ATOM 5222 C CA . GLY B 1 114 ? -25.438 34.125 -2.006 1 33.81 114 GLY B CA 1
ATOM 5223 C C . GLY B 1 114 ? -26 35.5 -1.651 1 33.81 114 GLY B C 1
ATOM 5224 O O . GLY B 1 114 ? -25.281 36.375 -1.15 1 33.81 114 GLY B O 1
ATOM 5225 N N . ASN B 1 115 ? -27.219 35.906 -2.314 1 31.78 115 ASN B N 1
ATOM 5226 C CA . ASN B 1 115 ? -28.125 37 -1.991 1 31.78 115 ASN B CA 1
ATOM 5227 C C . ASN B 1 115 ? -28.203 37.219 -0.485 1 31.78 115 ASN B C 1
ATOM 5229 O O . ASN B 1 115 ? -28.047 36.281 0.302 1 31.78 115 ASN B O 1
ATOM 5233 N N . ASP B 1 116 ? -28.172 38.5 -0.032 1 32.16 116 ASP B N 1
ATOM 5234 C CA . ASP B 1 116 ? -28.453 39.156 1.235 1 32.16 116 ASP B CA 1
ATOM 5235 C C . ASP B 1 116 ? -29.594 38.5 1.97 1 32.16 116 ASP B C 1
ATOM 5237 O O . ASP B 1 116 ? -30.688 39.062 2.086 1 32.16 116 ASP B O 1
ATOM 5241 N N . VAL B 1 117 ? -30.031 37.312 1.819 1 33.34 117 VAL B N 1
ATOM 5242 C CA . VAL B 1 117 ? -31.156 37.062 2.721 1 33.34 117 VAL B CA 1
ATOM 5243 C C . VAL B 1 117 ? -30.734 37.375 4.156 1 33.34 117 VAL B C 1
ATOM 5245 O O . VAL B 1 117 ? -29.547 37.281 4.5 1 33.34 117 VAL B O 1
ATOM 5248 N N . GLN B 1 118 ? -31.812 37.75 5.078 1 33.59 118 GLN B N 1
ATOM 5249 C CA . GLN B 1 118 ? -31.875 38.25 6.438 1 33.59 118 GLN B CA 1
ATOM 5250 C C . GLN B 1 118 ? -30.938 37.5 7.367 1 33.59 118 GLN B C 1
ATOM 5252 O O . GLN B 1 118 ? -31.078 36.281 7.531 1 33.59 118 GLN B O 1
ATOM 5257 N N . THR B 1 119 ? -29.781 38 7.66 1 35.62 119 THR B N 1
ATOM 5258 C CA . THR B 1 119 ? -28.625 37.75 8.516 1 35.62 119 THR B CA 1
ATOM 5259 C C . THR B 1 119 ? -29.078 37.281 9.898 1 35.62 119 THR B C 1
ATOM 5261 O O . THR B 1 119 ? -28.281 36.688 10.648 1 35.62 119 THR B O 1
ATOM 5264 N N . GLU B 1 120 ? -30.281 37.75 10.352 1 32.66 120 GLU B N 1
ATOM 5265 C CA . GLU B 1 120 ? -30.594 37.656 11.773 1 32.66 120 GLU B CA 1
ATOM 5266 C C . GLU B 1 120 ? -30.75 36.188 12.195 1 32.66 120 GLU B C 1
ATOM 5268 O O . GLU B 1 120 ? -30.359 35.812 13.305 1 32.66 120 GLU B O 1
ATOM 5273 N N . GLN B 1 121 ? -31.578 35.469 11.484 1 31.09 121 GLN B N 1
ATOM 5274 C CA . GLN B 1 121 ? -32 34.219 12.055 1 31.09 121 GLN B CA 1
ATOM 5275 C C . GLN B 1 121 ? -30.922 33.156 11.891 1 31.09 121 GLN B C 1
ATOM 5277 O O . GLN B 1 121 ? -31.016 32.062 12.461 1 31.09 121 GLN B O 1
ATOM 5282 N N . LYS B 1 122 ? -29.891 33.344 11.07 1 37.09 122 LYS B N 1
ATOM 5283 C CA . LYS B 1 122 ? -28.984 32.25 10.742 1 37.09 122 LYS B CA 1
ATOM 5284 C C . LYS B 1 122 ? -27.797 32.25 11.688 1 37.09 122 LYS B C 1
ATOM 5286 O O . LYS B 1 122 ? -26.906 31.391 11.562 1 37.09 122 LYS B O 1
ATOM 5291 N N . SER B 1 123 ? -27.625 33.25 12.508 1 34.91 123 SER B N 1
ATOM 5292 C CA . SER B 1 123 ? -26.547 33.219 13.492 1 34.91 123 SER B CA 1
ATOM 5293 C C . SER B 1 123 ? -26.703 32.062 14.461 1 34.91 123 SER B C 1
ATOM 5295 O O . SER B 1 123 ? -25.703 31.562 14.984 1 34.91 123 SER B O 1
ATOM 5297 N N . SER B 1 124 ? -27.953 31.766 14.859 1 33.97 124 SER B N 1
ATOM 5298 C CA . SER B 1 124 ? -28.125 30.703 15.852 1 33.97 124 SER B CA 1
ATOM 5299 C C . SER B 1 124 ? -27.75 29.344 15.266 1 33.97 124 SER B C 1
ATOM 5301 O O . SER B 1 124 ? -27.438 28.406 16 1 33.97 124 SER B O 1
ATOM 5303 N N . LYS B 1 125 ? -27.844 29.219 13.945 1 40.97 125 LYS B N 1
ATOM 5304 C CA . LYS B 1 125 ? -27.641 27.891 13.367 1 40.97 125 LYS B CA 1
ATOM 5305 C C . LYS B 1 125 ? -26.141 27.609 13.156 1 40.97 125 LYS B C 1
ATOM 5307 O O . LYS B 1 125 ? -25.766 26.5 12.789 1 40.97 125 LYS B O 1
ATOM 5312 N N . MET B 1 126 ? -25.406 28.609 13.156 1 38.41 126 MET B N 1
ATOM 5313 C CA . MET B 1 126 ? -23.953 28.438 13.008 1 38.41 126 MET B CA 1
ATOM 5314 C C . MET B 1 126 ? -23.344 27.828 14.258 1 38.41 126 MET B C 1
ATOM 5316 O O . MET B 1 126 ? -22.188 27.375 14.242 1 38.41 126 MET B O 1
ATOM 5320 N N . GLU B 1 127 ? -23.891 28.062 15.414 1 40.44 127 GLU B N 1
ATOM 5321 C CA . GLU B 1 127 ? -23.312 27.516 16.641 1 40.44 127 GLU B CA 1
ATOM 5322 C C . GLU B 1 127 ? -23.188 26 16.562 1 40.44 127 GLU B C 1
ATOM 5324 O O . GLU B 1 127 ? -22.469 25.391 17.359 1 40.44 127 GLU B O 1
ATOM 5329 N N . GLY B 1 128 ? -23.922 25.391 15.711 1 40.47 128 GLY B N 1
ATOM 5330 C CA . GLY B 1 128 ? -23.922 23.938 15.703 1 40.47 128 GLY B CA 1
ATOM 5331 C C . GLY B 1 128 ? -23.031 23.344 14.633 1 40.47 128 GLY B C 1
ATOM 5332 O O . GLY B 1 128 ? -23 22.125 14.445 1 40.47 128 GLY B O 1
ATOM 5333 N N . LEU B 1 129 ? -22.469 24.188 13.812 1 45.62 129 LEU B N 1
ATOM 5334 C CA . LEU B 1 129 ? -21.672 23.641 12.711 1 45.62 129 LEU B CA 1
ATOM 5335 C C . LEU B 1 129 ? -20.281 23.25 13.188 1 45.62 129 LEU B C 1
ATOM 5337 O O . LEU B 1 129 ? -19.75 23.859 14.133 1 45.62 129 LEU B O 1
ATOM 5341 N N . SER B 1 130 ? -19.875 22.094 12.828 1 45.72 130 SER B N 1
ATOM 5342 C CA . SER B 1 130 ? -18.547 21.594 13.172 1 45.72 130 SER B CA 1
ATOM 5343 C C . SER B 1 130 ? -17.469 22.578 12.734 1 45.72 130 SER B C 1
ATOM 5345 O O . SER B 1 130 ? -17.703 23.438 11.883 1 45.72 130 SER B O 1
ATOM 5347 N N . ALA B 1 131 ? -16.391 22.672 13.453 1 44.16 131 ALA B N 1
ATOM 5348 C CA . ALA B 1 131 ? -15.273 23.547 13.133 1 44.16 131 ALA B CA 1
ATOM 5349 C C . ALA B 1 131 ? -14.93 23.469 11.648 1 44.16 131 ALA B C 1
ATOM 5351 O O . ALA B 1 131 ? -14.641 24.5 11.023 1 44.16 131 ALA B O 1
ATOM 5352 N N . ALA B 1 132 ? -14.938 22.312 11.078 1 45.88 132 ALA B N 1
ATOM 5353 C CA . ALA B 1 132 ? -14.68 22.156 9.648 1 45.88 132 ALA B CA 1
ATOM 5354 C C . ALA B 1 132 ? -15.758 22.859 8.828 1 45.88 132 ALA B C 1
ATOM 5356 O O . ALA B 1 132 ? -15.453 23.547 7.852 1 45.88 132 ALA B O 1
ATOM 5357 N N . GLN B 1 133 ? -17.031 22.625 9.219 1 46.75 133 GLN B N 1
ATOM 5358 C CA . GLN B 1 133 ? -18.141 23.297 8.562 1 46.75 133 GLN B CA 1
ATOM 5359 C C . GLN B 1 133 ? -18.062 24.812 8.773 1 46.75 133 GLN B C 1
ATOM 5361 O O . GLN B 1 133 ? -18.406 25.578 7.879 1 46.75 133 GLN B O 1
ATOM 5366 N N . LYS B 1 134 ? -17.719 25.156 9.953 1 47.84 134 LYS B N 1
ATOM 5367 C CA . LYS B 1 134 ? -17.531 26.578 10.219 1 47.84 134 LYS B CA 1
ATOM 5368 C C . LYS B 1 134 ? -16.375 27.141 9.398 1 47.84 134 LYS B C 1
ATOM 5370 O O . LYS B 1 134 ? -16.438 28.266 8.906 1 47.84 134 LYS B O 1
ATOM 5375 N N . ILE B 1 135 ? -15.406 26.297 9.375 1 46.59 135 ILE B N 1
ATOM 5376 C CA . ILE B 1 135 ? -14.297 26.641 8.492 1 46.59 135 ILE B CA 1
ATOM 5377 C C . ILE B 1 135 ? -14.781 26.672 7.047 1 46.59 135 ILE B C 1
ATOM 5379 O O . ILE B 1 135 ? -14.469 27.609 6.309 1 46.59 135 ILE B O 1
ATOM 5383 N N . LEU B 1 136 ? -15.633 25.578 6.746 1 45.47 136 LEU B N 1
ATOM 5384 C CA . LEU B 1 136 ? -16.188 25.531 5.395 1 45.47 136 LEU B CA 1
ATOM 5385 C C . LEU B 1 136 ? -17.406 26.422 5.277 1 45.47 136 LEU B C 1
ATOM 5387 O O . LEU B 1 136 ? -17.719 26.938 4.195 1 45.47 136 LEU B O 1
ATOM 5391 N N . GLY B 1 137 ? -18.328 26.422 6.371 1 42.91 137 GLY B N 1
ATOM 5392 C CA . GLY B 1 137 ? -19.516 27.25 6.418 1 42.91 137 GLY B CA 1
ATOM 5393 C C . GLY B 1 137 ? -19.25 28.656 6.918 1 42.91 137 GLY B C 1
ATOM 5394 O O . GLY B 1 137 ? -20.188 29.453 7.09 1 42.91 137 GLY B O 1
ATOM 5395 N N . ARG B 1 138 ? -18.359 28.797 7.809 1 36.72 138 ARG B N 1
ATOM 5396 C CA . ARG B 1 138 ? -18.219 30.203 8.156 1 36.72 138 ARG B CA 1
ATOM 5397 C C . ARG B 1 138 ? -18.469 31.094 6.941 1 36.72 138 ARG B C 1
ATOM 5399 O O . ARG B 1 138 ? -17.578 31.266 6.102 1 36.72 138 ARG B O 1
ATOM 5406 N N . ARG B 1 139 ? -19.641 30.984 6.641 1 37.06 139 ARG B N 1
ATOM 5407 C CA . ARG B 1 139 ? -20.203 32.031 5.816 1 37.06 139 ARG B CA 1
ATOM 5408 C C . ARG B 1 139 ? -19.703 33.406 6.262 1 37.06 139 ARG B C 1
ATOM 5410 O O . ARG B 1 139 ? -19.719 33.719 7.453 1 37.06 139 ARG B O 1
ATOM 5417 N N . ALA B 1 140 ? -19.109 33.969 5.355 1 34.34 140 ALA B N 1
ATOM 5418 C CA . ALA B 1 140 ? -18.781 35.375 5.496 1 34.34 140 ALA B CA 1
ATOM 5419 C C . ALA B 1 140 ? -19.906 36.125 6.195 1 34.34 140 ALA B C 1
ATOM 5421 O O . ALA B 1 140 ? -20.984 36.312 5.637 1 34.34 140 ALA B O 1
ATOM 5422 N N . GLN B 1 141 ? -20.188 35.906 7.43 1 33.31 141 GLN B N 1
ATOM 5423 C CA . GLN B 1 141 ? -20.984 37.031 7.871 1 33.31 141 GLN B CA 1
ATOM 5424 C C . GLN B 1 141 ? -20.531 38.312 7.184 1 33.31 141 GLN B C 1
ATOM 5426 O O . GLN B 1 141 ? -19.422 38.781 7.41 1 33.31 141 GLN B O 1
ATOM 5431 N N . VAL B 1 142 ? -20.984 38.406 5.957 1 35.19 142 VAL B N 1
ATOM 5432 C CA . VAL B 1 142 ? -20.938 39.656 5.23 1 35.19 142 VAL B CA 1
ATOM 5433 C C . VAL B 1 142 ? -21.422 40.812 6.133 1 35.19 142 VAL B C 1
ATOM 5435 O O . VAL B 1 142 ? -22.625 41.062 6.234 1 35.19 142 VAL B O 1
ATOM 5438 N N . THR B 1 143 ? -21.344 40.844 7.484 1 33.25 143 THR B N 1
ATOM 5439 C CA . THR B 1 143 ? -21.734 42.25 7.609 1 33.25 143 THR B CA 1
ATOM 5440 C C . THR B 1 143 ? -21.016 43.094 6.562 1 33.25 143 THR B C 1
ATOM 5442 O O . THR B 1 143 ? -20.172 42.594 5.82 1 33.25 143 THR B O 1
ATOM 5445 N N . GLY B 1 144 ? -20.406 44.438 6.711 1 31.55 144 GLY B N 1
ATOM 5446 C CA . GLY B 1 144 ? -19.75 45.5 5.996 1 31.55 144 GLY B CA 1
ATOM 5447 C C . GLY B 1 144 ? -18.453 45.094 5.328 1 31.55 144 GLY B C 1
ATOM 5448 O O . GLY B 1 144 ? -17.625 44.406 5.945 1 31.55 144 GLY B O 1
ATOM 5449 N N . GLY B 1 145 ? -18.344 44.844 3.898 1 37.56 145 GLY B N 1
ATOM 5450 C CA . GLY B 1 145 ? -17.344 44.625 2.861 1 37.56 145 GLY B CA 1
ATOM 5451 C C . GLY B 1 145 ? -16.156 43.812 3.334 1 37.56 145 GLY B C 1
ATOM 5452 O O . GLY B 1 145 ? -15.133 43.75 2.65 1 37.56 145 GLY B O 1
ATOM 5453 N N . HIS B 1 146 ? -15.883 43.5 4.574 1 39.66 146 HIS B N 1
ATOM 5454 C CA . HIS B 1 146 ? -14.578 43 5 1 39.66 146 HIS B CA 1
ATOM 5455 C C . HIS B 1 146 ? -14.508 41.469 4.934 1 39.66 146 HIS B C 1
ATOM 5457 O O . HIS B 1 146 ? -15.43 40.781 5.383 1 39.66 146 HIS B O 1
ATOM 5463 N N . GLU B 1 147 ? -13.766 40.875 3.992 1 48.03 147 GLU B N 1
ATOM 5464 C CA . GLU B 1 147 ? -13.258 39.5 3.893 1 48.03 147 GLU B CA 1
ATOM 5465 C C . GLU B 1 147 ? -12.977 38.938 5.273 1 48.03 147 GLU B C 1
ATOM 5467 O O . GLU B 1 147 ? -12.305 39.562 6.09 1 48.03 147 GLU B O 1
ATOM 5472 N N . ARG B 1 148 ? -13.852 38.219 5.969 1 47.91 148 ARG B N 1
ATOM 5473 C CA . ARG B 1 148 ? -13.594 37.625 7.273 1 47.91 148 ARG B CA 1
ATOM 5474 C C . ARG B 1 148 ? -12.453 36.625 7.191 1 47.91 148 ARG B C 1
ATOM 5476 O O . ARG B 1 148 ? -12.5 35.688 6.406 1 47.91 148 ARG B O 1
ATOM 5483 N N . HIS B 1 149 ? -11.211 36.969 7.508 1 59.41 149 HIS B N 1
ATOM 5484 C CA . HIS B 1 149 ? -10.031 36.125 7.695 1 59.41 149 HIS B CA 1
ATOM 5485 C C . HIS B 1 149 ? -10.086 35.375 9.023 1 59.41 149 HIS B C 1
ATOM 5487 O O . HIS B 1 149 ? -10.586 35.906 10.016 1 59.41 149 HIS B O 1
ATOM 5493 N N . HIS B 1 150 ? -9.992 34.031 8.961 1 63.47 150 HIS B N 1
ATOM 5494 C CA . HIS B 1 150 ? -9.656 33.344 10.195 1 63.47 150 HIS B CA 1
ATOM 5495 C C . HIS B 1 150 ? -8.312 33.812 10.742 1 63.47 150 HIS B C 1
ATOM 5497 O O . HIS B 1 150 ? -7.352 33.969 9.984 1 63.47 150 HIS B O 1
ATOM 5503 N N . PRO B 1 151 ? -8.43 34.25 12.031 1 78.75 151 PRO B N 1
ATOM 5504 C CA . PRO B 1 151 ? -7.102 34.625 12.539 1 78.75 151 PRO B CA 1
ATOM 5505 C C . PRO B 1 151 ? -6.102 33.469 12.43 1 78.75 151 PRO B C 1
ATOM 5507 O O . PRO B 1 151 ? -6.488 32.312 12.5 1 78.75 151 PRO B O 1
ATOM 5510 N N . ALA B 1 152 ? -4.922 33.781 12.148 1 86.44 152 ALA B N 1
ATOM 5511 C CA . ALA B 1 152 ? -3.855 32.781 12.117 1 86.44 152 ALA B CA 1
ATOM 5512 C C . ALA B 1 152 ? -3.717 32.094 13.461 1 86.44 152 ALA B C 1
ATOM 5514 O O . ALA B 1 152 ? -3.797 32.719 14.516 1 86.44 152 ALA B O 1
ATOM 5515 N N . GLY B 1 153 ? -3.676 30.781 13.367 1 93.69 153 GLY B N 1
ATOM 5516 C CA . GLY B 1 153 ? -3.59 29.969 14.57 1 93.69 153 GLY B CA 1
ATOM 5517 C C . GLY B 1 153 ? -2.258 29.266 14.719 1 93.69 153 GLY B C 1
ATOM 5518 O O . GLY B 1 153 ? -1.207 29.828 14.414 1 93.69 153 GLY B O 1
ATOM 5519 N N . TYR B 1 154 ? -2.316 28.094 15.375 1 95.75 154 TYR B N 1
ATOM 5520 C CA . TYR B 1 154 ? -1.151 27.281 15.688 1 95.75 154 TYR B CA 1
ATOM 5521 C C . TYR B 1 154 ? -1.318 25.859 15.141 1 95.75 154 TYR B C 1
ATOM 5523 O O . TYR B 1 154 ? -2.43 25.328 15.117 1 95.75 154 TYR B O 1
ATOM 5531 N N . ILE B 1 155 ? -0.253 25.297 14.664 1 97.06 155 ILE B N 1
ATOM 5532 C CA . ILE B 1 155 ? -0.198 23.875 14.359 1 97.06 155 ILE B CA 1
ATOM 5533 C C . ILE B 1 155 ? 0.586 23.141 15.445 1 97.06 155 ILE B C 1
ATOM 5535 O O . ILE B 1 155 ? 1.731 23.5 15.734 1 97.06 155 ILE B O 1
ATOM 5539 N N . GLN B 1 156 ? -0.047 22.156 15.977 1 97.81 156 GLN B N 1
ATOM 5540 C CA . GLN B 1 156 ? 0.564 21.375 17.047 1 97.81 156 GLN B CA 1
ATOM 5541 C C . GLN B 1 156 ? 0.886 19.953 16.578 1 97.81 156 GLN B C 1
ATOM 5543 O O . GLN B 1 156 ? 0.146 19.375 15.773 1 97.81 156 GLN B O 1
ATOM 5548 N N . SER B 1 157 ? 2.016 19.438 17.016 1 98 157 SER B N 1
ATOM 5549 C CA . SER B 1 157 ? 2.381 18.031 16.859 1 98 157 SER B CA 1
ATOM 5550 C C . SER B 1 157 ? 2.326 17.281 18.203 1 98 157 SER B C 1
ATOM 5552 O O . SER B 1 157 ? 2.928 17.734 19.172 1 98 157 SER B O 1
ATOM 5554 N N . HIS B 1 158 ? 1.545 16.25 18.219 1 98.44 158 HIS B N 1
ATOM 5555 C CA . HIS B 1 158 ? 1.389 15.422 19.422 1 98.44 158 HIS B CA 1
ATOM 5556 C C . HIS B 1 158 ? 1.866 13.992 19.172 1 98.44 158 HIS B C 1
ATOM 5558 O O . HIS B 1 158 ? 1.538 13.398 18.141 1 98.44 158 HIS B O 1
ATOM 5564 N N . GLN B 1 159 ? 2.662 13.461 20.078 1 98.62 159 GLN B N 1
ATOM 5565 C CA . GLN B 1 159 ? 3.203 12.117 19.938 1 98.62 159 GLN B CA 1
ATOM 5566 C C . GLN B 1 159 ? 2.629 11.172 21 1 98.62 159 GLN B C 1
ATOM 5568 O O . GLN B 1 159 ? 2.627 11.492 22.188 1 98.62 159 GLN B O 1
ATOM 5573 N N . ALA B 1 160 ? 2.119 10 20.516 1 98.75 160 ALA B N 1
ATOM 5574 C CA . ALA B 1 160 ? 1.608 8.984 21.438 1 98.75 160 ALA B CA 1
ATOM 5575 C C . ALA B 1 160 ? 2.723 8.445 22.328 1 98.75 160 ALA B C 1
ATOM 5577 O O . ALA B 1 160 ? 3.783 8.055 21.844 1 98.75 160 ALA B O 1
ATOM 5578 N N . THR B 1 161 ? 2.477 8.328 23.641 1 98.12 161 THR B N 1
ATOM 5579 C CA . THR B 1 161 ? 3.504 7.895 24.578 1 98.12 161 THR B CA 1
ATOM 5580 C C . THR B 1 161 ? 3.283 6.441 24.984 1 98.12 161 THR B C 1
ATOM 5582 O O . THR B 1 161 ? 3.982 5.922 25.859 1 98.12 161 THR B O 1
ATOM 5585 N N . LYS B 1 162 ? 2.336 5.805 24.469 1 98.12 162 LYS B N 1
ATOM 5586 C CA . LYS B 1 162 ? 1.999 4.387 24.562 1 98.12 162 LYS B CA 1
ATOM 5587 C C . LYS B 1 162 ? 1.155 3.943 23.375 1 98.12 162 LYS B C 1
ATOM 5589 O O . LYS B 1 162 ? 0.793 4.758 22.516 1 98.12 162 LYS B O 1
ATOM 5594 N N . ASP B 1 163 ? 0.938 2.697 23.312 1 97.88 163 ASP B N 1
ATOM 5595 C CA . ASP B 1 163 ? -0.084 2.236 22.391 1 97.88 163 ASP B CA 1
ATOM 5596 C C . ASP B 1 163 ? -1.458 2.789 22.766 1 97.88 163 ASP B C 1
ATOM 5598 O O . ASP B 1 163 ? -1.956 2.539 23.859 1 97.88 163 ASP B O 1
ATOM 5602 N N . LEU B 1 164 ? -2.029 3.584 21.875 1 98.75 164 LEU B N 1
ATOM 5603 C CA . LEU B 1 164 ? -3.377 4.09 22.109 1 98.75 164 LEU B CA 1
ATOM 5604 C C . LEU B 1 164 ? -4.426 3.074 21.656 1 98.75 164 LEU B C 1
ATOM 5606 O O . LEU B 1 164 ? -4.441 2.668 20.5 1 98.75 164 LEU B O 1
ATOM 5610 N N . HIS B 1 165 ? -5.246 2.617 22.625 1 98.62 165 HIS B N 1
ATOM 5611 C CA . HIS B 1 165 ? -6.387 1.77 22.297 1 98.62 165 HIS B CA 1
ATOM 5612 C C . HIS B 1 165 ? -7.566 2.602 21.812 1 98.62 165 HIS B C 1
ATOM 5614 O O . HIS B 1 165 ? -8.109 3.42 22.547 1 98.62 165 HIS B O 1
ATOM 5620 N N . VAL B 1 166 ? -7.992 2.357 20.547 1 98.75 166 VAL B N 1
ATOM 5621 C CA . VAL B 1 166 ? -8.961 3.271 19.953 1 98.75 166 VAL B CA 1
ATOM 5622 C C . VAL B 1 166 ? -10.086 2.473 19.297 1 98.75 166 VAL B C 1
ATOM 5624 O O . VAL B 1 166 ? -9.93 1.283 19.016 1 98.75 166 VAL B O 1
ATOM 5627 N N . LEU B 1 167 ? -11.227 3.1 19.172 1 98.88 167 LEU B N 1
ATOM 5628 C CA . LEU B 1 167 ? -12.352 2.582 18.406 1 98.88 167 LEU B CA 1
ATOM 5629 C C . LEU B 1 167 ? -12.406 3.232 17.016 1 98.88 167 LEU B C 1
ATOM 5631 O O . LEU B 1 167 ? -12.609 4.445 16.906 1 98.88 167 LEU B O 1
ATOM 5635 N N . TYR B 1 168 ? -12.156 2.461 15.992 1 98.81 168 TYR B N 1
ATOM 5636 C CA . TYR B 1 168 ? -12.273 2.961 14.625 1 98.81 168 TYR B CA 1
ATOM 5637 C C . TYR B 1 168 ? -13.688 2.756 14.094 1 98.81 168 TYR B C 1
ATOM 5639 O O . TYR B 1 168 ? -14.164 1.624 14.008 1 98.81 168 TYR B O 1
ATOM 5647 N N . ILE B 1 169 ? -14.336 3.877 13.727 1 98.75 169 ILE B N 1
ATOM 5648 C CA . ILE B 1 169 ? -15.695 3.836 13.195 1 98.75 169 ILE B CA 1
ATOM 5649 C C . ILE B 1 169 ? -15.656 3.811 11.664 1 98.75 169 ILE B C 1
ATOM 5651 O O . ILE B 1 169 ? -15.062 4.695 11.039 1 98.75 169 ILE B O 1
ATOM 5655 N N . ASP B 1 170 ? -16.312 2.922 11.102 1 96.88 170 ASP B N 1
ATOM 5656 C CA . ASP B 1 170 ? -16.297 2.531 9.695 1 96.88 170 ASP B CA 1
ATOM 5657 C C . ASP B 1 170 ? -16.844 3.654 8.812 1 96.88 170 ASP B C 1
ATOM 5659 O O . ASP B 1 170 ? -17.594 4.516 9.281 1 96.88 170 ASP B O 1
ATOM 5663 N N . GLY B 1 171 ? -16.391 3.66 7.488 1 97.94 171 GLY B N 1
ATOM 5664 C CA . GLY B 1 171 ? -16.938 4.578 6.496 1 97.94 171 GLY B CA 1
ATOM 5665 C C . GLY B 1 171 ? -16.453 6.004 6.676 1 97.94 171 GLY B C 1
ATOM 5666 O O . GLY B 1 171 ? -15.328 6.23 7.137 1 97.94 171 GLY B O 1
ATOM 5667 N N . MET B 1 172 ? -17.172 6.926 6.137 1 97.94 172 MET B N 1
ATOM 5668 C CA . MET B 1 172 ? -16.922 8.359 6.309 1 97.94 172 MET B CA 1
ATOM 5669 C C . MET B 1 172 ? -17.656 8.891 7.531 1 97.94 172 MET B C 1
ATOM 5671 O O . MET B 1 172 ? -18.422 9.852 7.43 1 97.94 172 MET B O 1
ATOM 5675 N N . SER B 1 173 ? -17.312 8.383 8.625 1 97.31 173 SER B N 1
ATOM 5676 C CA . SER B 1 173 ? -18.094 8.523 9.844 1 97.31 173 SER B CA 1
ATOM 5677 C C . SER B 1 173 ? -17.906 9.906 10.469 1 97.31 173 SER B C 1
ATOM 5679 O O . SER B 1 173 ? -18.578 10.25 11.445 1 97.31 173 SER B O 1
ATOM 5681 N N . GLY B 1 174 ? -17.016 10.68 9.977 1 95.38 174 GLY B N 1
ATOM 5682 C CA . GLY B 1 174 ? -16.875 12.07 10.398 1 95.38 174 GLY B CA 1
ATOM 5683 C C . GLY B 1 174 ? -17.609 13.039 9.492 1 95.38 174 GLY B C 1
ATOM 5684 O O . GLY B 1 174 ? -17.641 14.242 9.758 1 95.38 174 GLY B O 1
ATOM 5685 N N . GLY B 1 175 ? -18.203 12.5 8.398 1 94.12 175 GLY B N 1
ATOM 5686 C CA . GLY B 1 175 ? -18.938 13.352 7.473 1 94.12 175 GLY B CA 1
ATOM 5687 C C . GLY B 1 175 ? -20.297 13.766 8.008 1 94.12 175 GLY B C 1
ATOM 5688 O O . GLY B 1 175 ? -21.203 12.938 8.102 1 94.12 175 GLY B O 1
ATOM 5689 N N . LYS B 1 176 ? -20.469 15 8.312 1 90.81 176 LYS B N 1
ATOM 5690 C CA . LYS B 1 176 ? -21.703 15.508 8.875 1 90.81 176 LYS B CA 1
ATOM 5691 C C . LYS B 1 176 ? -22.75 15.734 7.781 1 90.81 176 LYS B C 1
ATOM 5693 O O . LYS B 1 176 ? -22.969 16.875 7.352 1 90.81 176 LYS B O 1
ATOM 5698 N N . THR B 1 177 ? -23.375 14.625 7.438 1 88.81 177 THR B N 1
ATOM 5699 C CA . THR B 1 177 ? -24.406 14.641 6.406 1 88.81 177 THR B CA 1
ATOM 5700 C C . THR B 1 177 ? -25.625 13.836 6.848 1 88.81 177 THR B C 1
ATOM 5702 O O . THR B 1 177 ? -25.547 13.062 7.805 1 88.81 177 THR B O 1
ATOM 5705 N N . ASP B 1 178 ? -26.656 14.039 6.148 1 85.06 178 ASP B N 1
ATOM 5706 C CA . ASP B 1 178 ? -27.875 13.281 6.438 1 85.06 178 ASP B CA 1
ATOM 5707 C C . ASP B 1 178 ? -27.969 12.031 5.562 1 85.06 178 ASP B C 1
ATOM 5709 O O . ASP B 1 178 ? -29.016 11.391 5.484 1 85.06 178 ASP B O 1
ATOM 5713 N N . MET B 1 179 ? -26.891 11.664 4.922 1 91.19 179 MET B N 1
ATOM 5714 C CA . MET B 1 179 ? -26.906 10.547 3.982 1 91.19 179 MET B CA 1
ATOM 5715 C C . MET B 1 179 ? -26.672 9.227 4.707 1 91.19 179 MET B C 1
ATOM 5717 O O . MET B 1 179 ? -26.875 8.156 4.133 1 91.19 179 MET B O 1
ATOM 5721 N N . GLY B 1 180 ? -26.297 9.281 5.926 1 93.25 180 GLY B N 1
ATOM 5722 C CA . GLY B 1 180 ? -26.094 8.055 6.691 1 93.25 180 GLY B CA 1
ATOM 5723 C C . GLY B 1 180 ? -24.656 7.852 7.117 1 93.25 180 GLY B C 1
ATOM 5724 O O . GLY B 1 180 ? -24.328 6.863 7.781 1 93.25 180 GLY B O 1
ATOM 5725 N N . THR B 1 181 ? -23.734 8.82 6.852 1 95.06 181 THR B N 1
ATOM 5726 C CA . THR B 1 181 ? -22.312 8.711 7.164 1 95.06 181 THR B CA 1
ATOM 5727 C C . THR B 1 181 ? -22.109 8.602 8.672 1 95.06 181 THR B C 1
ATOM 5729 O O . THR B 1 181 ? -21.203 7.902 9.125 1 95.06 181 THR B O 1
ATOM 5732 N N . MET B 1 182 ? -22.969 9.156 9.508 1 94.62 182 MET B N 1
ATOM 5733 C CA . MET B 1 182 ? -22.766 9.227 10.953 1 94.62 182 MET B CA 1
ATOM 5734 C C . MET B 1 182 ? -23.703 8.266 11.68 1 94.62 182 MET B C 1
ATOM 5736 O O . MET B 1 182 ? -23.797 8.305 12.914 1 94.62 182 MET B O 1
ATOM 5740 N N . ASP B 1 183 ? -24.391 7.383 10.961 1 96.06 183 ASP B N 1
ATOM 5741 C CA . ASP B 1 183 ? -25.375 6.508 11.594 1 96.06 183 ASP B CA 1
ATOM 5742 C C . ASP B 1 183 ? -24.766 5.719 12.742 1 96.06 183 ASP B C 1
ATOM 5744 O O . ASP B 1 183 ? -25.344 5.637 13.828 1 96.06 183 ASP B O 1
ATOM 5748 N N . ALA B 1 184 ? -23.641 5.16 12.539 1 97 184 ALA B N 1
ATOM 5749 C CA . ALA B 1 184 ? -22.984 4.352 13.57 1 97 184 ALA B CA 1
ATOM 5750 C C . ALA B 1 184 ? -22.703 5.176 14.82 1 97 184 ALA B C 1
ATOM 5752 O O . ALA B 1 184 ? -22.953 4.723 15.938 1 97 184 ALA B O 1
ATOM 5753 N N . GLU B 1 185 ? -22.172 6.375 14.656 1 96.06 185 GLU B N 1
ATOM 5754 C CA . GLU B 1 185 ? -21.859 7.234 15.789 1 96.06 185 GLU B CA 1
ATOM 5755 C C . GLU B 1 185 ? -23.125 7.719 16.484 1 96.06 185 GLU B C 1
ATOM 5757 O O . GLU B 1 185 ? -23.219 7.684 17.719 1 96.06 185 GLU B O 1
ATOM 5762 N N . LEU B 1 186 ? -24.141 8.117 15.742 1 95.69 186 LEU B N 1
ATOM 5763 C CA . LEU B 1 186 ? -25.328 8.758 16.297 1 95.69 186 LEU B CA 1
ATOM 5764 C C . LEU B 1 186 ? -26.266 7.727 16.922 1 95.69 186 LEU B C 1
ATOM 5766 O O . LEU B 1 186 ? -26.703 7.906 18.062 1 95.69 186 LEU B O 1
ATOM 5770 N N . TYR B 1 187 ? -26.516 6.656 16.25 1 96.06 187 TYR B N 1
ATOM 5771 C CA . TYR B 1 187 ? -27.562 5.746 16.672 1 96.06 187 TYR B CA 1
ATOM 5772 C C . TYR B 1 187 ? -27.031 4.699 17.641 1 96.06 187 TYR B C 1
ATOM 5774 O O . TYR B 1 187 ? -27.766 4.207 18.5 1 96.06 187 TYR B O 1
ATOM 5782 N N . VAL B 1 188 ? -25.766 4.352 17.516 1 97.19 188 VAL B N 1
ATOM 5783 C CA . VAL B 1 188 ? -25.234 3.293 18.375 1 97.19 188 VAL B CA 1
ATOM 5784 C C . VAL B 1 188 ? -24.5 3.908 19.562 1 97.19 188 VAL B C 1
ATOM 5786 O O . VAL B 1 188 ? -24.812 3.613 20.719 1 97.19 188 VAL B O 1
ATOM 5789 N N . LEU B 1 189 ? -23.625 4.793 19.344 1 97.44 189 LEU B N 1
ATOM 5790 C CA . LEU B 1 189 ? -22.797 5.309 20.438 1 97.44 189 LEU B CA 1
ATOM 5791 C C . LEU B 1 189 ? -23.484 6.457 21.156 1 97.44 189 LEU B C 1
ATOM 5793 O O . LEU B 1 189 ? -23.703 6.391 22.375 1 97.44 189 LEU B O 1
ATOM 5797 N N . TYR B 1 190 ? -23.859 7.48 20.375 1 95.69 190 TYR B N 1
ATOM 5798 C CA . TYR B 1 190 ? -24.453 8.672 20.969 1 95.69 190 TYR B CA 1
ATOM 5799 C C . TYR B 1 190 ? -25.859 8.375 21.484 1 95.69 190 TYR B C 1
ATOM 5801 O O . TYR B 1 190 ? -26.25 8.875 22.547 1 95.69 190 TYR B O 1
ATOM 5809 N N . GLY B 1 191 ? -26.703 7.613 20.719 1 93.12 191 GLY B N 1
ATOM 5810 C CA . GLY B 1 191 ? -28.016 7.176 21.156 1 93.12 191 GLY B CA 1
ATOM 5811 C C . GLY B 1 191 ? -29.094 8.211 20.922 1 93.12 191 GLY B C 1
ATOM 5812 O O . GLY B 1 191 ? -30.109 8.234 21.609 1 93.12 191 GLY B O 1
ATOM 5813 N N . LYS B 1 192 ? -28.766 9.094 19.922 1 91.56 192 LYS B N 1
ATOM 5814 C CA . LYS B 1 192 ? -29.734 10.117 19.531 1 91.56 192 LYS B CA 1
ATOM 5815 C C . LYS B 1 192 ? -29.641 10.422 18.047 1 91.56 192 LYS B C 1
ATOM 5817 O O . LYS B 1 192 ? -28.547 10.453 17.484 1 91.56 192 LYS B O 1
ATOM 5822 N N . THR B 1 193 ? -30.781 10.484 17.172 1 82.38 193 THR B N 1
ATOM 5823 C CA . THR B 1 193 ? -30.828 10.758 15.75 1 82.38 193 THR B CA 1
ATOM 5824 C C . THR B 1 193 ? -30.188 12.102 15.43 1 82.38 193 THR B C 1
ATOM 5826 O O . THR B 1 193 ? -29.422 12.219 14.461 1 82.38 193 THR B O 1
ATOM 5829 N N . ASN B 1 194 ? -29.922 12.891 16.234 1 69.88 194 ASN B N 1
ATOM 5830 C CA . ASN B 1 194 ? -29.422 14.25 16.109 1 69.88 194 ASN B CA 1
ATOM 5831 C C . ASN B 1 194 ? -29.531 14.758 14.664 1 69.88 194 ASN B C 1
ATOM 5833 O O . ASN B 1 194 ? -28.516 14.984 14 1 69.88 194 ASN B O 1
ATOM 5837 N N . GLU B 1 195 ? -30.891 14.898 14.336 1 66.69 195 GLU B N 1
ATOM 5838 C CA . GLU B 1 195 ? -31.188 15.43 13.016 1 66.69 195 GLU B CA 1
ATOM 5839 C C . GLU B 1 195 ? -30.625 16.844 12.844 1 66.69 195 GLU B C 1
ATOM 5841 O O . GLU B 1 195 ? -30.531 17.594 13.805 1 66.69 195 GLU B O 1
ATOM 5846 N N . ASP B 1 196 ? -29.922 17.188 11.867 1 64.94 196 ASP B N 1
ATOM 5847 C CA . ASP B 1 196 ? -29.359 18.484 11.539 1 64.94 196 ASP B CA 1
ATOM 5848 C C . ASP B 1 196 ? -28.125 18.781 12.383 1 64.94 196 ASP B C 1
ATOM 5850 O O . ASP B 1 196 ? -27.594 19.906 12.352 1 64.94 196 ASP B O 1
ATOM 5854 N N . PHE B 1 197 ? -27.859 17.875 13.367 1 73.38 197 PHE B N 1
ATOM 5855 C CA . PHE B 1 197 ? -26.656 17.969 14.188 1 73.38 197 PHE B CA 1
ATOM 5856 C C . PHE B 1 197 ? -26.781 19.094 15.211 1 73.38 197 PHE B C 1
ATOM 5858 O O . PHE B 1 197 ? -25.828 19.812 15.469 1 73.38 197 PHE B O 1
ATOM 5865 N N . GLU B 1 198 ? -27.938 19.25 15.766 1 71.31 198 GLU B N 1
ATOM 5866 C CA . GLU B 1 198 ? -28.344 20.344 16.641 1 71.31 198 GLU B CA 1
ATOM 5867 C C . GLU B 1 198 ? -27.531 20.359 17.922 1 71.31 198 GLU B C 1
ATOM 5869 O O . GLU B 1 198 ? -27.266 21.422 18.5 1 71.31 198 GLU B O 1
ATOM 5874 N N . ASP B 1 199 ? -27.125 19.203 18.344 1 82.62 199 ASP B N 1
ATOM 5875 C CA . ASP B 1 199 ? -26.359 19.141 19.594 1 82.62 199 ASP B CA 1
ATOM 5876 C C . ASP B 1 199 ? -24.938 19.656 19.406 1 82.62 199 ASP B C 1
ATOM 5878 O O . ASP B 1 199 ? -24.25 19.969 20.375 1 82.62 199 ASP B O 1
ATOM 5882 N N . GLY B 1 200 ? -24.562 19.719 18.156 1 85.44 200 GLY B N 1
ATOM 5883 C CA . GLY B 1 200 ? -23.203 20.172 17.859 1 85.44 200 GLY B CA 1
ATOM 5884 C C . GLY B 1 200 ? -22.172 19.062 17.969 1 85.44 200 GLY B C 1
ATOM 5885 O O . GLY B 1 200 ? -22.359 18.109 18.719 1 85.44 200 GLY B O 1
ATOM 5886 N N . GLU B 1 201 ? -21.109 19.266 17.359 1 88.44 201 GLU B N 1
ATOM 5887 C CA . GLU B 1 201 ? -20.031 18.297 17.281 1 88.44 201 GLU B CA 1
ATOM 5888 C C . GLU B 1 201 ? -19.344 18.109 18.641 1 88.44 201 GLU B C 1
ATOM 5890 O O . GLU B 1 201 ? -19 17 19.016 1 88.44 201 GLU B O 1
ATOM 5895 N N . PHE B 1 202 ? -19.109 19.188 19.297 1 90 202 PHE B N 1
ATOM 5896 C CA . PHE B 1 202 ? -18.406 19.172 20.578 1 90 202 PHE B CA 1
ATOM 5897 C C . PHE B 1 202 ? -19.188 18.359 21.609 1 90 202 PHE B C 1
ATOM 5899 O O . PHE B 1 202 ? -18.609 17.531 22.328 1 90 202 PHE B O 1
ATOM 5906 N N . THR B 1 203 ? -20.469 18.625 21.672 1 93.12 203 THR B N 1
ATOM 5907 C CA . THR B 1 203 ? -21.328 17.906 22.609 1 93.12 203 THR B CA 1
ATOM 5908 C C . THR B 1 203 ? -21.344 16.406 22.312 1 93.12 203 THR B C 1
ATOM 5910 O O . THR B 1 203 ? -21.234 15.586 23.219 1 93.12 203 THR B O 1
ATOM 5913 N N . ARG B 1 204 ? -21.484 16.031 21.109 1 94.44 204 ARG B N 1
ATOM 5914 C CA . ARG B 1 204 ? -21.516 14.625 20.719 1 94.44 204 ARG B CA 1
ATOM 5915 C C . ARG B 1 204 ? -20.188 13.938 21.031 1 94.44 204 ARG B C 1
ATOM 5917 O O . ARG B 1 204 ? -20.172 12.844 21.578 1 94.44 204 ARG B O 1
ATOM 5924 N N . ALA B 1 205 ? -19.125 14.648 20.672 1 95.44 205 ALA B N 1
ATOM 5925 C CA . ALA B 1 205 ? -17.797 14.078 20.922 1 95.44 205 ALA B CA 1
ATOM 5926 C C . ALA B 1 205 ? -17.562 13.891 22.422 1 95.44 205 ALA B C 1
ATOM 5928 O O . ALA B 1 205 ? -16.969 12.891 22.844 1 95.44 205 ALA B O 1
ATOM 5929 N N . ARG B 1 206 ? -18 14.883 23.219 1 96.31 206 ARG B N 1
ATOM 5930 C CA . ARG B 1 206 ? -17.875 14.766 24.656 1 96.31 206 ARG B CA 1
ATOM 5931 C C . ARG B 1 206 ? -18.594 13.531 25.188 1 96.31 206 ARG B C 1
ATOM 5933 O O . ARG B 1 206 ? -18.047 12.773 25.984 1 96.31 206 ARG B O 1
ATOM 5940 N N . LYS B 1 207 ? -19.797 13.359 24.703 1 96.31 207 LYS B N 1
ATOM 5941 C CA . LYS B 1 207 ? -20.609 12.242 25.156 1 96.31 207 LYS B CA 1
ATOM 5942 C C . LYS B 1 207 ? -20.031 10.906 24.719 1 96.31 207 LYS B C 1
ATOM 5944 O O . LYS B 1 207 ? -20.031 9.938 25.484 1 96.31 207 LYS B O 1
ATOM 5949 N N . VAL B 1 208 ? -19.547 10.844 23.531 1 97.62 208 VAL B N 1
ATOM 5950 C CA . VAL B 1 208 ? -18.938 9.617 23.016 1 97.62 208 VAL B CA 1
ATOM 5951 C C . VAL B 1 208 ? -17.656 9.32 23.797 1 97.62 208 VAL B C 1
ATOM 5953 O O . VAL B 1 208 ? -17.422 8.172 24.203 1 97.62 208 VAL B O 1
ATOM 5956 N N . CYS B 1 209 ? -16.828 10.336 24.062 1 98.31 209 CYS B N 1
ATOM 5957 C CA . CYS B 1 209 ? -15.609 10.156 24.844 1 98.31 209 CYS B CA 1
ATOM 5958 C C . CYS B 1 209 ? -15.922 9.664 26.25 1 98.31 209 CYS B C 1
ATOM 5960 O O . CYS B 1 209 ? -15.258 8.758 26.75 1 98.31 209 CYS B O 1
ATOM 5962 N N . GLU B 1 210 ? -16.953 10.273 26.875 1 97.94 210 GLU B N 1
ATOM 5963 C CA . GLU B 1 210 ? -17.375 9.844 28.203 1 97.94 210 GLU B CA 1
ATOM 5964 C C . GLU B 1 210 ? -17.766 8.375 28.219 1 97.94 210 GLU B C 1
ATOM 5966 O O . GLU B 1 210 ? -17.469 7.652 29.188 1 97.94 210 GLU B O 1
ATOM 5971 N N . LEU B 1 211 ? -18.359 8.008 27.203 1 98.19 211 LEU B N 1
ATOM 5972 C CA . LEU B 1 211 ? -18.859 6.641 27.078 1 98.19 211 LEU B CA 1
ATOM 5973 C C . LEU B 1 211 ? -17.703 5.668 26.875 1 98.19 211 LEU B C 1
ATOM 5975 O O . LEU B 1 211 ? -17.531 4.723 27.656 1 98.19 211 LEU B O 1
ATOM 5979 N N . ILE B 1 212 ? -16.844 5.855 25.891 1 98.5 212 ILE B N 1
ATOM 5980 C CA . ILE B 1 212 ? -15.922 4.82 25.438 1 98.5 212 ILE B CA 1
ATOM 5981 C C . ILE B 1 212 ? -14.695 4.773 26.359 1 98.5 212 ILE B C 1
ATOM 5983 O O . ILE B 1 212 ? -14 3.762 26.422 1 98.5 212 ILE B O 1
ATOM 5987 N N . THR B 1 213 ? -14.383 5.895 27.016 1 98.19 213 THR B N 1
ATOM 5988 C CA . THR B 1 213 ? -13.297 5.863 27.984 1 98.19 213 THR B CA 1
ATOM 5989 C C . THR B 1 213 ? -13.594 4.871 29.109 1 98.19 213 THR B C 1
ATOM 5991 O O . THR B 1 213 ? -12.68 4.223 29.625 1 98.19 213 THR B O 1
ATOM 5994 N N . LYS B 1 214 ? -14.883 4.754 29.453 1 97.94 214 LYS B N 1
ATOM 5995 C CA . LYS B 1 214 ? -15.289 3.775 30.453 1 97.94 214 LYS B CA 1
ATOM 5996 C C . LYS B 1 214 ? -15.062 2.35 29.953 1 97.94 214 LYS B C 1
ATOM 5998 O O . LYS B 1 214 ? -14.977 1.414 30.766 1 97.94 214 LYS B O 1
ATOM 6003 N N . TRP B 1 215 ? -15.016 2.232 28.672 1 98.19 215 TRP B N 1
ATOM 6004 C CA . TRP B 1 215 ? -14.828 0.914 28.078 1 98.19 215 TRP B CA 1
ATOM 6005 C C . TRP B 1 215 ? -13.344 0.604 27.906 1 98.19 215 TRP B C 1
ATOM 6007 O O . TRP B 1 215 ? -12.977 -0.512 27.531 1 98.19 215 TRP B O 1
ATOM 6017 N N . GLY B 1 216 ? -12.438 1.571 28.109 1 97.44 216 GLY B N 1
ATOM 6018 C CA . GLY B 1 216 ? -11.008 1.34 28.047 1 97.44 216 GLY B CA 1
ATOM 6019 C C . GLY B 1 216 ? -10.359 1.965 26.812 1 97.44 216 GLY B C 1
ATOM 6020 O O . GLY B 1 216 ? -9.164 1.781 26.578 1 97.44 216 GLY B O 1
ATOM 6021 N N . TYR B 1 217 ? -11.109 2.719 26.062 1 98.5 217 TYR B N 1
ATOM 6022 C CA . TYR B 1 217 ? -10.539 3.365 24.891 1 98.5 217 TYR B CA 1
ATOM 6023 C C . TYR B 1 217 ? -9.945 4.723 25.25 1 98.5 217 TYR B C 1
ATOM 6025 O O . TYR B 1 217 ? -10.484 5.441 26.094 1 98.5 217 TYR B O 1
ATOM 6033 N N . ASP B 1 218 ? -8.836 5.047 24.609 1 98.69 218 ASP B N 1
ATOM 6034 C CA . ASP B 1 218 ? -8.219 6.363 24.734 1 98.69 218 ASP B CA 1
ATOM 6035 C C . ASP B 1 218 ? -8.914 7.387 23.844 1 98.69 218 ASP B C 1
ATOM 6037 O O . ASP B 1 218 ? -8.781 8.594 24.047 1 98.69 218 ASP B O 1
ATOM 6041 N N . GLY B 1 219 ? -9.578 6.984 22.828 1 98.81 219 GLY B N 1
ATOM 6042 C CA . GLY B 1 219 ? -10.281 7.812 21.859 1 98.81 219 GLY B CA 1
ATOM 6043 C C . GLY B 1 219 ? -10.859 7.02 20.703 1 98.81 219 GLY B C 1
ATOM 6044 O O . GLY B 1 219 ? -10.984 5.797 20.797 1 98.81 219 GLY B O 1
ATOM 6045 N N . TYR B 1 220 ? -11.32 7.664 19.641 1 98.81 220 TYR B N 1
ATOM 6046 C CA . TYR B 1 220 ? -11.859 6.98 18.484 1 98.81 220 TYR B CA 1
ATOM 6047 C C . TYR B 1 220 ? -11.422 7.664 17.188 1 98.81 220 TYR B C 1
ATOM 6049 O O . TYR B 1 220 ? -11.086 8.852 17.188 1 98.81 220 TYR B O 1
ATOM 6057 N N . VAL B 1 221 ? -11.32 6.867 16.109 1 98.81 221 VAL B N 1
ATOM 6058 C CA . VAL B 1 221 ? -10.891 7.309 14.789 1 98.81 221 VAL B CA 1
ATOM 6059 C C . VAL B 1 221 ? -12.094 7.363 13.852 1 98.81 221 VAL B C 1
ATOM 6061 O O . VAL B 1 221 ? -12.969 6.488 13.898 1 98.81 221 VAL B O 1
ATOM 6064 N N . ARG B 1 222 ? -12.18 8.344 13.023 1 98.38 222 ARG B N 1
ATOM 6065 C CA . ARG B 1 222 ? -13.188 8.477 11.969 1 98.38 222 ARG B CA 1
ATOM 6066 C C . ARG B 1 222 ? -12.609 9.172 10.742 1 98.38 222 ARG B C 1
ATOM 6068 O O . ARG B 1 222 ? -11.445 9.57 10.742 1 98.38 222 ARG B O 1
ATOM 6075 N N . MET B 1 223 ? -13.438 9.234 9.656 1 97.94 223 MET B N 1
ATOM 6076 C CA . MET B 1 223 ? -12.883 9.719 8.398 1 97.94 223 MET B CA 1
ATOM 6077 C C . MET B 1 223 ? -13.797 10.781 7.781 1 97.94 223 MET B C 1
ATOM 6079 O O . MET B 1 223 ? -15.016 10.656 7.832 1 97.94 223 MET B O 1
ATOM 6083 N N . GLU B 1 224 ? -13.336 11.844 7.262 1 96.81 224 GLU B N 1
ATOM 6084 C CA . GLU B 1 224 ? -13.883 12.844 6.355 1 96.81 224 GLU B CA 1
ATOM 6085 C C . GLU B 1 224 ? -12.898 13.18 5.242 1 96.81 224 GLU B C 1
ATOM 6087 O O . GLU B 1 224 ? -12.445 12.297 4.516 1 96.81 224 GLU B O 1
ATOM 6092 N N . ILE B 1 225 ? -12.5 14.422 5.059 1 97.12 225 ILE B N 1
ATOM 6093 C CA . ILE B 1 225 ? -11.336 14.711 4.227 1 97.12 225 ILE B CA 1
ATOM 6094 C C . ILE B 1 225 ? -10.062 14.445 5.023 1 97.12 225 ILE B C 1
ATOM 6096 O O . ILE B 1 225 ? -9.414 15.375 5.5 1 97.12 225 ILE B O 1
ATOM 6100 N N . GLY B 1 226 ? -9.773 13.07 5.094 1 98 226 GLY B N 1
ATOM 6101 C CA . GLY B 1 226 ? -8.695 12.57 5.926 1 98 226 GLY B CA 1
ATOM 6102 C C . GLY B 1 226 ? -9.188 11.867 7.18 1 98 226 GLY B C 1
ATOM 6103 O O . GLY B 1 226 ? -10.352 12.008 7.562 1 98 226 GLY B O 1
ATOM 6104 N N . PHE B 1 227 ? -8.328 11.148 7.789 1 98.38 227 PHE B N 1
ATOM 6105 C CA . PHE B 1 227 ? -8.633 10.484 9.047 1 98.38 227 PHE B CA 1
ATOM 6106 C C . PHE B 1 227 ? -8.312 11.383 10.234 1 98.38 227 PHE B C 1
ATOM 6108 O O . PHE B 1 227 ? -7.328 12.125 10.203 1 98.38 227 PHE B O 1
ATOM 6115 N N . GLU B 1 228 ? -9.18 11.383 11.203 1 98.19 228 GLU B N 1
ATOM 6116 C CA . GLU B 1 228 ? -8.914 12.086 12.453 1 98.19 228 GLU B CA 1
ATOM 6117 C C . GLU B 1 228 ? -9.102 11.172 13.656 1 98.19 228 GLU B C 1
ATOM 6119 O O . GLU B 1 228 ? -9.844 10.195 13.594 1 98.19 228 GLU B O 1
ATOM 6124 N N . TYR B 1 229 ? -8.352 11.414 14.602 1 98.69 229 TYR B N 1
ATOM 6125 C CA . TYR B 1 229 ? -8.383 10.75 15.898 1 98.69 229 TYR B CA 1
ATOM 6126 C C . TYR B 1 229 ? -8.844 11.711 17 1 98.69 229 TYR B C 1
ATOM 6128 O O . TYR B 1 229 ? -8.211 12.742 17.234 1 98.69 229 TYR B O 1
ATOM 6136 N N . ILE B 1 230 ? -10.008 11.391 17.562 1 98.69 230 ILE B N 1
ATOM 6137 C CA . ILE B 1 230 ? -10.445 12.148 18.734 1 98.69 230 ILE B CA 1
ATOM 6138 C C . ILE B 1 230 ? -9.82 11.555 20 1 98.69 230 ILE B C 1
ATOM 6140 O O . ILE B 1 230 ? -10.195 10.461 20.438 1 98.69 230 ILE B O 1
ATOM 6144 N N . HIS B 1 231 ? -8.891 12.266 20.547 1 98.81 231 HIS B N 1
ATOM 6145 C CA . HIS B 1 231 ? -8.281 11.859 21.812 1 98.81 231 HIS B CA 1
ATOM 6146 C C . HIS B 1 231 ? -9.102 12.359 23 1 98.81 231 HIS B C 1
ATOM 6148 O O . HIS B 1 231 ? -9.352 13.562 23.125 1 98.81 231 HIS B O 1
ATOM 6154 N N . CYS B 1 232 ? -9.477 11.5 23.875 1 98.56 232 CYS B N 1
ATOM 6155 C CA . CYS B 1 232 ? -10.523 11.812 24.844 1 98.56 232 CYS B CA 1
ATOM 6156 C C . CYS B 1 232 ? -9.945 12.539 26.047 1 98.56 232 CYS B C 1
ATOM 6158 O O . CYS B 1 232 ? -10.688 13.133 26.844 1 98.56 232 CYS B O 1
ATOM 6160 N N . ASP B 1 233 ? -8.648 12.5 26.219 1 98 233 ASP B N 1
ATOM 6161 C CA . ASP B 1 233 ? -8.055 13.172 27.375 1 98 233 ASP B CA 1
ATOM 6162 C C . ASP B 1 233 ? -6.617 13.594 27.078 1 98 233 ASP B C 1
ATOM 6164 O O . ASP B 1 233 ? -5.688 12.797 27.234 1 98 233 ASP B O 1
ATOM 6168 N N . PHE B 1 234 ? -6.375 14.875 26.844 1 97.69 234 PHE B N 1
ATOM 6169 C CA . PHE B 1 234 ? -5.07 15.375 26.422 1 97.69 234 PHE B CA 1
ATOM 6170 C C . PHE B 1 234 ? -4.137 15.508 27.609 1 97.69 234 PHE B C 1
ATOM 6172 O O . PHE B 1 234 ? -2.945 15.781 27.453 1 97.69 234 PHE B O 1
ATOM 6179 N N . SER B 1 235 ? -4.586 15.297 28.766 1 96 235 SER B N 1
ATOM 6180 C CA . SER B 1 235 ? -3.727 15.383 29.938 1 96 235 SER B CA 1
ATOM 6181 C C . SER B 1 235 ? -2.842 14.141 30.062 1 96 235 SER B C 1
ATOM 6183 O O . SER B 1 235 ? -1.883 14.133 30.828 1 96 235 SER B O 1
ATOM 6185 N N . ARG B 1 236 ? -3.166 13.172 29.266 1 96.12 236 ARG B N 1
ATOM 6186 C CA . ARG B 1 236 ? -2.371 11.953 29.391 1 96.12 236 ARG B CA 1
ATOM 6187 C C . ARG B 1 236 ? -2.178 11.289 28.031 1 96.12 236 ARG B C 1
ATOM 6189 O O . ARG B 1 236 ? -2.906 11.578 27.078 1 96.12 236 ARG B O 1
ATOM 6196 N N . ASP B 1 237 ? -1.154 10.453 27.859 1 97.62 237 ASP B N 1
ATOM 6197 C CA . ASP B 1 237 ? -0.914 9.43 26.844 1 97.62 237 ASP B CA 1
ATOM 6198 C C . ASP B 1 237 ? -0.426 10.062 25.531 1 97.62 237 ASP B C 1
ATOM 6200 O O . ASP B 1 237 ? -0.106 9.352 24.578 1 97.62 237 ASP B O 1
ATOM 6204 N N . VAL B 1 238 ? -0.429 11.375 25.375 1 98.25 238 VAL B N 1
ATOM 6205 C CA . VAL B 1 238 ? 0.179 12.094 24.266 1 98.25 238 VAL B CA 1
ATOM 6206 C C . VAL B 1 238 ? 1.023 13.25 24.797 1 98.25 238 VAL B C 1
ATOM 6208 O O . VAL B 1 238 ? 0.646 13.914 25.766 1 98.25 238 VAL B O 1
ATOM 6211 N N . ASP B 1 239 ? 2.148 13.492 24.156 1 97.75 239 ASP B N 1
ATOM 6212 C CA . ASP B 1 239 ? 3.004 14.633 24.469 1 97.75 239 ASP B CA 1
ATOM 6213 C C . ASP B 1 239 ? 3.018 15.633 23.312 1 97.75 239 ASP B C 1
ATOM 6215 O O . ASP B 1 239 ? 3.189 15.25 22.156 1 97.75 239 ASP B O 1
ATOM 6219 N N . MET B 1 240 ? 2.727 16.844 23.609 1 97.56 240 MET B N 1
ATOM 6220 C CA . MET B 1 240 ? 2.896 17.875 22.594 1 97.56 240 MET B CA 1
ATOM 6221 C C . MET B 1 240 ? 4.375 18.141 22.312 1 97.56 240 MET B C 1
ATOM 6223 O O . MET B 1 240 ? 5.105 18.594 23.188 1 97.56 240 MET B O 1
ATOM 6227 N N . ILE B 1 241 ? 4.812 17.922 21.141 1 96 241 ILE B N 1
ATOM 6228 C CA . ILE B 1 241 ? 6.223 18.016 20.781 1 96 241 ILE B CA 1
ATOM 6229 C C . ILE B 1 241 ? 6.52 19.391 20.188 1 96 241 ILE B C 1
ATOM 6231 O O . ILE B 1 241 ? 7.668 19.844 20.188 1 96 241 ILE B O 1
ATOM 6235 N N . ALA B 1 242 ? 5.512 19.984 19.594 1 95.75 242 ALA B N 1
ATOM 6236 C CA . ALA B 1 242 ? 5.688 21.297 19 1 95.75 242 ALA B CA 1
ATOM 6237 C C . ALA B 1 242 ? 4.355 22.031 18.906 1 95.75 242 ALA B C 1
ATOM 6239 O O . ALA B 1 242 ? 3.299 21.422 18.797 1 95.75 242 ALA B O 1
ATOM 6240 N N . SER B 1 243 ? 4.363 23.297 19.016 1 96.19 243 SER B N 1
ATOM 6241 C CA . SER B 1 243 ? 3.285 24.234 18.734 1 96.19 243 SER B CA 1
ATOM 6242 C C . SER B 1 243 ? 3.803 25.453 17.969 1 96.19 243 SER B C 1
ATOM 6244 O O . SER B 1 243 ? 4.508 26.297 18.531 1 96.19 243 SER B O 1
ATOM 6246 N N . VAL B 1 244 ? 3.416 25.531 16.703 1 95.38 244 VAL B N 1
ATOM 6247 C CA . VAL B 1 244 ? 4.016 26.516 15.797 1 95.38 244 VAL B CA 1
ATOM 6248 C C . VAL B 1 244 ? 2.969 27.547 15.391 1 95.38 244 VAL B C 1
ATOM 6250 O O . VAL B 1 244 ? 1.907 27.203 14.867 1 95.38 244 VAL B O 1
ATOM 6253 N N . ALA B 1 245 ? 3.338 28.859 15.641 1 95.69 245 ALA B N 1
ATOM 6254 C CA . ALA B 1 245 ? 2.461 29.953 15.219 1 95.69 245 ALA B CA 1
ATOM 6255 C C . ALA B 1 245 ? 2.529 30.156 13.703 1 95.69 245 ALA B C 1
ATOM 6257 O O . ALA B 1 245 ? 3.613 30.125 13.117 1 95.69 245 ALA B O 1
ATOM 6258 N N . LEU B 1 246 ? 1.391 30.391 13.055 1 95.25 246 LEU B N 1
ATOM 6259 C CA . LEU B 1 246 ? 1.34 30.594 11.617 1 95.25 246 LEU B CA 1
ATOM 6260 C C . LEU B 1 246 ? 1.271 32.094 11.289 1 95.25 246 LEU B C 1
ATOM 6262 O O . LEU B 1 246 ? 0.895 32.906 12.133 1 95.25 246 LEU B O 1
ATOM 6266 N N . TYR B 1 247 ? 1.691 32.438 10.062 1 93.88 247 TYR B N 1
ATOM 6267 C CA . TYR B 1 247 ? 1.552 33.812 9.555 1 93.88 247 TYR B CA 1
ATOM 6268 C C . TYR B 1 247 ? 0.086 34.156 9.312 1 93.88 247 TYR B C 1
ATOM 6270 O O . TYR B 1 247 ? -0.722 33.281 9 1 93.88 247 TYR B O 1
ATOM 6278 N N . THR B 1 248 ? -0.21 35.469 9.5 1 91.94 248 THR B N 1
ATOM 6279 C CA . THR B 1 248 ? -1.504 35.938 9.023 1 91.94 248 THR B CA 1
ATOM 6280 C C . THR B 1 248 ? -1.534 36 7.5 1 91.94 248 THR B C 1
ATOM 6282 O O . THR B 1 248 ? -0.504 35.812 6.848 1 91.94 248 THR B O 1
ATOM 6285 N N . HIS B 1 249 ? -2.664 36.188 6.973 1 88.62 249 HIS B N 1
ATOM 6286 C CA . HIS B 1 249 ? -2.852 36.281 5.531 1 88.62 249 HIS B CA 1
ATOM 6287 C C . HIS B 1 249 ? -1.852 37.25 4.918 1 88.62 249 HIS B C 1
ATOM 6289 O O . HIS B 1 249 ? -1.291 37 3.852 1 88.62 249 HIS B O 1
ATOM 6295 N N . ASP B 1 250 ? -1.645 38.406 5.559 1 88.94 250 ASP B N 1
ATOM 6296 C CA . ASP B 1 250 ? -0.776 39.438 5.039 1 88.94 250 ASP B CA 1
ATOM 6297 C C . ASP B 1 250 ? 0.687 39 5.059 1 88.94 250 ASP B C 1
ATOM 6299 O O . ASP B 1 250 ? 1.522 39.594 4.367 1 88.94 250 ASP B O 1
ATOM 6303 N N . GLY B 1 251 ? 0.954 38.031 5.879 1 92.12 251 GLY B N 1
ATOM 6304 C CA . GLY B 1 251 ? 2.322 37.562 5.992 1 92.12 251 GLY B CA 1
ATOM 6305 C C . GLY B 1 251 ? 2.646 36.438 5.016 1 92.12 251 GLY B C 1
ATOM 6306 O O . GLY B 1 251 ? 3.791 35.969 4.945 1 92.12 251 GLY B O 1
ATOM 6307 N N . LEU B 1 252 ? 1.711 35.969 4.273 1 91.69 252 LEU B N 1
ATOM 6308 C CA . LEU B 1 252 ? 1.912 34.938 3.291 1 91.69 252 LEU B CA 1
ATOM 6309 C C . LEU B 1 252 ? 2.529 35.469 2.012 1 91.69 252 LEU B C 1
ATOM 6311 O O . LEU B 1 252 ? 2.293 36.625 1.656 1 91.69 252 LEU B O 1
ATOM 6315 N N . VAL B 1 253 ? 3.322 34.656 1.405 1 92.69 253 VAL B N 1
ATOM 6316 C CA . VAL B 1 253 ? 3.955 35.062 0.151 1 92.69 253 VAL B CA 1
ATOM 6317 C C . VAL B 1 253 ? 3.131 34.531 -1.027 1 92.69 253 VAL B C 1
ATOM 6319 O O . VAL B 1 253 ? 3.035 35.188 -2.062 1 92.69 253 VAL B O 1
ATOM 6322 N N . SER B 1 254 ? 2.535 33.375 -0.9 1 93 254 SER B N 1
ATOM 6323 C CA . SER B 1 254 ? 1.704 32.812 -1.95 1 93 254 SER B CA 1
ATOM 6324 C C . SER B 1 254 ? 0.31 33.406 -1.956 1 93 254 SER B C 1
ATOM 6326 O O . SER B 1 254 ? -0.048 34.156 -1.04 1 93 254 SER B O 1
ATOM 6328 N N . ASP B 1 255 ? -0.411 33.156 -3.033 1 91.31 255 ASP B N 1
ATOM 6329 C CA . ASP B 1 255 ? -1.79 33.625 -3.127 1 91.31 255 ASP B CA 1
ATOM 6330 C C . ASP B 1 255 ? -2.756 32.625 -2.504 1 91.31 255 ASP B C 1
ATOM 6332 O O . ASP B 1 255 ? -3.975 32.781 -2.596 1 91.31 255 ASP B O 1
ATOM 6336 N N . SER B 1 256 ? -2.27 31.5 -1.924 1 91.31 256 SER B N 1
ATOM 6337 C CA . SER B 1 256 ? -3.027 30.484 -1.197 1 91.31 256 SER B CA 1
ATOM 6338 C C . SER B 1 256 ? -4.066 29.812 -2.096 1 91.31 256 SER B C 1
ATOM 6340 O O . SER B 1 256 ? -5.062 29.281 -1.611 1 91.31 256 SER B O 1
ATOM 6342 N N . SER B 1 257 ? -3.824 29.844 -3.414 1 91.62 257 SER B N 1
ATOM 6343 C CA . SER B 1 257 ? -4.809 29.344 -4.367 1 91.62 257 SER B CA 1
ATOM 6344 C C . SER B 1 257 ? -4.855 27.812 -4.355 1 91.62 257 SER B C 1
ATOM 6346 O O . SER B 1 257 ? -5.805 27.219 -4.871 1 91.62 257 SER B O 1
ATOM 6348 N N . MET B 1 258 ? -3.859 27.156 -3.689 1 95.62 258 MET B N 1
ATOM 6349 C CA . MET B 1 258 ? -3.768 25.703 -3.803 1 95.62 258 MET B CA 1
ATOM 6350 C C . MET B 1 258 ? -4.117 25.016 -2.48 1 95.62 258 MET B C 1
ATOM 6352 O O . MET B 1 258 ? -3.973 23.812 -2.34 1 95.62 258 MET B O 1
ATOM 6356 N N . VAL B 1 259 ? -4.598 25.734 -1.523 1 93.5 259 VAL B N 1
ATOM 6357 C CA . VAL B 1 259 ? -4.742 25.234 -0.159 1 93.5 259 VAL B CA 1
ATOM 6358 C C . VAL B 1 259 ? -5.621 23.984 -0.153 1 93.5 259 VAL B C 1
ATOM 6360 O O . VAL B 1 259 ? -5.262 22.969 0.436 1 93.5 259 VAL B O 1
ATOM 6363 N N . PHE B 1 260 ? -6.746 23.984 -0.851 1 94.44 260 PHE B N 1
ATOM 6364 C CA . PHE B 1 260 ? -7.664 22.859 -0.85 1 94.44 260 PHE B CA 1
ATOM 6365 C C . PHE B 1 260 ? -7.094 21.688 -1.646 1 94.44 260 PHE B C 1
ATOM 6367 O O . PHE B 1 260 ? -7.238 20.531 -1.254 1 94.44 260 PHE B O 1
ATOM 6374 N N . PHE B 1 261 ? -6.465 22.016 -2.709 1 97.06 261 PHE B N 1
ATOM 6375 C CA . PHE B 1 261 ? -5.816 21 -3.52 1 97.06 261 PHE B CA 1
ATOM 6376 C C . PHE B 1 261 ? -4.742 20.266 -2.719 1 97.06 261 PHE B C 1
ATOM 6378 O O . PHE B 1 261 ? -4.664 19.031 -2.746 1 97.06 261 PHE B O 1
ATOM 6385 N N . GLN B 1 262 ? -3.92 21.047 -2.035 1 97.69 262 GLN B N 1
ATOM 6386 C CA . GLN B 1 262 ? -2.812 20.484 -1.273 1 97.69 262 GLN B CA 1
ATOM 6387 C C . GLN B 1 262 ? -3.324 19.656 -0.092 1 97.69 262 GLN B C 1
ATOM 6389 O O . GLN B 1 262 ? -2.734 18.641 0.263 1 97.69 262 GLN B O 1
ATOM 6394 N N . TRP B 1 263 ? -4.418 20.078 0.512 1 97.25 263 TRP B N 1
ATOM 6395 C CA . TRP B 1 263 ? -5.078 19.297 1.547 1 97.25 263 TRP B CA 1
ATOM 6396 C C . TRP B 1 263 ? -5.59 17.969 0.981 1 97.25 263 TRP B C 1
ATOM 6398 O O . TRP B 1 263 ? -5.281 16.906 1.507 1 97.25 263 TRP B O 1
ATOM 6408 N N . ALA B 1 264 ? -6.301 18.047 -0.118 1 98.12 264 ALA B N 1
ATOM 6409 C CA . ALA B 1 264 ? -6.852 16.844 -0.753 1 98.12 264 ALA B CA 1
ATOM 6410 C C . ALA B 1 264 ? -5.746 15.891 -1.185 1 98.12 264 ALA B C 1
ATOM 6412 O O . ALA B 1 264 ? -5.875 14.68 -1.04 1 98.12 264 ALA B O 1
ATOM 6413 N N . ARG B 1 265 ? -4.707 16.422 -1.71 1 97.94 265 ARG B N 1
ATOM 6414 C CA . ARG B 1 265 ? -3.594 15.586 -2.148 1 97.94 265 ARG B CA 1
ATOM 6415 C C . ARG B 1 265 ? -2.955 14.859 -0.969 1 97.94 265 ARG B C 1
ATOM 6417 O O . ARG B 1 265 ? -2.607 13.688 -1.074 1 97.94 265 ARG B O 1
ATOM 6424 N N . ALA B 1 266 ? -2.756 15.602 0.162 1 98 266 ALA B N 1
ATOM 6425 C CA . ALA B 1 266 ? -2.186 14.969 1.352 1 98 266 ALA B CA 1
ATOM 6426 C C . ALA B 1 266 ? -3.053 13.812 1.829 1 98 266 ALA B C 1
ATOM 6428 O O . ALA B 1 266 ? -2.539 12.734 2.16 1 98 266 ALA B O 1
ATOM 6429 N N . VAL B 1 267 ? -4.309 14 1.795 1 97.75 267 VAL B N 1
ATOM 6430 C CA . VAL B 1 267 ? -5.262 12.984 2.227 1 97.75 267 VAL B CA 1
ATOM 6431 C C . VAL B 1 267 ? -5.273 11.828 1.229 1 97.75 267 VAL B C 1
ATOM 6433 O O . VAL B 1 267 ? -5.379 10.664 1.621 1 97.75 267 VAL B O 1
ATOM 6436 N N . ALA B 1 268 ? -5.137 12.125 -0.025 1 97.81 268 ALA B N 1
ATOM 6437 C CA . ALA B 1 268 ? -5.176 11.125 -1.091 1 97.81 268 ALA B CA 1
ATOM 6438 C C . ALA B 1 268 ? -3.982 10.18 -0.999 1 97.81 268 ALA B C 1
ATOM 6440 O O . ALA B 1 268 ? -4 9.094 -1.578 1 97.81 268 ALA B O 1
ATOM 6441 N N . GLU B 1 269 ? -2.938 10.562 -0.277 1 96.94 269 GLU B N 1
ATOM 6442 C CA . GLU B 1 269 ? -1.822 9.648 -0.04 1 96.94 269 GLU B CA 1
ATOM 6443 C C . GLU B 1 269 ? -2.271 8.422 0.747 1 96.94 269 GLU B C 1
ATOM 6445 O O . GLU B 1 269 ? -1.576 7.406 0.771 1 96.94 269 GLU B O 1
ATOM 6450 N N . ASP B 1 270 ? -3.469 8.5 1.362 1 97.44 270 ASP B N 1
ATOM 6451 C CA . ASP B 1 270 ? -4.004 7.387 2.143 1 97.44 270 ASP B CA 1
ATOM 6452 C C . ASP B 1 270 ? -5.137 6.688 1.395 1 97.44 270 ASP B C 1
ATOM 6454 O O . ASP B 1 270 ? -5.922 5.957 1.996 1 97.44 270 ASP B O 1
ATOM 6458 N N . TYR B 1 271 ? -5.254 6.91 0.075 1 97.69 271 TYR B N 1
ATOM 6459 C CA . TYR B 1 271 ? -6.293 6.238 -0.697 1 97.69 271 TYR B CA 1
ATOM 6460 C C . TYR B 1 271 ? -6.242 4.73 -0.477 1 97.69 271 TYR B C 1
ATOM 6462 O O . TYR B 1 271 ? -7.281 4.078 -0.346 1 97.69 271 TYR B O 1
ATOM 6470 N N . ASP B 1 272 ? -5.047 4.215 -0.382 1 95.75 272 ASP B N 1
ATOM 6471 C CA . ASP B 1 272 ? -4.91 2.764 -0.315 1 95.75 272 ASP B CA 1
ATOM 6472 C C . ASP B 1 272 ? -4.562 2.309 1.101 1 95.75 272 ASP B C 1
ATOM 6474 O O . ASP B 1 272 ? -4.23 1.143 1.32 1 95.75 272 ASP B O 1
ATOM 6478 N N . GLY B 1 273 ? -4.535 3.311 2.002 1 95.81 273 GLY B N 1
ATOM 6479 C CA . GLY B 1 273 ? -4.445 2.902 3.395 1 95.81 273 GLY B CA 1
ATOM 6480 C C . GLY B 1 273 ? -3.578 3.824 4.23 1 95.81 273 GLY B C 1
ATOM 6481 O O . GLY B 1 273 ? -2.508 4.25 3.791 1 95.81 273 GLY B O 1
ATOM 6482 N N . ILE B 1 274 ? -3.957 4.008 5.445 1 95.5 274 ILE B N 1
ATOM 6483 C CA . ILE B 1 274 ? -3.197 4.777 6.426 1 95.5 274 ILE B CA 1
ATOM 6484 C C . ILE B 1 274 ? -1.979 3.975 6.879 1 95.5 274 ILE B C 1
ATOM 6486 O O . ILE B 1 274 ? -0.973 4.547 7.301 1 95.5 274 ILE B O 1
ATOM 6490 N N . GLY B 1 275 ? -2.107 2.672 6.75 1 93.44 275 GLY B N 1
ATOM 6491 C CA . GLY B 1 275 ? -1.019 1.788 7.133 1 93.44 275 GLY B CA 1
ATOM 6492 C C . GLY B 1 275 ? -1.137 1.276 8.555 1 93.44 275 GLY B C 1
ATOM 6493 O O . GLY B 1 275 ? -1.579 2.004 9.445 1 93.44 275 GLY B O 1
ATOM 6494 N N . SER B 1 276 ? -0.656 0.07 8.797 1 93.88 276 SER B N 1
ATOM 6495 C CA . SER B 1 276 ? -0.758 -0.564 10.109 1 93.88 276 SER B CA 1
ATOM 6496 C C . SER B 1 276 ? 0.24 0.036 11.094 1 93.88 276 SER B C 1
ATOM 6498 O O . SER B 1 276 ? 0.129 -0.171 12.305 1 93.88 276 SER B O 1
ATOM 6500 N N . ASP B 1 277 ? 1.238 0.788 10.578 1 94.31 277 ASP B N 1
ATOM 6501 C CA . ASP B 1 277 ? 2.213 1.457 11.438 1 94.31 277 ASP B CA 1
ATOM 6502 C C . ASP B 1 277 ? 1.595 2.67 12.125 1 94.31 277 ASP B C 1
ATOM 6504 O O . ASP B 1 277 ? 2.146 3.186 13.102 1 94.31 277 ASP B O 1
ATOM 6508 N N . ARG B 1 278 ? 0.454 3.086 11.609 1 97.56 278 ARG B N 1
ATOM 6509 C CA . ARG B 1 278 ? -0.203 4.25 12.195 1 97.56 278 ARG B CA 1
ATOM 6510 C C . ARG B 1 278 ? -1.553 3.875 12.797 1 97.56 278 ARG B C 1
ATOM 6512 O O . ARG B 1 278 ? -2.016 4.512 13.75 1 97.56 278 ARG B O 1
ATOM 6519 N N . LEU B 1 279 ? -2.207 2.883 12.227 1 98.38 279 LEU B N 1
ATOM 6520 C CA . LEU B 1 279 ? -3.484 2.371 12.711 1 98.38 279 LEU B CA 1
ATOM 6521 C C . LEU B 1 279 ? -3.592 0.868 12.484 1 98.38 279 LEU B C 1
ATOM 6523 O O . LEU B 1 279 ? -3.902 0.429 11.367 1 98.38 279 LEU B O 1
ATOM 6527 N N . ARG B 1 280 ? -3.387 0.109 13.531 1 97.94 280 ARG B N 1
ATOM 6528 C CA . ARG B 1 280 ? -3.49 -1.344 13.453 1 97.94 280 ARG B CA 1
ATOM 6529 C C . ARG B 1 280 ? -4.883 -1.818 13.859 1 97.94 280 ARG B C 1
ATOM 6531 O O . ARG B 1 280 ? -5.266 -1.706 15.023 1 97.94 280 ARG B O 1
ATOM 6538 N N . ILE B 1 281 ? -5.645 -2.434 12.945 1 98.44 281 ILE B N 1
ATOM 6539 C CA . ILE B 1 281 ? -7.055 -2.752 13.148 1 98.44 281 ILE B CA 1
ATOM 6540 C C . ILE B 1 281 ? -7.199 -4.215 13.562 1 98.44 281 ILE B C 1
ATOM 6542 O O . ILE B 1 281 ? -6.574 -5.098 12.961 1 98.44 281 ILE B O 1
ATOM 6546 N N . ASP B 1 282 ? -7.941 -4.477 14.578 1 98.5 282 ASP B N 1
ATOM 6547 C CA . ASP B 1 282 ? -8.258 -5.824 15.047 1 98.5 282 ASP B CA 1
ATOM 6548 C C . ASP B 1 282 ? -9.586 -6.309 14.484 1 98.5 282 ASP B C 1
ATOM 6550 O O . ASP B 1 282 ? -10.625 -6.211 15.148 1 98.5 282 ASP B O 1
ATOM 6554 N N . TYR B 1 283 ? -9.57 -6.953 13.445 1 98.31 283 TYR B N 1
ATOM 6555 C CA . TYR B 1 283 ? -10.773 -7.43 12.766 1 98.31 283 TYR B CA 1
ATOM 6556 C C . TYR B 1 283 ? -11.453 -8.531 13.57 1 98.31 283 TYR B C 1
ATOM 6558 O O . TYR B 1 283 ? -12.672 -8.695 13.5 1 98.31 283 TYR B O 1
ATOM 6566 N N . SER B 1 284 ? -10.734 -9.203 14.328 1 98.19 284 SER B N 1
ATOM 6567 C CA . SER B 1 284 ? -11.234 -10.359 15.07 1 98.19 284 SER B CA 1
ATOM 6568 C C . SER B 1 284 ? -12.133 -9.93 16.219 1 98.19 284 SER B C 1
ATOM 6570 O O . SER B 1 284 ? -12.82 -10.758 16.828 1 98.19 284 SER B O 1
ATOM 6572 N N . SER B 1 285 ? -12.211 -8.602 16.438 1 97.81 285 SER B N 1
ATOM 6573 C CA . SER B 1 285 ? -13.047 -8.047 17.5 1 97.81 285 SER B CA 1
ATOM 6574 C C . SER B 1 285 ? -14.016 -7.008 16.969 1 97.81 285 SER B C 1
ATOM 6576 O O . SER B 1 285 ? -14.484 -6.145 17.703 1 97.81 285 SER B O 1
ATOM 6578 N N . MET B 1 286 ? -14.281 -7.062 15.719 1 97.88 286 MET B N 1
ATOM 6579 C CA . MET B 1 286 ? -15.148 -6.059 15.109 1 97.88 286 MET B CA 1
ATOM 6580 C C . MET B 1 286 ? -16.609 -6.301 15.484 1 97.88 286 MET B C 1
ATOM 6582 O O . MET B 1 286 ? -17.016 -7.441 15.711 1 97.88 286 MET B O 1
ATOM 6586 N N . VAL B 1 287 ? -17.375 -5.262 15.617 1 98.12 287 VAL B N 1
ATOM 6587 C CA . VAL B 1 287 ? -18.828 -5.301 15.695 1 98.12 287 VAL B CA 1
ATOM 6588 C C . VAL B 1 287 ? -19.438 -4.613 14.469 1 98.12 287 VAL B C 1
ATOM 6590 O O . VAL B 1 287 ? -19.016 -3.512 14.102 1 98.12 287 VAL B O 1
ATOM 6593 N N . SER B 1 288 ? -20.344 -5.301 13.82 1 98.44 288 SER B N 1
ATOM 6594 C CA . SER B 1 288 ? -20.922 -4.707 12.617 1 98.44 288 SER B CA 1
ATOM 6595 C C . SER B 1 288 ? -22.422 -4.938 12.547 1 98.44 288 SER B C 1
ATOM 6597 O O . SER B 1 288 ? -22.891 -6.055 12.773 1 98.44 288 SER B O 1
ATOM 6599 N N . GLY B 1 289 ? -23.141 -3.865 12.25 1 98.25 289 GLY B N 1
ATOM 6600 C CA . GLY B 1 289 ? -24.562 -4.016 12 1 98.25 289 GLY B CA 1
ATOM 6601 C C . GLY B 1 289 ? -24.859 -5.012 10.898 1 98.25 289 GLY B C 1
ATOM 6602 O O . GLY B 1 289 ? -25.969 -5.559 10.828 1 98.25 289 GLY B O 1
ATOM 6603 N N . LEU B 1 290 ? -23.938 -5.363 10.102 1 98.38 290 LEU B N 1
ATOM 6604 C CA . LEU B 1 290 ? -24.109 -6.27 8.969 1 98.38 290 LEU B CA 1
ATOM 6605 C C . LEU B 1 290 ? -24.266 -7.711 9.438 1 98.38 290 LEU B C 1
ATOM 6607 O O . LEU B 1 290 ? -24.75 -8.562 8.695 1 98.38 290 LEU B O 1
ATOM 6611 N N . PHE B 1 291 ? -23.828 -8 10.688 1 98.38 291 PHE B N 1
ATOM 6612 C CA . PHE B 1 291 ? -23.859 -9.352 11.219 1 98.38 291 PHE B CA 1
ATOM 6613 C C . PHE B 1 291 ? -25.219 -9.672 11.82 1 98.38 291 PHE B C 1
ATOM 6615 O O . PHE B 1 291 ? -25.516 -10.82 12.148 1 98.38 291 PHE B O 1
ATOM 6622 N N . TYR B 1 292 ? -26.125 -8.688 11.977 1 97.81 292 TYR B N 1
ATOM 6623 C CA . TYR B 1 292 ? -27.344 -8.836 12.758 1 97.81 292 TYR B CA 1
ATOM 6624 C C . TYR B 1 292 ? -28.562 -8.812 11.852 1 97.81 292 TYR B C 1
ATOM 6626 O O . TYR B 1 292 ? -28.562 -8.156 10.812 1 97.81 292 TYR B O 1
ATOM 6634 N N . PRO B 1 293 ? -29.594 -9.555 12.227 1 97.12 293 PRO B N 1
ATOM 6635 C CA . PRO B 1 293 ? -30.828 -9.555 11.438 1 97.12 293 PRO B CA 1
ATOM 6636 C C . PRO B 1 293 ? -31.656 -8.289 11.648 1 97.12 293 PRO B C 1
ATOM 6638 O O . PRO B 1 293 ? -32.781 -8.367 12.141 1 97.12 293 PRO B O 1
ATOM 6641 N N . ILE B 1 294 ? -31.109 -7.195 11.188 1 97 294 ILE B N 1
ATOM 6642 C CA . ILE B 1 294 ? -31.781 -5.902 11.273 1 97 294 ILE B CA 1
ATOM 6643 C C . ILE B 1 294 ? -31.984 -5.328 9.875 1 97 294 ILE B C 1
ATOM 6645 O O . ILE B 1 294 ? -31.328 -5.746 8.922 1 97 294 ILE B O 1
ATOM 6649 N N . ASN B 1 295 ? -32.938 -4.426 9.773 1 96.38 295 ASN B N 1
ATOM 6650 C CA . ASN B 1 295 ? -33.156 -3.762 8.492 1 96.38 295 ASN B CA 1
ATOM 6651 C C . ASN B 1 295 ? -32.125 -2.672 8.227 1 96.38 295 ASN B C 1
ATOM 6653 O O . ASN B 1 295 ? -31.969 -1.751 9.023 1 96.38 295 ASN B O 1
ATOM 6657 N N . ILE B 1 296 ? -31.406 -2.744 7.121 1 95.44 296 ILE B N 1
ATOM 6658 C CA . ILE B 1 296 ? -30.391 -1.751 6.82 1 95.44 296 ILE B CA 1
ATOM 6659 C C . ILE B 1 296 ? -30.625 -1.177 5.426 1 95.44 296 ILE B C 1
ATOM 6661 O O . ILE B 1 296 ? -29.688 -0.684 4.785 1 95.44 296 ILE B O 1
ATOM 6665 N N . THR B 1 297 ? -31.781 -1.293 4.863 1 94.62 297 THR B N 1
ATOM 6666 C CA . THR B 1 297 ? -32.094 -0.787 3.531 1 94.62 297 THR B CA 1
ATOM 6667 C C . THR B 1 297 ? -32.031 0.738 3.504 1 94.62 297 THR B C 1
ATOM 6669 O O . THR B 1 297 ? -31.828 1.375 4.539 1 94.62 297 THR B O 1
ATOM 6672 N N . THR B 1 298 ? -32.188 1.301 2.344 1 92.06 298 THR B N 1
ATOM 6673 C CA . THR B 1 298 ? -32.094 2.744 2.15 1 92.06 298 THR B CA 1
ATOM 6674 C C . THR B 1 298 ? -33.312 3.443 2.799 1 92.06 298 THR B C 1
ATOM 6676 O O . THR B 1 298 ? -34.344 2.836 2.988 1 92.06 298 THR B O 1
ATOM 6679 N N . MET B 1 299 ? -33 4.621 3.182 1 89.44 299 MET B N 1
ATOM 6680 C CA . MET B 1 299 ? -34.094 5.496 3.639 1 89.44 299 MET B CA 1
ATOM 6681 C C . MET B 1 299 ? -34.5 6.473 2.545 1 89.44 299 MET B C 1
ATOM 6683 O O . MET B 1 299 ? -35.469 7.215 2.701 1 89.44 299 MET B O 1
ATOM 6687 N N . ASP B 1 300 ? -33.688 6.496 1.47 1 87.5 300 ASP B N 1
ATOM 6688 C CA . ASP B 1 300 ? -33.938 7.355 0.314 1 87.5 300 ASP B CA 1
ATOM 6689 C C . ASP B 1 300 ? -34.281 6.527 -0.924 1 87.5 300 ASP B C 1
ATOM 6691 O O . ASP B 1 300 ? -33.406 5.895 -1.514 1 87.5 300 ASP B O 1
ATOM 6695 N N . PRO B 1 301 ? -35.5 6.613 -1.385 1 89.5 301 PRO B N 1
ATOM 6696 C CA . PRO B 1 301 ? -35.906 5.809 -2.539 1 89.5 301 PRO B CA 1
ATOM 6697 C C . PRO B 1 301 ? -35.125 6.148 -3.801 1 89.5 301 PRO B C 1
ATOM 6699 O O . PRO B 1 301 ? -35 5.316 -4.703 1 89.5 301 PRO B O 1
ATOM 6702 N N . GLU B 1 302 ? -34.625 7.379 -3.861 1 88.88 302 GLU B N 1
ATOM 6703 C CA . GLU B 1 302 ? -33.875 7.793 -5.039 1 88.88 302 GLU B CA 1
ATOM 6704 C C . GLU B 1 302 ? -32.438 7.25 -4.996 1 88.88 302 GLU B C 1
ATOM 6706 O O . GLU B 1 302 ? -31.719 7.281 -6.004 1 88.88 302 GLU B O 1
ATOM 6711 N N . ARG B 1 303 ? -32.094 6.68 -3.879 1 91.19 303 ARG B N 1
ATOM 6712 C CA . ARG B 1 303 ? -30.781 6.117 -3.695 1 91.19 303 ARG B CA 1
ATOM 6713 C C . ARG B 1 303 ? -30.859 4.707 -3.111 1 91.19 303 ARG B C 1
ATOM 6715 O O . ARG B 1 303 ? -30.406 4.473 -1.985 1 91.19 303 ARG B O 1
ATOM 6722 N N . PRO B 1 304 ? -31.344 3.83 -3.893 1 89.31 304 PRO B N 1
ATOM 6723 C CA . PRO B 1 304 ? -31.484 2.463 -3.389 1 89.31 304 PRO B CA 1
ATOM 6724 C C . PRO B 1 304 ? -30.141 1.815 -3.064 1 89.31 304 PRO B C 1
ATOM 6726 O O . PRO B 1 304 ? -30.094 0.807 -2.354 1 89.31 304 PRO B O 1
ATOM 6729 N N . ASP B 1 305 ? -29.109 2.393 -3.529 1 87.06 305 ASP B N 1
ATOM 6730 C CA . ASP B 1 305 ? -27.781 1.857 -3.312 1 87.06 305 ASP B CA 1
ATOM 6731 C C . ASP B 1 305 ? -27.25 2.23 -1.928 1 87.06 305 ASP B C 1
ATOM 6733 O O . ASP B 1 305 ? -26.281 1.643 -1.445 1 87.06 305 ASP B O 1
ATOM 6737 N N . LEU B 1 306 ? -27.891 3.143 -1.243 1 93.25 306 LEU B N 1
ATOM 6738 C CA . LEU B 1 306 ? -27.359 3.676 0.009 1 93.25 306 LEU B CA 1
ATOM 6739 C C . LEU B 1 306 ? -28.031 3.006 1.206 1 93.25 306 LEU B C 1
ATOM 6741 O O . LEU B 1 306 ? -28.984 3.545 1.773 1 93.25 306 LEU B O 1
ATOM 6745 N N . MET B 1 307 ? -27.438 1.972 1.644 1 95.19 307 MET B N 1
ATOM 6746 C CA . MET B 1 307 ? -27.891 1.321 2.869 1 95.19 307 MET B CA 1
ATOM 6747 C C . MET B 1 307 ? -27.609 2.189 4.086 1 95.19 307 MET B C 1
ATOM 6749 O O . MET B 1 307 ? -26.625 2.934 4.102 1 95.19 307 MET B O 1
ATOM 6753 N N . ARG B 1 308 ? -28.5 2.049 5.129 1 96.12 308 ARG B N 1
ATOM 6754 C CA . ARG B 1 308 ? -28.359 2.873 6.324 1 96.12 308 ARG B CA 1
ATOM 6755 C C . ARG B 1 308 ? -28.531 2.041 7.59 1 96.12 308 ARG B C 1
ATOM 6757 O O . ARG B 1 308 ? -29.484 1.257 7.695 1 96.12 308 ARG B O 1
ATOM 6764 N N . LEU B 1 309 ? -27.609 2.23 8.508 1 96.75 309 LEU B N 1
ATOM 6765 C CA . LEU B 1 309 ? -27.781 1.604 9.812 1 96.75 309 LEU B CA 1
ATOM 6766 C C . LEU B 1 309 ? -29 2.164 10.539 1 96.75 309 LEU B C 1
ATOM 6768 O O . LEU B 1 309 ? -29.672 1.441 11.266 1 96.75 309 LEU B O 1
ATOM 6772 N N . ALA B 1 310 ? -29.328 3.367 10.281 1 95.31 310 ALA B N 1
ATOM 6773 C CA . ALA B 1 310 ? -30.438 4.07 10.938 1 95.31 310 ALA B CA 1
ATOM 6774 C C . ALA B 1 310 ? -31.781 3.424 10.594 1 95.31 310 ALA B C 1
ATOM 6776 O O . ALA B 1 310 ? -32.75 3.576 11.336 1 95.31 310 ALA B O 1
ATOM 6777 N N . THR B 1 311 ? -31.859 2.762 9.461 1 96.06 311 THR B N 1
ATOM 6778 C CA . THR B 1 311 ? -33.094 2.125 9.047 1 96.06 311 THR B CA 1
ATOM 6779 C C . THR B 1 311 ? -33.531 1.062 10.062 1 96.06 311 THR B C 1
ATOM 6781 O O . THR B 1 311 ? -34.719 0.763 10.188 1 96.06 311 THR B O 1
ATOM 6784 N N . ALA B 1 312 ? -32.625 0.522 10.82 1 96.5 312 ALA B N 1
ATOM 6785 C CA . ALA B 1 312 ? -32.906 -0.475 11.844 1 96.5 312 ALA B CA 1
ATOM 6786 C C . ALA B 1 312 ? -33.719 0.134 12.984 1 96.5 312 ALA B C 1
ATOM 6788 O O . ALA B 1 312 ? -34.406 -0.58 13.711 1 96.5 312 ALA B O 1
ATOM 6789 N N . GLY B 1 313 ? -33.625 1.435 13.164 1 95.38 313 GLY B N 1
ATOM 6790 C CA . GLY B 1 313 ? -34.281 2.131 14.266 1 95.38 313 GLY B CA 1
ATOM 6791 C C . GLY B 1 313 ? -33.406 2.232 15.5 1 95.38 313 GLY B C 1
ATOM 6792 O O . GLY B 1 313 ? -32.469 1.432 15.68 1 95.38 313 GLY B O 1
ATOM 6793 N N . MET B 1 314 ? -33.719 3.162 16.359 1 95.38 314 MET B N 1
ATOM 6794 C CA . MET B 1 314 ? -32.938 3.463 17.547 1 95.38 314 MET B CA 1
ATOM 6795 C C . MET B 1 314 ? -32.875 2.258 18.484 1 95.38 314 MET B C 1
ATOM 6797 O O . MET B 1 314 ? -31.812 1.956 19.047 1 95.38 314 MET B O 1
ATOM 6801 N N . GLU B 1 315 ? -33.938 1.59 18.609 1 95.12 315 GLU B N 1
ATOM 6802 C CA . GLU B 1 315 ? -34 0.462 19.531 1 95.12 315 GLU B CA 1
ATOM 6803 C C . GLU B 1 315 ? -33 -0.63 19.156 1 95.12 315 GLU B C 1
ATOM 6805 O O . GLU B 1 315 ? -32.219 -1.074 19.984 1 95.12 315 GLU B O 1
ATOM 6810 N N . ASP B 1 316 ? -33.062 -1.024 17.922 1 95.75 316 ASP B N 1
ATOM 6811 C CA . ASP B 1 316 ? -32.156 -2.076 17.453 1 95.75 316 ASP B CA 1
ATOM 6812 C C . ASP B 1 316 ? -30.719 -1.604 17.469 1 95.75 316 ASP B C 1
ATOM 6814 O O . ASP B 1 316 ? -29.812 -2.369 17.812 1 95.75 316 ASP B O 1
ATOM 6818 N N . CYS B 1 317 ? -30.469 -0.396 17.109 1 96.88 317 CYS B N 1
ATOM 6819 C CA . CYS B 1 317 ? -29.125 0.152 17.109 1 96.88 317 CYS B CA 1
ATOM 6820 C C . CYS B 1 317 ? -28.547 0.176 18.531 1 96.88 317 CYS B C 1
ATOM 6822 O O . CYS B 1 317 ? -27.375 -0.129 18.734 1 96.88 317 CYS B O 1
ATOM 6824 N N . GLN B 1 318 ? -29.359 0.488 19.484 1 96.81 318 GLN B N 1
ATOM 6825 C CA . GLN B 1 318 ? -28.906 0.568 20.859 1 96.81 318 GLN B CA 1
ATOM 6826 C C . GLN B 1 318 ? -28.594 -0.818 21.422 1 96.81 318 GLN B C 1
ATOM 6828 O O . GLN B 1 318 ? -27.844 -0.949 22.391 1 96.81 318 GLN B O 1
ATOM 6833 N N . LYS B 1 319 ? -29.125 -1.796 20.781 1 96 319 LYS B N 1
ATOM 6834 C CA . LYS B 1 319 ? -28.797 -3.162 21.188 1 96 319 LYS B CA 1
ATOM 6835 C C . LYS B 1 319 ? -27.391 -3.541 20.75 1 96 319 LYS B C 1
ATOM 6837 O O . LYS B 1 319 ? -26.812 -4.5 21.266 1 96 319 LYS B O 1
ATOM 6842 N N . LEU B 1 320 ? -26.828 -2.846 19.797 1 96.94 320 LEU B N 1
ATOM 6843 C CA . LEU B 1 320 ? -25.453 -3.088 19.359 1 96.94 320 LEU B CA 1
ATOM 6844 C C . LEU B 1 320 ? -24.453 -2.52 20.359 1 96.94 320 LEU B C 1
ATOM 6846 O O . LEU B 1 320 ? -23.328 -3 20.453 1 96.94 320 LEU B O 1
ATOM 6850 N N . LYS B 1 321 ? -24.844 -1.537 21.078 1 97 321 LYS B N 1
ATOM 6851 C CA . LYS B 1 321 ? -23.953 -0.79 21.969 1 97 321 LYS B CA 1
ATOM 6852 C C . LYS B 1 321 ? -23.328 -1.704 23.031 1 97 321 LYS B C 1
ATOM 6854 O O . LYS B 1 321 ? -22.125 -1.67 23.25 1 97 321 LYS B O 1
ATOM 6859 N N . PRO B 1 322 ? -24.078 -2.561 23.688 1 96.56 322 PRO B N 1
ATOM 6860 C CA . PRO B 1 322 ? -23.469 -3.467 24.672 1 96.56 322 PRO B CA 1
ATOM 6861 C C . PRO B 1 322 ? -22.438 -4.406 24.031 1 96.56 322 PRO B C 1
ATOM 6863 O O . PRO B 1 322 ? -21.484 -4.805 24.688 1 96.56 322 PRO B O 1
ATOM 6866 N N . GLU B 1 323 ? -22.688 -4.754 22.766 1 96.44 323 GLU B N 1
ATOM 6867 C CA . GLU B 1 323 ? -21.734 -5.598 22.062 1 96.44 323 GLU B CA 1
ATOM 6868 C C . GLU B 1 323 ? -20.422 -4.867 21.844 1 96.44 323 GLU B C 1
ATOM 6870 O O . GLU B 1 323 ? -19.344 -5.457 21.969 1 96.44 323 GLU B O 1
ATOM 6875 N N . VAL B 1 324 ? -20.5 -3.611 21.453 1 97.94 324 VAL B N 1
ATOM 6876 C CA . VAL B 1 324 ? -19.312 -2.795 21.281 1 97.94 324 VAL B CA 1
ATOM 6877 C C . VAL B 1 324 ? -18.562 -2.684 22.609 1 97.94 324 VAL B C 1
ATOM 6879 O O . VAL B 1 324 ? -17.328 -2.811 22.641 1 97.94 324 VAL B O 1
ATOM 6882 N N . GLU B 1 325 ? -19.297 -2.506 23.688 1 97.88 325 GLU B N 1
ATOM 6883 C CA . GLU B 1 325 ? -18.703 -2.432 25.016 1 97.88 325 GLU B CA 1
ATOM 6884 C C . GLU B 1 325 ? -18.031 -3.748 25.391 1 97.88 325 GLU B C 1
ATOM 6886 O O . GLU B 1 325 ? -16.906 -3.752 25.906 1 97.88 325 GLU B O 1
ATOM 6891 N N . LEU B 1 326 ? -18.734 -4.77 25.141 1 96.19 326 LEU B N 1
ATOM 6892 C CA . LEU B 1 326 ? -18.219 -6.09 25.484 1 96.19 326 LEU B CA 1
ATOM 6893 C C . LEU B 1 326 ? -16.875 -6.348 24.812 1 96.19 326 LEU B C 1
ATOM 6895 O O . LEU B 1 326 ? -15.93 -6.797 25.469 1 96.19 326 LEU B O 1
ATOM 6899 N N . LEU B 1 327 ? -16.781 -6.051 23.578 1 95.12 327 LEU B N 1
ATOM 6900 C CA . LEU B 1 327 ? -15.562 -6.34 22.828 1 95.12 327 LEU B CA 1
ATOM 6901 C C . LEU B 1 327 ? -14.469 -5.332 23.156 1 95.12 327 LEU B C 1
ATOM 6903 O O . LEU B 1 327 ? -13.273 -5.645 23.047 1 95.12 327 LEU B O 1
ATOM 6907 N N . ALA B 1 328 ? -14.867 -4.164 23.547 1 96.19 328 ALA B N 1
ATOM 6908 C CA . ALA B 1 328 ? -13.898 -3.154 23.984 1 96.19 328 ALA B CA 1
ATOM 6909 C C . ALA B 1 328 ? -13.125 -3.633 25.203 1 96.19 328 ALA B C 1
ATOM 6911 O O . ALA B 1 328 ? -11.938 -3.326 25.359 1 96.19 328 ALA B O 1
ATOM 6912 N N . ARG B 1 329 ? -13.758 -4.418 26.031 1 95.19 329 ARG B N 1
ATOM 6913 C CA . ARG B 1 329 ? -13.195 -4.809 27.312 1 95.19 329 ARG B CA 1
ATOM 6914 C C . ARG B 1 329 ? -12.352 -6.07 27.172 1 95.19 329 ARG B C 1
ATOM 6916 O O . ARG B 1 329 ? -11.602 -6.43 28.094 1 95.19 329 ARG B O 1
ATOM 6923 N N . GLN B 1 330 ? -12.398 -6.625 26.062 1 94.5 330 GLN B N 1
ATOM 6924 C CA . GLN B 1 330 ? -11.57 -7.797 25.797 1 94.5 330 GLN B CA 1
ATOM 6925 C C . GLN B 1 330 ? -10.195 -7.395 25.266 1 94.5 330 GLN B C 1
ATOM 6927 O O . GLN B 1 330 ? -10.047 -6.344 24.641 1 94.5 330 GLN B O 1
ATOM 6932 N N . PRO B 1 331 ? -9.219 -8.234 25.578 1 94.19 331 PRO B N 1
ATOM 6933 C CA . PRO B 1 331 ? -7.91 -7.961 24.984 1 94.19 331 PRO B CA 1
ATOM 6934 C C . PRO B 1 331 ? -7.949 -7.996 23.453 1 94.19 331 PRO B C 1
ATOM 6936 O O . PRO B 1 331 ? -8.727 -8.75 22.859 1 94.19 331 PRO B O 1
ATOM 6939 N N . ARG B 1 332 ? -7.066 -7.137 22.875 1 94.19 332 ARG B N 1
ATOM 6940 C CA . ARG B 1 332 ? -6.934 -7.199 21.422 1 94.19 332 ARG B CA 1
ATOM 6941 C C . ARG B 1 332 ? -6.484 -8.586 20.969 1 94.19 332 ARG B C 1
ATOM 6943 O O . ARG B 1 332 ? -5.629 -9.203 21.594 1 94.19 332 ARG B O 1
ATOM 6950 N N . ARG B 1 333 ? -7.043 -9.039 19.828 1 94.62 333 ARG B N 1
ATOM 6951 C CA . ARG B 1 333 ? -6.789 -10.406 19.406 1 94.62 333 ARG B CA 1
ATOM 6952 C C . ARG B 1 333 ? -5.824 -10.438 18.219 1 94.62 333 ARG B C 1
ATOM 6954 O O . ARG B 1 333 ? -4.762 -11.062 18.297 1 94.62 333 ARG B O 1
ATOM 6961 N N . PHE B 1 334 ? -6.09 -9.766 17.203 1 95.69 334 PHE B N 1
ATOM 6962 C CA . PHE B 1 334 ? -5.309 -9.758 15.977 1 95.69 334 PHE B CA 1
ATOM 6963 C C . PHE B 1 334 ? -5.086 -11.18 15.469 1 95.69 334 PHE B C 1
ATOM 6965 O O . PHE B 1 334 ? -4.004 -11.5 14.977 1 95.69 334 PHE B O 1
ATOM 6972 N N . THR B 1 335 ? -6.094 -12.039 15.586 1 96.75 335 THR B N 1
ATOM 6973 C CA . THR B 1 335 ? -5.988 -13.453 15.234 1 96.75 335 THR B CA 1
ATOM 6974 C C . THR B 1 335 ? -5.844 -13.625 13.727 1 96.75 335 THR B C 1
ATOM 6976 O O . THR B 1 335 ? -4.887 -14.25 13.258 1 96.75 335 THR B O 1
ATOM 6979 N N . ALA B 1 336 ? -6.805 -13.148 13.031 1 96.25 336 ALA B N 1
ATOM 6980 C CA . ALA B 1 336 ? -6.75 -13.234 11.57 1 96.25 336 ALA B CA 1
ATOM 6981 C C . ALA B 1 336 ? -6.664 -11.844 10.945 1 96.25 336 ALA B C 1
ATOM 6983 O O . ALA B 1 336 ? -7.375 -10.922 11.359 1 96.25 336 ALA B O 1
ATOM 6984 N N . ASN B 1 337 ? -5.684 -11.688 10.023 1 96.75 337 ASN B N 1
ATOM 6985 C CA . ASN B 1 337 ? -5.637 -10.469 9.219 1 96.75 337 ASN B CA 1
ATOM 6986 C C . ASN B 1 337 ? -6.602 -10.539 8.039 1 96.75 337 ASN B C 1
ATOM 6988 O O . ASN B 1 337 ? -6.18 -10.742 6.898 1 96.75 337 ASN B O 1
ATOM 6992 N N . TRP B 1 338 ? -7.867 -10.289 8.281 1 98.62 338 TRP B N 1
ATOM 6993 C CA . TRP B 1 338 ? -8.922 -10.469 7.293 1 98.62 338 TRP B CA 1
ATOM 6994 C C . TRP B 1 338 ? -8.758 -9.484 6.137 1 98.62 338 TRP B C 1
ATOM 6996 O O . TRP B 1 338 ? -9.18 -9.766 5.012 1 98.62 338 TRP B O 1
ATOM 7006 N N . GLN B 1 339 ? -8.18 -8.305 6.375 1 98.19 339 GLN B N 1
ATOM 7007 C CA . GLN B 1 339 ? -7.938 -7.402 5.258 1 98.19 339 GLN B CA 1
ATOM 7008 C C . GLN B 1 339 ? -6.895 -7.973 4.301 1 98.19 339 GLN B C 1
ATOM 7010 O O . GLN B 1 339 ? -7.012 -7.828 3.084 1 98.19 339 GLN B O 1
ATOM 7015 N N . ALA B 1 340 ? -5.879 -8.641 4.836 1 97.5 340 ALA B N 1
ATOM 7016 C CA . ALA B 1 340 ? -4.906 -9.312 3.977 1 97.5 340 ALA B CA 1
ATOM 7017 C C . ALA B 1 340 ? -5.578 -10.383 3.121 1 97.5 340 ALA B C 1
ATOM 7019 O O . ALA B 1 340 ? -5.199 -10.586 1.964 1 97.5 340 ALA B O 1
ATOM 7020 N N . VAL B 1 341 ? -6.574 -11.078 3.67 1 98.44 341 VAL B N 1
ATOM 7021 C CA . VAL B 1 341 ? -7.309 -12.102 2.93 1 98.44 341 VAL B CA 1
ATOM 7022 C C . VAL B 1 341 ? -8.07 -11.453 1.778 1 98.44 341 VAL B C 1
ATOM 7024 O O . VAL B 1 341 ? -7.98 -11.898 0.633 1 98.44 341 VAL B O 1
ATOM 7027 N N . THR B 1 342 ? -8.812 -10.367 2.061 1 98.62 342 THR B N 1
ATOM 7028 C CA . THR B 1 342 ? -9.555 -9.695 1.005 1 98.62 342 THR B CA 1
ATOM 7029 C C . THR B 1 342 ? -8.609 -9.094 -0.03 1 98.62 342 THR B C 1
ATOM 7031 O O . THR B 1 342 ? -8.906 -9.102 -1.227 1 98.62 342 THR B O 1
ATOM 7034 N N . ASP B 1 343 ? -7.461 -8.602 0.433 1 97.56 343 ASP B N 1
ATOM 7035 C CA . ASP B 1 343 ? -6.469 -8.07 -0.498 1 97.56 343 ASP B CA 1
ATOM 7036 C C . ASP B 1 343 ? -5.953 -9.164 -1.433 1 97.56 343 ASP B C 1
ATOM 7038 O O . ASP B 1 343 ? -5.664 -8.898 -2.604 1 97.56 343 ASP B O 1
ATOM 7042 N N . THR B 1 344 ? -5.762 -10.328 -0.906 1 97.69 344 THR B N 1
ATOM 7043 C CA . THR B 1 344 ? -5.32 -11.445 -1.729 1 97.69 344 THR B CA 1
ATOM 7044 C C . THR B 1 344 ? -6.332 -11.734 -2.838 1 97.69 344 THR B C 1
ATOM 7046 O O . THR B 1 344 ? -5.949 -11.977 -3.986 1 97.69 344 THR B O 1
ATOM 7049 N N . ILE B 1 345 ? -7.562 -11.688 -2.512 1 98.62 345 ILE B N 1
ATOM 7050 C CA . ILE B 1 345 ? -8.641 -11.93 -3.469 1 98.62 345 ILE B CA 1
ATOM 7051 C C . ILE B 1 345 ? -8.664 -10.812 -4.508 1 98.62 345 ILE B C 1
ATOM 7053 O O . ILE B 1 345 ? -8.695 -11.078 -5.71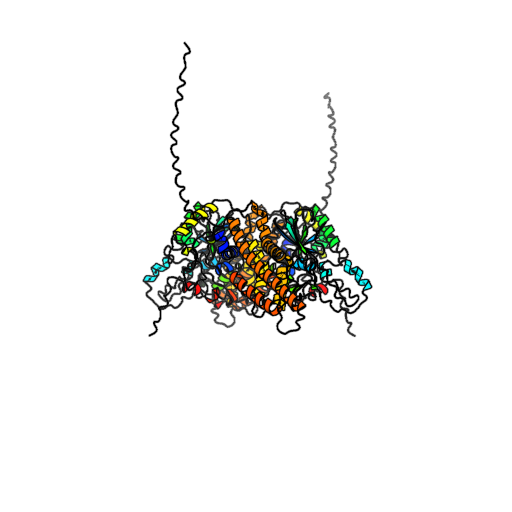1 1 98.62 345 ILE B O 1
ATOM 7057 N N . VAL B 1 346 ? -8.562 -9.602 -4.062 1 98.19 346 VAL B N 1
ATOM 7058 C CA . VAL B 1 346 ? -8.602 -8.438 -4.949 1 98.19 346 VAL B CA 1
ATOM 7059 C C . VAL B 1 346 ? -7.379 -8.438 -5.859 1 98.19 346 VAL B C 1
ATOM 7061 O O . VAL B 1 346 ? -7.492 -8.211 -7.066 1 98.19 346 VAL B O 1
ATOM 7064 N N . ARG B 1 347 ? -6.254 -8.711 -5.312 1 96.44 347 ARG B N 1
ATOM 7065 C CA . ARG B 1 347 ? -5.008 -8.75 -6.07 1 96.44 347 ARG B CA 1
ATOM 7066 C C . ARG B 1 347 ? -5.086 -9.758 -7.207 1 96.44 347 ARG B C 1
ATOM 7068 O O . ARG B 1 347 ? -4.609 -9.5 -8.312 1 96.44 347 ARG B O 1
ATOM 7075 N N . ARG B 1 348 ? -5.688 -10.828 -6.969 1 97.44 348 ARG B N 1
ATOM 7076 C CA . ARG B 1 348 ? -5.73 -11.891 -7.969 1 97.44 348 ARG B CA 1
ATOM 7077 C C . ARG B 1 348 ? -6.773 -11.586 -9.039 1 97.44 348 ARG B C 1
ATOM 7079 O O . ARG B 1 348 ? -6.539 -11.828 -10.227 1 97.44 348 ARG B O 1
ATOM 7086 N N . PHE B 1 349 ? -7.938 -10.961 -8.688 1 98.5 349 PHE B N 1
ATOM 7087 C CA . PHE B 1 349 ? -9.07 -11.047 -9.602 1 98.5 349 PHE B CA 1
ATOM 7088 C C . PHE B 1 349 ? -9.477 -9.664 -10.086 1 98.5 349 PHE B C 1
ATOM 7090 O O . PHE B 1 349 ? -10.141 -9.531 -11.117 1 98.5 349 PHE B O 1
ATOM 7097 N N . ALA B 1 350 ? -9.133 -8.602 -9.352 1 98.12 350 ALA B N 1
ATOM 7098 C CA . ALA B 1 350 ? -9.711 -7.293 -9.656 1 98.12 350 ALA B CA 1
ATOM 7099 C C . ALA B 1 350 ? -9.375 -6.863 -11.086 1 98.12 350 ALA B C 1
ATOM 7101 O O . ALA B 1 350 ? -10.273 -6.543 -11.867 1 98.12 350 ALA B O 1
ATOM 7102 N N . ASN B 1 351 ? -8.125 -6.871 -11.469 1 97.56 351 ASN B N 1
ATOM 7103 C CA . ASN B 1 351 ? -7.719 -6.414 -12.789 1 97.56 351 ASN B CA 1
ATOM 7104 C C . ASN B 1 351 ? -8.172 -7.387 -13.883 1 97.56 351 ASN B C 1
ATOM 7106 O O . ASN B 1 351 ? -8.508 -6.973 -14.992 1 97.56 351 ASN B O 1
ATOM 7110 N N . ARG B 1 352 ? -8.188 -8.688 -13.586 1 98.06 352 ARG B N 1
ATOM 7111 C CA . ARG B 1 352 ? -8.672 -9.695 -14.523 1 98.06 352 ARG B CA 1
ATOM 7112 C C . ARG B 1 352 ? -10.148 -9.477 -14.844 1 98.06 352 ARG B C 1
ATOM 7114 O O . ARG B 1 352 ? -10.539 -9.469 -16.016 1 98.06 352 ARG B O 1
ATOM 7121 N N . LEU B 1 353 ? -10.859 -9.312 -13.805 1 98.75 353 LEU B N 1
ATOM 7122 C CA . LEU B 1 353 ? -12.297 -9.117 -13.969 1 98.75 353 LEU B CA 1
ATOM 7123 C C . LEU B 1 353 ? -12.586 -7.797 -14.68 1 98.75 353 LEU B C 1
ATOM 7125 O O . LEU B 1 353 ? -13.484 -7.727 -15.523 1 98.75 353 LEU B O 1
ATOM 7129 N N . ASP B 1 354 ? -11.812 -6.797 -14.328 1 98.19 354 ASP B N 1
ATOM 7130 C CA . ASP B 1 354 ? -11.992 -5.496 -14.969 1 98.19 354 ASP B CA 1
ATOM 7131 C C . ASP B 1 354 ? -11.734 -5.582 -16.469 1 98.19 354 ASP B C 1
ATOM 7133 O O . ASP B 1 354 ? -12.492 -5.027 -17.266 1 98.19 354 ASP B O 1
ATOM 7137 N N . PHE B 1 355 ? -10.719 -6.258 -16.875 1 98.5 355 PHE B N 1
ATOM 7138 C CA . PHE B 1 355 ? -10.391 -6.438 -18.297 1 98.5 355 PHE B CA 1
ATOM 7139 C C . PHE B 1 355 ? -11.484 -7.234 -19 1 98.5 355 PHE B C 1
ATOM 7141 O O . PHE B 1 355 ? -11.961 -6.832 -20.062 1 98.5 355 PHE B O 1
ATOM 7148 N N . MET B 1 356 ? -11.961 -8.297 -18.391 1 98.69 356 MET B N 1
ATOM 7149 C CA . MET B 1 356 ? -13 -9.141 -18.984 1 98.69 356 MET B CA 1
ATOM 7150 C C . MET B 1 356 ? -14.328 -8.391 -19.062 1 98.69 356 MET B C 1
ATOM 7152 O O . MET B 1 356 ? -15.18 -8.719 -19.891 1 98.69 356 MET B O 1
ATOM 7156 N N . ASN B 1 357 ? -14.445 -7.41 -18.25 1 98.38 357 ASN B N 1
ATOM 7157 C CA . ASN B 1 357 ? -15.68 -6.633 -18.156 1 98.38 357 ASN B CA 1
ATOM 7158 C C . ASN B 1 357 ? -15.773 -5.598 -19.266 1 98.38 357 ASN B C 1
ATOM 7160 O O . ASN B 1 357 ? -16.844 -5.02 -19.5 1 98.38 357 ASN B O 1
ATOM 7164 N N . THR B 1 358 ? -14.633 -5.281 -19.922 1 98 358 THR B N 1
ATOM 7165 C CA . THR B 1 358 ? -14.664 -4.266 -20.969 1 98 358 THR B CA 1
ATOM 7166 C C . THR B 1 358 ? -15.539 -4.715 -22.141 1 98 358 THR B C 1
ATOM 7168 O O . THR B 1 358 ? -15.562 -5.898 -22.484 1 98 358 THR B O 1
ATOM 7171 N N . ASP B 1 359 ? -16.172 -3.818 -22.844 1 96.69 359 ASP B N 1
ATOM 7172 C CA . ASP B 1 359 ? -17.109 -4.137 -23.906 1 96.69 359 ASP B CA 1
ATOM 7173 C C . ASP B 1 359 ? -16.391 -4.637 -25.156 1 96.69 359 ASP B C 1
ATOM 7175 O O . ASP B 1 359 ? -16.938 -5.441 -25.922 1 96.69 359 ASP B O 1
ATOM 7179 N N . ASP B 1 360 ? -15.234 -4.215 -25.359 1 95.56 360 ASP B N 1
ATOM 7180 C CA . ASP B 1 360 ? -14.562 -4.473 -26.625 1 95.56 360 ASP B CA 1
ATOM 7181 C C . ASP B 1 360 ? -13.5 -5.559 -26.469 1 95.56 360 ASP B C 1
ATOM 7183 O O . ASP B 1 360 ? -12.625 -5.707 -27.328 1 95.56 360 ASP B O 1
ATOM 7187 N N . ILE B 1 361 ? -13.477 -6.332 -25.375 1 97.81 361 ILE B N 1
ATOM 7188 C CA . ILE B 1 361 ? -12.484 -7.391 -25.219 1 97.81 361 ILE B CA 1
ATOM 7189 C C . ILE B 1 361 ? -12.625 -8.406 -26.344 1 97.81 361 ILE B C 1
ATOM 7191 O O . ILE B 1 361 ? -13.742 -8.781 -26.719 1 97.81 361 ILE B O 1
ATOM 7195 N N . SER B 1 362 ? -11.5 -8.836 -26.906 1 97.5 362 SER B N 1
ATOM 7196 C CA . SER B 1 362 ? -11.547 -9.883 -27.922 1 97.5 362 SER B CA 1
ATOM 7197 C C . SER B 1 362 ? -11.875 -11.234 -27.312 1 97.5 362 SER B C 1
ATOM 7199 O O . SER B 1 362 ? -11.625 -11.461 -26.125 1 97.5 362 SER B O 1
ATOM 7201 N N . GLN B 1 363 ? -12.461 -12.109 -28.094 1 96.81 363 GLN B N 1
ATOM 7202 C CA . GLN B 1 363 ? -12.734 -13.461 -27.625 1 96.81 363 GLN B CA 1
ATOM 7203 C C . GLN B 1 363 ? -11.461 -14.164 -27.172 1 96.81 363 GLN B C 1
ATOM 7205 O O . GLN B 1 363 ? -11.453 -14.859 -26.156 1 96.81 363 GLN B O 1
ATOM 7210 N N . ALA B 1 364 ? -10.375 -14 -27.906 1 96.88 364 ALA B N 1
ATOM 7211 C CA . ALA B 1 364 ? -9.094 -14.625 -27.562 1 96.88 364 ALA B CA 1
ATOM 7212 C C . ALA B 1 364 ? -8.625 -14.18 -26.188 1 96.88 364 ALA B C 1
ATOM 7214 O O . ALA B 1 364 ? -8.18 -15 -25.391 1 96.88 364 ALA B O 1
ATOM 7215 N N . HIS B 1 365 ? -8.703 -12.883 -25.906 1 98.12 365 HIS B N 1
ATOM 7216 C CA . HIS B 1 365 ? -8.281 -12.359 -24.609 1 98.12 365 HIS B CA 1
ATOM 7217 C C . HIS B 1 365 ? -9.188 -12.852 -23.484 1 98.12 365 HIS B C 1
ATOM 7219 O O . HIS B 1 365 ? -8.719 -13.156 -22.391 1 98.12 365 HIS B O 1
ATOM 7225 N N . LEU B 1 366 ? -10.484 -12.883 -23.766 1 98.62 366 LEU B N 1
ATOM 7226 C CA . LEU B 1 366 ? -11.438 -13.391 -22.781 1 98.62 366 LEU B CA 1
ATOM 7227 C C . LEU B 1 366 ? -11.109 -14.836 -22.406 1 98.62 366 LEU B C 1
ATOM 7229 O O . LEU B 1 366 ? -11.094 -15.188 -21.234 1 98.62 366 LEU B O 1
ATOM 7233 N N . LEU B 1 367 ? -10.852 -15.68 -23.406 1 98 367 LEU B N 1
ATOM 7234 C CA . LEU B 1 367 ? -10.547 -17.094 -23.172 1 98 367 LEU B CA 1
ATOM 7235 C C . LEU B 1 367 ? -9.234 -17.25 -22.422 1 98 367 LEU B C 1
ATOM 7237 O O . LEU B 1 367 ? -9.117 -18.109 -21.547 1 98 367 LEU B O 1
ATOM 7241 N N . ASN B 1 368 ? -8.219 -16.422 -22.766 1 97.75 368 ASN B N 1
ATOM 7242 C CA . ASN B 1 368 ? -6.953 -16.422 -22.047 1 97.75 368 ASN B CA 1
ATOM 7243 C C . ASN B 1 368 ? -7.148 -16.094 -20.578 1 97.75 368 ASN B C 1
ATOM 7245 O O . ASN B 1 368 ? -6.562 -16.75 -19.703 1 97.75 368 ASN B O 1
ATOM 7249 N N . GLU B 1 369 ? -7.965 -15.117 -20.25 1 98.56 369 GLU B N 1
ATOM 7250 C CA . GLU B 1 369 ? -8.219 -14.711 -18.875 1 98.56 369 GLU B CA 1
ATOM 7251 C C . GLU B 1 369 ? -8.906 -15.828 -18.094 1 98.56 369 GLU B C 1
ATOM 7253 O O . GLU B 1 369 ? -8.492 -16.156 -16.984 1 98.56 369 GLU B O 1
ATOM 7258 N N . LEU B 1 370 ? -9.922 -16.391 -18.719 1 98.62 370 LEU B N 1
ATOM 7259 C CA . LEU B 1 370 ? -10.672 -17.453 -18.047 1 98.62 370 LEU B CA 1
ATOM 7260 C C . LEU B 1 370 ? -9.781 -18.656 -17.766 1 98.62 370 LEU B C 1
ATOM 7262 O O . LEU B 1 370 ? -9.828 -19.234 -16.672 1 98.62 370 LEU B O 1
ATOM 7266 N N . GLU B 1 371 ? -9.047 -19 -18.703 1 97.62 371 GLU B N 1
ATOM 7267 C CA . GLU B 1 371 ? -8.18 -20.172 -18.594 1 97.62 371 GLU B CA 1
ATOM 7268 C C . GLU B 1 371 ? -7.125 -19.969 -17.5 1 97.62 371 GLU B C 1
ATOM 7270 O O . GLU B 1 371 ? -6.93 -20.844 -16.656 1 97.62 371 GLU B O 1
ATOM 7275 N N . THR B 1 372 ? -6.453 -18.828 -17.516 1 97.44 372 THR B N 1
ATOM 7276 C CA . THR B 1 372 ? -5.406 -18.562 -16.531 1 97.44 372 THR B CA 1
ATOM 7277 C C . THR B 1 372 ? -6 -18.438 -15.133 1 97.44 372 THR B C 1
ATOM 7279 O O . THR B 1 372 ? -5.426 -18.938 -14.164 1 97.44 372 THR B O 1
ATOM 7282 N N . ALA B 1 373 ? -7.109 -17.797 -15.008 1 98.25 373 ALA B N 1
ATOM 7283 C CA . ALA B 1 373 ? -7.754 -17.625 -13.711 1 98.25 373 ALA B CA 1
ATOM 7284 C C . ALA B 1 373 ? -8.195 -18.969 -13.141 1 98.25 373 ALA B C 1
ATOM 7286 O O . ALA B 1 373 ? -8.359 -19.109 -11.922 1 98.25 373 ALA B O 1
ATOM 7287 N N . SER B 1 374 ? -8.344 -20.031 -13.984 1 97.94 374 SER B N 1
ATOM 7288 C CA . SER B 1 374 ? -8.867 -21.328 -13.57 1 97.94 374 SER B CA 1
ATOM 7289 C C . SER B 1 374 ? -7.75 -22.344 -13.391 1 97.94 374 SER B C 1
ATOM 7291 O O . SER B 1 374 ? -7.914 -23.344 -12.672 1 97.94 374 SER B O 1
ATOM 7293 N N . ARG B 1 375 ? -6.656 -22.141 -13.961 1 95.75 375 ARG B N 1
ATOM 7294 C CA . ARG B 1 375 ? -5.613 -23.125 -14.234 1 95.75 375 ARG B CA 1
ATOM 7295 C C . ARG B 1 375 ? -5.141 -23.797 -12.945 1 95.75 375 ARG B C 1
ATOM 7297 O O . ARG B 1 375 ? -5.055 -25.031 -12.875 1 95.75 375 ARG B O 1
ATOM 7304 N N . THR B 1 376 ? -4.922 -23.016 -11.938 1 95.56 376 THR B N 1
ATOM 7305 C CA . THR B 1 376 ? -4.289 -23.516 -10.719 1 95.56 376 THR B CA 1
ATOM 7306 C C . THR B 1 376 ? -5.285 -24.312 -9.883 1 95.56 376 THR B C 1
ATOM 7308 O O . THR B 1 376 ? -4.891 -25.031 -8.961 1 95.56 376 THR B O 1
ATOM 7311 N N . TYR B 1 377 ? -6.543 -24.328 -10.258 1 97.69 377 TYR B N 1
ATOM 7312 C CA . TYR B 1 377 ? -7.555 -24.969 -9.438 1 97.69 377 TYR B CA 1
ATOM 7313 C C . TYR B 1 377 ? -8.055 -26.25 -10.094 1 97.69 377 TYR B C 1
ATOM 7315 O O . TYR B 1 377 ? -8.695 -27.078 -9.453 1 97.69 377 TYR B O 1
ATOM 7323 N N . ILE B 1 378 ? -7.75 -26.406 -11.391 1 96.75 378 ILE B N 1
ATOM 7324 C CA . ILE B 1 378 ? -8.242 -27.547 -12.164 1 96.75 378 ILE B CA 1
ATOM 7325 C C . ILE B 1 378 ? -7.191 -28.641 -12.195 1 96.75 378 ILE B C 1
ATOM 7327 O O . ILE B 1 378 ? -6.055 -28.422 -12.625 1 96.75 378 ILE B O 1
ATOM 7331 N N . LYS B 1 379 ? -7.559 -29.797 -11.773 1 94.19 379 LYS B N 1
ATOM 7332 C CA . LYS B 1 379 ? -6.73 -30.984 -11.984 1 94.19 379 LYS B CA 1
ATOM 7333 C C . LYS B 1 379 ? -7.051 -31.641 -13.32 1 94.19 379 LYS B C 1
ATOM 7335 O O . LYS B 1 379 ? -8.109 -32.25 -13.484 1 94.19 379 LYS B O 1
ATOM 7340 N N . ALA B 1 380 ? -6.113 -31.453 -14.242 1 92 380 ALA B N 1
ATOM 7341 C CA . ALA B 1 380 ? -6.34 -32.031 -15.555 1 92 380 ALA B CA 1
ATOM 7342 C C . ALA B 1 380 ? -6.504 -33.562 -15.453 1 92 380 ALA B C 1
ATOM 7344 O O . ALA B 1 380 ? -5.688 -34.219 -14.828 1 92 380 ALA B O 1
ATOM 7345 N N . PRO B 1 381 ? -7.543 -34.031 -16.062 1 84.12 381 PRO B N 1
ATOM 7346 C CA . PRO B 1 381 ? -7.766 -35.469 -15.977 1 84.12 381 PRO B CA 1
ATOM 7347 C C . PRO B 1 381 ? -6.738 -36.281 -16.781 1 84.12 381 PRO B C 1
ATOM 7349 O O . PRO B 1 381 ? -5.848 -35.688 -17.406 1 84.12 381 PRO B O 1
ATOM 7352 N N . GLY B 1 382 ? -6.781 -37.562 -16.719 1 75.06 382 GLY B N 1
ATOM 7353 C CA . GLY B 1 382 ? -5.836 -38.5 -17.328 1 75.06 382 GLY B CA 1
ATOM 7354 C C . GLY B 1 382 ? -5.531 -38.188 -18.781 1 75.06 382 GLY B C 1
ATOM 7355 O O . GLY B 1 382 ? -4.41 -38.375 -19.234 1 75.06 382 GLY B O 1
ATOM 7356 N N . LEU B 1 383 ? -6.473 -37.625 -19.5 1 71 383 LEU B N 1
ATOM 7357 C CA . LEU B 1 383 ? -6.219 -37.188 -20.859 1 71 383 LEU B CA 1
ATOM 7358 C C . LEU B 1 383 ? -5.875 -35.719 -20.906 1 71 383 LEU B C 1
ATOM 7360 O O . LEU B 1 383 ? -6.734 -34.875 -21.219 1 71 383 LEU B O 1
ATOM 7364 N N . LYS B 1 384 ? -4.75 -35.375 -20.688 1 82.25 384 LYS B N 1
ATOM 7365 C CA . LYS B 1 384 ? -4.301 -34.031 -20.484 1 82.25 384 LYS B CA 1
ATOM 7366 C C . LYS B 1 384 ? -4.324 -33.219 -21.797 1 82.25 384 LYS B C 1
ATOM 7368 O O . LYS B 1 384 ? -4.203 -32 -21.781 1 82.25 384 LYS B O 1
ATOM 7373 N N . ASP B 1 385 ? -4.656 -33.906 -22.875 1 87 385 ASP B N 1
ATOM 7374 C CA . ASP B 1 385 ? -4.688 -33.25 -24.172 1 87 385 ASP B CA 1
ATOM 7375 C C . ASP B 1 385 ? -6.121 -33 -24.641 1 87 385 ASP B C 1
ATOM 7377 O O . ASP B 1 385 ? -6.352 -32.469 -25.719 1 87 385 ASP B O 1
ATOM 7381 N N . SER B 1 386 ? -7.023 -33.406 -23.812 1 89.31 386 SER B N 1
ATOM 7382 C CA . SER B 1 386 ? -8.43 -33.25 -24.172 1 89.31 386 SER B CA 1
ATOM 7383 C C . SER B 1 386 ? -8.93 -31.844 -23.828 1 89.31 386 SER B C 1
ATOM 7385 O O . SER B 1 386 ? -8.578 -31.281 -22.797 1 89.31 386 SER B O 1
ATOM 7387 N N . LYS B 1 387 ? -9.781 -31.359 -24.672 1 92 387 LYS B N 1
ATOM 7388 C CA . LYS B 1 387 ? -10.422 -30.062 -24.438 1 92 387 LYS B CA 1
ATOM 7389 C C . LYS B 1 387 ? -11.828 -30.25 -23.875 1 92 387 LYS B C 1
ATOM 7391 O O . LYS B 1 387 ? -12.578 -29.281 -23.734 1 92 387 LYS B O 1
ATOM 7396 N N . SER B 1 388 ? -12.195 -31.469 -23.531 1 93.56 388 SER B N 1
ATOM 7397 C CA . SER B 1 388 ? -13.508 -31.781 -22.969 1 93.56 388 SER B CA 1
ATOM 7398 C C . SER B 1 388 ? -13.734 -31.062 -21.641 1 93.56 388 SER B C 1
ATOM 7400 O O . SER B 1 388 ? -12.781 -30.781 -20.922 1 93.56 388 SER B O 1
ATOM 7402 N N . PRO B 1 389 ? -14.969 -30.719 -21.359 1 95.88 389 PRO B N 1
ATOM 7403 C CA . PRO B 1 389 ? -15.258 -30.125 -20.047 1 95.88 389 PRO B CA 1
ATOM 7404 C C . PRO B 1 389 ? -14.984 -31.094 -18.891 1 95.88 389 PRO B C 1
ATOM 7406 O O . PRO B 1 389 ? -14.945 -32.312 -19.094 1 95.88 389 PRO B O 1
ATOM 7409 N N . LEU B 1 390 ? -14.781 -30.531 -17.75 1 96.38 390 LEU B N 1
ATOM 7410 C CA . LEU B 1 390 ? -14.664 -31.328 -16.547 1 96.38 390 LEU B CA 1
ATOM 7411 C C . LEU B 1 390 ? -15.984 -32.031 -16.203 1 96.38 390 LEU B C 1
ATOM 7413 O O . LEU B 1 390 ? -17.062 -31.484 -16.484 1 96.38 390 LEU B O 1
ATOM 7417 N N . THR B 1 391 ? -15.859 -33.25 -15.648 1 95.56 391 THR B N 1
ATOM 7418 C CA . THR B 1 391 ? -17.047 -33.844 -15.039 1 95.56 391 THR B CA 1
ATOM 7419 C C . THR B 1 391 ? -17.562 -32.969 -13.906 1 95.56 391 THR B C 1
ATOM 7421 O O . THR B 1 391 ? -16.828 -32.125 -13.359 1 95.56 391 THR B O 1
ATOM 7424 N N . PRO B 1 392 ? -18.828 -33.062 -13.555 1 96.88 392 PRO B N 1
ATOM 7425 C CA . PRO B 1 392 ? -19.375 -32.281 -12.461 1 96.88 392 PRO B CA 1
ATOM 7426 C C . PRO B 1 392 ? -18.562 -32.406 -11.172 1 96.88 392 PRO B C 1
ATOM 7428 O O . PRO B 1 392 ? -18.344 -31.422 -10.461 1 96.88 392 PRO B O 1
ATOM 7431 N N . LYS B 1 393 ? -18.125 -33.594 -10.859 1 96.88 393 LYS B N 1
ATOM 7432 C CA . LYS B 1 393 ? -17.344 -33.844 -9.656 1 96.88 393 LYS B CA 1
ATOM 7433 C C . LYS B 1 393 ? -16.031 -33.062 -9.688 1 96.88 393 LYS B C 1
ATOM 7435 O O . LYS B 1 393 ? -15.656 -32.406 -8.711 1 96.88 393 LYS B O 1
ATOM 7440 N N . LEU B 1 394 ? -15.289 -33.125 -10.805 1 96 394 LEU B N 1
ATOM 7441 C CA . LEU B 1 394 ? -14 -32.469 -10.938 1 96 394 LEU B CA 1
ATOM 7442 C C . LEU B 1 394 ? -14.18 -30.938 -10.922 1 96 394 LEU B C 1
ATOM 7444 O O . LEU B 1 394 ? -13.32 -30.219 -10.406 1 96 394 LEU B O 1
ATOM 7448 N N . LEU B 1 395 ? -15.258 -30.484 -11.531 1 98 395 LEU B N 1
ATOM 7449 C CA . LEU B 1 395 ? -15.555 -29.062 -11.508 1 98 395 LEU B CA 1
ATOM 7450 C C . LEU B 1 395 ? -15.812 -28.578 -10.086 1 98 395 LEU B C 1
ATOM 7452 O O . LEU B 1 395 ? -15.305 -27.531 -9.68 1 98 395 LEU B O 1
ATOM 7456 N N . ASP B 1 396 ? -16.578 -29.344 -9.328 1 98.19 396 ASP B N 1
ATOM 7457 C CA . ASP B 1 396 ? -16.875 -28.984 -7.941 1 98.19 396 ASP B CA 1
ATOM 7458 C C . ASP B 1 396 ? -15.594 -28.969 -7.102 1 98.19 396 ASP B C 1
ATOM 7460 O O . ASP B 1 396 ? -15.43 -28.125 -6.219 1 98.19 396 ASP B O 1
ATOM 7464 N N . GLU B 1 397 ? -14.734 -29.938 -7.352 1 97.62 397 GLU B N 1
ATOM 7465 C CA . GLU B 1 397 ? -13.453 -29.969 -6.652 1 97.62 397 GLU B CA 1
ATOM 7466 C C . GLU B 1 397 ? -12.609 -28.734 -6.977 1 97.62 397 GLU B C 1
ATOM 7468 O O . GLU B 1 397 ? -11.969 -28.172 -6.094 1 97.62 397 GLU B O 1
ATOM 7473 N N . ALA B 1 398 ? -12.594 -28.375 -8.234 1 98.25 398 ALA B N 1
ATOM 7474 C CA . ALA B 1 398 ? -11.852 -27.188 -8.656 1 98.25 398 ALA B CA 1
ATOM 7475 C C . ALA B 1 398 ? -12.398 -25.922 -7.98 1 98.25 398 ALA B C 1
ATOM 7477 O O . ALA B 1 398 ? -11.625 -25.078 -7.504 1 98.25 398 ALA B O 1
ATOM 7478 N N . ILE B 1 399 ? -13.703 -25.812 -7.984 1 98.75 399 ILE B N 1
ATOM 7479 C CA . ILE B 1 399 ? -14.352 -24.672 -7.348 1 98.75 399 ILE B CA 1
ATOM 7480 C C . ILE B 1 399 ? -14.008 -24.641 -5.859 1 98.75 399 ILE B C 1
ATOM 7482 O O . ILE B 1 399 ? -13.695 -23.594 -5.301 1 98.75 399 ILE B O 1
ATOM 7486 N N . SER B 1 400 ? -14.023 -25.766 -5.207 1 98.38 400 SER B N 1
ATOM 7487 C CA . SER B 1 400 ? -13.703 -25.875 -3.789 1 98.38 400 SER B CA 1
ATOM 7488 C C . SER B 1 400 ? -12.258 -25.453 -3.52 1 98.38 400 SER B C 1
ATOM 7490 O O . SER B 1 400 ? -11.984 -24.766 -2.529 1 98.38 400 SER B O 1
ATOM 7492 N N . ARG B 1 401 ? -11.336 -25.844 -4.34 1 97.69 401 ARG B N 1
ATOM 7493 C CA . ARG B 1 401 ? -9.938 -25.438 -4.199 1 97.69 401 ARG B CA 1
ATOM 7494 C C . ARG B 1 401 ? -9.781 -23.938 -4.352 1 97.69 401 ARG B C 1
ATOM 7496 O O . ARG B 1 401 ? -9.023 -23.312 -3.607 1 97.69 401 ARG B O 1
ATOM 7503 N N . CYS B 1 402 ? -10.469 -23.422 -5.328 1 98.38 402 CYS B N 1
ATOM 7504 C CA . CYS B 1 402 ? -10.453 -21.984 -5.586 1 98.38 402 CYS B CA 1
ATOM 7505 C C . CYS B 1 402 ? -10.961 -21.203 -4.379 1 98.38 402 CYS B C 1
ATOM 7507 O O . CYS B 1 402 ? -10.375 -20.188 -4.004 1 98.38 402 CYS B O 1
ATOM 7509 N N . ILE B 1 403 ? -12.008 -21.672 -3.744 1 98.62 403 ILE B N 1
ATOM 7510 C CA . ILE B 1 403 ? -12.609 -21.016 -2.586 1 98.62 403 ILE B CA 1
ATOM 7511 C C . ILE B 1 403 ? -11.648 -21.094 -1.397 1 98.62 403 ILE B C 1
ATOM 7513 O O . ILE B 1 403 ? -11.461 -20.109 -0.684 1 98.62 403 ILE B O 1
ATOM 7517 N N . ALA B 1 404 ? -11 -22.156 -1.194 1 97.94 404 ALA B N 1
ATOM 7518 C CA . ALA B 1 404 ? -10.195 -22.406 -0.003 1 97.94 404 ALA B CA 1
ATOM 7519 C C . ALA B 1 404 ? -8.891 -21.609 -0.044 1 97.94 404 ALA B C 1
ATOM 7521 O O . ALA B 1 404 ? -8.383 -21.188 0.997 1 97.94 404 ALA B O 1
ATOM 7522 N N . GLN B 1 405 ? -8.398 -21.438 -1.166 1 97.25 405 GLN B N 1
ATOM 7523 C CA . GLN B 1 405 ? -7.02 -21.016 -1.34 1 97.25 405 GLN B CA 1
ATOM 7524 C C . GLN B 1 405 ? -6.777 -19.656 -0.663 1 97.25 405 GLN B C 1
ATOM 7526 O O . GLN B 1 405 ? -5.852 -19.516 0.141 1 97.25 405 GLN B O 1
ATOM 7531 N N . PRO B 1 406 ? -7.535 -18.609 -0.898 1 97.56 406 PRO B N 1
ATOM 7532 C CA . PRO B 1 406 ? -7.25 -17.312 -0.271 1 97.56 406 PRO B CA 1
ATOM 7533 C C . PRO B 1 406 ? -7.539 -17.312 1.229 1 97.56 406 PRO B C 1
ATOM 7535 O O . PRO B 1 406 ? -7.105 -16.406 1.942 1 97.56 406 PRO B O 1
ATOM 7538 N N . LEU B 1 407 ? -8.227 -18.312 1.75 1 98.31 407 LEU B N 1
ATOM 7539 C CA . LEU B 1 407 ? -8.641 -18.344 3.148 1 98.31 407 LEU B CA 1
ATOM 7540 C C . LEU B 1 407 ? -7.625 -19.109 3.996 1 98.31 407 LEU B C 1
ATOM 7542 O O . LEU B 1 407 ? -7.672 -19.047 5.227 1 98.31 407 LEU B O 1
ATOM 7546 N N . LEU B 1 408 ? -6.688 -19.734 3.352 1 97.94 408 LEU B N 1
ATOM 7547 C CA . LEU B 1 408 ? -5.793 -20.672 4.023 1 97.94 408 LEU B CA 1
ATOM 7548 C C . LEU B 1 408 ? -5.012 -19.969 5.133 1 97.94 408 LEU B C 1
ATOM 7550 O O . LEU B 1 408 ? -4.898 -20.5 6.242 1 97.94 408 LEU B O 1
ATOM 7554 N N . PRO B 1 409 ? -4.488 -18.734 4.914 1 97.25 409 PRO B N 1
ATOM 7555 C CA . PRO B 1 409 ? -3.754 -18.094 6.008 1 97.25 409 PRO B CA 1
ATOM 7556 C C . PRO B 1 409 ? -4.625 -17.844 7.234 1 97.25 409 PRO B C 1
ATOM 7558 O O . PRO B 1 409 ? -4.152 -17.953 8.367 1 97.25 409 PRO B O 1
ATOM 7561 N N . ALA B 1 410 ? -5.863 -17.484 7.02 1 97.94 410 ALA B N 1
ATOM 7562 C CA . ALA B 1 410 ? -6.766 -17.219 8.141 1 97.94 410 ALA B CA 1
ATOM 7563 C C . ALA B 1 410 ? -7.203 -18.531 8.797 1 97.94 410 ALA B C 1
ATOM 7565 O O . ALA B 1 410 ? -7.289 -18.609 10.023 1 97.94 410 ALA B O 1
ATOM 7566 N N . THR B 1 411 ? -7.473 -19.578 7.984 1 97.38 411 THR B N 1
ATOM 7567 C CA . THR B 1 411 ? -7.988 -20.828 8.531 1 97.38 411 THR B CA 1
ATOM 7568 C C . THR B 1 411 ? -6.883 -21.609 9.234 1 97.38 411 THR B C 1
ATOM 7570 O O . THR B 1 411 ? -7.16 -22.516 10.031 1 97.38 411 THR B O 1
ATOM 7573 N N . TYR B 1 412 ? -5.645 -21.25 8.93 1 96.81 412 TYR B N 1
ATOM 7574 C CA . TYR B 1 412 ? -4.52 -21.828 9.648 1 96.81 412 TYR B CA 1
ATOM 7575 C C . TYR B 1 412 ? -4.664 -21.625 11.148 1 96.81 412 TYR B C 1
ATOM 7577 O O . TYR B 1 412 ? -4.242 -22.469 11.938 1 96.81 412 TYR B O 1
ATOM 7585 N N . LYS B 1 413 ? -5.328 -20.578 11.586 1 95.88 413 LYS B N 1
ATOM 7586 C CA . LYS B 1 413 ? -5.543 -20.25 12.992 1 95.88 413 LYS B CA 1
ATOM 7587 C C . LYS B 1 413 ? -7.004 -20.438 13.383 1 95.88 413 LYS B C 1
ATOM 7589 O O . LYS B 1 413 ? -7.512 -19.734 14.266 1 95.88 413 LYS B O 1
ATOM 7594 N N . LYS B 1 414 ? -7.68 -21.297 12.805 1 97.31 414 LYS B N 1
ATOM 7595 C CA . LYS B 1 414 ? -9.125 -21.453 12.969 1 97.31 414 LYS B CA 1
ATOM 7596 C C . LYS B 1 414 ? -9.477 -21.766 14.414 1 97.31 414 LYS B C 1
ATOM 7598 O O . LYS B 1 414 ? -10.516 -21.328 14.914 1 97.31 414 LYS B O 1
ATOM 7603 N N . SER B 1 415 ? -8.68 -22.469 15.172 1 97.38 415 SER B N 1
ATOM 7604 C CA . SER B 1 415 ? -8.953 -22.859 16.547 1 97.38 415 SER B CA 1
ATOM 7605 C C . SER B 1 415 ? -8.977 -21.641 17.469 1 97.38 415 SER B C 1
ATOM 7607 O O . SER B 1 415 ? -9.539 -21.703 18.578 1 97.38 415 SER B O 1
ATOM 7609 N N . GLN B 1 416 ? -8.398 -20.562 17 1 97.62 416 GLN B N 1
ATOM 7610 C CA . GLN B 1 416 ? -8.328 -19.344 17.812 1 97.62 416 GLN B CA 1
ATOM 7611 C C . GLN B 1 416 ? -9.367 -18.328 17.359 1 97.62 416 GLN B C 1
ATOM 7613 O O . GLN B 1 416 ? -9.406 -17.203 17.891 1 97.62 416 GLN B O 1
ATOM 7618 N N . TRP B 1 417 ? -10.211 -18.703 16.453 1 98.06 417 TRP B N 1
ATOM 7619 C CA . TRP B 1 417 ? -11.188 -17.781 15.906 1 98.06 417 TRP B CA 1
ATOM 7620 C C . TRP B 1 417 ? -12.195 -17.344 16.969 1 98.06 417 TRP B C 1
ATOM 7622 O O . TRP B 1 417 ? -12.641 -18.172 17.781 1 98.06 417 TRP B O 1
ATOM 7632 N N . SER B 1 418 ? -12.508 -16.078 16.922 1 97.62 418 SER B N 1
ATOM 7633 C CA . SER B 1 418 ? -13.648 -15.57 17.656 1 97.62 418 SER B CA 1
ATOM 7634 C C . SER B 1 418 ? -14.953 -15.781 16.891 1 97.62 418 SER B C 1
ATOM 7636 O O . SER B 1 418 ? -14.938 -16.266 15.758 1 97.62 418 SER B O 1
ATOM 7638 N N . ARG B 1 419 ? -16.031 -15.453 17.547 1 96.94 419 ARG B N 1
ATOM 7639 C CA . ARG B 1 419 ? -17.328 -15.445 16.875 1 96.94 419 ARG B CA 1
ATOM 7640 C C . ARG B 1 419 ? -17.297 -14.523 15.664 1 96.94 419 ARG B C 1
ATOM 7642 O O . ARG B 1 419 ? -17.859 -14.859 14.609 1 96.94 419 ARG B O 1
ATOM 7649 N N . GLU B 1 420 ? -16.688 -13.359 15.852 1 97.81 420 GLU B N 1
ATOM 7650 C CA . GLU B 1 420 ? -16.594 -12.375 14.773 1 97.81 420 GLU B CA 1
ATOM 7651 C C . GLU B 1 420 ? -15.75 -12.914 13.617 1 97.81 420 GLU B C 1
ATOM 7653 O O . GLU B 1 420 ? -16.078 -12.68 12.453 1 97.81 420 GLU B O 1
ATOM 7658 N N . ASP B 1 421 ? -14.703 -13.633 13.914 1 98.56 421 ASP B N 1
ATOM 7659 C CA . ASP B 1 421 ? -13.906 -14.273 12.875 1 98.56 421 ASP B CA 1
ATOM 7660 C C . ASP B 1 421 ? -14.758 -15.234 12.047 1 98.56 421 ASP B C 1
ATOM 7662 O O . ASP B 1 421 ? -14.625 -15.289 10.82 1 98.56 421 ASP B O 1
ATOM 7666 N N . GLU B 1 422 ? -15.57 -16 12.719 1 98.56 422 GLU B N 1
ATOM 7667 C CA . GLU B 1 422 ? -16.438 -16.953 12.016 1 98.56 422 GLU B CA 1
ATOM 7668 C C . GLU B 1 422 ? -17.391 -16.234 11.07 1 98.56 422 GLU B C 1
ATOM 7670 O O . GLU B 1 422 ? -17.594 -16.672 9.938 1 98.56 422 GLU B O 1
ATOM 7675 N N . LEU B 1 423 ? -17.969 -15.148 11.531 1 98.81 423 LEU B N 1
ATOM 7676 C CA . LEU B 1 423 ? -18.906 -14.383 10.719 1 98.81 423 LEU B CA 1
ATOM 7677 C C . LEU B 1 423 ? -18.203 -13.773 9.516 1 98.81 423 LEU B C 1
ATOM 7679 O O . LEU B 1 423 ? -18.734 -13.805 8.398 1 98.81 423 LEU B O 1
ATOM 7683 N N . ILE B 1 424 ? -16.984 -13.203 9.703 1 98.88 424 ILE B N 1
ATOM 7684 C CA . ILE B 1 424 ? -16.203 -12.656 8.602 1 98.88 424 ILE B CA 1
ATOM 7685 C C . ILE B 1 424 ? -15.852 -13.766 7.617 1 98.88 424 ILE B C 1
ATOM 7687 O O . ILE B 1 424 ? -16 -13.602 6.402 1 98.88 424 ILE B O 1
ATOM 7691 N N . GLY B 1 425 ? -15.414 -14.93 8.188 1 98.75 425 GLY B N 1
ATOM 7692 C CA . GLY B 1 425 ? -15.031 -16.047 7.348 1 98.75 425 GLY B CA 1
ATOM 7693 C C . GLY B 1 425 ? -16.141 -16.531 6.43 1 98.75 425 GLY B C 1
ATOM 7694 O O . GLY B 1 425 ? -15.914 -16.75 5.242 1 98.75 425 GLY B O 1
ATOM 7695 N N . VAL B 1 426 ? -17.328 -16.578 6.957 1 98.5 426 VAL B N 1
ATOM 7696 C CA . VAL B 1 426 ? -18.469 -17.047 6.188 1 98.5 426 VAL B CA 1
ATOM 7697 C C . VAL B 1 426 ? -18.797 -16.031 5.078 1 98.5 426 VAL B C 1
ATOM 7699 O O . VAL B 1 426 ? -19.094 -16.422 3.947 1 98.5 426 VAL B O 1
ATOM 7702 N N . ALA B 1 427 ? -18.75 -14.773 5.402 1 98.88 427 ALA B N 1
ATOM 7703 C CA . ALA B 1 427 ? -19.031 -13.742 4.414 1 98.88 427 ALA B CA 1
ATOM 7704 C C . ALA B 1 427 ? -18.016 -13.773 3.275 1 98.88 427 ALA B C 1
ATOM 7706 O O . ALA B 1 427 ? -18.391 -13.742 2.102 1 98.88 427 ALA B O 1
ATOM 7707 N N . ILE B 1 428 ? -16.734 -13.852 3.605 1 98.94 428 ILE B N 1
ATOM 7708 C CA . ILE B 1 428 ? -15.688 -13.836 2.592 1 98.94 428 ILE B CA 1
ATOM 7709 C C . ILE B 1 428 ? -15.773 -15.094 1.739 1 98.94 428 ILE B C 1
ATOM 7711 O O . ILE B 1 428 ? -15.539 -15.055 0.53 1 98.94 428 ILE B O 1
ATOM 7715 N N . GLU B 1 429 ? -16.172 -16.188 2.344 1 98.81 429 GLU B N 1
ATOM 7716 C CA . GLU B 1 429 ? -16.359 -17.438 1.599 1 98.81 429 GLU B CA 1
ATOM 7717 C C . GLU B 1 429 ? -17.438 -17.281 0.53 1 98.81 429 GLU B C 1
ATOM 7719 O O . GLU B 1 429 ? -17.281 -17.781 -0.585 1 98.81 429 GLU B O 1
ATOM 7724 N N . VAL B 1 430 ? -18.516 -16.625 0.841 1 98.88 430 VAL B N 1
ATOM 7725 C CA . VAL B 1 430 ? -19.578 -16.391 -0.121 1 98.88 430 VAL B CA 1
ATOM 7726 C C . VAL B 1 430 ? -19.047 -15.578 -1.299 1 98.88 430 VAL B C 1
ATOM 7728 O O . VAL B 1 430 ? -19.344 -15.891 -2.457 1 98.88 430 VAL B O 1
ATOM 7731 N N . VAL B 1 431 ? -18.297 -14.531 -1.014 1 98.94 431 VAL B N 1
ATOM 7732 C CA . VAL B 1 431 ? -17.781 -13.648 -2.057 1 98.94 431 VAL B CA 1
ATOM 7733 C C . VAL B 1 431 ? -16.844 -14.43 -2.979 1 98.94 431 VAL B C 1
ATOM 7735 O O . VAL B 1 431 ? -17 -14.383 -4.203 1 98.94 431 VAL B O 1
ATOM 7738 N N . ILE B 1 432 ? -15.875 -15.156 -2.398 1 98.88 432 ILE B N 1
ATOM 7739 C CA . ILE B 1 432 ? -14.914 -15.875 -3.221 1 98.88 432 ILE B CA 1
ATOM 7740 C C . ILE B 1 432 ? -15.609 -17.031 -3.941 1 98.88 432 ILE B C 1
ATOM 7742 O O . ILE B 1 432 ? -15.258 -17.359 -5.074 1 98.88 432 ILE B O 1
ATOM 7746 N N . LYS B 1 433 ? -16.625 -17.594 -3.361 1 98.81 433 LYS B N 1
ATOM 7747 C CA . LYS B 1 433 ? -17.422 -18.609 -4.051 1 98.81 433 LYS B CA 1
ATOM 7748 C C . LYS B 1 433 ? -18.078 -18.047 -5.301 1 98.81 433 LYS B C 1
ATOM 7750 O O . LYS B 1 433 ? -18.141 -18.703 -6.34 1 98.81 433 LYS B O 1
ATOM 7755 N N . ASN B 1 434 ? -18.641 -16.875 -5.199 1 98.88 434 ASN B N 1
ATOM 7756 C CA . ASN B 1 434 ? -19.219 -16.219 -6.363 1 98.88 434 ASN B CA 1
ATOM 7757 C C . ASN B 1 434 ? -18.203 -16.047 -7.484 1 98.88 434 ASN B C 1
ATOM 7759 O O . ASN B 1 434 ? -18.484 -16.344 -8.641 1 98.88 434 ASN B O 1
ATOM 7763 N N . VAL B 1 435 ? -17.016 -15.594 -7.125 1 98.94 435 VAL B N 1
ATOM 7764 C CA . VAL B 1 435 ? -15.945 -15.375 -8.102 1 98.94 435 VAL B CA 1
ATOM 7765 C C . VAL B 1 435 ? -15.539 -16.703 -8.727 1 98.94 435 VAL B C 1
ATOM 7767 O O . VAL B 1 435 ? -15.523 -16.844 -9.953 1 98.94 435 VAL B O 1
ATOM 7770 N N . CYS B 1 436 ? -15.242 -17.703 -7.883 1 98.88 436 CYS B N 1
ATOM 7771 C CA . CYS B 1 436 ? -14.742 -19 -8.32 1 98.88 436 CYS B CA 1
ATOM 7772 C C . CYS B 1 436 ? -15.766 -19.703 -9.195 1 98.88 436 CYS B C 1
ATOM 7774 O O . CYS B 1 436 ? -15.414 -20.297 -10.219 1 98.88 436 CYS B O 1
ATOM 7776 N N . SER B 1 437 ? -17.031 -19.625 -8.789 1 98.88 437 SER B N 1
ATOM 7777 C CA . SER B 1 437 ? -18.094 -20.297 -9.539 1 98.88 437 SER B CA 1
ATOM 7778 C C . SER B 1 437 ? -18.219 -19.703 -10.945 1 98.88 437 SER B C 1
ATOM 7780 O O . SER B 1 437 ? -18.266 -20.453 -11.93 1 98.88 437 SER B O 1
ATOM 7782 N N . VAL B 1 438 ? -18.281 -18.406 -11.039 1 98.88 438 VAL B N 1
ATOM 7783 C CA . VAL B 1 438 ? -18.453 -17.766 -12.336 1 98.88 438 VAL B CA 1
ATOM 7784 C C . VAL B 1 438 ? -17.25 -18.078 -13.227 1 98.88 438 VAL B C 1
ATOM 7786 O O . VAL B 1 438 ? -17.422 -18.453 -14.391 1 98.88 438 VAL B O 1
ATOM 7789 N N . ILE B 1 439 ? -16.047 -17.984 -12.727 1 98.88 439 ILE B N 1
ATOM 7790 C CA . ILE B 1 439 ? -14.836 -18.156 -13.508 1 98.88 439 ILE B CA 1
ATOM 7791 C C . ILE B 1 439 ? -14.727 -19.609 -13.977 1 98.88 439 ILE B C 1
ATOM 7793 O O . ILE B 1 439 ? -14.57 -19.875 -15.172 1 98.88 439 ILE B O 1
ATOM 7797 N N . LEU B 1 440 ? -14.867 -20.531 -13.086 1 98.88 440 LEU B N 1
ATOM 7798 C CA . LEU B 1 440 ? -14.625 -21.938 -13.398 1 98.88 440 LEU B CA 1
ATOM 7799 C C . LEU B 1 440 ? -15.781 -22.516 -14.211 1 98.88 440 LEU B C 1
ATOM 7801 O O . LEU B 1 440 ? -15.562 -23.344 -15.109 1 98.88 440 LEU B O 1
ATOM 7805 N N . GLN B 1 441 ? -17.031 -22.125 -13.945 1 98.81 441 GLN B N 1
ATOM 7806 C CA . GLN B 1 441 ? -18.172 -22.594 -14.734 1 98.81 441 GLN B CA 1
ATOM 7807 C C . GLN B 1 441 ? -18.125 -22.016 -16.156 1 98.81 441 GLN B C 1
ATOM 7809 O O . GLN B 1 441 ? -18.438 -22.719 -17.125 1 98.81 441 GLN B O 1
ATOM 7814 N N . SER B 1 442 ? -17.797 -20.734 -16.25 1 98.81 442 SER B N 1
ATOM 7815 C CA . SER B 1 442 ? -17.656 -20.125 -17.578 1 98.81 442 SER B CA 1
ATOM 7816 C C . SER B 1 442 ? -16.562 -20.812 -18.391 1 98.81 442 SER B C 1
ATOM 7818 O O . SER B 1 442 ? -16.75 -21.109 -19.562 1 98.81 442 SER B O 1
ATOM 7820 N N . TYR B 1 443 ? -15.438 -21.062 -17.781 1 98.44 443 TYR B N 1
ATOM 7821 C CA . TYR B 1 443 ? -14.352 -21.734 -18.484 1 98.44 443 TYR B CA 1
ATOM 7822 C C . TYR B 1 443 ? -14.766 -23.141 -18.906 1 98.44 443 TYR B C 1
ATOM 7824 O O . TYR B 1 443 ? -14.469 -23.578 -20.031 1 98.44 443 TYR B O 1
ATOM 7832 N N . ASN B 1 444 ? -15.398 -23.828 -17.984 1 98.25 444 ASN B N 1
ATOM 7833 C CA . ASN B 1 444 ? -15.852 -25.172 -18.281 1 98.25 444 ASN B CA 1
ATOM 7834 C C . ASN B 1 444 ? -16.859 -25.188 -19.422 1 98.25 444 ASN B C 1
ATOM 7836 O O . ASN B 1 444 ? -16.875 -26.109 -20.234 1 98.25 444 ASN B O 1
ATOM 7840 N N . ALA B 1 445 ? -17.766 -24.203 -19.469 1 98.31 445 ALA B N 1
ATOM 7841 C CA . ALA B 1 445 ? -18.734 -24.078 -20.562 1 98.31 445 ALA B CA 1
ATOM 7842 C C . ALA B 1 445 ? -18.016 -23.844 -21.891 1 98.31 445 ALA B C 1
ATOM 7844 O O . ALA B 1 445 ? -18.422 -24.375 -22.922 1 98.31 445 ALA B O 1
ATOM 7845 N N . VAL B 1 446 ? -17.016 -23.047 -21.859 1 97.5 446 VAL B N 1
ATOM 7846 C CA . VAL B 1 446 ? -16.234 -22.781 -23.062 1 97.5 446 VAL B CA 1
ATOM 7847 C C . VAL B 1 446 ? -15.547 -24.078 -23.516 1 97.5 446 VAL B C 1
ATOM 7849 O O . VAL B 1 446 ? -15.484 -24.359 -24.719 1 97.5 446 VAL B O 1
ATOM 7852 N N . ARG B 1 447 ? -14.984 -24.875 -22.609 1 96.56 447 ARG B N 1
ATOM 7853 C CA . ARG B 1 447 ? -14.391 -26.156 -22.953 1 96.56 447 ARG B CA 1
ATOM 7854 C C . ARG B 1 447 ? -15.406 -27.094 -23.594 1 96.56 447 ARG B C 1
ATOM 7856 O O . ARG B 1 447 ? -15.117 -27.734 -24.609 1 96.56 447 ARG B O 1
ATOM 7863 N N . ALA B 1 448 ? -16.594 -27.125 -23.031 1 96.75 448 ALA B N 1
ATOM 7864 C CA . ALA B 1 448 ? -17.672 -27.953 -23.578 1 96.75 448 ALA B CA 1
ATOM 7865 C C . ALA B 1 448 ? -18 -27.531 -25.016 1 96.75 448 ALA B C 1
ATOM 7867 O O . ALA B 1 448 ? -18.188 -28.375 -25.891 1 96.75 448 ALA B O 1
ATOM 7868 N N . ALA B 1 449 ? -18.109 -26.25 -25.172 1 96.25 449 ALA B N 1
ATOM 7869 C CA . ALA B 1 449 ? -18.422 -25.719 -26.484 1 96.25 449 ALA B CA 1
ATOM 7870 C C . ALA B 1 449 ? -17.312 -26.031 -27.484 1 96.25 449 ALA B C 1
ATOM 7872 O O . ALA B 1 449 ? -17.578 -26.359 -28.641 1 96.25 449 ALA B O 1
ATOM 7873 N N . THR B 1 450 ? -16.078 -25.875 -27.047 1 93.88 450 THR B N 1
ATOM 7874 C CA . THR B 1 450 ? -14.93 -26.172 -27.891 1 93.88 450 THR B CA 1
ATOM 7875 C C . THR B 1 450 ? -14.93 -27.641 -28.312 1 93.88 450 THR B C 1
ATOM 7877 O O . THR B 1 450 ? -14.703 -27.938 -29.484 1 93.88 450 THR B O 1
ATOM 7880 N N . GLU B 1 451 ? -15.172 -28.516 -27.375 1 91.75 451 GLU B N 1
ATOM 7881 C CA . GLU B 1 451 ? -15.234 -29.938 -27.672 1 91.75 451 GLU B CA 1
ATOM 7882 C C . GLU B 1 451 ? -16.328 -30.25 -28.688 1 91.75 451 GLU B C 1
ATOM 7884 O O . GLU B 1 451 ? -16.141 -31.047 -29.609 1 91.75 451 GLU B O 1
ATOM 7889 N N . LYS B 1 452 ? -17.422 -29.641 -28.5 1 92.69 452 LYS B N 1
ATOM 7890 C CA . LYS B 1 452 ? -18.531 -29.844 -29.422 1 92.69 452 LYS B CA 1
ATOM 7891 C C . LYS B 1 452 ? -18.188 -29.359 -30.828 1 92.69 452 LYS B C 1
ATOM 7893 O O . LYS B 1 452 ? -18.531 -30.016 -31.812 1 92.69 452 LYS B O 1
ATOM 7898 N N . ASP B 1 453 ? -17.625 -28.188 -30.922 1 91.38 453 ASP B N 1
ATOM 7899 C CA . ASP B 1 453 ? -17.219 -27.656 -32.219 1 91.38 453 ASP B CA 1
ATOM 7900 C C . ASP B 1 453 ? -16.234 -28.609 -32.906 1 91.38 453 ASP B C 1
ATOM 7902 O O . ASP B 1 453 ? -16.297 -28.797 -34.125 1 91.38 453 ASP B O 1
ATOM 7906 N N . ILE B 1 454 ? -15.289 -29.172 -32.156 1 88.31 454 ILE B N 1
ATOM 7907 C CA . ILE B 1 454 ? -14.312 -30.109 -32.688 1 88.31 454 ILE B CA 1
ATOM 7908 C C . ILE B 1 454 ? -15.023 -31.359 -33.219 1 88.31 454 ILE B C 1
ATOM 7910 O O . ILE B 1 454 ? -14.75 -31.812 -34.344 1 88.31 454 ILE B O 1
ATOM 7914 N N . LEU B 1 455 ? -15.898 -31.875 -32.531 1 88.31 455 LEU B N 1
ATOM 7915 C CA . LEU B 1 455 ? -16.625 -33.094 -32.906 1 88.31 455 LEU B CA 1
ATOM 7916 C C . LEU B 1 455 ? -17.5 -32.875 -34.125 1 88.31 455 LEU B C 1
ATOM 7918 O O . LEU B 1 455 ? -17.672 -33.781 -34.938 1 88.31 455 LEU B O 1
ATOM 7922 N N . GLU B 1 456 ? -18 -31.672 -34.219 1 87.69 456 GLU B N 1
ATOM 7923 C CA . GLU B 1 456 ? -18.906 -31.359 -35.312 1 87.69 456 GLU B CA 1
ATOM 7924 C C . GLU B 1 456 ? -18.141 -30.906 -36.531 1 87.69 456 GLU B C 1
ATOM 7926 O O . GLU B 1 456 ? -18.719 -30.781 -37.625 1 87.69 456 GLU B O 1
ATOM 7931 N N . GLY B 1 457 ? -16.828 -30.859 -36.562 1 78 457 GLY B N 1
ATOM 7932 C CA . GLY B 1 457 ? -16.031 -30.422 -37.688 1 78 457 GLY B CA 1
ATOM 7933 C C . GLY B 1 457 ? -16.391 -29.031 -38.188 1 78 457 GLY B C 1
ATOM 7934 O O . GLY B 1 457 ? -16.422 -28.781 -39.375 1 78 457 GLY B O 1
ATOM 7935 N N . VAL B 1 458 ? -17 -28.203 -37.344 1 64.38 458 VAL B N 1
ATOM 7936 C CA . VAL B 1 458 ? -17.609 -26.906 -37.688 1 64.38 458 VAL B CA 1
ATOM 7937 C C . VAL B 1 458 ? -16.516 -25.953 -38.156 1 64.38 458 VAL B C 1
ATOM 7939 O O . VAL B 1 458 ? -15.508 -25.75 -37.5 1 64.38 458 VAL B O 1
ATOM 7942 N N . ASP B 1 459 ? -16.281 -25.828 -39.469 1 57.62 459 ASP B N 1
ATOM 7943 C CA . ASP B 1 459 ? -15.516 -24.766 -40.125 1 57.62 459 ASP B CA 1
ATOM 7944 C C . ASP B 1 459 ? -16.172 -23.406 -39.875 1 57.62 459 ASP B C 1
ATOM 7946 O O . ASP B 1 459 ? -15.742 -22.391 -40.438 1 57.62 459 ASP B O 1
ATOM 7950 N N . THR B 1 460 ? -17.5 -23.203 -39.438 1 52.28 460 THR B N 1
ATOM 7951 C CA . THR B 1 460 ? -18.438 -22.141 -39.75 1 52.28 460 THR B CA 1
ATOM 7952 C C . THR B 1 460 ? -18.188 -20.922 -38.844 1 52.28 460 THR B C 1
ATOM 7954 O O . THR B 1 460 ? -17.484 -21.031 -37.844 1 52.28 460 THR B O 1
ATOM 7957 N N . THR B 1 461 ? -18.953 -19.641 -39.25 1 53.94 461 THR B N 1
ATOM 7958 C CA . THR B 1 461 ? -18.953 -18.219 -38.906 1 53.94 461 THR B CA 1
ATOM 7959 C C . THR B 1 461 ? -19.297 -18.016 -37.438 1 53.94 461 THR B C 1
ATOM 7961 O O . THR B 1 461 ? -18.875 -17.031 -36.812 1 53.94 461 THR B O 1
ATOM 7964 N N . SER B 1 462 ? -20.234 -18.781 -36.938 1 63.56 462 SER B N 1
ATOM 7965 C CA . SER B 1 462 ? -20.594 -18.688 -35.531 1 63.56 462 SER B CA 1
ATOM 7966 C C . SER B 1 462 ? -20.484 -20.031 -34.812 1 63.56 462 SER B C 1
ATOM 7968 O O . SER B 1 462 ? -21.328 -20.906 -35 1 63.56 462 SER B O 1
ATOM 7970 N N . THR B 1 463 ? -19.469 -20.266 -34.031 1 82.12 463 THR B N 1
ATOM 7971 C CA . THR B 1 463 ? -19.125 -21.516 -33.406 1 82.12 463 THR B CA 1
ATOM 7972 C C . THR B 1 463 ? -19.734 -21.594 -32 1 82.12 463 THR B C 1
ATOM 7974 O O . THR B 1 463 ? -20.266 -20.609 -31.5 1 82.12 463 THR B O 1
ATOM 7977 N N . GLN B 1 464 ? -20.047 -22.734 -31.562 1 92.19 464 GLN B N 1
ATOM 7978 C CA . GLN B 1 464 ? -20.484 -22.922 -30.172 1 92.19 464 GLN B CA 1
ATOM 7979 C C . GLN B 1 464 ? -19.594 -22.172 -29.203 1 92.19 464 GLN B C 1
ATOM 7981 O O . GLN B 1 464 ? -20.062 -21.688 -28.172 1 92.19 464 GLN B O 1
ATOM 7986 N N . VAL B 1 465 ? -18.406 -22.062 -29.531 1 94.31 465 VAL B N 1
ATOM 7987 C CA . VAL B 1 465 ? -17.469 -21.344 -28.672 1 94.31 465 VAL B CA 1
ATOM 7988 C C . VAL B 1 465 ? -17.812 -19.859 -28.625 1 94.31 465 VAL B C 1
ATOM 7990 O O . VAL B 1 465 ? -17.688 -19.219 -27.594 1 94.31 465 VAL B O 1
ATOM 7993 N N . ASP B 1 466 ? -18.266 -19.281 -29.766 1 95.06 466 ASP B N 1
ATOM 7994 C CA . ASP B 1 466 ? -18.672 -17.891 -29.812 1 95.06 466 ASP B CA 1
ATOM 7995 C C . ASP B 1 466 ? -19.828 -17.609 -28.844 1 95.06 466 ASP B C 1
ATOM 7997 O O . ASP B 1 466 ? -19.812 -16.625 -28.109 1 95.06 466 ASP B O 1
ATOM 8001 N N . LYS B 1 467 ? -20.75 -18.5 -28.875 1 96.12 467 LYS B N 1
ATOM 8002 C CA . LYS B 1 467 ? -21.906 -18.359 -28 1 96.12 467 LYS B CA 1
ATOM 8003 C C . LYS B 1 467 ? -21.5 -18.5 -26.531 1 96.12 467 LYS B C 1
ATOM 8005 O O . LYS B 1 467 ? -21.969 -17.734 -25.672 1 96.12 467 LYS B O 1
ATOM 8010 N N . ALA B 1 468 ? -20.688 -19.516 -26.25 1 97.62 468 ALA B N 1
ATOM 8011 C CA . ALA B 1 468 ? -20.234 -19.734 -24.875 1 97.62 468 ALA B CA 1
ATOM 8012 C C . ALA B 1 468 ? -19.422 -18.547 -24.375 1 97.62 468 ALA B C 1
ATOM 8014 O O . ALA B 1 468 ? -19.531 -18.156 -23.203 1 97.62 468 ALA B O 1
ATOM 8015 N N . ALA B 1 469 ? -18.609 -18 -25.219 1 97.88 469 ALA B N 1
ATOM 8016 C CA . ALA B 1 469 ? -17.781 -16.844 -24.859 1 97.88 469 ALA B CA 1
ATOM 8017 C C . ALA B 1 469 ? -18.656 -15.625 -24.562 1 97.88 469 ALA B C 1
ATOM 8019 O O . ALA B 1 469 ? -18.391 -14.883 -23.609 1 97.88 469 ALA B O 1
ATOM 8020 N N . LYS B 1 470 ? -19.641 -15.398 -25.406 1 97.88 470 LYS B N 1
ATOM 8021 C CA . LYS B 1 470 ? -20.562 -14.289 -25.172 1 97.88 470 LYS B CA 1
ATOM 8022 C C . LYS B 1 470 ? -21.281 -14.445 -23.828 1 97.88 470 LYS B C 1
ATOM 8024 O O . LYS B 1 470 ? -21.469 -13.469 -23.109 1 97.88 470 LYS B O 1
ATOM 8029 N N . ARG B 1 471 ? -21.688 -15.633 -23.578 1 98.44 471 ARG B N 1
ATOM 8030 C CA . ARG B 1 471 ? -22.344 -15.898 -22.297 1 98.44 471 ARG B CA 1
ATOM 8031 C C . ARG B 1 471 ? -21.391 -15.688 -21.141 1 98.44 471 ARG B C 1
ATOM 8033 O O . ARG B 1 471 ? -21.766 -15.094 -20.125 1 98.44 471 ARG B O 1
ATOM 8040 N N . ALA B 1 472 ? -20.188 -16.219 -21.25 1 98.69 472 ALA B N 1
ATOM 8041 C CA . ALA B 1 472 ? -19.156 -16.031 -20.234 1 98.69 472 ALA B CA 1
ATOM 8042 C C . ALA B 1 472 ? -18.906 -14.539 -19.984 1 98.69 472 ALA B C 1
ATOM 8044 O O . ALA B 1 472 ? -18.766 -14.117 -18.828 1 98.69 472 ALA B O 1
ATOM 8045 N N . HIS B 1 473 ? -18.812 -13.797 -21.031 1 98.81 473 HIS B N 1
ATOM 8046 C CA . HIS B 1 473 ? -18.625 -12.352 -20.938 1 98.81 473 HIS B CA 1
ATOM 8047 C C . HIS B 1 473 ? -19.75 -11.703 -20.125 1 98.81 473 HIS B C 1
ATOM 8049 O O . HIS B 1 473 ? -19.484 -10.891 -19.234 1 98.81 473 HIS B O 1
ATOM 8055 N N . GLN B 1 474 ? -20.984 -12.086 -20.391 1 98.69 474 GLN B N 1
ATOM 8056 C CA . GLN B 1 474 ? -22.125 -11.547 -19.672 1 98.69 474 GLN B CA 1
ATOM 8057 C C . GLN B 1 474 ? -22.094 -11.969 -18.203 1 98.69 474 GLN B C 1
ATOM 8059 O O . GLN B 1 474 ? -22.422 -11.172 -17.312 1 98.69 474 GLN B O 1
ATOM 8064 N N . ASP B 1 475 ? -21.75 -13.227 -17.969 1 98.75 475 ASP B N 1
ATOM 8065 C CA . ASP B 1 475 ? -21.656 -13.711 -16.594 1 98.75 475 ASP B CA 1
ATOM 8066 C C . ASP B 1 475 ? -20.641 -12.898 -15.797 1 98.75 475 ASP B C 1
ATOM 8068 O O . ASP B 1 475 ? -20.859 -12.586 -14.625 1 98.75 475 ASP B O 1
ATOM 8072 N N . VAL B 1 476 ? -19.5 -12.578 -16.422 1 98.81 476 VAL B N 1
ATOM 8073 C CA . VAL B 1 476 ? -18.469 -11.781 -15.766 1 98.81 476 VAL B CA 1
ATOM 8074 C C . VAL B 1 476 ? -19 -10.375 -15.5 1 98.81 476 VAL B C 1
ATOM 8076 O O . VAL B 1 476 ? -18.75 -9.805 -14.43 1 98.81 476 VAL B O 1
ATOM 8079 N N . LYS B 1 477 ? -19.656 -9.805 -16.453 1 98.69 477 LYS B N 1
ATOM 8080 C CA . LYS B 1 477 ? -20.234 -8.469 -16.266 1 98.69 477 LYS B CA 1
ATOM 8081 C C . LYS B 1 477 ? -21.188 -8.445 -15.086 1 98.69 477 LYS B C 1
ATOM 8083 O O . LYS B 1 477 ? -21.156 -7.523 -14.266 1 98.69 477 LYS B O 1
ATOM 8088 N N . ASP B 1 478 ? -22.031 -9.477 -14.977 1 98.69 478 ASP B N 1
ATOM 8089 C CA . ASP B 1 478 ? -22.953 -9.594 -13.852 1 98.69 478 ASP B CA 1
ATOM 8090 C C . ASP B 1 478 ? -22.203 -9.758 -12.539 1 98.69 478 ASP B C 1
ATOM 8092 O O . ASP B 1 478 ? -22.609 -9.203 -11.508 1 98.69 478 ASP B O 1
ATOM 8096 N N . LEU B 1 479 ? -21.125 -10.539 -12.57 1 98.81 479 LEU B N 1
ATOM 8097 C CA . LEU B 1 479 ? -20.312 -10.75 -11.375 1 98.81 479 LEU B CA 1
ATOM 8098 C C . LEU B 1 479 ? -19.703 -9.438 -10.906 1 98.81 479 LEU B C 1
ATOM 8100 O O . LEU B 1 479 ? -19.734 -9.125 -9.711 1 98.81 479 LEU B O 1
ATOM 8104 N N . VAL B 1 480 ? -19.094 -8.656 -11.836 1 98.69 480 VAL B N 1
ATOM 8105 C CA . VAL B 1 480 ? -18.453 -7.383 -11.508 1 98.69 480 VAL B CA 1
ATOM 8106 C C . VAL B 1 480 ? -19.484 -6.441 -10.883 1 98.69 480 VAL B C 1
ATOM 8108 O O . VAL B 1 480 ? -19.188 -5.77 -9.891 1 98.69 480 VAL B O 1
ATOM 8111 N N . ALA B 1 481 ? -20.703 -6.449 -11.43 1 97.44 481 ALA B N 1
ATOM 8112 C CA . ALA B 1 481 ? -21.781 -5.625 -10.891 1 97.44 481 ALA B CA 1
ATOM 8113 C C . ALA B 1 481 ? -22.141 -6.059 -9.469 1 97.44 481 ALA B C 1
ATOM 8115 O O . ALA B 1 481 ? -22.406 -5.219 -8.609 1 97.44 481 ALA B O 1
ATOM 8116 N N . THR B 1 482 ? -22.141 -7.316 -9.242 1 97.38 482 THR B N 1
ATOM 8117 C CA . THR B 1 482 ? -22.484 -7.875 -7.941 1 97.38 482 THR B CA 1
ATOM 8118 C C . THR B 1 482 ? -21.391 -7.555 -6.914 1 97.38 482 THR B C 1
ATOM 8120 O O . THR B 1 482 ? -21.703 -7.18 -5.781 1 97.38 482 THR B O 1
ATOM 8123 N N . LEU B 1 483 ? -20.125 -7.742 -7.281 1 98.19 483 LEU B N 1
ATOM 8124 C CA . LEU B 1 483 ? -19 -7.508 -6.371 1 98.19 483 LEU B CA 1
ATOM 8125 C C . LEU B 1 483 ? -18.906 -6.031 -6 1 98.19 483 LEU B C 1
ATOM 8127 O O . LEU B 1 483 ? -18.781 -5.691 -4.82 1 98.19 483 LEU B O 1
ATOM 8131 N N . GLY B 1 484 ? -18.984 -5.121 -6.98 1 96.5 484 GLY B N 1
ATOM 8132 C CA . GLY B 1 484 ? -19 -3.686 -6.75 1 96.5 484 GLY B CA 1
ATOM 8133 C C . GLY B 1 484 ? -17.75 -3.174 -6.051 1 96.5 484 GLY B C 1
ATOM 8134 O O . GLY B 1 484 ? -17.844 -2.324 -5.164 1 96.5 484 GLY B O 1
ATOM 8135 N N . TRP B 1 485 ? -16.594 -3.668 -6.371 1 97.81 485 TRP B N 1
ATOM 8136 C CA . TRP B 1 485 ? -15.359 -3.248 -5.703 1 97.81 485 TRP B CA 1
ATOM 8137 C C . TRP B 1 485 ? -14.992 -1.82 -6.094 1 97.81 485 TRP B C 1
ATOM 8139 O O . TRP B 1 485 ? -15.055 -1.453 -7.27 1 97.81 485 TRP B O 1
ATOM 8149 N N . SER B 1 486 ? -14.562 -1.018 -5.074 1 95.25 486 SER B N 1
ATOM 8150 C CA . SER B 1 486 ? -14.352 0.415 -5.258 1 95.25 486 SER B CA 1
ATOM 8151 C C . SER B 1 486 ? -13.164 0.687 -6.176 1 95.25 486 SER B C 1
ATOM 8153 O O . SER B 1 486 ? -13.102 1.735 -6.82 1 95.25 486 SER B O 1
ATOM 8155 N N . GLN B 1 487 ? -12.242 -0.216 -6.277 1 94.44 487 GLN B N 1
ATOM 8156 C CA . GLN B 1 487 ? -11.039 0.008 -7.078 1 94.44 487 GLN B CA 1
ATOM 8157 C C . GLN B 1 487 ? -11.391 0.207 -8.547 1 94.44 487 GLN B C 1
ATOM 8159 O O . GLN B 1 487 ? -10.641 0.85 -9.289 1 94.44 487 GLN B O 1
ATOM 8164 N N . TRP B 1 488 ? -12.523 -0.352 -9.008 1 96.75 488 TRP B N 1
ATOM 8165 C CA . TRP B 1 488 ? -12.906 -0.271 -10.414 1 96.75 488 TRP B CA 1
ATOM 8166 C C . TRP B 1 488 ? -13.383 1.133 -10.773 1 96.75 488 TRP B C 1
ATOM 8168 O O . TRP B 1 488 ? -13.523 1.466 -11.953 1 96.75 488 TRP B O 1
ATOM 8178 N N . LYS B 1 489 ? -13.516 1.998 -9.703 1 95.44 489 LYS B N 1
ATOM 8179 C CA . LYS B 1 489 ? -13.93 3.377 -9.945 1 95.44 489 LYS B CA 1
ATOM 8180 C C . LYS B 1 489 ? -12.719 4.293 -10.117 1 95.44 489 LYS B C 1
ATOM 8182 O O . LYS B 1 489 ? -12.859 5.445 -10.539 1 95.44 489 LYS B O 1
ATOM 8187 N N . LYS B 1 490 ? -11.57 3.842 -9.828 1 95.44 490 LYS B N 1
ATOM 8188 C CA . LYS B 1 490 ? -10.359 4.641 -10.016 1 95.44 490 LYS B CA 1
ATOM 8189 C C . LYS B 1 490 ? -10.047 4.824 -11.5 1 95.44 490 LYS B C 1
ATOM 8191 O O . LYS B 1 490 ? -10.25 3.91 -12.297 1 95.44 490 LYS B O 1
ATOM 8196 N N . VAL B 1 491 ? -9.508 6.008 -11.766 1 93.94 491 VAL B N 1
ATOM 8197 C CA . VAL B 1 491 ? -8.898 6.18 -13.078 1 93.94 491 VAL B CA 1
ATOM 8198 C C . VAL B 1 491 ? -7.707 5.23 -13.219 1 93.94 491 VAL B C 1
ATOM 8200 O O . VAL B 1 491 ? -6.852 5.156 -12.336 1 93.94 491 VAL B O 1
ATOM 8203 N N . GLN B 1 492 ? -7.734 4.52 -14.297 1 92.06 492 GLN B N 1
ATOM 8204 C CA . GLN B 1 492 ? -6.648 3.574 -14.531 1 92.06 492 GLN B CA 1
ATOM 8205 C C . GLN B 1 492 ? -5.395 4.285 -15.023 1 92.06 492 GLN B C 1
ATOM 8207 O O . GLN B 1 492 ? -5.48 5.238 -15.805 1 92.06 492 GLN B O 1
ATOM 8212 N N . ARG B 1 493 ? -4.262 3.859 -14.5 1 93 493 ARG B N 1
ATOM 8213 C CA . ARG B 1 493 ? -2.98 4.387 -14.953 1 93 493 ARG B CA 1
ATOM 8214 C C . ARG B 1 493 ? -2.742 4.047 -16.422 1 93 493 ARG B C 1
ATOM 8216 O O . ARG B 1 493 ? -2.16 4.844 -17.156 1 93 493 ARG B O 1
ATOM 8223 N N . CYS B 1 494 ? -3.031 2.779 -16.797 1 96.56 494 CYS B N 1
ATOM 8224 C CA . CYS B 1 494 ? -2.928 2.25 -18.156 1 96.56 494 CYS B CA 1
ATOM 8225 C C . CYS B 1 494 ? -4.254 1.652 -18.609 1 96.56 494 CYS B C 1
ATOM 8227 O O . CYS B 1 494 ? -5.07 1.237 -17.781 1 96.56 494 CYS B O 1
ATOM 8229 N N . PRO B 1 495 ? -4.461 1.639 -19.953 1 95.56 495 PRO B N 1
ATOM 8230 C CA . PRO B 1 495 ? -5.617 0.896 -20.453 1 95.56 495 PRO B CA 1
ATOM 8231 C C . PRO B 1 495 ? -5.645 -0.552 -19.969 1 95.56 495 PRO B C 1
ATOM 8233 O O . PRO B 1 495 ? -4.609 -1.094 -19.578 1 95.56 495 PRO B O 1
ATOM 8236 N N . HIS B 1 496 ? -6.805 -1.198 -20.062 1 95.75 496 HIS B N 1
ATOM 8237 C CA . HIS B 1 496 ? -7.008 -2.531 -19.5 1 95.75 496 HIS B CA 1
ATOM 8238 C C . HIS B 1 496 ? -6.125 -3.561 -20.203 1 95.75 496 HIS B C 1
ATOM 8240 O O . HIS B 1 496 ? -5.77 -4.582 -19.609 1 95.75 496 HIS B O 1
ATOM 8246 N N . ASP B 1 497 ? -5.801 -3.342 -21.422 1 96.88 497 ASP B N 1
ATOM 8247 C CA . ASP B 1 497 ? -5 -4.285 -22.203 1 96.88 497 ASP B CA 1
ATOM 8248 C C . ASP B 1 497 ? -3.529 -3.879 -22.219 1 96.88 497 ASP B C 1
ATOM 8250 O O . ASP B 1 497 ? -2.77 -4.297 -23.094 1 96.88 497 ASP B O 1
ATOM 8254 N N . GLU B 1 498 ? -3.176 -2.992 -21.312 1 97.75 498 GLU B N 1
ATOM 8255 C CA . GLU B 1 498 ? -1.79 -2.568 -21.125 1 97.75 498 GLU B CA 1
ATOM 8256 C C . GLU B 1 498 ? -1.36 -2.711 -19.656 1 97.75 498 GLU B C 1
ATOM 8258 O O . GLU B 1 498 ? -2.203 -2.828 -18.766 1 97.75 498 GLU B O 1
ATOM 8263 N N . LEU B 1 499 ? -0.069 -2.781 -19.438 1 98.12 499 LEU B N 1
ATOM 8264 C CA . LEU B 1 499 ? 0.535 -2.877 -18.109 1 98.12 499 LEU B CA 1
ATOM 8265 C C . LEU B 1 499 ? 1.649 -1.849 -17.953 1 98.12 499 LEU B C 1
ATOM 8267 O O . LEU B 1 499 ? 2.492 -1.692 -18.828 1 98.12 499 LEU B O 1
ATOM 8271 N N . LEU B 1 500 ? 1.562 -1.013 -16.875 1 98.19 500 LEU B N 1
ATOM 8272 C CA . LEU B 1 500 ? 2.781 -0.296 -16.531 1 98.19 500 LEU B CA 1
ATOM 8273 C C . LEU B 1 500 ? 3.941 -1.266 -16.312 1 98.19 500 LEU B C 1
ATOM 8275 O O . LEU B 1 500 ? 3.947 -2.033 -15.352 1 98.19 500 LEU B O 1
ATOM 8279 N N . PHE B 1 501 ? 4.902 -1.188 -17.234 1 98.44 501 PHE B N 1
ATOM 8280 C CA . PHE B 1 501 ? 5.91 -2.24 -17.281 1 98.44 501 PHE B CA 1
ATOM 8281 C C . PHE B 1 501 ? 7.301 -1.664 -17.047 1 98.44 501 PHE B C 1
ATOM 8283 O O . PHE B 1 501 ? 7.625 -0.587 -17.547 1 98.44 501 PHE B O 1
ATOM 8290 N N . THR B 1 502 ? 8.062 -2.275 -16.141 1 98 502 THR B N 1
ATOM 8291 C CA . THR B 1 502 ? 9.484 -2.031 -15.977 1 98 502 THR B CA 1
ATOM 8292 C C . THR B 1 502 ? 10.273 -3.332 -16.094 1 98 502 THR B C 1
ATOM 8294 O O . THR B 1 502 ? 9.703 -4.395 -16.344 1 98 502 THR B O 1
ATOM 8297 N N . ILE B 1 503 ? 11.578 -3.24 -15.984 1 97.19 503 ILE B N 1
ATOM 8298 C CA . ILE B 1 503 ? 12.43 -4.414 -16.125 1 97.19 503 ILE B CA 1
ATOM 8299 C C . ILE B 1 503 ? 12.172 -5.383 -14.977 1 97.19 503 ILE B C 1
ATOM 8301 O O . ILE B 1 503 ? 12.039 -4.965 -13.828 1 97.19 503 ILE B O 1
ATOM 8305 N N . MET B 1 504 ? 12.016 -6.598 -15.289 1 96.75 504 MET B N 1
ATOM 8306 C CA . MET B 1 504 ? 11.898 -7.73 -14.383 1 96.75 504 MET B CA 1
ATOM 8307 C C . MET B 1 504 ? 12.562 -8.969 -14.969 1 96.75 504 MET B C 1
ATOM 8309 O O . MET B 1 504 ? 11.938 -9.727 -15.711 1 96.75 504 MET B O 1
ATOM 8313 N N . TRP B 1 505 ? 13.766 -9.25 -14.625 1 95.06 505 TRP B N 1
ATOM 8314 C CA . TRP B 1 505 ? 14.555 -10.305 -15.258 1 95.06 505 TRP B CA 1
ATOM 8315 C C . TRP B 1 505 ? 13.75 -11.594 -15.383 1 95.06 505 TRP B C 1
ATOM 8317 O O . TRP B 1 505 ? 13.156 -12.062 -14.406 1 95.06 505 TRP B O 1
ATOM 8327 N N . PRO B 1 506 ? 13.711 -12.133 -16.578 1 93.38 506 PRO B N 1
ATOM 8328 C CA . PRO B 1 506 ? 14.547 -11.812 -17.734 1 93.38 506 PRO B CA 1
ATOM 8329 C C . PRO B 1 506 ? 13.859 -10.852 -18.703 1 93.38 506 PRO B C 1
ATOM 8331 O O . PRO B 1 506 ? 14.383 -10.594 -19.797 1 93.38 506 PRO B O 1
ATOM 8334 N N . LEU B 1 507 ? 12.734 -10.336 -18.281 1 95.38 507 LEU B N 1
ATOM 8335 C CA . LEU B 1 507 ? 11.992 -9.484 -19.203 1 95.38 507 LEU B CA 1
ATOM 8336 C C . LEU B 1 507 ? 12.406 -8.023 -19.047 1 95.38 507 LEU B C 1
ATOM 8338 O O . LEU B 1 507 ? 12.633 -7.555 -17.922 1 95.38 507 LEU B O 1
ATOM 8342 N N . GLY B 1 508 ? 12.516 -7.34 -20.172 1 96.62 508 GLY B N 1
ATOM 8343 C CA . GLY B 1 508 ? 12.703 -5.898 -20.172 1 96.62 508 GLY B CA 1
ATOM 8344 C C . GLY B 1 508 ? 13.648 -5.418 -21.25 1 96.62 508 GLY B C 1
ATOM 8345 O O . GLY B 1 508 ? 14.711 -6.012 -21.469 1 96.62 508 GLY B O 1
ATOM 8346 N N . ASN B 1 509 ? 13.203 -4.473 -22.016 1 96.44 509 ASN B N 1
ATOM 8347 C CA . ASN B 1 509 ? 14.078 -3.744 -22.922 1 96.44 509 ASN B CA 1
ATOM 8348 C C . ASN B 1 509 ? 14.711 -2.535 -22.25 1 96.44 509 ASN B C 1
ATOM 8350 O O . ASN B 1 509 ? 14.305 -2.15 -21.141 1 96.44 509 ASN B O 1
ATOM 8354 N N . THR B 1 510 ? 15.672 -1.946 -22.891 1 94.88 510 THR B N 1
ATOM 8355 C CA . THR B 1 510 ? 16.406 -0.806 -22.344 1 94.88 510 THR B CA 1
ATOM 8356 C C . THR B 1 510 ? 15.445 0.335 -22 1 94.88 510 THR B C 1
ATOM 8358 O O . THR B 1 510 ? 15.578 0.976 -20.953 1 94.88 510 THR B O 1
ATOM 8361 N N . GLU B 1 511 ? 14.453 0.564 -22.812 1 96.06 511 GLU B N 1
ATOM 8362 C CA . GLU B 1 511 ? 13.5 1.646 -22.578 1 96.06 511 GLU B CA 1
ATOM 8363 C C . GLU B 1 511 ? 12.664 1.391 -21.328 1 96.06 511 GLU B C 1
ATOM 8365 O O . GLU B 1 511 ? 12.227 2.332 -20.672 1 96.06 511 GLU B O 1
ATOM 8370 N N . ASP B 1 512 ? 12.492 0.117 -20.969 1 97.44 512 ASP B N 1
ATOM 8371 C CA . ASP B 1 512 ? 11.672 -0.24 -19.828 1 97.44 512 ASP B CA 1
ATOM 8372 C C . ASP B 1 512 ? 12.367 0.122 -18.516 1 97.44 512 ASP B C 1
ATOM 8374 O O . ASP B 1 512 ? 11.727 0.207 -17.469 1 97.44 512 ASP B O 1
ATOM 8378 N N . TYR B 1 513 ? 13.695 0.303 -18.531 1 96.31 513 TYR B N 1
ATOM 8379 C CA . TYR B 1 513 ? 14.453 0.759 -17.375 1 96.31 513 TYR B CA 1
ATOM 8380 C C . TYR B 1 513 ? 14.5 2.281 -17.312 1 96.31 513 TYR B C 1
ATOM 8382 O O . TYR B 1 513 ? 14.242 2.881 -16.266 1 96.31 513 TYR B O 1
ATOM 8390 N N . PHE B 1 514 ? 14.789 2.898 -18.406 1 95.12 514 PHE B N 1
ATOM 8391 C CA . PHE B 1 514 ? 15.062 4.328 -18.422 1 95.12 514 PHE B CA 1
ATOM 8392 C C . PHE B 1 514 ? 13.773 5.129 -18.547 1 95.12 514 PHE B C 1
ATOM 8394 O O . PHE B 1 514 ? 13.68 6.25 -18.031 1 95.12 514 PHE B O 1
ATOM 8401 N N . HIS B 1 515 ? 12.773 4.527 -19.25 1 95.62 515 HIS B N 1
ATOM 8402 C CA . HIS B 1 515 ? 11.492 5.191 -19.484 1 95.62 515 HIS B CA 1
ATOM 8403 C C . HIS B 1 515 ? 10.336 4.199 -19.406 1 95.62 515 HIS B C 1
ATOM 8405 O O . HIS B 1 515 ? 9.625 3.998 -20.391 1 95.62 515 HIS B O 1
ATOM 8411 N N . PRO B 1 516 ? 10.102 3.678 -18.203 1 97.69 516 PRO B N 1
ATOM 8412 C CA . PRO B 1 516 ? 8.984 2.74 -18.094 1 97.69 516 PRO B CA 1
ATOM 8413 C C . PRO B 1 516 ? 7.656 3.357 -18.531 1 97.69 516 PRO B C 1
ATOM 8415 O O . PRO B 1 516 ? 7.434 4.555 -18.328 1 97.69 516 PRO B O 1
ATOM 8418 N N . GLY B 1 517 ? 6.805 2.588 -19.156 1 97.75 517 GLY B N 1
ATOM 8419 C CA . GLY B 1 517 ? 5.52 3.033 -19.656 1 97.75 517 GLY B CA 1
ATOM 8420 C C . GLY B 1 517 ? 4.488 1.923 -19.734 1 97.75 517 GLY B C 1
ATOM 8421 O O . GLY B 1 517 ? 4.719 0.82 -19.234 1 97.75 517 GLY B O 1
ATOM 8422 N N . CYS B 1 518 ? 3.312 2.264 -20.234 1 98.06 518 CYS B N 1
ATOM 8423 C CA . CYS B 1 518 ? 2.248 1.288 -20.453 1 98.06 518 CYS B CA 1
ATOM 8424 C C . CYS B 1 518 ? 2.508 0.456 -21.703 1 98.06 518 CYS B C 1
ATOM 8426 O O . CYS B 1 518 ? 2.588 0.997 -22.797 1 98.06 518 CYS B O 1
ATOM 8428 N N . LEU B 1 519 ? 2.582 -0.8 -21.516 1 98.38 519 LEU B N 1
ATOM 8429 C CA . LEU B 1 519 ? 2.854 -1.691 -22.641 1 98.38 519 LEU B CA 1
ATOM 8430 C C . LEU B 1 519 ? 1.641 -2.564 -22.953 1 98.38 519 LEU B C 1
ATOM 8432 O O . LEU B 1 519 ? 1.041 -3.143 -22.031 1 98.38 519 LEU B O 1
ATOM 8436 N N . PRO B 1 520 ? 1.303 -2.682 -24.203 1 98 520 PRO B N 1
ATOM 8437 C CA . PRO B 1 520 ? 0.193 -3.564 -24.562 1 98 520 PRO B CA 1
ATOM 8438 C C . PRO B 1 520 ? 0.542 -5.043 -24.422 1 98 520 PRO B C 1
ATOM 8440 O O . PRO B 1 520 ? 1.722 -5.402 -24.375 1 98 520 PRO B O 1
ATOM 8443 N N . ILE B 1 521 ? -0.425 -5.879 -24.391 1 97.75 521 ILE B N 1
ATOM 8444 C CA . ILE B 1 521 ? -0.345 -7.32 -24.188 1 97.75 521 ILE B CA 1
ATOM 8445 C C . ILE B 1 521 ? 0.676 -7.922 -25.156 1 97.75 521 ILE B C 1
ATOM 8447 O O . ILE B 1 521 ? 1.546 -8.695 -24.734 1 97.75 521 ILE B O 1
ATOM 8451 N N . GLU B 1 522 ? 0.694 -7.551 -26.406 1 95.62 522 GLU B N 1
ATOM 8452 C CA . GLU B 1 522 ? 1.481 -8.195 -27.453 1 95.62 522 GLU B CA 1
ATOM 8453 C C . GLU B 1 522 ? 2.963 -7.852 -27.328 1 95.62 522 GLU B C 1
ATOM 8455 O O . GLU B 1 522 ? 3.818 -8.555 -27.875 1 95.62 522 GLU B O 1
ATOM 8460 N N . LYS B 1 523 ? 3.213 -6.812 -26.531 1 97.06 523 LYS B N 1
ATOM 8461 C CA . LYS B 1 523 ? 4.598 -6.363 -26.406 1 97.06 523 LYS B CA 1
ATOM 8462 C C . LYS B 1 523 ? 5.273 -6.988 -25.188 1 97.06 523 LYS B C 1
ATOM 8464 O O . LYS B 1 523 ? 6.492 -6.871 -25.031 1 97.06 523 LYS B O 1
ATOM 8469 N N . ILE B 1 524 ? 4.539 -7.637 -24.391 1 96.81 524 ILE B N 1
ATOM 8470 C CA . ILE B 1 524 ? 5.102 -8.312 -23.219 1 96.81 524 ILE B CA 1
ATOM 8471 C C . ILE B 1 524 ? 5.238 -9.805 -23.516 1 96.81 524 ILE B C 1
ATOM 8473 O O . ILE B 1 524 ? 4.297 -10.57 -23.297 1 96.81 524 ILE B O 1
ATOM 8477 N N . ASN B 1 525 ? 6.41 -10.141 -23.953 1 92 525 ASN B N 1
ATOM 8478 C CA . ASN B 1 525 ? 6.707 -11.516 -24.344 1 92 525 ASN B CA 1
ATOM 8479 C C . ASN B 1 525 ? 8.188 -11.844 -24.141 1 92 525 ASN B C 1
ATOM 8481 O O . ASN B 1 525 ? 8.953 -11.008 -23.656 1 92 525 ASN B O 1
ATOM 8485 N N . GLN B 1 526 ? 8.562 -12.961 -24.516 1 85.94 526 GLN B N 1
ATOM 8486 C CA . GLN B 1 526 ? 9.883 -13.492 -24.203 1 85.94 526 GLN B CA 1
ATOM 8487 C C . GLN B 1 526 ? 10.977 -12.742 -24.969 1 85.94 526 GLN B C 1
ATOM 8489 O O . GLN B 1 526 ? 12.141 -12.773 -24.578 1 85.94 526 GLN B O 1
ATOM 8494 N N . SER B 1 527 ? 10.641 -12.086 -26.031 1 87.75 527 SER B N 1
ATOM 8495 C CA . SER B 1 527 ? 11.641 -11.406 -26.844 1 87.75 527 SER B CA 1
ATOM 8496 C C . SER B 1 527 ? 12 -10.047 -26.25 1 87.75 527 SER B C 1
ATOM 8498 O O . SER B 1 527 ? 12.977 -9.414 -26.672 1 87.75 527 SER B O 1
ATOM 8500 N N . ARG B 1 528 ? 11.289 -9.648 -25.25 1 92.25 528 ARG B N 1
ATOM 8501 C CA . ARG B 1 528 ? 11.555 -8.359 -24.609 1 92.25 528 ARG B CA 1
ATOM 8502 C C . ARG B 1 528 ? 12.625 -8.492 -23.531 1 92.25 528 ARG B C 1
ATOM 8504 O O . ARG B 1 528 ? 12.305 -8.547 -22.344 1 92.25 528 ARG B O 1
ATOM 8511 N N . GLU B 1 529 ? 13.859 -8.469 -23.875 1 91 529 GLU B N 1
ATOM 8512 C CA . GLU B 1 529 ? 14.898 -8.82 -22.906 1 91 529 GLU B CA 1
ATOM 8513 C C . GLU B 1 529 ? 16.188 -8.055 -23.172 1 91 529 GLU B C 1
ATOM 8515 O O . GLU B 1 529 ? 17.25 -8.422 -22.672 1 91 529 GLU B O 1
ATOM 8520 N N . THR B 1 530 ? 16.172 -6.996 -23.922 1 91.62 530 THR B N 1
ATOM 8521 C CA . THR B 1 530 ? 17.375 -6.371 -24.438 1 91.62 530 THR B CA 1
ATOM 8522 C C . THR B 1 530 ? 18.125 -5.648 -23.312 1 91.62 530 THR B C 1
ATOM 8524 O O . THR B 1 530 ? 19.328 -5.398 -23.422 1 91.62 530 THR B O 1
ATOM 8527 N N . TYR B 1 531 ? 17.5 -5.281 -22.297 1 94.25 531 TYR B N 1
ATOM 8528 C CA . TYR B 1 531 ? 18.172 -4.633 -21.188 1 94.25 531 TYR B CA 1
ATOM 8529 C C . TYR B 1 531 ? 19.219 -5.559 -20.562 1 94.25 531 TYR B C 1
ATOM 8531 O O . TYR B 1 531 ? 20.297 -5.117 -20.172 1 94.25 531 TYR B O 1
ATOM 8539 N N . PHE B 1 532 ? 18.922 -6.801 -20.453 1 87.94 532 PHE B N 1
ATOM 8540 C CA . PHE B 1 532 ? 19.781 -7.758 -19.766 1 87.94 532 PHE B CA 1
ATOM 8541 C C . PHE B 1 532 ? 20.719 -8.453 -20.766 1 87.94 532 PHE B C 1
ATOM 8543 O O . PHE B 1 532 ? 21.781 -8.922 -20.391 1 87.94 532 PHE B O 1
ATOM 8550 N N . ARG B 1 533 ? 20.266 -8.82 -22 1 71.25 533 ARG B N 1
ATOM 8551 C CA . ARG B 1 533 ? 21.031 -9.523 -23.016 1 71.25 533 ARG B CA 1
ATOM 8552 C C . ARG B 1 533 ? 22.281 -8.734 -23.406 1 71.25 533 ARG B C 1
ATOM 8554 O O . ARG B 1 533 ? 23.359 -9.297 -23.547 1 71.25 533 ARG B O 1
ATOM 8561 N N . ASN B 1 534 ? 21.938 -7.484 -23.797 1 57.53 534 ASN B N 1
ATOM 8562 C CA . ASN B 1 534 ? 23.125 -6.742 -24.219 1 57.53 534 ASN B CA 1
ATOM 8563 C C . ASN B 1 534 ? 24.172 -6.688 -23.125 1 57.53 534 ASN B C 1
ATOM 8565 O O . ASN B 1 534 ? 25.297 -6.246 -23.359 1 57.53 534 ASN B O 1
ATOM 8569 N N . ASN B 1 535 ? 23.781 -7.266 -22.062 1 50.59 535 ASN B N 1
ATOM 8570 C CA . ASN B 1 535 ? 24.703 -7.305 -20.938 1 50.59 535 ASN B CA 1
ATOM 8571 C C . ASN B 1 535 ? 24.859 -8.719 -20.391 1 50.59 535 ASN B C 1
ATOM 8573 O O . ASN B 1 535 ? 25.297 -8.914 -19.266 1 50.59 535 ASN B O 1
ATOM 8577 N N . PHE B 1 536 ? 24.359 -9.641 -21.312 1 48.97 536 PHE B N 1
ATOM 8578 C CA . PHE B 1 536 ? 24.562 -11.031 -20.922 1 48.97 536 PHE B CA 1
ATOM 8579 C C . PHE B 1 536 ? 25.938 -11.516 -21.359 1 48.97 536 PHE B C 1
ATOM 8581 O O . PHE B 1 536 ? 26.406 -11.18 -22.438 1 48.97 536 PHE B O 1
ATOM 8588 N N . ALA B 1 537 ? 26.766 -11.914 -20.688 1 44.78 537 ALA B N 1
ATOM 8589 C CA . ALA B 1 537 ? 28.125 -12.367 -20.984 1 44.78 537 ALA B CA 1
ATOM 8590 C C . ALA B 1 537 ? 28.156 -13.156 -22.281 1 44.78 537 ALA B C 1
ATOM 8592 O O . ALA B 1 537 ? 29.141 -13.102 -23.031 1 44.78 537 ALA B O 1
ATOM 8593 N N . GLY B 1 538 ? 27.156 -13.945 -22.734 1 39.19 538 GLY B N 1
ATOM 8594 C CA . GLY B 1 538 ? 27.266 -14.836 -23.891 1 39.19 538 GLY B CA 1
ATOM 8595 C C . GLY B 1 538 ? 26.656 -14.258 -25.156 1 39.19 538 GLY B C 1
ATOM 8596 O O . GLY B 1 538 ? 26.469 -14.977 -26.141 1 39.19 538 GLY B O 1
ATOM 8597 N N . GLY B 1 539 ? 26.047 -13.062 -25.109 1 38.66 539 GLY B N 1
ATOM 8598 C CA . GLY B 1 539 ? 25.562 -12.555 -26.375 1 38.66 539 GLY B CA 1
ATOM 8599 C C . GLY B 1 539 ? 26.672 -12.062 -27.281 1 38.66 539 GLY B C 1
ATOM 8600 O O . GLY B 1 539 ? 27.797 -11.859 -26.828 1 38.66 539 GLY B O 1
ATOM 8601 N N . PRO B 1 540 ? 26.531 -12.211 -28.688 1 34.97 540 PRO B N 1
ATOM 8602 C CA . PRO B 1 540 ? 27.578 -11.742 -29.594 1 34.97 540 PRO B CA 1
ATOM 8603 C C . PRO B 1 540 ? 28.078 -10.352 -29.25 1 34.97 540 PRO B C 1
ATOM 8605 O O . PRO B 1 540 ? 27.297 -9.484 -28.859 1 34.97 540 PRO B O 1
ATOM 8608 N N . ARG B 1 541 ? 29.312 -10.195 -28.812 1 35.38 541 ARG B N 1
ATOM 8609 C CA . ARG B 1 541 ? 30.016 -8.914 -28.781 1 35.38 541 ARG B CA 1
ATOM 8610 C C . ARG B 1 541 ? 29.781 -8.125 -30.062 1 35.38 541 ARG B C 1
ATOM 8612 O O . ARG B 1 541 ? 29.906 -8.664 -31.156 1 35.38 541 ARG B O 1
ATOM 8619 N N . HIS B 1 542 ? 28.969 -7.062 -30.156 1 34.31 542 HIS B N 1
ATOM 8620 C CA . HIS B 1 542 ? 29.016 -6.168 -31.312 1 34.31 542 HIS B CA 1
ATOM 8621 C C . HIS B 1 542 ? 30.469 -5.836 -31.688 1 34.31 542 HIS B C 1
ATOM 8623 O O . HIS B 1 542 ? 31.219 -5.324 -30.859 1 34.31 542 HIS B O 1
ATOM 8629 N N . GLY B 1 543 ? 31.078 -6.562 -32.625 1 29.16 543 GLY B N 1
ATOM 8630 C CA . GLY B 1 543 ? 32.312 -6.164 -33.281 1 29.16 543 GLY B CA 1
ATOM 8631 C C . GLY B 1 543 ? 32.312 -4.719 -33.75 1 29.16 543 GLY B C 1
ATOM 8632 O O . GLY B 1 543 ? 31.25 -4.18 -34.094 1 29.16 543 GLY B O 1
ATOM 8633 N N . LYS B 1 544 ? 33.375 -3.842 -33.438 1 31.2 544 LYS B N 1
ATOM 8634 C CA . LYS B 1 544 ? 33.781 -2.557 -33.969 1 31.2 544 LYS B CA 1
ATOM 8635 C C . LYS B 1 544 ? 33.812 -2.586 -35.5 1 31.2 544 LYS B C 1
ATOM 8637 O O . LYS B 1 544 ? 34.562 -3.336 -36.125 1 31.2 544 LYS B O 1
ATOM 8642 N N . GLU B 1 545 ? 32.781 -2.418 -36.281 1 27.81 545 GLU B N 1
ATOM 8643 C CA . GLU B 1 545 ? 33 -2.033 -37.688 1 27.81 545 GLU B CA 1
ATOM 8644 C C . GLU B 1 545 ? 34 -0.891 -37.781 1 27.81 545 GLU B C 1
ATOM 8646 O O . GLU B 1 545 ? 33.812 0.165 -37.188 1 27.81 545 GLU B O 1
ATOM 8651 N N . GLY B 1 546 ? 35.312 -1.184 -37.812 1 24.22 546 GLY B N 1
ATOM 8652 C CA . GLY B 1 546 ? 36.375 -0.357 -38.344 1 24.22 546 GLY B CA 1
ATOM 8653 C C . GLY B 1 546 ? 36 0.342 -39.656 1 24.22 546 GLY B C 1
ATOM 8654 O O . GLY B 1 546 ? 35.375 -0.265 -40.531 1 24.22 546 GLY B O 1
ATOM 8655 N N . GLY B 1 547 ? 35.625 1.636 -39.625 1 22.75 547 GLY B N 1
ATOM 8656 C CA . GLY B 1 547 ? 35.656 2.547 -40.75 1 22.75 547 GLY B CA 1
ATOM 8657 C C . GLY B 1 547 ? 36.875 2.355 -41.625 1 22.75 547 GLY B C 1
ATOM 8658 O O . GLY B 1 547 ? 38 2.484 -41.156 1 22.75 547 GLY B O 1
ATOM 8659 N N . ASP B 1 548 ? 36.969 1.329 -42.531 1 19.58 548 ASP B N 1
ATOM 8660 C CA . ASP B 1 548 ? 37.5 1.778 -43.812 1 19.58 548 ASP B CA 1
ATOM 8661 C C . ASP B 1 548 ? 36.469 2.609 -44.562 1 19.58 548 ASP B C 1
ATOM 8663 O O . ASP B 1 548 ? 35.281 2.307 -44.531 1 19.58 548 ASP B O 1
#

Nearest PDB structures (foldseek):
  6r1j-assembly1_D-2  TM=2.430E-01  e=4.912E+00  Aeromonas hydrophila J-1
  6r1j-assembly1_D-2  TM=2.522E-01  e=5.690E+00  Aeromonas hydrophila J-1
  6r1j-assembly1_J-2  TM=2.114E-01  e=5.690E+00  Aeromonas hydrophila J-1

Organism: Cordyceps militaris (strain CM01) (NCBI:txid983644)